Protein AF-0000000068156019 (afdb_homodimer)

pLDDT: mean 92.64, std 11.91, range [29.27, 98.94]

Radius of gyration: 32.72 Å; Cα contacts (8 Å, |Δi|>4): 2098; chains: 2; bounding box: 55×104×74 Å

Sequence (936 aa):
MWGAGYLEGRVTAAMVWENWYNLLQSSFGGSVPAALQGWFKANLAWMDDQVRRYAATQPYWRHVELLLLQLRGIHQGYQESAFVANSTARALPFDAFILLNSDGDMEELCVVANCPSIPGLAQRIKKPPIQNTHCSAYVRVTPDLQELYAGHTTWADYYNMVRVFKHYDFPLRAAQTTARTTLFSSYPAFVSSVDDFYQLSSGLVVIETTNGITNEALFKYIKPQSVMSWIRVSVANRMAGSGEEWIDIFKQYNSGTYNNQWIIVNYARFTPGEPLPDGVLHVVEQIPTRVEFEDVTHYLRLGYWPSYNIPYFESIFNESGFIELERTYGDWFNYQMHPRAYIFRRDAVKVNDLAAARNLLRYNDWQNDPAAYGNPGNQISSRFDLVPKGDNPPNPNLVRAAFGGIDSKITSKALVRLGRCQAQSGPSHDQQPPFEWNDADWPHIAHIGQPKLWNFGWFEMPSGRPVNMWGAGYLEGRVTAAMVWENWYNLLQSSFGGSVPAALQGWFKANLAWMDDQVRRYAATQPYWRHVELLLLQLRGIHQGYQESAFVANSTARALPFDAFILLNSDGDMEELCVVANCPSIPGLAQRIKKPPIQNTHCSAYVRVTPDLQELYAGHTTWADYYNMVRVFKHYDFPLRAAQTTARTTLFSSYPAFVSSVDDFYQLSSGLVVIETTNGITNEALFKYIKPQSVMSWIRVSVANRMAGSGEEWIDIFKQYNSGTYNNQWIIVNYARFTPGEPLPDGVLHVVEQIPTRVEFEDVTHYLRLGYWPSYNIPYFESIFNESGFIELERTYGDWFNYQMHPRAYIFRRDAVKVNDLAAARNLLRYNDWQNDPAAYGNPGNQISSRFDLVPKGDNPPNPNLVRAAFGGIDSKITSKALVRLGRCQAQSGPSHDQQPPFEWNDADWPHIAHIGQPKLWNFGWFEMPSGRPVN

Organism: Acanthamoeba castellanii (strain ATCC 30010 / Neff) (NCBI:txid1257118)

Foldseek 3Di:
DLQLLLVLLQVCLVQLLLLLVLCCQQVQVNDDDPLLLVLQVLLVVLLVVCLVVPLVPDLLSVLLVVLVSSLVSSLNNSCPYPVCVVPVVSRDDSSSLVCQQQVQQCLLSCVLSVRPCPVNNVCCVVPPVLFQQWKKWKWWAAPLLQKIKTKMFTKDFQLNQSWDWDWAAAPDPGPQFQFRIKTEIPGRSHPAHSSFWIFTLLQKTKHKTFAAFDQPVQSVLQHSNFDRQRSLQSSLRGRDNFPVSSLVSSVPRDNQTRWIKMKIARLVQRDGSDQRDFRRIKIWTDGSVDIDMDRPVVVNSVTMDIDGRADPDPVCCVNRCLVVVCVVQNQCSPPCSQLAVVVCVVQRNVDNDPVSVVCQQQDFPLVPDVSNVNAQCRGNFRDLCPPDPPDDDPRNSRHRHSMTGFKMKMDMSVQSVQVKIKMAGGHRPPNHAWDFDDCVSPVSRRNPPDDRTRDTDMDMDHDPDPPD/DLQLLLVLLQVCLVQLLLLLVLCCQQPQVNDDDPLLLVLQVLLVVLLVVCLVVPLVPDLLSVLLVVLVSSLVSSLNNSCPYPVCVVPVVSRDDSSSLVCQQQVQQCLLSCVLSVRPCPVVNVCCVVPPVLAQQWKKWKWWAAPLLQKIKTKMFTKDFQLNQSWDWDWAAAPDPGPQFQFRIKTEIPGRSHPAHVSFWIFTLLQKTKHKTFAAFDQVVQSVLQHSNFDRQRSLQSSLRGRDNFPVSSLVSSVPRDNQTRWIKMKIARLVQRDGSDQRDFRRIKIWTDGSVDIDMDRPVVVNSVTMDIDGRADPDPVCCVNRCLVVVCVVQNQCSPPCRQLAVVVCVVQVNVDNDPVSVVCQQQDFPLVPDVSNVNAQCSGNFRDLCPGDPPDDDPRNSRHRHSMTGFKMKMDMSVQSVQVKIKMAGGHRPPNHAWAFDDCVSPVSRRRPPDDRTRDTDMDMDHDPDPPD

Structure (mmCIF, N/CA/C/O backbone):
data_AF-0000000068156019-model_v1
#
loop_
_entity.id
_entity.type
_entity.pdbx_description
1 polymer 'Phospholipase B-like'
#
loop_
_atom_site.group_PDB
_atom_site.id
_atom_site.type_symbol
_atom_site.label_atom_id
_atom_site.label_alt_id
_atom_site.label_comp_id
_atom_site.label_asym_id
_atom_site.label_entity_id
_atom_site.label_seq_id
_atom_site.pdbx_PDB_ins_code
_atom_site.Cartn_x
_atom_site.Cartn_y
_atom_site.Cartn_z
_atom_site.occupancy
_atom_site.B_iso_or_equiv
_atom_site.auth_seq_id
_atom_site.auth_comp_id
_atom_site.auth_asym_id
_atom_site.auth_atom_id
_atom_site.pdbx_PDB_model_num
ATOM 1 N N . MET A 1 1 ? -23.375 35.562 8.781 1 93.94 1 MET A N 1
ATOM 2 C CA . MET A 1 1 ? -21.969 35.25 9.062 1 93.94 1 MET A CA 1
ATOM 3 C C . MET A 1 1 ? -21.359 36.25 10.016 1 93.94 1 MET A C 1
ATOM 5 O O . MET A 1 1 ? -20.688 35.875 10.977 1 93.94 1 MET A O 1
ATOM 9 N N . TRP A 1 2 ? -21.703 37.531 9.75 1 95.44 2 TRP A N 1
ATOM 10 C CA . TRP A 1 2 ? -21.219 38.562 10.664 1 95.44 2 TRP A CA 1
ATOM 11 C C . TRP A 1 2 ? -21.734 38.312 12.078 1 95.44 2 TRP A C 1
ATOM 13 O O . TRP A 1 2 ? -20.984 38.406 13.047 1 95.44 2 TRP A O 1
ATOM 23 N N . GLY A 1 3 ? -23.047 38.031 12.211 1 96.5 3 GLY A N 1
ATOM 24 C CA . GLY A 1 3 ? -23.641 37.781 13.508 1 96.5 3 GLY A CA 1
ATOM 25 C C . GLY A 1 3 ? -23 36.625 14.25 1 96.5 3 GLY A C 1
ATOM 26 O O . GLY A 1 3 ? -22.781 36.719 15.461 1 96.5 3 GLY A O 1
ATOM 27 N N . ALA A 1 4 ? -22.75 35.562 13.555 1 95.25 4 ALA A N 1
ATOM 28 C CA . ALA A 1 4 ? -22.094 34.438 14.156 1 95.25 4 ALA A CA 1
ATOM 29 C C . ALA A 1 4 ? -20.703 34.812 14.68 1 95.25 4 ALA A C 1
ATOM 31 O O . ALA A 1 4 ? -20.328 34.406 15.781 1 95.25 4 ALA A O 1
ATOM 32 N N . GLY A 1 5 ? -19.969 35.594 13.867 1 97.5 5 GLY A N 1
ATOM 33 C CA . GLY A 1 5 ? -18.672 36.062 14.312 1 97.5 5 GLY A CA 1
ATOM 34 C C . GLY A 1 5 ? -18.75 36.969 15.523 1 97.5 5 GLY A C 1
ATOM 35 O O . GLY A 1 5 ? -17.969 36.844 16.469 1 97.5 5 GLY A O 1
ATOM 36 N N . TYR A 1 6 ? -19.75 37.844 15.438 1 98.12 6 TYR A N 1
ATOM 37 C CA . TYR A 1 6 ? -19.938 38.812 16.516 1 98.12 6 TYR A CA 1
ATOM 38 C C . TYR A 1 6 ? -20.141 38.094 17.844 1 98.12 6 TYR A C 1
ATOM 40 O O . TYR A 1 6 ? -19.516 38.438 18.859 1 98.12 6 TYR A O 1
ATOM 48 N N . LEU A 1 7 ? -20.984 37.125 17.875 1 97.12 7 LEU A N 1
ATOM 49 C CA . LEU A 1 7 ? -21.281 36.375 19.094 1 97.12 7 LEU A CA 1
ATOM 50 C C . LEU A 1 7 ? -20.047 35.625 19.578 1 97.12 7 LEU A C 1
ATOM 52 O O . LEU A 1 7 ? -19.766 35.625 20.781 1 97.12 7 LEU A O 1
ATOM 56 N N . GLU A 1 8 ? -19.281 35.031 18.703 1 96.69 8 GLU A N 1
ATOM 57 C CA . GLU A 1 8 ? -18.078 34.312 19.078 1 96.69 8 GLU A CA 1
ATOM 58 C C . GLU A 1 8 ? -17.047 35.25 19.703 1 96.69 8 GLU A C 1
ATOM 60 O O . GLU A 1 8 ? -16.453 34.906 20.734 1 96.69 8 GLU A O 1
ATOM 65 N N . GLY A 1 9 ? -16.812 36.375 19.016 1 97.56 9 GLY A N 1
ATOM 66 C CA . GLY A 1 9 ? -15.867 37.344 19.547 1 97.56 9 GLY A CA 1
ATOM 67 C C . GLY A 1 9 ? -16.219 37.844 20.938 1 97.56 9 GLY A C 1
ATOM 68 O O . GLY A 1 9 ? -15.336 38.031 21.781 1 97.56 9 GLY A O 1
ATOM 69 N N . ARG A 1 10 ? -17.5 38 21.125 1 96.94 10 ARG A N 1
ATOM 70 C CA . ARG A 1 10 ? -17.969 38.531 22.406 1 96.94 10 ARG A CA 1
ATOM 71 C C . ARG A 1 10 ? -17.797 37.5 23.516 1 96.94 10 ARG A C 1
ATOM 73 O O . ARG A 1 10 ? -17.344 37.844 24.609 1 96.94 10 ARG A O 1
ATOM 80 N N . VAL A 1 11 ? -18.125 36.25 23.281 1 96.12 11 VAL A N 1
ATOM 81 C CA . VAL A 1 11 ? -18.188 35.25 24.328 1 96.12 11 VAL A CA 1
ATOM 82 C C . VAL A 1 11 ? -16.797 34.688 24.594 1 96.12 11 VAL A C 1
ATOM 84 O O . VAL A 1 11 ? -16.531 34.125 25.672 1 96.12 11 VAL A O 1
ATOM 87 N N . THR A 1 12 ? -15.852 34.875 23.688 1 97.38 12 THR A N 1
ATOM 88 C CA . THR A 1 12 ? -14.523 34.312 23.859 1 97.38 12 THR A CA 1
ATOM 89 C C . THR A 1 12 ? -13.469 35.406 24.016 1 97.38 12 THR A C 1
ATOM 91 O O . THR A 1 12 ? -12.281 35.156 23.797 1 97.38 12 THR A O 1
ATOM 94 N N . ALA A 1 13 ? -13.852 36.562 24.375 1 97.88 13 ALA A N 1
ATOM 95 C CA . ALA A 1 13 ? -12.977 37.719 24.344 1 97.88 13 ALA A CA 1
ATOM 96 C C . ALA A 1 13 ? -11.719 37.5 25.172 1 97.88 13 ALA A C 1
ATOM 98 O O . ALA A 1 13 ? -10.609 37.812 24.734 1 97.88 13 ALA A O 1
ATOM 99 N N . ALA A 1 14 ? -11.844 36.969 26.375 1 97.5 14 ALA A N 1
ATOM 100 C CA . ALA A 1 14 ? -10.688 36.719 27.219 1 97.5 14 ALA A CA 1
ATOM 101 C C . ALA A 1 14 ? -9.719 35.719 26.562 1 97.5 14 ALA A C 1
ATOM 103 O O . ALA A 1 14 ? -8.5 35.906 26.625 1 97.5 14 ALA A O 1
ATOM 104 N N . MET A 1 15 ? -10.258 34.688 26.016 1 98.06 15 MET A N 1
ATOM 105 C CA . MET A 1 15 ? -9.438 33.688 25.359 1 98.06 15 MET A CA 1
ATOM 106 C C . MET A 1 15 ? -8.758 34.25 24.125 1 98.06 15 MET A C 1
ATOM 108 O O . MET A 1 15 ? -7.633 33.844 23.797 1 98.06 15 MET A O 1
ATOM 112 N N . VAL A 1 16 ? -9.5 35.094 23.391 1 98.12 16 VAL A N 1
ATOM 113 C CA . VAL A 1 16 ? -8.906 35.75 22.234 1 98.12 16 VAL A CA 1
ATOM 114 C C . VAL A 1 16 ? -7.668 36.531 22.656 1 98.12 16 VAL A C 1
ATOM 116 O O . VAL A 1 16 ? -6.621 36.438 22 1 98.12 16 VAL A O 1
ATOM 119 N N . TRP A 1 17 ? -7.777 37.25 23.734 1 97.56 17 TRP A N 1
ATOM 120 C CA . TRP A 1 17 ? -6.656 38.031 24.25 1 97.56 17 TRP A CA 1
ATOM 121 C C . TRP A 1 17 ? -5.5 37.094 24.656 1 97.56 17 TRP A C 1
ATOM 123 O O . TRP A 1 17 ? -4.344 37.375 24.328 1 97.56 17 TRP A O 1
ATOM 133 N N . GLU A 1 18 ? -5.789 36.062 25.375 1 97.81 18 GLU A N 1
ATOM 134 C CA . GLU A 1 18 ? -4.773 35.125 25.828 1 97.81 18 GLU A CA 1
ATOM 135 C C . GLU A 1 18 ? -4.023 34.531 24.641 1 97.81 18 GLU A C 1
ATOM 137 O O . GLU A 1 18 ? -2.793 34.438 24.656 1 97.81 18 GLU A O 1
ATOM 142 N N . ASN A 1 19 ? -4.805 34.094 23.672 1 97 19 ASN A N 1
ATOM 143 C CA . ASN A 1 19 ? -4.207 33.531 22.453 1 97 19 ASN A CA 1
ATOM 144 C C . ASN A 1 19 ? -3.307 34.562 21.75 1 97 19 ASN A C 1
ATOM 146 O O . ASN A 1 19 ? -2.178 34.219 21.375 1 97 19 ASN A O 1
ATOM 150 N N . TRP A 1 20 ? -3.771 35.781 21.562 1 96.5 20 TRP A N 1
ATOM 151 C CA . TRP A 1 20 ? -3.023 36.844 20.906 1 96.5 20 TRP A CA 1
ATOM 152 C C . TRP A 1 20 ? -1.752 37.188 21.688 1 96.5 20 TRP A C 1
ATOM 154 O O . TRP A 1 20 ? -0.669 37.281 21.094 1 96.5 20 TRP A O 1
ATOM 164 N N . TYR A 1 21 ? -1.908 37.312 22.969 1 95.62 21 TYR A N 1
ATOM 165 C CA . TYR A 1 21 ? -0.786 37.719 23.812 1 95.62 21 TYR A CA 1
ATOM 166 C C . TYR A 1 21 ? 0.326 36.656 23.766 1 95.62 21 TYR A C 1
ATOM 168 O O . TYR A 1 21 ? 1.504 37 23.656 1 95.62 21 TYR A O 1
ATOM 176 N N . ASN A 1 22 ? -0.036 35.438 23.891 1 95.5 22 ASN A N 1
ATOM 177 C CA . ASN A 1 22 ? 0.947 34.375 23.828 1 95.5 22 ASN A CA 1
ATOM 178 C C . ASN A 1 22 ? 1.698 34.375 22.5 1 95.5 22 ASN A C 1
ATOM 180 O O . ASN A 1 22 ? 2.92 34.219 22.484 1 95.5 22 ASN A O 1
ATOM 184 N N . LEU A 1 23 ? 0.953 34.5 21.391 1 92.06 23 LEU A N 1
ATOM 185 C CA . LEU A 1 23 ? 1.572 34.531 20.078 1 92.06 23 LEU A CA 1
ATOM 186 C C . LEU A 1 23 ? 2.512 35.75 19.953 1 92.06 23 LEU A C 1
ATOM 188 O O . LEU A 1 23 ? 3.666 35.594 19.547 1 92.06 23 LEU A O 1
ATOM 192 N N . LEU A 1 24 ? 2.027 36.938 20.312 1 91.31 24 LEU A N 1
ATOM 193 C CA . LEU A 1 24 ? 2.77 38.188 20.141 1 91.31 24 LEU A CA 1
ATOM 194 C C . LEU A 1 24 ? 4.078 38.156 20.922 1 91.31 24 LEU A C 1
ATOM 196 O O . LEU A 1 24 ? 5.133 38.5 20.391 1 91.31 24 LEU A O 1
ATOM 200 N N . GLN A 1 25 ? 3.984 37.688 22.109 1 91.56 25 GLN A N 1
ATOM 201 C CA . GLN A 1 25 ? 5.156 37.688 22.969 1 91.56 25 GLN A CA 1
ATOM 202 C C . GLN A 1 25 ? 6.141 36.594 22.562 1 91.56 25 GLN A C 1
ATOM 204 O O . GLN A 1 25 ? 7.348 36.812 22.484 1 91.56 25 GLN A O 1
ATOM 209 N N . SER A 1 26 ? 5.605 35.469 22.312 1 88.25 26 SER A N 1
ATOM 210 C CA . SER A 1 26 ? 6.469 34.312 22.141 1 88.25 26 SER A CA 1
ATOM 211 C C . SER A 1 26 ? 7.012 34.219 20.719 1 88.25 26 SER A C 1
ATOM 213 O O . SER A 1 26 ? 8.117 33.719 20.5 1 88.25 26 SER A O 1
ATOM 215 N N . SER A 1 27 ? 6.242 34.688 19.719 1 83.69 27 SER A N 1
ATOM 216 C CA . SER A 1 27 ? 6.668 34.562 18.328 1 83.69 27 SER A CA 1
ATOM 217 C C . SER A 1 27 ? 7.297 35.844 17.797 1 83.69 27 SER A C 1
ATOM 219 O O . SER A 1 27 ? 8.18 35.812 16.938 1 83.69 27 SER A O 1
ATOM 221 N N . PHE A 1 28 ? 6.848 37.062 18.359 1 83.25 28 PHE A N 1
ATOM 222 C CA . PHE A 1 28 ? 7.273 38.312 17.75 1 83.25 28 PHE A CA 1
ATOM 223 C C . PHE A 1 28 ? 8.031 39.156 18.75 1 83.25 28 PHE A C 1
ATOM 225 O O . PHE A 1 28 ? 8.594 40.219 18.391 1 83.25 28 PHE A O 1
ATOM 232 N N . GLY A 1 29 ? 8.094 38.719 19.891 1 82.62 29 GLY A N 1
ATOM 233 C CA . GLY A 1 29 ? 8.789 39.531 20.891 1 82.62 29 GLY A CA 1
ATOM 234 C C . GLY A 1 29 ? 8.055 40.781 21.281 1 82.62 29 GLY A C 1
ATOM 235 O O . GLY A 1 29 ? 8.672 41.781 21.688 1 82.62 29 GLY A O 1
ATOM 236 N N . GLY A 1 30 ? 6.797 40.812 20.938 1 85.5 30 GLY A N 1
ATOM 237 C CA . GLY A 1 30 ? 6.012 41.938 21.453 1 85.5 30 GLY A CA 1
ATOM 238 C C . GLY A 1 30 ? 5.5 42.844 20.359 1 85.5 30 GLY A C 1
ATOM 239 O O . GLY A 1 30 ? 4.59 43.656 20.594 1 85.5 30 GLY A O 1
ATOM 240 N N . SER A 1 31 ? 6.102 42.719 19.156 1 88.06 31 SER A N 1
ATOM 241 C CA . SER A 1 31 ? 5.617 43.562 18.094 1 88.06 31 SER A CA 1
ATOM 242 C C . SER A 1 31 ? 5.684 42.875 16.734 1 88.06 31 SER A C 1
ATOM 244 O O . SER A 1 31 ? 6.633 42.156 16.453 1 88.06 31 SER A O 1
ATOM 246 N N . VAL A 1 32 ? 4.695 43.156 15.898 1 89.06 32 VAL A N 1
ATOM 247 C CA . VAL A 1 32 ? 4.641 42.594 14.562 1 89.06 32 VAL A CA 1
ATOM 248 C C . VAL A 1 32 ? 5.461 43.438 13.602 1 89.06 32 VAL A C 1
ATOM 250 O O . VAL A 1 32 ? 5.312 44.688 13.57 1 89.06 32 VAL A O 1
ATOM 253 N N . PRO A 1 33 ? 6.262 42.844 12.781 1 88.5 33 PRO A N 1
ATOM 254 C CA . PRO A 1 33 ? 7.059 43.594 11.82 1 88.5 33 PRO A CA 1
ATOM 255 C C . PRO A 1 33 ? 6.195 44.406 10.836 1 88.5 33 PRO A C 1
ATOM 257 O O . PRO A 1 33 ? 5.18 43.875 10.352 1 88.5 33 PRO A O 1
ATOM 260 N N . ALA A 1 34 ? 6.695 45.594 10.484 1 90.56 34 ALA A N 1
ATOM 261 C CA . ALA A 1 34 ? 5.941 46.5 9.633 1 90.56 34 ALA A CA 1
ATOM 262 C C . ALA A 1 34 ? 5.746 45.906 8.234 1 90.56 34 ALA A C 1
ATOM 264 O O . ALA A 1 34 ? 4.691 46.094 7.621 1 90.56 34 ALA A O 1
ATOM 265 N N . ALA A 1 35 ? 6.77 45.281 7.777 1 90.69 35 ALA A N 1
ATOM 266 C CA . ALA A 1 35 ? 6.699 44.719 6.438 1 90.69 35 ALA A CA 1
ATOM 267 C C . ALA A 1 35 ? 5.605 43.656 6.359 1 90.69 35 ALA A C 1
ATOM 269 O O . ALA A 1 35 ? 4.922 43.531 5.34 1 90.69 35 ALA A O 1
ATOM 270 N N . LEU A 1 36 ? 5.488 42.875 7.398 1 92.38 36 LEU A N 1
ATOM 271 C CA . LEU A 1 36 ? 4.453 41.844 7.465 1 92.38 36 LEU A CA 1
ATOM 272 C C . LEU A 1 36 ? 3.066 42.5 7.516 1 92.38 36 LEU A C 1
ATOM 274 O O . LEU A 1 36 ? 2.15 42.031 6.82 1 92.38 36 LEU A O 1
ATOM 278 N N . GLN A 1 37 ? 2.936 43.469 8.258 1 92.5 37 GLN A N 1
ATOM 279 C CA . GLN A 1 37 ? 1.677 44.219 8.336 1 92.5 37 GLN A CA 1
ATOM 280 C C . GLN A 1 37 ? 1.295 44.781 6.98 1 92.5 37 GLN A C 1
ATOM 282 O O . GLN A 1 37 ? 0.126 44.75 6.59 1 92.5 37 GLN A O 1
ATOM 287 N N . GLY A 1 38 ? 2.35 45.344 6.332 1 93.88 38 GLY A N 1
ATOM 288 C CA . GLY A 1 38 ? 2.107 45.875 5.004 1 93.88 38 GLY A CA 1
ATOM 289 C C . GLY A 1 38 ? 1.625 44.844 4.012 1 93.88 38 GLY A C 1
ATOM 290 O O . GLY A 1 38 ? 0.741 45.125 3.197 1 93.88 38 GLY A O 1
ATOM 291 N N . TRP A 1 39 ? 2.18 43.688 4.086 1 94.44 39 TRP A N 1
ATOM 292 C CA . TRP A 1 39 ? 1.779 42.594 3.197 1 94.44 39 TRP A CA 1
ATOM 293 C C . TRP A 1 39 ? 0.318 42.219 3.422 1 94.44 39 TRP A C 1
ATOM 295 O O . TRP A 1 39 ? -0.448 42.094 2.465 1 94.44 39 TRP A O 1
ATOM 305 N N . PHE A 1 40 ? -0.09 42.094 4.676 1 95.5 40 PHE A N 1
ATOM 306 C CA . PHE A 1 40 ? -1.46 41.719 5.008 1 95.5 40 PHE A CA 1
ATOM 307 C C . PHE A 1 40 ? -2.438 42.812 4.566 1 95.5 40 PHE A C 1
ATOM 309 O O . PHE A 1 40 ? -3.533 42.5 4.09 1 95.5 40 PHE A O 1
ATOM 316 N N . LYS A 1 41 ? -2.045 44 4.75 1 96.31 41 LYS A N 1
ATOM 317 C CA . LYS A 1 41 ? -2.9 45.125 4.336 1 96.31 41 LYS A CA 1
ATOM 318 C C . LYS A 1 41 ? -3.127 45.094 2.826 1 96.31 41 LYS A C 1
ATOM 320 O O . LYS A 1 41 ? -4.254 45.312 2.361 1 96.31 41 LYS A O 1
ATOM 325 N N . ALA A 1 42 ? -2.035 44.906 2.121 1 97.38 42 ALA A N 1
ATOM 326 C CA . ALA A 1 42 ? -2.133 44.812 0.666 1 97.38 42 ALA A CA 1
ATOM 327 C C . ALA A 1 42 ? -2.988 43.656 0.226 1 97.38 42 ALA A C 1
ATOM 329 O O . ALA A 1 42 ? -3.791 43.75 -0.703 1 97.38 42 ALA A O 1
ATOM 330 N N . ASN A 1 43 ? -2.816 42.562 0.849 1 97.81 43 ASN A N 1
ATOM 331 C CA . ASN A 1 43 ? -3.576 41.375 0.515 1 97.81 43 ASN A CA 1
ATOM 332 C C . ASN A 1 43 ? -5.062 41.562 0.798 1 97.81 43 ASN A C 1
ATOM 334 O O . ASN A 1 43 ? -5.906 41.188 -0.03 1 97.81 43 ASN A O 1
ATOM 338 N N . LEU A 1 44 ? -5.375 42.062 1.969 1 97.81 44 LEU A N 1
ATOM 339 C CA . LEU A 1 44 ? -6.77 42.312 2.338 1 97.81 44 LEU A CA 1
ATOM 340 C C . LEU A 1 44 ? -7.43 43.281 1.371 1 97.81 44 LEU A C 1
ATOM 342 O O . LEU A 1 44 ? -8.586 43.094 0.978 1 97.81 44 LEU A O 1
ATOM 346 N N . ALA A 1 45 ? -6.688 44.281 1.049 1 98.12 45 ALA A N 1
ATOM 347 C CA . ALA A 1 45 ? -7.227 45.25 0.103 1 98.12 45 ALA A CA 1
ATOM 348 C C . ALA A 1 45 ? -7.555 44.594 -1.234 1 98.12 45 ALA A C 1
ATOM 350 O O . ALA A 1 45 ? -8.594 44.875 -1.835 1 98.12 45 ALA A O 1
ATOM 351 N N . TRP A 1 46 ? -6.637 43.781 -1.695 1 98.62 46 TRP A N 1
ATOM 352 C CA . TRP A 1 46 ? -6.859 43.094 -2.955 1 98.62 46 TRP A CA 1
ATOM 353 C C . TRP A 1 46 ? -8.062 42.156 -2.855 1 98.62 46 TRP A C 1
ATOM 355 O O . TRP A 1 46 ? -8.906 42.125 -3.758 1 98.62 46 TRP A O 1
ATOM 365 N N . MET A 1 47 ? -8.242 41.375 -1.778 1 98.38 47 MET A N 1
ATOM 366 C CA . MET A 1 47 ? -9.359 40.469 -1.593 1 98.38 47 MET A CA 1
ATOM 367 C C . MET A 1 47 ? -10.68 41.219 -1.522 1 98.38 47 MET A C 1
ATOM 369 O O . MET A 1 47 ? -11.68 40.812 -2.096 1 98.38 47 MET A O 1
ATOM 373 N N . ASP A 1 48 ? -10.633 42.344 -0.823 1 98.12 48 ASP A N 1
ATOM 374 C CA . ASP A 1 48 ? -11.828 43.188 -0.739 1 98.12 48 ASP A CA 1
ATOM 375 C C . ASP A 1 48 ? -12.25 43.688 -2.119 1 98.12 48 ASP A C 1
ATOM 377 O O . ASP A 1 48 ? -13.445 43.75 -2.42 1 98.12 48 ASP A O 1
ATOM 381 N N . ASP A 1 49 ? -11.281 44.031 -2.869 1 98.56 49 ASP A N 1
ATOM 382 C CA . ASP A 1 49 ? -11.57 44.469 -4.227 1 98.56 49 ASP A CA 1
ATOM 383 C C . ASP A 1 49 ? -12.172 43.344 -5.059 1 98.56 49 ASP A C 1
ATOM 385 O O . ASP A 1 49 ? -13.133 43.562 -5.797 1 98.56 49 ASP A O 1
ATOM 389 N N . GLN A 1 50 ? -11.586 42.156 -5.004 1 98.69 50 GLN A N 1
ATOM 390 C CA . GLN A 1 50 ? -12.117 41 -5.719 1 98.69 50 GLN A CA 1
ATOM 391 C C . GLN A 1 50 ? -13.539 40.688 -5.27 1 98.69 50 GLN A C 1
ATOM 393 O O . GLN A 1 50 ? -14.398 40.375 -6.09 1 98.69 50 GLN A O 1
ATOM 398 N N . VAL A 1 51 ? -13.797 40.781 -3.977 1 98.44 51 VAL A N 1
ATOM 399 C CA . VAL A 1 51 ? -15.117 40.531 -3.42 1 98.44 51 VAL A CA 1
ATOM 400 C C . VAL A 1 51 ? -16.125 41.531 -3.984 1 98.44 51 VAL A C 1
ATOM 402 O O . VAL A 1 51 ? -17.203 41.156 -4.43 1 98.44 51 VAL A O 1
ATOM 405 N N . ARG A 1 52 ? -15.797 42.75 -3.957 1 98.44 52 ARG A N 1
ATOM 406 C CA . ARG A 1 52 ? -16.672 43.812 -4.477 1 98.44 52 ARG A CA 1
ATOM 407 C C . ARG A 1 52 ? -17.031 43.531 -5.938 1 98.44 52 ARG A C 1
ATOM 409 O O . ARG A 1 52 ? -18.172 43.75 -6.352 1 98.44 52 ARG A O 1
ATOM 416 N N . ARG A 1 53 ? -16.141 43.031 -6.625 1 98.31 53 ARG A N 1
ATOM 417 C CA . ARG A 1 53 ? -16.297 42.875 -8.07 1 98.31 53 ARG A CA 1
ATOM 418 C C . ARG A 1 53 ? -17.031 41.562 -8.398 1 98.31 53 ARG A C 1
ATOM 420 O O . ARG A 1 53 ? -17.797 41.5 -9.359 1 98.31 53 ARG A O 1
ATOM 427 N N . TYR A 1 54 ? -16.781 40.5 -7.617 1 98.06 54 TYR A N 1
ATOM 428 C CA . TYR A 1 54 ? -17.109 39.188 -8.156 1 98.06 54 TYR A CA 1
ATOM 429 C C . TYR A 1 54 ? -18.031 38.406 -7.215 1 98.06 54 TYR A C 1
ATOM 431 O O . TYR A 1 54 ? -18.609 37.406 -7.59 1 98.06 54 TYR A O 1
ATOM 439 N N . ALA A 1 55 ? -18.297 38.844 -5.984 1 97.31 55 ALA A N 1
ATOM 440 C CA . ALA A 1 55 ? -19.047 38.062 -5.004 1 97.31 55 ALA A CA 1
ATOM 441 C C . ALA A 1 55 ? -20.5 37.875 -5.457 1 97.31 55 ALA A C 1
ATOM 443 O O . ALA A 1 55 ? -21.109 36.844 -5.141 1 97.31 55 ALA A O 1
ATOM 444 N N . ALA A 1 56 ? -21.047 38.812 -6.211 1 95.88 56 ALA A N 1
ATOM 445 C CA . ALA A 1 56 ? -22.438 38.719 -6.645 1 95.88 56 ALA A CA 1
ATOM 446 C C . ALA A 1 56 ? -22.609 37.688 -7.738 1 95.88 56 ALA A C 1
ATOM 448 O O . ALA A 1 56 ? -23.703 37.125 -7.898 1 95.88 56 ALA A O 1
ATOM 449 N N . THR A 1 57 ? -21.547 37.344 -8.453 1 96.62 57 THR A N 1
ATOM 450 C CA . THR A 1 57 ? -21.719 36.5 -9.633 1 96.62 57 THR A CA 1
ATOM 451 C C . THR A 1 57 ? -20.922 35.219 -9.516 1 96.62 57 THR A C 1
ATOM 453 O O . THR A 1 57 ? -21.188 34.25 -10.219 1 96.62 57 THR A O 1
ATOM 456 N N . GLN A 1 58 ? -19.922 35.188 -8.719 1 97.25 58 GLN A N 1
ATOM 457 C CA . GLN A 1 58 ? -19.062 34.031 -8.602 1 97.25 58 GLN A CA 1
ATOM 458 C C . GLN A 1 58 ? -19.141 33.438 -7.199 1 97.25 58 GLN A C 1
ATOM 460 O O . GLN A 1 58 ? -18.719 34.062 -6.227 1 97.25 58 GLN A O 1
ATOM 465 N N . PRO A 1 59 ? -19.516 32.188 -7.109 1 97.56 59 PRO A N 1
ATOM 466 C CA . PRO A 1 59 ? -19.688 31.547 -5.801 1 97.56 59 PRO A CA 1
ATOM 467 C C . PRO A 1 59 ? -18.406 31.547 -4.969 1 97.56 59 PRO A C 1
ATOM 469 O O . PRO A 1 59 ? -18.469 31.719 -3.748 1 97.56 59 PRO A O 1
ATOM 472 N N . TYR A 1 60 ? -17.297 31.359 -5.562 1 98.38 60 TYR A N 1
ATOM 473 C CA . TYR A 1 60 ? -16.031 31.359 -4.844 1 98.38 60 TYR A CA 1
ATOM 474 C C . TYR A 1 60 ? -15.852 32.625 -4.035 1 98.38 60 TYR A C 1
ATOM 476 O O . TYR A 1 60 ? -15.586 32.594 -2.834 1 98.38 60 TYR A O 1
ATOM 484 N N . TRP A 1 61 ? -16.062 33.75 -4.664 1 98.56 61 TRP A N 1
ATOM 485 C CA . TRP A 1 61 ? -15.828 35.031 -4.027 1 98.56 61 TRP A CA 1
ATOM 486 C C . TRP A 1 61 ? -16.953 35.375 -3.045 1 98.56 61 TRP A C 1
ATOM 488 O O . TRP A 1 61 ? -16.719 36.062 -2.059 1 98.56 61 TRP A O 1
ATOM 498 N N . ARG A 1 62 ? -18.156 34.812 -3.293 1 98.19 62 ARG A N 1
ATOM 499 C CA . ARG A 1 62 ? -19.203 34.938 -2.281 1 98.19 62 ARG A CA 1
ATOM 500 C C . ARG A 1 62 ? -18.797 34.25 -0.979 1 98.19 62 ARG A C 1
ATOM 502 O O . ARG A 1 62 ? -19 34.812 0.105 1 98.19 62 ARG A O 1
ATOM 509 N N . HIS A 1 63 ? -18.219 33.094 -1.069 1 98.12 63 HIS A N 1
ATOM 510 C CA . HIS A 1 63 ? -17.781 32.375 0.124 1 98.12 63 HIS A CA 1
ATOM 511 C C . HIS A 1 63 ? -16.594 33.094 0.779 1 98.12 63 HIS A C 1
ATOM 513 O O . HIS A 1 63 ? -16.453 33.062 2.004 1 98.12 63 HIS A O 1
ATOM 519 N N . VAL A 1 64 ? -15.695 33.688 0.002 1 98.5 64 VAL A N 1
ATOM 520 C CA . VAL A 1 64 ? -14.617 34.469 0.568 1 98.5 64 VAL A CA 1
ATOM 521 C C . VAL A 1 64 ? -15.211 35.656 1.354 1 98.5 64 VAL A C 1
ATOM 523 O O . VAL A 1 64 ? -14.781 35.938 2.477 1 98.5 64 VAL A O 1
ATOM 526 N N . GLU A 1 65 ? -16.203 36.281 0.778 1 98.25 65 GLU A N 1
ATOM 527 C CA . GLU A 1 65 ? -16.875 37.406 1.433 1 98.25 65 GLU A CA 1
ATOM 528 C C . GLU A 1 65 ? -17.469 37 2.775 1 98.25 65 GLU A C 1
ATOM 530 O O . GLU A 1 65 ? -17.312 37.688 3.775 1 98.25 65 GLU A O 1
ATOM 535 N N . LEU A 1 66 ? -18.141 35.906 2.736 1 97.56 66 LEU A N 1
ATOM 536 C CA . LEU A 1 66 ? -18.812 35.438 3.938 1 97.56 66 LEU A CA 1
ATOM 537 C C . LEU A 1 66 ? -17.797 35.156 5.043 1 97.56 66 LEU A C 1
ATOM 539 O O . LEU A 1 66 ? -18.078 35.406 6.219 1 97.56 66 LEU A O 1
ATOM 543 N N . LEU A 1 67 ? -16.688 34.625 4.695 1 97.38 67 LEU A N 1
ATOM 544 C CA . LEU A 1 67 ? -15.648 34.344 5.684 1 97.38 67 LEU A CA 1
ATOM 545 C C . LEU A 1 67 ? -15.078 35.625 6.266 1 97.38 67 LEU A C 1
ATOM 547 O O . LEU A 1 67 ? -14.852 35.719 7.473 1 97.38 67 LEU A O 1
ATOM 551 N N . LEU A 1 68 ? -14.828 36.562 5.395 1 98.12 68 LEU A N 1
ATOM 552 C CA . LEU A 1 68 ? -14.305 37.844 5.852 1 98.12 68 LEU A CA 1
ATOM 553 C C . LEU A 1 68 ? -15.328 38.562 6.73 1 98.12 68 LEU A C 1
ATOM 555 O O . LEU A 1 68 ? -14.953 39.219 7.699 1 98.12 68 LEU A O 1
ATOM 559 N N . LEU A 1 69 ? -16.594 38.406 6.379 1 97.75 69 LEU A N 1
ATOM 560 C CA . LEU A 1 69 ? -17.641 39 7.195 1 97.75 69 LEU A CA 1
ATOM 561 C C . LEU A 1 69 ? -17.672 38.375 8.586 1 97.75 69 LEU A C 1
ATOM 563 O O . LEU A 1 69 ? -17.859 39.062 9.586 1 97.75 69 LEU A O 1
ATOM 567 N N . GLN A 1 70 ? -17.531 37.125 8.609 1 98.06 70 GLN A N 1
ATOM 568 C CA . GLN A 1 70 ? -17.469 36.406 9.891 1 98.06 70 GLN A CA 1
ATOM 569 C C . GLN A 1 70 ? -16.312 36.938 10.742 1 98.06 70 GLN A C 1
ATOM 571 O O . GLN A 1 70 ? -16.484 37.188 11.938 1 98.06 70 GLN A O 1
ATOM 576 N N . LEU A 1 71 ? -15.156 37.062 10.141 1 98.44 71 LEU A N 1
ATOM 577 C CA . LEU A 1 71 ? -13.977 37.531 10.867 1 98.44 71 LEU A CA 1
ATOM 578 C C . LEU A 1 71 ? -14.18 38.969 11.367 1 98.44 71 LEU A C 1
ATOM 580 O O . LEU A 1 71 ? -13.781 39.312 12.484 1 98.44 71 LEU A O 1
ATOM 584 N N . ARG A 1 72 ? -14.781 39.812 10.555 1 98.38 72 ARG A N 1
ATOM 585 C CA . ARG A 1 72 ? -15.086 41.156 10.977 1 98.38 72 ARG A CA 1
ATOM 586 C C . ARG A 1 72 ? -16.078 41.156 12.133 1 98.38 72 ARG A C 1
ATOM 588 O O . ARG A 1 72 ? -16 42.031 13.016 1 98.38 72 ARG A O 1
ATOM 595 N N . GLY A 1 73 ? -16.953 40.219 12.055 1 98.62 73 GLY A N 1
ATOM 596 C CA . GLY A 1 73 ? -17.859 40.031 13.18 1 98.62 73 GLY A CA 1
ATOM 597 C C . GLY A 1 73 ? -17.141 39.688 14.469 1 98.62 73 GLY A C 1
ATOM 598 O O . GLY A 1 73 ? -17.438 40.219 15.531 1 98.62 73 GLY A O 1
ATOM 599 N N . ILE A 1 74 ? -16.25 38.75 14.414 1 98.62 74 ILE A N 1
ATOM 600 C CA . ILE A 1 74 ? -15.477 38.375 15.586 1 98.62 74 ILE A CA 1
ATOM 601 C C . ILE A 1 74 ? -14.734 39.562 16.141 1 98.62 74 ILE A C 1
ATOM 603 O O . ILE A 1 74 ? -14.719 39.781 17.359 1 98.62 74 ILE A O 1
ATOM 607 N N . HIS A 1 75 ? -14.102 40.344 15.273 1 98.56 75 HIS A N 1
ATOM 608 C CA . HIS A 1 75 ? -13.359 41.531 15.695 1 98.56 75 HIS A CA 1
ATOM 609 C C . HIS A 1 75 ? -14.266 42.5 16.422 1 98.56 75 HIS A C 1
ATOM 611 O O . HIS A 1 75 ? -13.914 43 17.484 1 98.56 75 HIS A O 1
ATOM 617 N N . GLN A 1 76 ? -15.391 42.812 15.805 1 98.44 76 GLN A N 1
ATOM 618 C CA . GLN A 1 76 ? -16.312 43.781 16.406 1 98.44 76 GLN A CA 1
ATOM 619 C C . GLN A 1 76 ? -16.844 43.25 17.75 1 98.44 76 GLN A C 1
ATOM 621 O O . GLN A 1 76 ? -16.953 44 18.719 1 98.44 76 GLN A O 1
ATOM 626 N N . GLY A 1 77 ? -17.219 42 17.75 1 98.31 77 GLY A N 1
ATOM 627 C CA . GLY A 1 77 ? -17.672 41.406 19 1 98.31 77 GLY A CA 1
ATOM 628 C C . GLY A 1 77 ? -16.625 41.469 20.109 1 98.31 77 GLY A C 1
ATOM 629 O O . GLY A 1 77 ? -16.953 41.75 21.266 1 98.31 77 GLY A O 1
ATOM 630 N N . TYR A 1 78 ? -15.438 41.188 19.781 1 98.31 78 TYR A N 1
ATOM 631 C CA . TYR A 1 78 ? -14.328 41.281 20.719 1 98.31 78 TYR A CA 1
ATOM 632 C C . TYR A 1 78 ? -14.188 42.719 21.234 1 98.31 78 TYR A C 1
ATOM 634 O O . TYR A 1 78 ? -14.125 42.938 22.453 1 98.31 78 TYR A O 1
ATOM 642 N N . GLN A 1 79 ? -14.203 43.688 20.297 1 97.38 79 GLN A N 1
ATOM 643 C CA . GLN A 1 79 ? -13.977 45.094 20.641 1 97.38 79 GLN A CA 1
ATOM 644 C C . GLN A 1 79 ? -15.078 45.625 21.547 1 97.38 79 GLN A C 1
ATOM 646 O O . GLN A 1 79 ? -14.82 46.469 22.422 1 97.38 79 GLN A O 1
ATOM 651 N N . GLU A 1 80 ? -16.219 45.094 21.453 1 96.94 80 GLU A N 1
ATOM 652 C CA . GLU A 1 80 ? -17.359 45.625 22.188 1 96.94 80 GLU A CA 1
ATOM 653 C C . GLU A 1 80 ? -17.641 44.781 23.438 1 96.94 80 GLU A C 1
ATOM 655 O O . GLU A 1 80 ? -18.641 45.031 24.125 1 96.94 80 GLU A O 1
ATOM 660 N N . SER A 1 81 ? -16.812 43.875 23.719 1 96.5 81 SER A N 1
ATOM 661 C CA . SER A 1 81 ? -16.984 43.031 24.891 1 96.5 81 SER A CA 1
ATOM 662 C C . SER A 1 81 ? -16.703 43.812 26.172 1 96.5 81 SER A C 1
ATOM 664 O O . SER A 1 81 ? -15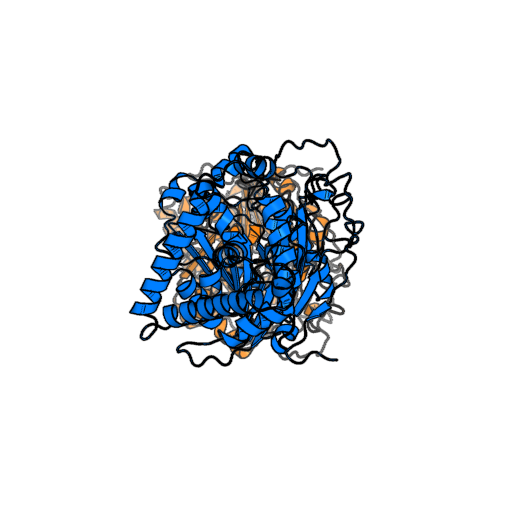.969 44.812 26.156 1 96.5 81 SER A O 1
ATOM 666 N N . ALA A 1 82 ? -17.203 43.344 27.297 1 93.88 82 ALA A N 1
ATOM 667 C CA . ALA A 1 82 ? -16.906 43.906 28.609 1 93.88 82 ALA A CA 1
ATOM 668 C C . ALA A 1 82 ? -15.422 43.75 28.953 1 93.88 82 ALA A C 1
ATOM 670 O O . ALA A 1 82 ? -14.844 44.594 29.625 1 93.88 82 ALA A O 1
ATOM 671 N N . PHE A 1 83 ? -14.914 42.75 28.406 1 93.69 83 PHE A N 1
ATOM 672 C CA . PHE A 1 83 ? -13.5 42.469 28.625 1 93.69 83 PHE A CA 1
ATOM 673 C C . PHE A 1 83 ? -12.633 43.625 28.125 1 93.69 83 PHE A C 1
ATOM 675 O O . PHE A 1 83 ? -11.711 44.062 28.828 1 93.69 83 PHE A O 1
ATOM 682 N N . VAL A 1 84 ? -12.898 44.125 27 1 93.81 84 VAL A N 1
ATOM 683 C CA . VAL A 1 84 ? -12.133 45.219 26.406 1 93.81 84 VAL A CA 1
ATOM 684 C C . VAL A 1 84 ? -12.555 46.531 27.031 1 93.81 84 VAL A C 1
ATOM 686 O O . VAL A 1 84 ? -11.727 47.438 27.234 1 93.81 84 VAL A O 1
ATOM 689 N N . ALA A 1 85 ? -13.867 46.656 27.312 1 91.69 85 ALA A N 1
ATOM 690 C CA . ALA A 1 85 ? -14.391 47.906 27.891 1 91.69 85 ALA A CA 1
ATOM 691 C C . ALA A 1 85 ? -13.711 48.188 29.234 1 91.69 85 ALA A C 1
ATOM 693 O O . ALA A 1 85 ? -13.508 49.375 29.578 1 91.69 85 ALA A O 1
ATOM 694 N N . ASN A 1 86 ? -13.305 47.25 29.812 1 93.75 86 ASN A N 1
ATOM 695 C CA . ASN A 1 86 ? -12.727 47.406 31.156 1 93.75 86 ASN A CA 1
ATOM 696 C C . ASN A 1 86 ? -11.266 47.844 31.078 1 93.75 86 ASN A C 1
ATOM 698 O O . ASN A 1 86 ? -10.711 48.312 32.062 1 93.75 86 ASN A O 1
ATOM 702 N N . SER A 1 87 ? -10.648 47.656 29.953 1 91.56 87 SER A N 1
ATOM 703 C CA . SER A 1 87 ? -9.273 48.094 29.734 1 91.56 87 SER A CA 1
ATOM 704 C C . SER A 1 87 ? -8.992 48.344 28.25 1 91.56 87 SER A C 1
ATOM 706 O O . SER A 1 87 ? -8.883 47.375 27.469 1 91.56 87 SER A O 1
ATOM 708 N N . THR A 1 88 ? -8.664 49.5 28 1 86.5 88 THR A N 1
ATOM 709 C CA . THR A 1 88 ? -8.445 49.844 26.609 1 86.5 88 THR A CA 1
ATOM 710 C C . THR A 1 88 ? -7.137 49.25 26.094 1 86.5 88 THR A C 1
ATOM 712 O O . THR A 1 88 ? -6.934 49.156 24.875 1 86.5 88 THR A O 1
ATOM 715 N N . ALA A 1 89 ? -6.332 48.844 26.969 1 89.75 89 ALA A N 1
ATOM 716 C CA . ALA A 1 89 ? -5.07 48.219 26.594 1 89.75 89 ALA A CA 1
ATOM 717 C C . ALA A 1 89 ? -5.309 46.875 25.922 1 89.75 89 ALA A C 1
ATOM 719 O O . ALA A 1 89 ? -4.418 46.344 25.25 1 89.75 89 ALA A O 1
ATOM 720 N N . ARG A 1 90 ? -6.492 46.438 25.984 1 95.06 90 ARG A N 1
ATOM 721 C CA . ARG A 1 90 ? -6.824 45.125 25.422 1 95.06 90 ARG A CA 1
ATOM 722 C C . ARG A 1 90 ? -7.418 45.25 24.031 1 95.06 90 ARG A C 1
ATOM 724 O O . ARG A 1 90 ? -7.73 44.25 23.375 1 95.06 90 ARG A O 1
ATOM 731 N N . ALA A 1 91 ? -7.574 46.469 23.578 1 96.19 91 ALA A N 1
ATOM 732 C CA . ALA A 1 91 ? -8.094 46.656 22.234 1 96.19 91 ALA A CA 1
ATOM 733 C C . ALA A 1 91 ? -7.121 46.125 21.188 1 96.19 91 ALA A C 1
ATOM 735 O O . ALA A 1 91 ? -5.906 46.312 21.312 1 96.19 91 ALA A O 1
ATOM 736 N N . LEU A 1 92 ? -7.676 45.438 20.219 1 96.12 92 LEU A N 1
ATOM 737 C CA . LEU A 1 92 ? -6.867 44.875 19.141 1 96.12 92 LEU A CA 1
ATOM 738 C C . LEU A 1 92 ? -7.363 45.375 17.781 1 96.12 92 LEU A C 1
ATOM 740 O O . LEU A 1 92 ? -8.57 45.375 17.531 1 96.12 92 LEU A O 1
ATOM 744 N N . PRO A 1 93 ? -6.402 45.781 16.891 1 94.81 93 PRO A N 1
ATOM 745 C CA . PRO A 1 93 ? -6.824 46.094 15.523 1 94.81 93 PRO A CA 1
ATOM 746 C C . PRO A 1 93 ? -7.23 44.875 14.719 1 94.81 93 PRO A C 1
ATOM 748 O O . PRO A 1 93 ? -6.863 43.75 15.078 1 94.81 93 PRO A O 1
ATOM 751 N N . PHE A 1 94 ? -7.973 45.062 13.672 1 96.31 94 PHE A N 1
ATOM 752 C CA . PHE A 1 94 ? -8.43 43.969 12.828 1 96.31 94 PHE A CA 1
ATOM 753 C C . PHE A 1 94 ? -7.25 43.156 12.281 1 96.31 94 PHE A C 1
ATOM 755 O O . PHE A 1 94 ? -7.348 41.969 12.094 1 96.31 94 PHE A O 1
ATOM 762 N N . ASP A 1 95 ? -6.105 43.781 12.102 1 94.12 95 ASP A N 1
ATOM 763 C CA . ASP A 1 95 ? -4.902 43.156 11.586 1 94.12 95 ASP A CA 1
ATOM 764 C C . ASP A 1 95 ? -4.465 42 12.492 1 94.12 95 ASP A C 1
ATOM 766 O O . ASP A 1 95 ? -3.916 41 12.016 1 94.12 95 ASP A O 1
ATOM 770 N N . ALA A 1 96 ? -4.672 42.125 13.75 1 95.12 96 ALA A N 1
ATOM 771 C CA . ALA A 1 96 ? -4.34 41.062 14.688 1 95.12 96 ALA A CA 1
ATOM 772 C C . ALA A 1 96 ? -5.137 39.812 14.391 1 95.12 96 ALA A C 1
ATOM 774 O O . ALA A 1 96 ? -4.621 38.688 14.523 1 95.12 96 ALA A O 1
ATOM 775 N N . PHE A 1 97 ? -6.359 39.969 14.031 1 97.31 97 PHE A N 1
ATOM 776 C CA . PHE A 1 97 ? -7.227 38.844 13.727 1 97.31 97 PHE A CA 1
ATOM 777 C C . PHE A 1 97 ? -6.824 38.188 12.414 1 97.31 97 PHE A C 1
ATOM 779 O O . PHE A 1 97 ? -6.898 36.969 12.281 1 97.31 97 PHE A O 1
ATOM 786 N N . ILE A 1 98 ? -6.398 39 11.453 1 96.12 98 ILE A N 1
ATOM 787 C CA . ILE A 1 98 ? -5.859 38.438 10.211 1 96.12 98 ILE A CA 1
ATOM 788 C C . ILE A 1 98 ? -4.594 37.656 10.508 1 96.12 98 ILE A C 1
ATOM 790 O O . ILE A 1 98 ? -4.414 36.562 9.984 1 96.12 98 ILE A O 1
ATOM 794 N N . LEU A 1 99 ? -3.791 38.219 11.312 1 93.38 99 LEU A N 1
ATOM 795 C CA . LEU A 1 99 ? -2.529 37.562 11.664 1 93.38 99 LEU A CA 1
ATOM 796 C C . LEU A 1 99 ? -2.777 36.25 12.391 1 93.38 99 LEU A C 1
ATOM 798 O O . LEU A 1 99 ? -2.127 35.25 12.102 1 93.38 99 LEU A O 1
ATOM 802 N N . LEU A 1 100 ? -3.682 36.219 13.328 1 94.88 100 LEU A N 1
ATOM 803 C CA . LEU A 1 100 ? -4.012 35 14.062 1 94.88 100 LEU A CA 1
ATOM 804 C C . LEU A 1 100 ? -4.48 33.906 13.117 1 94.88 100 LEU A C 1
ATOM 806 O O . LEU A 1 100 ? -4.051 32.75 13.242 1 94.88 100 LEU A O 1
ATOM 810 N N . ASN A 1 101 ? -5.289 34.25 12.203 1 96.19 101 ASN A N 1
ATOM 811 C CA . ASN A 1 101 ? -5.832 33.25 11.273 1 96.19 101 ASN A CA 1
ATOM 812 C C . ASN A 1 101 ? -4.781 32.812 10.266 1 96.19 101 ASN A C 1
ATOM 814 O O . ASN A 1 101 ? -4.941 31.766 9.609 1 96.19 101 ASN A O 1
ATOM 818 N N . SER A 1 102 ? -3.686 33.594 10.102 1 94.06 102 SER A N 1
ATOM 819 C CA . SER A 1 102 ? -2.674 33.312 9.086 1 94.06 102 SER A CA 1
ATOM 820 C C . SER A 1 102 ? -1.473 32.594 9.68 1 94.06 102 SER A C 1
ATOM 822 O O . SER A 1 102 ? -0.362 32.688 9.148 1 94.06 102 SER A O 1
ATOM 824 N N . ASP A 1 103 ? -1.713 31.906 10.773 1 88.94 103 ASP A N 1
ATOM 825 C CA . ASP A 1 103 ? -0.637 31.219 11.484 1 88.94 103 ASP A CA 1
ATOM 826 C C . ASP A 1 103 ? 0.169 30.344 10.539 1 88.94 103 ASP A C 1
ATOM 828 O O . ASP A 1 103 ? 1.398 30.422 10.5 1 88.94 103 ASP A O 1
ATOM 832 N N . GLY A 1 104 ? -0.509 29.516 9.734 1 87.94 104 GLY A N 1
ATOM 833 C CA . GLY A 1 104 ? 0.174 28.672 8.773 1 87.94 104 GLY A CA 1
ATOM 834 C C . GLY A 1 104 ? 0.879 29.453 7.68 1 87.94 104 GLY A C 1
ATOM 835 O O . GLY A 1 104 ? 2.014 29.125 7.316 1 87.94 104 GLY A O 1
ATOM 836 N N . ASP A 1 105 ? 0.311 30.547 7.219 1 92 105 ASP A N 1
ATOM 837 C CA . ASP A 1 105 ? 0.843 31.359 6.133 1 92 105 ASP A CA 1
ATOM 838 C C . ASP A 1 105 ? 2.109 32.094 6.562 1 92 105 ASP A C 1
ATOM 840 O O . ASP A 1 105 ? 2.961 32.406 5.734 1 92 105 ASP A O 1
ATOM 844 N N . MET A 1 106 ? 2.215 32.281 7.82 1 88.62 106 MET A N 1
ATOM 845 C CA . MET A 1 106 ? 3.311 33.094 8.352 1 88.62 106 MET A CA 1
ATOM 846 C C . MET A 1 106 ? 4.648 32.375 8.133 1 88.62 106 MET A C 1
ATOM 848 O O . MET A 1 106 ? 5.691 33.031 8.07 1 88.62 106 MET A O 1
ATOM 852 N N . GLU A 1 107 ? 4.594 31.125 7.953 1 84.44 107 GLU A N 1
ATOM 853 C CA . GLU A 1 107 ? 5.836 30.391 7.77 1 84.44 107 GLU A CA 1
ATOM 854 C C . GLU A 1 107 ? 6.633 30.938 6.586 1 84.44 107 GLU A C 1
ATOM 856 O O . GLU A 1 107 ? 7.832 31.188 6.699 1 84.44 107 GLU A O 1
ATOM 861 N N . GLU A 1 108 ? 5.977 31.188 5.496 1 89.56 108 GLU A N 1
ATOM 862 C CA . GLU A 1 108 ? 6.637 31.734 4.312 1 89.56 108 GLU A CA 1
ATOM 863 C C . GLU A 1 108 ? 6.641 33.25 4.328 1 89.56 108 GLU A C 1
ATOM 865 O O . GLU A 1 108 ? 7.609 33.875 3.898 1 89.56 108 GLU A O 1
ATOM 870 N N . LEU A 1 109 ? 5.641 33.844 4.898 1 91.75 109 LEU A N 1
ATOM 871 C CA . LEU A 1 109 ? 5.5 35.281 4.84 1 91.75 109 LEU A CA 1
ATOM 872 C C . LEU A 1 109 ? 6.57 35.969 5.684 1 91.75 109 LEU A C 1
ATOM 874 O O . LEU A 1 109 ? 7.035 37.062 5.34 1 91.75 109 LEU A O 1
ATOM 878 N N . CYS A 1 110 ? 6.902 35.281 6.73 1 87.19 110 CYS A N 1
ATOM 879 C CA . CYS A 1 110 ? 7.945 35.875 7.566 1 87.19 110 CYS A CA 1
ATOM 880 C C . CYS A 1 110 ? 9.273 35.938 6.824 1 87.19 110 CYS A C 1
ATOM 882 O O . CYS A 1 110 ? 10.078 36.844 7.043 1 87.19 110 CYS A O 1
ATOM 884 N N . VAL A 1 111 ? 9.461 35 5.945 1 84.31 111 VAL A N 1
ATOM 885 C CA . VAL A 1 111 ? 10.664 35.031 5.129 1 84.31 111 VAL A CA 1
ATOM 886 C C . VAL A 1 111 ? 10.57 36.125 4.082 1 84.31 111 VAL A C 1
ATOM 888 O O . VAL A 1 111 ? 11.516 36.906 3.91 1 84.31 111 VAL A O 1
ATOM 891 N N . VAL A 1 112 ? 9.531 36.188 3.469 1 87.19 112 VAL A N 1
ATOM 892 C CA . VAL A 1 112 ? 9.312 37.188 2.412 1 87.19 112 VAL A CA 1
ATOM 893 C C . VAL A 1 112 ? 9.398 38.594 2.99 1 87.19 112 VAL A C 1
ATOM 895 O O . VAL A 1 112 ? 9.922 39.5 2.346 1 87.19 112 VAL A O 1
ATOM 898 N N . ALA A 1 113 ? 8.914 38.75 4.199 1 85.75 113 ALA A N 1
ATOM 899 C CA . ALA A 1 113 ? 8.867 40.031 4.844 1 85.75 113 ALA A CA 1
ATOM 900 C C . ALA A 1 113 ? 10.148 40.312 5.637 1 85.75 113 ALA A C 1
ATOM 902 O O . ALA A 1 113 ? 10.273 41.344 6.305 1 85.75 113 ALA A O 1
ATOM 903 N N . ASN A 1 114 ? 11.062 39.406 5.535 1 77.56 114 ASN A N 1
ATOM 904 C CA . ASN A 1 114 ? 12.32 39.531 6.266 1 77.56 114 ASN A CA 1
ATOM 905 C C . ASN A 1 114 ? 12.086 39.844 7.742 1 77.56 114 ASN A C 1
ATOM 907 O O . ASN A 1 114 ? 12.625 40.812 8.281 1 77.56 114 ASN A O 1
ATOM 911 N N . CYS A 1 115 ? 11.195 39.125 8.297 1 72.31 115 CYS A N 1
ATOM 912 C CA . CYS A 1 115 ? 10.914 39.312 9.719 1 72.31 115 CYS A CA 1
ATOM 913 C C . CYS A 1 115 ? 12.172 39.094 10.555 1 72.31 115 CYS A C 1
ATOM 915 O O . CYS A 1 115 ? 12.969 38.219 10.258 1 72.31 115 CYS A O 1
ATOM 917 N N . PRO A 1 116 ? 12.578 40.25 11.297 1 59.78 116 PRO A N 1
ATOM 918 C CA . PRO A 1 116 ? 13.773 40.094 12.125 1 59.78 116 PRO A CA 1
ATOM 919 C C . PRO A 1 116 ? 13.766 38.75 12.898 1 59.78 116 PRO A C 1
ATOM 921 O O . PRO A 1 116 ? 12.703 38.219 13.203 1 59.78 116 PRO A O 1
ATOM 924 N N . SER A 1 117 ? 14.867 38.094 12.734 1 52.16 117 SER A N 1
ATOM 925 C CA . SER A 1 117 ? 15.023 36.844 13.469 1 52.16 117 SER A CA 1
ATOM 926 C C . SER A 1 117 ? 14.57 37 14.922 1 52.16 117 SER A C 1
ATOM 928 O O . SER A 1 117 ? 15.023 37.906 15.625 1 52.16 117 SER A O 1
ATOM 930 N N . ILE A 1 118 ? 13.492 37.062 15.102 1 44.69 118 ILE A N 1
ATOM 931 C CA . ILE A 1 118 ? 13.141 37.031 16.516 1 44.69 118 ILE A CA 1
ATOM 932 C C . ILE A 1 118 ? 14.141 36.156 17.281 1 44.69 118 ILE A C 1
ATOM 934 O O . ILE A 1 118 ? 14.469 35.062 16.844 1 44.69 118 ILE A O 1
ATOM 938 N N . PRO A 1 119 ? 14.977 36.719 18.156 1 42.41 119 PRO A N 1
ATOM 939 C CA . PRO A 1 119 ? 15.93 35.844 18.844 1 42.41 119 PRO A CA 1
ATOM 940 C C . PRO A 1 119 ? 15.492 34.375 18.844 1 42.41 119 PRO A C 1
ATOM 942 O O . PRO A 1 119 ? 16.328 33.5 18.672 1 42.41 119 PRO A O 1
ATOM 945 N N . GLY A 1 120 ? 14.336 34.062 19.109 1 37.84 120 GLY A N 1
ATOM 946 C CA . GLY A 1 120 ? 13.789 32.719 19.219 1 37.84 120 GLY A CA 1
ATOM 947 C C . GLY A 1 120 ? 13.281 32.188 17.891 1 37.84 120 GLY A C 1
ATOM 948 O O . GLY A 1 120 ? 13.156 30.953 17.703 1 37.84 120 GLY A O 1
ATOM 949 N N . LEU A 1 121 ? 12.734 33 17.109 1 39.25 121 LEU A N 1
ATOM 950 C CA . LEU A 1 121 ? 12.258 32.656 15.781 1 39.25 121 LEU A CA 1
ATOM 951 C C . LEU A 1 121 ? 13.414 32.594 14.789 1 39.25 121 LEU A C 1
ATOM 953 O O . LEU A 1 121 ? 13.391 31.766 13.859 1 39.25 121 LEU A O 1
ATOM 957 N N . ALA A 1 122 ? 14.242 33.594 14.758 1 36.44 122 ALA A N 1
ATOM 958 C CA . ALA A 1 122 ? 15.445 33.656 13.93 1 36.44 122 ALA A CA 1
ATOM 959 C C . ALA A 1 122 ? 16.203 32.312 13.984 1 36.44 122 ALA A C 1
ATOM 961 O O . ALA A 1 122 ? 16.766 31.875 12.977 1 36.44 122 ALA A O 1
ATOM 962 N N . GLN A 1 123 ? 16.375 31.875 15.133 1 39.12 123 GLN A N 1
ATOM 963 C CA . GLN A 1 123 ? 16.984 30.562 15.258 1 39.12 123 GLN A CA 1
ATOM 964 C C . GLN A 1 123 ? 16.125 29.5 14.578 1 39.12 123 GLN A C 1
ATOM 966 O O . GLN A 1 123 ? 16.594 28.375 14.328 1 39.12 123 GLN A O 1
ATOM 971 N N . ARG A 1 124 ? 14.828 29.844 14.562 1 39.88 124 ARG A N 1
ATOM 972 C CA . ARG A 1 124 ? 13.969 28.922 13.82 1 39.88 124 ARG A CA 1
ATOM 973 C C . ARG A 1 124 ? 14.141 29.109 12.32 1 39.88 124 ARG A C 1
ATOM 975 O O . ARG A 1 124 ? 14 28.156 11.547 1 39.88 124 ARG A O 1
ATOM 982 N N . ILE A 1 125 ? 14.5 30.469 11.852 1 38.16 125 ILE A N 1
ATOM 983 C CA . ILE A 1 125 ? 14.594 30.703 10.414 1 38.16 125 ILE A CA 1
ATOM 984 C C . ILE A 1 125 ? 16.016 30.438 9.938 1 38.16 125 ILE A C 1
ATOM 986 O O . ILE A 1 125 ? 16.234 30.078 8.773 1 38.16 125 ILE A O 1
ATOM 990 N N . LYS A 1 126 ? 16.984 31.156 10.672 1 41.88 126 LYS A N 1
ATOM 991 C CA . LYS A 1 126 ? 18.344 30.844 10.234 1 41.88 126 LYS A CA 1
ATOM 992 C C . LYS A 1 126 ? 18.672 29.375 10.469 1 41.88 126 LYS A C 1
ATOM 994 O O . LYS A 1 126 ? 19.766 28.922 10.133 1 41.88 126 LYS A O 1
ATOM 999 N N . LYS A 1 127 ? 18.047 28.922 11.414 1 41.34 127 LYS A N 1
ATOM 1000 C CA . LYS A 1 127 ? 18.078 27.469 11.617 1 41.34 127 LYS A CA 1
ATOM 1001 C C . LYS A 1 127 ? 17.281 26.734 10.547 1 41.34 127 LYS A C 1
ATOM 1003 O O . LYS A 1 127 ? 16.266 27.25 10.062 1 41.34 127 LYS A O 1
ATOM 1008 N N . PRO A 1 128 ? 17.781 25.859 10.039 1 41.59 128 PRO A N 1
ATOM 1009 C CA . PRO A 1 128 ? 17.125 25.016 9.055 1 41.59 128 PRO A CA 1
ATOM 1010 C C . PRO A 1 128 ? 15.617 24.891 9.305 1 41.59 128 PRO A C 1
ATOM 1012 O O . PRO A 1 128 ? 15.172 24.984 10.453 1 41.59 128 PRO A O 1
ATOM 1015 N N . PRO A 1 129 ? 14.852 25.25 8.203 1 43.72 129 PRO A N 1
ATOM 1016 C CA . PRO A 1 129 ? 13.398 25.047 8.227 1 43.72 129 PRO A CA 1
ATOM 1017 C C . PRO A 1 129 ? 12.969 23.969 9.219 1 43.72 129 PRO A C 1
ATOM 1019 O O . PRO A 1 129 ? 12.898 22.781 8.867 1 43.72 129 PRO A O 1
ATOM 1022 N N . ILE A 1 130 ? 13.664 23.859 10.273 1 44.72 130 ILE A N 1
ATOM 1023 C CA . ILE A 1 130 ? 13.469 22.828 11.297 1 44.72 130 ILE A CA 1
ATOM 1024 C C . ILE A 1 130 ? 11.977 22.641 11.555 1 44.72 130 ILE A C 1
ATOM 1026 O O . ILE A 1 130 ? 11.5 21.5 11.633 1 44.72 130 ILE A O 1
ATOM 1030 N N . GLN A 1 131 ? 11.273 23.844 12.062 1 47.09 131 GLN A N 1
ATOM 1031 C CA . GLN A 1 131 ? 10.094 23.641 12.898 1 47.09 131 GLN A CA 1
ATOM 1032 C C . GLN A 1 131 ? 8.836 23.516 12.047 1 47.09 131 GLN A C 1
ATOM 1034 O O . GLN A 1 131 ? 7.73 23.391 12.578 1 47.09 131 GLN A O 1
ATOM 1039 N N . ASN A 1 132 ? 9.102 23.594 10.75 1 49.16 132 ASN A N 1
ATOM 1040 C CA . ASN A 1 132 ? 7.844 23.688 10.008 1 49.16 132 ASN A CA 1
ATOM 1041 C C . ASN A 1 132 ? 7.316 22.297 9.633 1 49.16 132 ASN A C 1
ATOM 1043 O O . ASN A 1 132 ? 6.324 22.188 8.914 1 49.16 132 ASN A O 1
ATOM 1047 N N . THR A 1 133 ? 8.016 21.281 10.078 1 54.38 133 THR A N 1
ATOM 1048 C CA . THR A 1 133 ? 7.539 19.953 9.703 1 54.38 133 THR A CA 1
ATOM 1049 C C . THR A 1 133 ? 6.711 19.344 10.828 1 54.38 133 THR A C 1
ATOM 1051 O O . THR A 1 133 ? 7.262 18.734 11.758 1 54.38 133 THR A O 1
ATOM 1054 N N . HIS A 1 134 ? 5.359 19.812 10.758 1 69.5 134 HIS A N 1
ATOM 1055 C CA . HIS A 1 134 ? 4.641 19.406 11.953 1 69.5 134 HIS A CA 1
ATOM 1056 C C . HIS A 1 134 ? 3.352 18.672 11.609 1 69.5 134 HIS A C 1
ATOM 1058 O O . HIS A 1 134 ? 2.787 18.891 10.531 1 69.5 134 HIS A O 1
ATOM 1064 N N . CYS A 1 135 ? 3.102 17.703 12.289 1 85.12 135 CYS A N 1
ATOM 1065 C CA . CYS A 1 135 ? 1.865 16.938 12.344 1 85.12 135 CYS A CA 1
ATOM 1066 C C . CYS A 1 135 ? 2.082 15.523 11.82 1 85.12 135 CYS A C 1
ATOM 1068 O O . CYS A 1 135 ? 3.088 15.242 11.164 1 85.12 135 CYS A O 1
ATOM 1070 N N . SER A 1 136 ? 1.334 14.664 12.289 1 93 136 SER A N 1
ATOM 1071 C CA . SER A 1 136 ? 1.209 13.297 11.805 1 93 136 SER A CA 1
ATOM 1072 C C . SER A 1 136 ? -0.239 12.961 11.461 1 93 136 SER A C 1
ATOM 1074 O O . SER A 1 136 ? -1.161 13.375 12.164 1 93 136 SER A O 1
ATOM 1076 N N . ALA A 1 137 ? -0.384 12.344 10.352 1 96.56 137 ALA A N 1
ATOM 1077 C CA . ALA A 1 137 ? -1.729 11.93 9.969 1 96.56 137 ALA A CA 1
ATOM 1078 C C . ALA A 1 137 ? -1.711 10.547 9.32 1 96.56 137 ALA A C 1
ATOM 1080 O O . ALA A 1 137 ? -0.686 10.117 8.789 1 96.56 137 ALA A O 1
ATOM 1081 N N . TYR A 1 138 ? -2.805 9.836 9.492 1 95.69 138 TYR A N 1
ATOM 1082 C CA . TYR A 1 138 ? -2.959 8.586 8.758 1 95.69 138 TYR A CA 1
ATOM 1083 C C . TYR A 1 138 ? -4.43 8.289 8.484 1 95.69 138 TYR A C 1
ATOM 1085 O O . TYR A 1 138 ? -5.309 8.797 9.188 1 95.69 138 TYR A O 1
ATOM 1093 N N . VAL A 1 139 ? -4.684 7.656 7.445 1 98.56 139 VAL A N 1
ATOM 1094 C CA . VAL A 1 139 ? -5.969 7.062 7.094 1 98.56 139 VAL A CA 1
ATOM 1095 C C . VAL A 1 139 ? -5.84 5.543 7.039 1 98.56 139 VAL A C 1
ATOM 1097 O O . VAL A 1 139 ? -4.875 5.012 6.477 1 98.56 139 VAL A O 1
ATOM 1100 N N . ARG A 1 140 ? -6.758 4.836 7.664 1 97.75 140 ARG A N 1
ATOM 1101 C CA . ARG A 1 140 ? -6.648 3.387 7.812 1 97.75 140 ARG A CA 1
ATOM 1102 C C . ARG A 1 140 ? -7.996 2.711 7.57 1 97.75 140 ARG A C 1
ATOM 1104 O O . ARG A 1 140 ? -9 3.096 8.164 1 97.75 140 ARG A O 1
ATOM 1111 N N . VAL A 1 141 ? -7.98 1.751 6.676 1 97.62 141 VAL A N 1
ATOM 1112 C CA . VAL A 1 141 ? -9.133 0.867 6.562 1 97.62 141 VAL A CA 1
ATOM 1113 C C . VAL A 1 141 ? -8.836 -0.463 7.25 1 97.62 141 VAL A C 1
ATOM 1115 O O . VAL A 1 141 ? -7.719 -0.98 7.16 1 97.62 141 VAL A O 1
ATOM 1118 N N . THR A 1 142 ? -9.805 -0.985 7.977 1 96.38 142 THR A N 1
ATOM 1119 C CA . THR A 1 142 ? -9.594 -2.26 8.648 1 96.38 142 THR A CA 1
ATOM 1120 C C . THR A 1 142 ? -9.484 -3.396 7.637 1 96.38 142 THR A C 1
ATOM 1122 O O . THR A 1 142 ? -9.961 -3.279 6.508 1 96.38 142 THR A O 1
ATOM 1125 N N . PRO A 1 143 ? -8.859 -4.492 7.992 1 94.69 143 PRO A N 1
ATOM 1126 C CA . PRO A 1 143 ? -8.594 -5.566 7.027 1 94.69 143 PRO A CA 1
ATOM 1127 C C . PRO A 1 143 ? -9.875 -6.117 6.398 1 94.69 143 PRO A C 1
ATOM 1129 O O . PRO A 1 143 ? -9.859 -6.555 5.246 1 94.69 143 PRO A O 1
ATOM 1132 N N . ASP A 1 144 ? -10.977 -6.125 7.125 1 94.5 144 ASP A N 1
ATOM 1133 C CA . ASP A 1 144 ? -12.242 -6.645 6.629 1 94.5 144 ASP A CA 1
ATOM 1134 C C . ASP A 1 144 ? -13.031 -5.562 5.898 1 94.5 144 ASP A C 1
ATOM 1136 O O . ASP A 1 144 ? -14.18 -5.789 5.492 1 94.5 144 ASP A O 1
ATOM 1140 N N . LEU A 1 145 ? -12.539 -4.316 5.805 1 96.06 145 LEU A N 1
ATOM 1141 C CA . LEU A 1 145 ? -13.094 -3.168 5.105 1 96.06 145 LEU A CA 1
ATOM 1142 C C . LEU A 1 145 ? -14.375 -2.689 5.781 1 96.06 145 LEU A C 1
ATOM 1144 O O . LEU A 1 145 ? -15.227 -2.062 5.141 1 96.06 145 LEU A O 1
ATOM 1148 N N . GLN A 1 146 ? -14.5 -2.98 7.117 1 96.56 146 GLN A N 1
ATOM 1149 C CA . GLN A 1 146 ? -15.727 -2.633 7.832 1 96.56 146 GLN A CA 1
ATOM 1150 C C . GLN A 1 146 ? -15.648 -1.22 8.406 1 96.56 146 GLN A C 1
ATOM 1152 O O . GLN A 1 146 ? -16.672 -0.617 8.727 1 96.56 146 GLN A O 1
ATOM 1157 N N . GLU A 1 147 ? -14.422 -0.771 8.555 1 97.31 147 GLU A N 1
ATOM 1158 C CA . GLU A 1 147 ? -14.266 0.542 9.172 1 97.31 147 GLU A CA 1
ATOM 1159 C C . GLU A 1 147 ? -13.172 1.351 8.477 1 97.31 147 GLU A C 1
ATOM 1161 O O . GLU A 1 147 ? -12.266 0.782 7.867 1 97.31 147 GLU A O 1
ATOM 1166 N N . LEU A 1 148 ? -13.32 2.654 8.531 1 98.44 148 LEU A N 1
ATOM 1167 C CA . LEU A 1 148 ? -12.391 3.637 7.988 1 98.44 148 LEU A CA 1
ATOM 1168 C C . LEU A 1 148 ? -12.062 4.703 9.031 1 98.44 148 LEU A C 1
ATOM 1170 O O . LEU A 1 148 ? -12.953 5.391 9.523 1 98.44 148 LEU A O 1
ATOM 1174 N N . TYR A 1 149 ? -10.797 4.785 9.398 1 98.56 149 TYR A N 1
ATOM 1175 C CA . TYR A 1 149 ? -10.336 5.762 10.375 1 98.56 149 TYR A CA 1
ATOM 1176 C C . TYR A 1 149 ? -9.539 6.875 9.703 1 98.56 149 TYR A C 1
ATOM 1178 O O . TYR A 1 149 ? -8.789 6.621 8.758 1 98.56 149 TYR A O 1
ATOM 1186 N N . ALA A 1 150 ? -9.727 8.047 10.125 1 98.56 150 ALA A N 1
ATOM 1187 C CA . ALA A 1 150 ? -8.906 9.203 9.766 1 98.56 150 ALA A CA 1
ATOM 1188 C C . ALA A 1 150 ? -8.469 9.969 11.016 1 98.56 150 ALA A C 1
ATOM 1190 O O . ALA A 1 150 ? -9.297 10.398 11.812 1 98.56 150 ALA A O 1
ATOM 1191 N N . GLY A 1 151 ? -7.168 10.07 11.203 1 97.5 151 GLY A N 1
ATOM 1192 C CA . GLY A 1 151 ? -6.629 10.672 12.406 1 97.5 151 GLY A CA 1
ATOM 1193 C C . GLY A 1 151 ? -5.547 11.703 12.125 1 97.5 151 GLY A C 1
ATOM 1194 O O . GLY A 1 151 ? -4.891 11.648 11.086 1 97.5 151 GLY A O 1
ATOM 1195 N N . HIS A 1 152 ? -5.383 12.578 13.047 1 98.12 152 HIS A N 1
ATOM 1196 C CA . HIS A 1 152 ? -4.438 13.68 12.914 1 98.12 152 HIS A CA 1
ATOM 1197 C C . HIS A 1 152 ? -3.898 14.117 14.273 1 98.12 152 HIS A C 1
ATOM 1199 O O . HIS A 1 152 ? -4.656 14.211 15.242 1 98.12 152 HIS A O 1
ATOM 1205 N N . THR A 1 153 ? -2.639 14.273 14.328 1 97.88 153 THR A N 1
ATOM 1206 C CA . THR A 1 153 ? -1.977 14.891 15.477 1 97.88 153 THR A CA 1
ATOM 1207 C C . THR A 1 153 ? -1.288 16.188 15.07 1 97.88 153 THR A C 1
ATOM 1209 O O . THR A 1 153 ? -0.4 16.188 14.219 1 97.88 153 THR A O 1
ATOM 1212 N N . THR A 1 154 ? -1.68 17.25 15.695 1 96.69 154 THR A N 1
ATOM 1213 C CA . THR A 1 154 ? -1.113 18.562 15.414 1 96.69 154 THR A CA 1
ATOM 1214 C C . THR A 1 154 ? 0.138 18.812 16.25 1 96.69 154 THR A C 1
ATOM 1216 O O . THR A 1 154 ? 0.133 18.578 17.469 1 96.69 154 THR A O 1
ATOM 1219 N N . TRP A 1 155 ? 1.153 19.188 15.609 1 95.06 155 TRP A N 1
ATOM 1220 C CA . TRP A 1 155 ? 2.336 19.672 16.312 1 95.06 155 TRP A CA 1
ATOM 1221 C C . TRP A 1 155 ? 2.379 21.203 16.297 1 95.06 155 TRP A C 1
ATOM 1223 O O . TRP A 1 155 ? 2.121 21.828 15.258 1 95.06 155 TRP A O 1
ATOM 1233 N N . ALA A 1 156 ? 2.699 21.844 17.375 1 93.5 156 ALA A N 1
ATOM 1234 C CA . ALA A 1 156 ? 2.869 23.281 17.484 1 93.5 156 ALA A CA 1
ATOM 1235 C C . ALA A 1 156 ? 3.633 23.656 18.75 1 93.5 156 ALA A C 1
ATOM 1237 O O . ALA A 1 156 ? 3.887 22.797 19.609 1 93.5 156 ALA A O 1
ATOM 1238 N N . ASP A 1 157 ? 4.031 24.906 18.766 1 93.12 157 ASP A N 1
ATOM 1239 C CA . ASP A 1 157 ? 4.539 25.422 20.031 1 93.12 157 ASP A CA 1
ATOM 1240 C C . ASP A 1 157 ? 3.484 25.312 21.141 1 93.12 157 ASP A C 1
ATOM 1242 O O . ASP A 1 157 ? 2.303 25.562 20.891 1 93.12 157 ASP A O 1
ATOM 1246 N N . TYR A 1 158 ? 3.965 25.016 22.328 1 95.75 158 TYR A N 1
ATOM 1247 C CA . TYR A 1 158 ? 3.023 24.734 23.406 1 95.75 158 TYR A CA 1
ATOM 1248 C C . TYR A 1 158 ? 2.283 26 23.812 1 95.75 158 TYR A C 1
ATOM 1250 O O . TYR A 1 158 ? 1.238 25.938 24.469 1 95.75 158 TYR A O 1
ATOM 1258 N N . TYR A 1 159 ? 2.787 27.188 23.469 1 94.31 159 TYR A N 1
ATOM 1259 C CA . TYR A 1 159 ? 2.047 28.391 23.812 1 94.31 159 TYR A CA 1
ATOM 1260 C C . TYR A 1 159 ? 0.754 28.484 23.016 1 94.31 159 TYR A C 1
ATOM 1262 O O . TYR A 1 159 ? -0.138 29.266 23.344 1 94.31 159 TYR A O 1
ATOM 1270 N N . ASN A 1 160 ? 0.606 27.625 21.969 1 94.31 160 ASN A N 1
ATOM 1271 C CA . ASN A 1 160 ? -0.589 27.609 21.125 1 94.31 160 ASN A CA 1
ATOM 1272 C C . ASN A 1 160 ? -1.686 26.734 21.734 1 94.31 160 ASN A C 1
ATOM 1274 O O . ASN A 1 160 ? -2.705 26.469 21.094 1 94.31 160 ASN A O 1
ATOM 1278 N N . MET A 1 161 ? -1.653 26.391 22.953 1 97.06 161 MET A N 1
ATOM 1279 C CA . MET A 1 161 ? -2.562 25.391 23.5 1 97.06 161 MET A CA 1
ATOM 1280 C C . MET A 1 161 ? -3.766 26.047 24.172 1 97.06 161 MET A C 1
ATOM 1282 O O . MET A 1 161 ? -4.457 25.406 24.969 1 97.06 161 MET A O 1
ATOM 1286 N N . VAL A 1 162 ? -3.998 27.406 23.922 1 96.94 162 VAL A N 1
ATOM 1287 C CA . VAL A 1 162 ? -5.328 27.938 24.172 1 96.94 162 VAL A CA 1
ATOM 1288 C C . VAL A 1 162 ? -6.289 27.484 23.078 1 96.94 162 VAL A C 1
ATOM 1290 O O . VAL A 1 162 ? -6.352 28.094 22 1 96.94 162 VAL A O 1
ATOM 1293 N N . ARG A 1 163 ? -7.121 26.484 23.469 1 93.81 163 ARG A N 1
ATOM 1294 C CA . ARG A 1 163 ? -7.773 25.719 22.406 1 93.81 163 ARG A CA 1
ATOM 1295 C C . ARG A 1 163 ? -9.289 25.875 22.469 1 93.81 163 ARG A C 1
ATOM 1297 O O . ARG A 1 163 ? -9.852 26.062 23.547 1 93.81 163 ARG A O 1
ATOM 1304 N N . VAL A 1 164 ? -9.875 25.828 21.344 1 94.75 164 VAL A N 1
ATOM 1305 C CA . VAL A 1 164 ? -11.32 25.703 21.219 1 94.75 164 VAL A CA 1
ATOM 1306 C C . VAL A 1 164 ? -11.648 24.672 20.125 1 94.75 164 VAL A C 1
ATOM 1308 O O . VAL A 1 164 ? -10.93 24.562 19.141 1 94.75 164 VAL A O 1
ATOM 1311 N N . PHE A 1 165 ? -12.586 23.812 20.344 1 95.44 165 PHE A N 1
ATOM 1312 C CA . PHE A 1 165 ? -13.164 22.984 19.281 1 95.44 165 PHE A CA 1
ATOM 1313 C C . PHE A 1 165 ? -14.461 23.594 18.766 1 95.44 165 PHE A C 1
ATOM 1315 O O . PHE A 1 165 ? -15.336 23.953 19.547 1 95.44 165 PHE A O 1
ATOM 1322 N N . LYS A 1 166 ? -14.586 23.719 17.484 1 95 166 LYS A N 1
ATOM 1323 C CA . LYS A 1 166 ? -15.703 24.469 16.922 1 95 166 LYS A CA 1
ATOM 1324 C C . LYS A 1 166 ? -16.609 23.562 16.109 1 95 166 LYS A C 1
ATOM 1326 O O . LYS A 1 166 ? -16.141 22.641 15.422 1 95 166 LYS A O 1
ATOM 1331 N N . HIS A 1 167 ? -17.891 23.812 16.266 1 94.5 167 HIS A N 1
ATOM 1332 C CA . HIS A 1 167 ? -18.938 23.266 15.43 1 94.5 167 HIS A CA 1
ATOM 1333 C C . HIS A 1 167 ? -19.75 24.375 14.766 1 94.5 167 HIS A C 1
ATOM 1335 O O . HIS A 1 167 ? -20.625 24.984 15.406 1 94.5 167 HIS A O 1
ATOM 1341 N N . TYR A 1 168 ? -19.469 24.562 13.484 1 94.31 168 TYR A N 1
ATOM 1342 C CA . TYR A 1 168 ? -20.219 25.547 12.727 1 94.31 168 TYR A CA 1
ATOM 1343 C C . TYR A 1 168 ? -21.406 24.906 12.023 1 94.31 168 TYR A C 1
ATOM 1345 O O . TYR A 1 168 ? -21.281 23.844 11.414 1 94.31 168 TYR A O 1
ATOM 1353 N N . ASP A 1 169 ? -22.531 25.438 12.188 1 93.56 169 ASP A N 1
ATOM 1354 C CA . ASP A 1 169 ? -23.75 25.109 11.469 1 93.56 169 ASP A CA 1
ATOM 1355 C C . ASP A 1 169 ? -24.359 26.344 10.836 1 93.56 169 ASP A C 1
ATOM 1357 O O . ASP A 1 169 ? -25.094 27.094 11.492 1 93.56 169 ASP A O 1
ATOM 1361 N N . PHE A 1 170 ? -24.062 26.5 9.586 1 91.75 170 PHE A N 1
ATOM 1362 C CA . PHE A 1 170 ? -24.484 27.719 8.898 1 91.75 170 PHE A CA 1
ATOM 1363 C C . PHE A 1 170 ? -25.453 27.391 7.766 1 91.75 170 PHE A C 1
ATOM 1365 O O . PHE A 1 170 ? -25.062 26.734 6.789 1 91.75 170 PHE A O 1
ATOM 1372 N N . PRO A 1 171 ? -26.641 27.812 7.875 1 89.81 171 PRO A N 1
ATOM 1373 C CA . PRO A 1 171 ? -27.578 27.641 6.758 1 89.81 171 PRO A CA 1
ATOM 1374 C C . PRO A 1 171 ? -27.359 28.641 5.633 1 89.81 171 PRO A C 1
ATOM 1376 O O . PRO A 1 171 ? -28.234 29.469 5.34 1 89.81 171 PRO A O 1
ATOM 1379 N N . LEU A 1 172 ? -26.281 28.469 4.992 1 89.81 172 LEU A N 1
ATOM 1380 C CA . LEU A 1 172 ? -25.891 29.422 3.963 1 89.81 172 LEU A CA 1
ATOM 1381 C C . LEU A 1 172 ? -26.734 29.234 2.705 1 89.81 172 LEU A C 1
ATOM 1383 O O . LEU A 1 172 ? -27 28.109 2.295 1 89.81 172 LEU A O 1
ATOM 1387 N N . ARG A 1 173 ? -27.156 30.266 2.084 1 85.12 173 ARG A N 1
ATOM 1388 C CA . ARG A 1 173 ? -27.922 30.234 0.841 1 85.12 173 ARG A CA 1
ATOM 1389 C C . ARG A 1 173 ? -27.031 30.516 -0.36 1 85.12 173 ARG A C 1
ATOM 1391 O O . ARG A 1 173 ? -27.469 30.453 -1.505 1 85.12 173 ARG A O 1
ATOM 1398 N N . ALA A 1 174 ? -25.891 30.656 -0.071 1 85 174 ALA A N 1
ATOM 1399 C CA . ALA A 1 174 ? -24.953 30.938 -1.156 1 85 174 ALA A CA 1
ATOM 1400 C C . ALA A 1 174 ? -24.922 29.781 -2.16 1 85 174 ALA A C 1
ATOM 1402 O O . ALA A 1 174 ? -25 28.609 -1.777 1 85 174 ALA A O 1
ATOM 1403 N N . ALA A 1 175 ? -24.75 30.188 -3.383 1 83.69 175 ALA A N 1
ATOM 1404 C CA . ALA A 1 175 ? -24.719 29.188 -4.453 1 83.69 175 ALA A CA 1
ATOM 1405 C C . ALA A 1 175 ? -23.562 28.219 -4.27 1 83.69 175 ALA A C 1
ATOM 1407 O O . ALA A 1 175 ? -22.469 28.609 -3.848 1 83.69 175 ALA A O 1
ATOM 1408 N N . GLN A 1 176 ? -23.75 26.953 -4.598 1 91 176 GLN A N 1
ATOM 1409 C CA . GLN A 1 176 ? -22.75 25.891 -4.598 1 91 176 GLN A CA 1
ATOM 1410 C C . GLN A 1 176 ? -22.25 25.609 -3.186 1 91 176 GLN A C 1
ATOM 1412 O O . GLN A 1 176 ? -21.047 25.453 -2.969 1 91 176 GLN A O 1
ATOM 1417 N N . THR A 1 177 ? -23.094 25.859 -2.211 1 94.81 177 THR A N 1
ATOM 1418 C CA . THR A 1 177 ? -22.797 25.391 -0.861 1 94.81 177 THR A CA 1
ATOM 1419 C C . THR A 1 177 ? -23.141 23.906 -0.705 1 94.81 177 THR A C 1
ATOM 1421 O O . THR A 1 177 ? -24.297 23.516 -0.882 1 94.81 177 THR A O 1
ATOM 1424 N N . THR A 1 178 ? -22.156 23.141 -0.356 1 95.75 178 THR A N 1
ATOM 1425 C CA . THR A 1 178 ? -22.344 21.703 -0.237 1 95.75 178 THR A CA 1
ATOM 1426 C C . THR A 1 178 ? -22.359 21.281 1.229 1 95.75 178 THR A C 1
ATOM 1428 O O . THR A 1 178 ? -23.203 20.484 1.648 1 95.75 178 THR A O 1
ATOM 1431 N N . ALA A 1 179 ? -21.484 21.812 2.004 1 95.38 179 ALA A N 1
ATOM 1432 C CA . ALA A 1 179 ? -21.422 21.453 3.422 1 95.38 179 ALA A CA 1
ATOM 1433 C C . ALA A 1 179 ? -22 22.578 4.289 1 95.38 179 ALA A C 1
ATOM 1435 O O . ALA A 1 179 ? -21.5 23.703 4.273 1 95.38 179 ALA A O 1
ATOM 1436 N N . ARG A 1 180 ? -22.906 22.234 5.062 1 91.88 180 ARG A N 1
ATOM 1437 C CA . ARG A 1 180 ? -23.547 23.172 5.98 1 91.88 180 ARG A CA 1
ATOM 1438 C C . ARG A 1 180 ? -22.812 23.219 7.32 1 91.88 180 ARG A C 1
ATOM 1440 O O . ARG A 1 180 ? -22.703 24.281 7.941 1 91.88 180 ARG A O 1
ATOM 1447 N N . THR A 1 181 ? -22.438 22.062 7.703 1 93.88 181 THR A N 1
ATOM 1448 C CA . THR A 1 181 ? -21.812 21.938 9.016 1 93.88 181 THR A CA 1
ATOM 1449 C C . THR A 1 181 ? -20.344 21.562 8.875 1 93.88 181 THR A C 1
ATOM 1451 O O . THR A 1 181 ? -19.953 20.797 7.988 1 93.88 181 THR A O 1
ATOM 1454 N N . THR A 1 182 ? -19.547 22.125 9.75 1 94.88 182 THR A N 1
ATOM 1455 C CA . THR A 1 182 ? -18.125 21.828 9.828 1 94.88 182 THR A CA 1
ATOM 1456 C C . THR A 1 182 ? -17.688 21.688 11.281 1 94.88 182 THR A C 1
ATOM 1458 O O . THR A 1 182 ? -17.938 22.578 12.102 1 94.88 182 THR A O 1
ATOM 1461 N N . LEU A 1 183 ? -17.047 20.562 11.625 1 95.44 183 LEU A N 1
ATOM 1462 C CA . LEU A 1 183 ? -16.359 20.328 12.898 1 95.44 183 LEU A CA 1
ATOM 1463 C C . LEU A 1 183 ? -14.852 20.422 12.734 1 95.44 183 LEU A C 1
ATOM 1465 O O . LEU A 1 183 ? -14.297 19.844 11.789 1 95.44 183 LEU A O 1
ATOM 1469 N N . PHE A 1 184 ? -14.258 21.156 13.625 1 96.62 184 PHE A N 1
ATOM 1470 C CA . PHE A 1 184 ? -12.805 21.219 13.477 1 96.62 184 PHE A CA 1
ATOM 1471 C C . PHE A 1 184 ? -12.164 21.734 14.758 1 96.62 184 PHE A C 1
ATOM 1473 O O . PHE A 1 184 ? -12.789 22.469 15.531 1 96.62 184 PHE A O 1
ATOM 1480 N N . SER A 1 185 ? -10.961 21.219 15.039 1 95.81 185 SER A N 1
ATOM 1481 C CA . SER A 1 185 ? -10.133 21.797 16.094 1 95.81 185 SER A CA 1
ATOM 1482 C C . SER A 1 185 ? -9.625 23.188 15.703 1 95.81 185 SER A C 1
ATOM 1484 O O . SER A 1 185 ? -9.297 23.422 14.539 1 95.81 185 SER A O 1
ATOM 1486 N N . SER A 1 186 ? -9.562 24.078 16.734 1 96.62 186 SER A N 1
ATOM 1487 C CA . SER A 1 186 ? -9.25 25.469 16.391 1 96.62 186 SER A CA 1
ATOM 1488 C C . SER A 1 186 ? -8.75 26.234 17.594 1 96.62 186 SER A C 1
ATOM 1490 O O . SER A 1 186 ? -8.227 25.641 18.547 1 96.62 186 SER A O 1
ATOM 1492 N N . TYR A 1 187 ? -8.812 27.578 17.422 1 96.81 187 TYR A N 1
ATOM 1493 C CA . TYR A 1 187 ? -8.328 28.547 18.406 1 96.81 187 TYR A CA 1
ATOM 1494 C C . TYR A 1 187 ? -9.297 29.719 18.531 1 96.81 187 TYR A C 1
ATOM 1496 O O . TYR A 1 187 ? -10.109 29.969 17.641 1 96.81 187 TYR A O 1
ATOM 1504 N N . PRO A 1 188 ? -9.164 30.422 19.688 1 96.5 188 PRO A N 1
ATOM 1505 C CA . PRO A 1 188 ? -9.977 31.641 19.781 1 96.5 188 PRO A CA 1
ATOM 1506 C C . PRO A 1 188 ? -9.641 32.656 18.688 1 96.5 188 PRO A C 1
ATOM 1508 O O . PRO A 1 188 ? -8.469 32.938 18.438 1 96.5 188 PRO A O 1
ATOM 1511 N N . ALA A 1 189 ? -10.625 33.094 18.047 1 96.19 189 ALA A N 1
ATOM 1512 C CA . ALA A 1 189 ? -10.547 34.156 17.031 1 96.19 189 ALA A CA 1
ATOM 1513 C C . ALA A 1 189 ? -10.258 33.562 15.656 1 96.19 189 ALA A C 1
ATOM 1515 O O . ALA A 1 189 ? -10.273 34.281 14.656 1 96.19 189 ALA A O 1
ATOM 1516 N N . PHE A 1 190 ? -9.977 32.219 15.562 1 96.62 190 PHE A N 1
ATOM 1517 C CA . PHE A 1 190 ? -9.766 31.594 14.266 1 96.62 190 PHE A CA 1
ATOM 1518 C C . PHE A 1 190 ? -11.094 31.203 13.625 1 96.62 190 PHE A C 1
ATOM 1520 O O . PHE A 1 190 ? -12.039 30.828 14.32 1 96.62 190 PHE A O 1
ATOM 1527 N N . VAL A 1 191 ? -11.188 31.344 12.352 1 96.88 191 VAL A N 1
ATOM 1528 C CA . VAL A 1 191 ? -12.391 30.891 11.664 1 96.88 191 VAL A CA 1
ATOM 1529 C C . VAL A 1 191 ? -12.078 29.641 10.844 1 96.88 191 VAL A C 1
ATOM 1531 O O . VAL A 1 191 ? -12.922 29.156 10.086 1 96.88 191 VAL A O 1
ATOM 1534 N N . SER A 1 192 ? -10.922 29.141 10.938 1 96.19 192 SER A N 1
ATOM 1535 C CA . SER A 1 192 ? -10.477 27.875 10.375 1 96.19 192 SER A CA 1
ATOM 1536 C C . SER A 1 192 ? -9.727 27.047 11.422 1 96.19 192 SER A C 1
ATOM 1538 O O . SER A 1 192 ? -9.516 27.5 12.547 1 96.19 192 SER A O 1
ATOM 1540 N N . SER A 1 193 ? -9.422 25.859 11.117 1 94.81 193 SER A N 1
ATOM 1541 C CA . SER A 1 193 ? -8.789 24.953 12.07 1 94.81 193 SER A CA 1
ATOM 1542 C C . SER A 1 193 ? -7.336 25.328 12.32 1 94.81 193 SER A C 1
ATOM 1544 O O . SER A 1 193 ? -6.945 25.609 13.453 1 94.81 193 SER A O 1
ATOM 1546 N N . VAL A 1 194 ? -6.594 25.359 11.266 1 88.62 194 VAL A N 1
ATOM 1547 C CA . VAL A 1 194 ? -5.148 25.578 11.258 1 88.62 194 VAL A CA 1
ATOM 1548 C C . VAL A 1 194 ? -4.445 24.344 11.82 1 88.62 194 VAL A C 1
ATOM 1550 O O . VAL A 1 194 ? -3.258 24.125 11.562 1 88.62 194 VAL A O 1
ATOM 1553 N N . ASP A 1 195 ? -5.105 23.578 12.789 1 88.94 195 ASP A N 1
ATOM 1554 C CA . ASP A 1 195 ? -4.676 22.219 13.117 1 88.94 195 ASP A CA 1
ATOM 1555 C C . ASP A 1 195 ? -4.859 21.281 11.922 1 88.94 195 ASP A C 1
ATOM 1557 O O . ASP A 1 195 ? -4.188 20.266 11.82 1 88.94 195 ASP A O 1
ATOM 1561 N N . ASP A 1 196 ? -5.785 21.703 11.172 1 87.12 196 ASP A N 1
ATOM 1562 C CA . ASP A 1 196 ? -6.188 21.172 9.867 1 87.12 196 ASP A CA 1
ATOM 1563 C C . ASP A 1 196 ? -6.758 19.766 9.992 1 87.12 196 ASP A C 1
ATOM 1565 O O . ASP A 1 196 ? -6.305 18.844 9.312 1 87.12 196 ASP A O 1
ATOM 1569 N N . PHE A 1 197 ? -7.742 19.672 10.805 1 96.94 197 PHE A N 1
ATOM 1570 C CA . PHE A 1 197 ? -8.703 18.578 10.875 1 96.94 197 PHE A CA 1
ATOM 1571 C C . PHE A 1 197 ? -10.125 19.109 10.719 1 96.94 197 PHE A C 1
ATOM 1573 O O . PHE A 1 197 ? -10.625 19.828 11.586 1 96.94 197 PHE A O 1
ATOM 1580 N N . TYR A 1 198 ? -10.82 18.781 9.641 1 98.06 198 TYR A N 1
ATOM 1581 C CA . TYR A 1 198 ? -12.188 19.203 9.359 1 98.06 198 TYR A CA 1
ATOM 1582 C C . TYR A 1 198 ? -13.078 18 9.07 1 98.06 198 TYR A C 1
ATOM 1584 O O . TYR A 1 198 ? -12.719 17.125 8.281 1 98.06 198 TYR A O 1
ATOM 1592 N N . GLN A 1 199 ? -14.133 17.984 9.688 1 97.94 199 GLN A N 1
ATOM 1593 C CA . GLN A 1 199 ? -15.203 17.047 9.352 1 97.94 199 GLN A CA 1
ATOM 1594 C C . GLN A 1 199 ? -16.438 17.781 8.836 1 97.94 199 GLN A C 1
ATOM 1596 O O . GLN A 1 199 ? -16.984 18.625 9.531 1 97.94 199 GLN A O 1
ATOM 1601 N N . LEU A 1 200 ? -16.891 17.438 7.668 1 97.56 200 LEU A N 1
ATOM 1602 C CA . LEU A 1 200 ? -17.891 18.219 6.961 1 97.56 200 LEU A CA 1
ATOM 1603 C C . LEU A 1 200 ? -19.172 17.422 6.777 1 97.56 200 LEU A C 1
ATOM 1605 O O . LEU A 1 200 ? -19.125 16.188 6.633 1 97.56 200 LEU A O 1
ATOM 1609 N N . SER A 1 201 ? -20.297 18.094 6.707 1 96 201 SER A N 1
ATOM 1610 C CA . SER A 1 201 ? -21.578 17.438 6.508 1 96 201 SER A CA 1
ATOM 1611 C C . SER A 1 201 ? -21.703 16.859 5.102 1 96 201 SER A C 1
ATOM 1613 O O . SER A 1 201 ? -22.594 16.062 4.82 1 96 201 SER A O 1
ATOM 1615 N N . SER A 1 202 ? -20.828 17.234 4.199 1 97.06 202 SER A N 1
ATOM 1616 C CA . SER A 1 202 ? -20.781 16.641 2.867 1 97.06 202 SER A CA 1
ATOM 1617 C C . SER A 1 202 ? -20.312 15.188 2.924 1 97.06 202 SER A C 1
ATOM 1619 O O . SER A 1 202 ? -20.438 14.445 1.948 1 97.06 202 SER A O 1
ATOM 1621 N N . GLY A 1 203 ? -19.703 14.867 4.062 1 97.81 203 GLY A N 1
ATOM 1622 C CA . GLY A 1 203 ? -19.094 13.547 4.188 1 97.81 203 GLY A CA 1
ATOM 1623 C C . GLY A 1 203 ? -17.594 13.562 4.016 1 97.81 203 GLY A C 1
ATOM 1624 O O . GLY A 1 203 ? -16.938 12.531 4.172 1 97.81 203 GLY A O 1
ATOM 1625 N N . LEU A 1 204 ? -17.031 14.695 3.73 1 98.69 204 LEU A N 1
ATOM 1626 C CA . LEU A 1 204 ? -15.594 14.805 3.59 1 98.69 204 LEU A CA 1
ATOM 1627 C C . LEU A 1 204 ? -14.93 15.055 4.941 1 98.69 204 LEU A C 1
ATOM 1629 O O . LEU A 1 204 ? -15.477 15.773 5.781 1 98.69 204 LEU A O 1
ATOM 1633 N N . VAL A 1 205 ? -13.891 14.398 5.156 1 98.81 205 VAL A N 1
ATOM 1634 C CA . VAL A 1 205 ? -12.945 14.734 6.219 1 98.81 205 VAL A CA 1
ATOM 1635 C C . VAL A 1 205 ? -11.641 15.227 5.609 1 98.81 205 VAL A C 1
ATOM 1637 O O . VAL A 1 205 ? -11.039 14.555 4.77 1 98.81 205 VAL A O 1
ATOM 1640 N N . VAL A 1 206 ? -11.203 16.406 6.008 1 98.69 206 VAL A N 1
ATOM 1641 C CA . VAL A 1 206 ? -10.031 17.047 5.426 1 98.69 206 VAL A CA 1
ATOM 1642 C C . VAL A 1 206 ? -8.953 17.219 6.488 1 98.69 206 VAL A C 1
ATOM 1644 O O . VAL A 1 206 ? -9.195 17.812 7.539 1 98.69 206 VAL A O 1
ATOM 1647 N N . ILE A 1 207 ? -7.773 16.656 6.199 1 98 207 ILE A N 1
ATOM 1648 C CA . ILE A 1 207 ? -6.625 16.656 7.098 1 98 207 ILE A CA 1
ATOM 1649 C C . ILE A 1 207 ? -5.402 17.234 6.379 1 98 207 ILE A C 1
ATOM 1651 O O . ILE A 1 207 ? -5.371 17.281 5.148 1 98 207 ILE A O 1
ATOM 1655 N N . GLU A 1 208 ? -4.512 17.719 7.156 1 95.31 208 GLU A N 1
ATOM 1656 C CA . GLU A 1 208 ? -3.342 18.312 6.523 1 95.31 208 GLU A CA 1
ATOM 1657 C C . GLU A 1 208 ? -2.076 18.047 7.332 1 95.31 208 GLU A C 1
ATOM 1659 O O . GLU A 1 208 ? -2.117 18.016 8.562 1 95.31 208 GLU A O 1
ATOM 1664 N N . THR A 1 209 ? -0.972 17.766 6.668 1 93.88 209 THR A N 1
ATOM 1665 C CA . THR A 1 209 ? 0.364 17.844 7.246 1 93.88 209 THR A CA 1
ATOM 1666 C C . THR A 1 209 ? 1.221 18.859 6.492 1 93.88 209 THR A C 1
ATOM 1668 O O . THR A 1 209 ? 1.169 18.922 5.262 1 93.88 209 THR A O 1
ATOM 1671 N N . THR A 1 210 ? 1.966 19.594 7.207 1 90.31 210 THR A N 1
ATOM 1672 C CA . THR A 1 210 ? 2.691 20.719 6.625 1 90.31 210 THR A CA 1
ATOM 1673 C C . THR A 1 210 ? 4.012 20.25 6.02 1 90.31 210 THR A C 1
ATOM 1675 O O . THR A 1 210 ? 4.77 19.516 6.656 1 90.31 210 THR A O 1
ATOM 1678 N N . ASN A 1 211 ? 4.312 20.688 4.844 1 90.88 211 ASN A N 1
ATOM 1679 C CA . ASN A 1 211 ? 5.605 20.453 4.207 1 90.88 211 ASN A CA 1
ATOM 1680 C C . ASN A 1 211 ? 6.5 21.688 4.285 1 90.88 211 ASN A C 1
ATOM 1682 O O . ASN A 1 211 ? 7.57 21.641 4.895 1 90.88 211 ASN A O 1
ATOM 1686 N N . GLY A 1 212 ? 6.012 22.75 3.824 1 89.31 212 GLY A N 1
ATOM 1687 C CA . GLY A 1 212 ? 6.816 23.953 3.729 1 89.31 212 GLY A CA 1
ATOM 1688 C C . GLY A 1 212 ? 7.691 23.984 2.488 1 89.31 212 GLY A C 1
ATOM 1689 O O . GLY A 1 212 ? 7.629 23.078 1.65 1 89.31 212 GLY A O 1
ATOM 1690 N N . ILE A 1 213 ? 8.453 25.109 2.271 1 92 213 ILE A N 1
ATOM 1691 C CA . ILE A 1 213 ? 9.391 25.234 1.162 1 92 213 ILE A CA 1
ATOM 1692 C C . ILE A 1 213 ? 10.688 25.891 1.655 1 92 213 ILE A C 1
ATOM 1694 O O . ILE A 1 213 ? 10.656 26.781 2.506 1 92 213 ILE A O 1
ATOM 1698 N N . THR A 1 214 ? 11.789 25.406 1.164 1 89.69 214 THR A N 1
ATOM 1699 C CA . THR A 1 214 ? 13.086 26 1.491 1 89.69 214 THR A CA 1
ATOM 1700 C C . THR A 1 214 ? 13.773 26.516 0.234 1 89.69 214 THR A C 1
ATOM 1702 O O . THR A 1 214 ? 14.773 27.234 0.319 1 89.69 214 THR A O 1
ATOM 1705 N N . ASN A 1 215 ? 13.234 26.188 -0.864 1 93.06 215 ASN A N 1
ATOM 1706 C CA . ASN A 1 215 ? 13.742 26.734 -2.119 1 93.06 215 ASN A CA 1
ATOM 1707 C C . ASN A 1 215 ? 13.406 28.219 -2.258 1 93.06 215 ASN A C 1
ATOM 1709 O O . ASN A 1 215 ? 12.305 28.578 -2.676 1 93.06 215 ASN A O 1
ATOM 1713 N N . GLU A 1 216 ? 14.297 29.078 -2.125 1 90.5 216 GLU A N 1
ATOM 1714 C CA . GLU A 1 216 ? 14.109 30.516 -2.062 1 90.5 216 GLU A CA 1
ATOM 1715 C C . GLU A 1 216 ? 13.633 31.078 -3.402 1 90.5 216 GLU A C 1
ATOM 1717 O O . GLU A 1 216 ? 13.008 32.125 -3.453 1 90.5 216 GLU A O 1
ATOM 1722 N N . ALA A 1 217 ? 13.961 30.359 -4.418 1 94.38 217 ALA A N 1
ATOM 1723 C CA . ALA A 1 217 ? 13.57 30.812 -5.75 1 94.38 217 ALA A CA 1
ATOM 1724 C C . ALA A 1 217 ? 12.055 30.891 -5.879 1 94.38 217 ALA A C 1
ATOM 1726 O O . ALA A 1 217 ? 11.539 31.562 -6.777 1 94.38 217 ALA A O 1
ATOM 1727 N N . LEU A 1 218 ? 11.367 30.266 -4.973 1 95.62 218 LEU A N 1
ATOM 1728 C CA . LEU A 1 218 ? 9.914 30.203 -5.062 1 95.62 218 LEU A CA 1
ATOM 1729 C C . LEU A 1 218 ? 9.273 31.406 -4.363 1 95.62 218 LEU A C 1
ATOM 1731 O O . LEU A 1 218 ? 8.094 31.688 -4.57 1 95.62 218 LEU A O 1
ATOM 1735 N N . PHE A 1 219 ? 9.961 32.188 -3.541 1 94.19 219 PHE A N 1
ATOM 1736 C CA . PHE A 1 219 ? 9.391 33.188 -2.676 1 94.19 219 PHE A CA 1
ATOM 1737 C C . PHE A 1 219 ? 8.906 34.406 -3.496 1 94.19 219 PHE A C 1
ATOM 1739 O O . PHE A 1 219 ? 8 35.125 -3.078 1 94.19 219 PHE A O 1
ATOM 1746 N N . LYS A 1 220 ? 9.531 34.562 -4.633 1 94.94 220 LYS A N 1
ATOM 1747 C CA . LYS A 1 220 ? 9.148 35.688 -5.48 1 94.94 220 LYS A CA 1
ATOM 1748 C C . LYS A 1 220 ? 7.711 35.562 -5.965 1 94.94 220 LYS A C 1
ATOM 1750 O O . LYS A 1 220 ? 7.09 36.531 -6.387 1 94.94 220 LYS A O 1
ATOM 1755 N N . TYR A 1 221 ? 7.188 34.344 -5.934 1 96.56 221 TYR A N 1
ATOM 1756 C CA . TYR A 1 221 ? 5.84 34.094 -6.434 1 96.56 221 TYR A CA 1
ATOM 1757 C C . TYR A 1 221 ? 4.801 34.312 -5.34 1 96.56 221 TYR A C 1
ATOM 1759 O O . TYR A 1 221 ? 3.596 34.281 -5.602 1 96.56 221 TYR A O 1
ATOM 1767 N N . ILE A 1 222 ? 5.219 34.594 -4.129 1 96.56 222 ILE A N 1
ATOM 1768 C CA . ILE A 1 222 ? 4.324 34.906 -3.02 1 96.56 222 ILE A CA 1
ATOM 1769 C C . ILE A 1 222 ? 3.977 36.406 -3.041 1 96.56 222 ILE A C 1
ATOM 1771 O O . ILE A 1 222 ? 4.773 37.219 -2.604 1 96.56 222 ILE A O 1
ATOM 1775 N N . LYS A 1 223 ? 2.699 36.625 -3.473 1 96.38 223 LYS A N 1
ATOM 1776 C CA . LYS A 1 223 ? 2.271 38 -3.686 1 96.38 223 LYS A CA 1
ATOM 1777 C C . LYS A 1 223 ? 0.93 38.281 -3.01 1 96.38 223 LYS A C 1
ATOM 1779 O O . LYS A 1 223 ? 0.126 37.344 -2.828 1 96.38 223 LYS A O 1
ATOM 1784 N N . PRO A 1 224 ? 0.651 39.531 -2.666 1 96.75 224 PRO A N 1
ATOM 1785 C CA . PRO A 1 224 ? -0.601 39.875 -1.99 1 96.75 224 PRO A CA 1
ATOM 1786 C C . PRO A 1 224 ? -1.832 39.594 -2.852 1 96.75 224 PRO A C 1
ATOM 1788 O O . PRO A 1 224 ? -2.934 39.406 -2.322 1 96.75 224 PRO A O 1
ATOM 1791 N N . GLN A 1 225 ? -1.642 39.562 -4.207 1 97.81 225 GLN A N 1
ATOM 1792 C CA . GLN A 1 225 ? -2.766 39.281 -5.094 1 97.81 225 GLN A CA 1
ATOM 1793 C C . GLN A 1 225 ? -3.088 37.781 -5.109 1 97.81 225 GLN A C 1
ATOM 1795 O O . GLN A 1 225 ? -3.002 37.125 -6.152 1 97.81 225 GLN A O 1
ATOM 1800 N N . SER A 1 226 ? -3.518 37.281 -4.027 1 97.94 226 SER A N 1
ATOM 1801 C CA . SER A 1 226 ? -3.82 35.875 -3.785 1 97.94 226 SER A CA 1
ATOM 1802 C C . SER A 1 226 ? -4.82 35.719 -2.645 1 97.94 226 SER A C 1
ATOM 1804 O O . SER A 1 226 ? -5.234 36.719 -2.031 1 97.94 226 SER A O 1
ATOM 1806 N N . VAL A 1 227 ? -5.297 34.531 -2.445 1 98.25 227 VAL A N 1
ATOM 1807 C CA . VAL A 1 227 ? -6.152 34.188 -1.309 1 98.25 227 VAL A CA 1
ATOM 1808 C C . VAL A 1 227 ? -5.383 33.312 -0.313 1 98.25 227 VAL A C 1
ATOM 1810 O O . VAL A 1 227 ? -4.805 32.312 -0.687 1 98.25 227 VAL A O 1
ATOM 1813 N N . MET A 1 228 ? -5.406 33.688 0.947 1 96.56 228 MET A N 1
ATOM 1814 C CA . MET A 1 228 ? -4.66 33 1.99 1 96.56 228 MET A CA 1
ATOM 1815 C C . MET A 1 228 ? -5.16 31.562 2.145 1 96.56 228 MET A C 1
ATOM 1817 O O . MET A 1 228 ? -6.316 31.266 1.841 1 96.56 228 MET A O 1
ATOM 1821 N N . SER A 1 229 ? -4.285 30.734 2.645 1 95.94 229 SER A N 1
ATOM 1822 C CA . SER A 1 229 ? -4.57 29.297 2.715 1 95.94 229 SER A CA 1
ATOM 1823 C C . SER A 1 229 ? -5.77 29.016 3.617 1 95.94 229 SER A C 1
ATOM 1825 O O . SER A 1 229 ? -6.582 28.141 3.324 1 95.94 229 SER A O 1
ATOM 1827 N N . TRP A 1 230 ? -5.902 29.781 4.746 1 96.56 230 TRP A N 1
ATOM 1828 C CA . TRP A 1 230 ? -6.988 29.531 5.684 1 96.56 230 TRP A CA 1
ATOM 1829 C C . TRP A 1 230 ? -8.336 29.875 5.066 1 96.56 230 TRP A C 1
ATOM 1831 O O . TRP A 1 230 ? -9.367 29.297 5.438 1 96.56 230 TRP A O 1
ATOM 1841 N N . ILE A 1 231 ? -8.352 30.75 4.152 1 98.19 231 ILE A N 1
ATOM 1842 C CA . ILE A 1 231 ? -9.578 31.094 3.438 1 98.19 231 ILE A CA 1
ATOM 1843 C C . ILE A 1 231 ? -9.844 30.031 2.359 1 98.19 231 ILE A C 1
ATOM 1845 O O . ILE A 1 231 ? -10.977 29.562 2.215 1 98.19 231 ILE A O 1
ATOM 1849 N N . ARG A 1 232 ? -8.82 29.641 1.604 1 98.06 232 ARG A N 1
ATOM 1850 C CA . ARG A 1 232 ? -8.992 28.672 0.518 1 98.06 232 ARG A CA 1
ATOM 1851 C C . ARG A 1 232 ? -9.516 27.344 1.04 1 98.06 232 ARG A C 1
ATOM 1853 O O . ARG A 1 232 ? -10.383 26.734 0.424 1 98.06 232 ARG A O 1
ATOM 1860 N N . VAL A 1 233 ? -8.992 26.875 2.166 1 98 233 VAL A N 1
ATOM 1861 C CA . VAL A 1 233 ? -9.445 25.594 2.717 1 98 233 VAL A CA 1
ATOM 1862 C C . VAL A 1 233 ? -10.898 25.719 3.16 1 98 233 VAL A C 1
ATOM 1864 O O . VAL A 1 233 ? -11.695 24.797 2.941 1 98 233 VAL A O 1
ATOM 1867 N N . SER A 1 234 ? -11.234 26.844 3.768 1 97.69 234 SER A N 1
ATOM 1868 C CA . SER A 1 234 ? -12.602 27.047 4.238 1 97.69 234 SER A CA 1
ATOM 1869 C C . SER A 1 234 ? -13.586 27.078 3.072 1 97.69 234 SER A C 1
ATOM 1871 O O . SER A 1 234 ? -14.672 26.5 3.158 1 97.69 234 SER A O 1
ATOM 1873 N N . VAL A 1 235 ? -13.18 27.734 2.02 1 98.38 235 VAL A N 1
ATOM 1874 C CA . VAL A 1 235 ? -14.023 27.828 0.836 1 98.38 235 VAL A CA 1
ATOM 1875 C C . VAL A 1 235 ? -14.18 26.438 0.2 1 98.38 235 VAL A C 1
ATOM 1877 O O . VAL A 1 235 ? -15.289 26.031 -0.147 1 98.38 235 VAL A O 1
ATOM 1880 N N . ALA A 1 236 ? -13.086 25.734 0.046 1 98.62 236 ALA A N 1
ATOM 1881 C CA . ALA A 1 236 ? -13.141 24.375 -0.504 1 98.62 236 ALA A CA 1
ATOM 1882 C C . ALA A 1 236 ? -14.016 23.469 0.358 1 98.62 236 ALA A C 1
ATOM 1884 O O . ALA A 1 236 ? -14.805 22.688 -0.163 1 98.62 236 ALA A O 1
ATOM 1885 N N . ASN A 1 237 ? -13.891 23.609 1.688 1 98.31 237 ASN A N 1
ATOM 1886 C CA . ASN A 1 237 ? -14.688 22.812 2.619 1 98.31 237 ASN A CA 1
ATOM 1887 C C . ASN A 1 237 ? -16.188 23.047 2.428 1 98.31 237 ASN A C 1
ATOM 1889 O O . ASN A 1 237 ? -16.984 22.109 2.504 1 98.31 237 ASN A O 1
ATOM 1893 N N . ARG A 1 238 ? -16.531 24.266 2.189 1 97.88 238 ARG A N 1
ATOM 1894 C CA . ARG A 1 238 ? -17.938 24.625 2.094 1 97.88 238 ARG A CA 1
ATOM 1895 C C . ARG A 1 238 ? -18.531 24.203 0.753 1 97.88 238 ARG A C 1
ATOM 1897 O O . ARG A 1 238 ? -19.688 23.797 0.678 1 97.88 238 ARG A O 1
ATOM 1904 N N . MET A 1 239 ? -17.703 24.203 -0.243 1 98.44 239 MET A N 1
ATOM 1905 C CA . MET A 1 239 ? -18.266 24.125 -1.589 1 98.44 239 MET A CA 1
ATOM 1906 C C . MET A 1 239 ? -18.125 22.719 -2.162 1 98.44 239 MET A C 1
ATOM 1908 O O . MET A 1 239 ? -18.859 22.344 -3.078 1 98.44 239 MET A O 1
ATOM 1912 N N . ALA A 1 240 ? -17.234 21.938 -1.702 1 98.5 240 ALA A N 1
ATOM 1913 C CA . ALA A 1 240 ? -16.891 20.688 -2.385 1 98.5 240 ALA A CA 1
ATOM 1914 C C . ALA A 1 240 ? -17.703 19.516 -1.833 1 98.5 240 ALA A C 1
ATOM 1916 O O . ALA A 1 240 ? -17.984 19.453 -0.632 1 98.5 240 ALA A O 1
ATOM 1917 N N . GLY A 1 241 ? -17.984 18.609 -2.715 1 98.19 241 GLY A N 1
ATOM 1918 C CA . GLY A 1 241 ? -18.656 17.375 -2.332 1 98.19 241 GLY A CA 1
ATOM 1919 C C . GLY A 1 241 ? -17.828 16.141 -2.611 1 98.19 241 GLY A C 1
ATO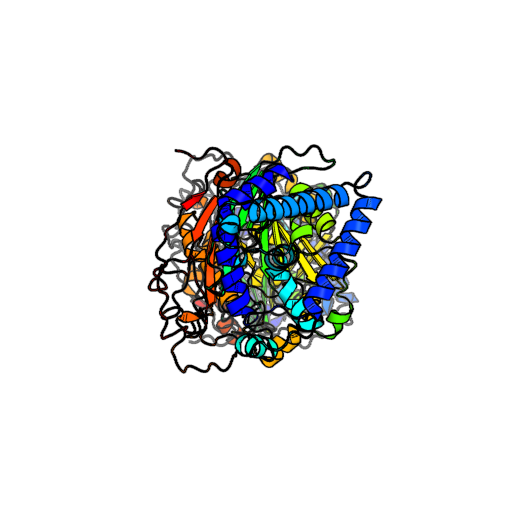M 1920 O O . GLY A 1 241 ? -18.25 15.016 -2.314 1 98.19 241 GLY A O 1
ATOM 1921 N N . SER A 1 242 ? -16.719 16.328 -3.199 1 98.56 242 SER A N 1
ATOM 1922 C CA . SER A 1 242 ? -15.766 15.258 -3.492 1 98.56 242 SER A CA 1
ATOM 1923 C C . SER A 1 242 ? -14.328 15.742 -3.369 1 98.56 242 SER A C 1
ATOM 1925 O O . SER A 1 242 ? -14.078 16.953 -3.287 1 98.56 242 SER A O 1
ATOM 1927 N N . GLY A 1 243 ? -13.461 14.758 -3.312 1 98.62 243 GLY A N 1
ATOM 1928 C CA . GLY A 1 243 ? -12.055 15.109 -3.262 1 98.62 243 GLY A CA 1
ATOM 1929 C C . GLY A 1 243 ? -11.594 15.906 -4.473 1 98.62 243 GLY A C 1
ATOM 1930 O O . GLY A 1 243 ? -10.828 16.859 -4.344 1 98.62 243 GLY A O 1
ATOM 1931 N N . GLU A 1 244 ? -12.039 15.516 -5.648 1 98.44 244 GLU A N 1
ATOM 1932 C CA . GLU A 1 244 ? -11.664 16.203 -6.883 1 98.44 244 GLU A CA 1
ATOM 1933 C C . GLU A 1 244 ? -12.18 17.641 -6.887 1 98.44 244 GLU A C 1
ATOM 1935 O O . GLU A 1 244 ? -11.445 18.562 -7.254 1 98.44 244 GLU A O 1
ATOM 1940 N N . GLU A 1 245 ? -13.391 17.781 -6.484 1 98.56 245 GLU A N 1
ATOM 1941 C CA . GLU A 1 245 ? -13.969 19.125 -6.41 1 98.56 245 GLU A CA 1
ATOM 1942 C C . GLU A 1 245 ? -13.227 19.984 -5.391 1 98.56 245 GLU A C 1
ATOM 1944 O O . GLU A 1 245 ? -12.977 21.172 -5.629 1 98.56 245 GLU A O 1
ATOM 1949 N N . TRP A 1 246 ? -12.938 19.375 -4.281 1 98.81 246 TRP A N 1
ATOM 1950 C CA . TRP A 1 246 ? -12.219 20.094 -3.229 1 98.81 246 TRP A CA 1
ATOM 1951 C C . TRP A 1 246 ? -10.898 20.641 -3.748 1 98.81 246 TRP A C 1
ATOM 1953 O O . TRP A 1 246 ? -10.578 21.812 -3.533 1 98.81 246 TRP A O 1
ATOM 1963 N N . ILE A 1 247 ? -10.195 19.859 -4.461 1 98.75 247 ILE A N 1
ATOM 1964 C CA . ILE A 1 247 ? -8.883 20.234 -4.98 1 98.75 247 ILE A CA 1
ATOM 1965 C C . ILE A 1 247 ? -9.031 21.312 -6.035 1 98.75 247 ILE A C 1
ATOM 1967 O O . ILE A 1 247 ? -8.258 22.281 -6.062 1 98.75 247 ILE A O 1
ATOM 1971 N N . ASP A 1 248 ? -10.023 21.203 -6.875 1 98.5 248 ASP A N 1
ATOM 1972 C CA . ASP A 1 248 ? -10.266 22.172 -7.934 1 98.5 248 ASP A CA 1
ATOM 1973 C C . ASP A 1 248 ? -10.555 23.547 -7.355 1 98.5 248 ASP A C 1
ATOM 1975 O O . ASP A 1 248 ? -10.164 24.562 -7.93 1 98.5 248 ASP A O 1
ATOM 1979 N N . ILE A 1 249 ? -11.25 23.547 -6.305 1 98.69 249 ILE A N 1
ATOM 1980 C CA . ILE A 1 249 ? -11.578 24.812 -5.656 1 98.69 249 ILE A CA 1
ATOM 1981 C C . ILE A 1 249 ? -10.359 25.344 -4.906 1 98.69 249 ILE A C 1
ATOM 1983 O O . ILE A 1 249 ? -10.016 26.531 -5.031 1 98.69 249 ILE A O 1
ATOM 1987 N N . PHE A 1 250 ? -9.703 24.531 -4.191 1 98.44 250 PHE A N 1
ATOM 1988 C CA . PHE A 1 250 ? -8.602 24.906 -3.311 1 98.44 250 PHE A CA 1
ATOM 1989 C C . PHE A 1 250 ? -7.441 25.484 -4.109 1 98.44 250 PHE A C 1
ATOM 1991 O O . PHE A 1 250 ? -6.75 26.391 -3.645 1 98.44 250 PHE A O 1
ATOM 1998 N N . LYS A 1 251 ? -7.219 24.922 -5.273 1 97.94 251 LYS A N 1
ATOM 1999 C CA . LYS A 1 251 ? -6.02 25.312 -6.016 1 97.94 251 LYS A CA 1
ATOM 2000 C C . LYS A 1 251 ? -6.156 26.719 -6.586 1 97.94 251 LYS A C 1
ATOM 2002 O O . LYS A 1 251 ? -5.168 27.312 -7.016 1 97.94 251 LYS A O 1
ATOM 2007 N N . GLN A 1 252 ? -7.355 27.266 -6.512 1 97.88 252 GLN A N 1
ATOM 2008 C CA . GLN A 1 252 ? -7.57 28.625 -7.031 1 97.88 252 GLN A CA 1
ATOM 2009 C C . GLN A 1 252 ? -6.902 29.656 -6.141 1 97.88 252 GLN A C 1
ATOM 2011 O O . GLN A 1 252 ? -6.922 29.547 -4.914 1 97.88 252 GLN A O 1
ATOM 2016 N N . TYR A 1 253 ? -6.305 30.672 -6.777 1 98 253 TYR A N 1
ATOM 2017 C CA . TYR A 1 253 ? -5.719 31.844 -6.125 1 98 253 TYR A CA 1
ATOM 2018 C C . TYR A 1 253 ? -4.691 31.422 -5.078 1 98 253 TYR A C 1
ATOM 2020 O O . TYR A 1 253 ? -4.691 31.938 -3.961 1 98 253 TYR A O 1
ATOM 2028 N N . ASN A 1 254 ? -3.918 30.438 -5.461 1 97.12 254 ASN A N 1
ATOM 2029 C CA . ASN A 1 254 ? -2.855 29.891 -4.621 1 97.12 254 ASN A CA 1
ATOM 2030 C C . ASN A 1 254 ? -1.898 30.984 -4.152 1 97.12 254 ASN A C 1
ATOM 2032 O O . ASN A 1 254 ? -1.198 31.594 -4.965 1 97.12 254 ASN A O 1
ATOM 2036 N N . SER A 1 255 ? -1.829 31.188 -2.803 1 96.31 255 SER A N 1
ATOM 2037 C CA . SER A 1 255 ? -0.981 32.219 -2.209 1 96.31 255 SER A CA 1
ATOM 2038 C C . SER A 1 255 ? 0.48 31.781 -2.189 1 96.31 255 SER A C 1
ATOM 2040 O O . SER A 1 255 ? 1.375 32.594 -1.999 1 96.31 255 SER A O 1
ATOM 2042 N N . GLY A 1 256 ? 0.663 30.469 -2.348 1 96 256 GLY A N 1
ATOM 2043 C CA . GLY A 1 256 ? 2.016 29.938 -2.234 1 96 256 GLY A CA 1
ATOM 2044 C C . GLY A 1 256 ? 2.514 29.875 -0.803 1 96 256 GLY A C 1
ATOM 2045 O O . GLY A 1 256 ? 3.715 29.734 -0.564 1 96 256 GLY A O 1
ATOM 2046 N N . THR A 1 257 ? 1.644 30.125 0.167 1 94 257 THR A N 1
ATOM 2047 C CA . THR A 1 257 ? 1.964 30.047 1.588 1 94 257 THR A CA 1
ATOM 2048 C C . THR A 1 257 ? 1.28 28.844 2.229 1 94 257 THR A C 1
ATOM 2050 O O . THR A 1 257 ? 0.351 28.266 1.653 1 94 257 THR A O 1
ATOM 2053 N N . TYR A 1 258 ? 1.823 28.406 3.408 1 93.5 258 TYR A N 1
ATOM 2054 C CA . TYR A 1 258 ? 1.296 27.234 4.102 1 93.5 258 TYR A CA 1
ATOM 2055 C C . TYR A 1 258 ? 1.22 26.031 3.164 1 93.5 258 TYR A C 1
ATOM 2057 O O . TYR A 1 258 ? 0.142 25.484 2.947 1 93.5 258 TYR A O 1
ATOM 2065 N N . ASN A 1 259 ? 2.35 25.703 2.617 1 93.31 259 ASN A N 1
ATOM 2066 C CA . ASN A 1 259 ? 2.484 24.609 1.672 1 93.31 259 ASN A CA 1
ATOM 2067 C C . ASN A 1 259 ? 2.439 23.25 2.379 1 93.31 259 ASN A C 1
ATOM 2069 O O . ASN A 1 259 ? 3.328 22.938 3.17 1 93.31 259 ASN A O 1
ATOM 2073 N N . ASN A 1 260 ? 1.388 22.469 2.061 1 93.56 260 ASN A N 1
ATOM 2074 C CA . ASN A 1 260 ? 1.003 21.281 2.814 1 93.56 260 ASN A CA 1
ATOM 2075 C C . ASN A 1 260 ? 0.707 20.094 1.89 1 93.56 260 ASN A C 1
ATOM 2077 O O . ASN A 1 260 ? 0.693 20.25 0.667 1 93.56 260 ASN A O 1
ATOM 2081 N N . GLN A 1 261 ? 0.643 18.984 2.443 1 96.75 261 GLN A N 1
ATOM 2082 C CA . GLN A 1 261 ? -0.17 17.922 1.885 1 96.75 261 GLN A CA 1
ATOM 2083 C C . GLN A 1 261 ? -1.556 17.891 2.521 1 96.75 261 GLN A C 1
ATOM 2085 O O . GLN A 1 261 ? -1.682 17.766 3.742 1 96.75 261 GLN A O 1
ATOM 2090 N N . TRP A 1 262 ? -2.545 18.109 1.706 1 98.25 262 TRP A N 1
ATOM 2091 C CA . TRP A 1 262 ? -3.924 17.938 2.148 1 98.25 262 TRP A CA 1
ATOM 2092 C C . TRP A 1 262 ? -4.426 16.531 1.804 1 98.25 262 TRP A C 1
ATOM 2094 O O . TRP A 1 262 ? -4.137 16.016 0.723 1 98.25 262 TRP A O 1
ATOM 2104 N N . ILE A 1 263 ? -5.086 15.93 2.744 1 98.75 263 ILE A N 1
ATOM 2105 C CA . ILE A 1 263 ? -5.676 14.594 2.629 1 98.75 263 ILE A CA 1
ATOM 2106 C C . ILE A 1 263 ? -7.195 14.695 2.742 1 98.75 263 ILE A C 1
ATOM 2108 O O . ILE A 1 263 ? -7.723 15.109 3.779 1 98.75 263 ILE A O 1
ATOM 2112 N N . ILE A 1 264 ? -7.891 14.383 1.664 1 98.88 264 ILE A N 1
ATOM 2113 C CA . ILE A 1 264 ? -9.344 14.484 1.628 1 98.88 264 ILE A CA 1
ATOM 2114 C C . ILE A 1 264 ? -9.961 13.086 1.621 1 98.88 264 ILE A C 1
ATOM 2116 O O . ILE A 1 264 ? -9.836 12.352 0.637 1 98.88 264 ILE A O 1
ATOM 2120 N N . VAL A 1 265 ? -10.57 12.727 2.678 1 98.94 265 VAL A N 1
ATOM 2121 C CA . VAL A 1 265 ? -11.219 11.422 2.818 1 98.94 265 VAL A CA 1
ATOM 2122 C C . VAL A 1 265 ? -12.711 11.562 2.555 1 98.94 265 VAL A C 1
ATOM 2124 O O . VAL A 1 265 ? -13.398 12.359 3.209 1 98.94 265 VAL A O 1
ATOM 2127 N N . ASN A 1 266 ? -13.273 10.844 1.652 1 98.88 266 ASN A N 1
ATOM 2128 C CA . ASN A 1 266 ? -14.68 10.914 1.282 1 98.88 266 ASN A CA 1
ATOM 2129 C C . ASN A 1 266 ? -15.484 9.773 1.903 1 98.88 266 ASN A C 1
ATOM 2131 O O . ASN A 1 266 ? -15.68 8.734 1.272 1 98.88 266 ASN A O 1
ATOM 2135 N N . TYR A 1 267 ? -16.047 9.977 3.033 1 98.75 267 TYR A N 1
ATOM 2136 C CA . TYR A 1 267 ? -16.812 8.961 3.752 1 98.75 267 TYR A CA 1
ATOM 2137 C C . TYR A 1 267 ? -18.125 8.672 3.059 1 98.75 267 TYR A C 1
ATOM 2139 O O . TYR A 1 267 ? -18.766 7.656 3.324 1 98.75 267 TYR A O 1
ATOM 2147 N N . ALA A 1 268 ? -18.562 9.57 2.211 1 97.94 268 ALA A N 1
ATOM 2148 C CA . ALA A 1 268 ? -19.781 9.328 1.447 1 97.94 268 ALA A CA 1
ATOM 2149 C C . ALA A 1 268 ? -19.594 8.195 0.444 1 97.94 268 ALA A C 1
ATOM 2151 O O . ALA A 1 268 ? -20.562 7.566 0.016 1 97.94 268 ALA A O 1
ATOM 2152 N N . ARG A 1 269 ? -18.359 7.902 0.136 1 98.06 269 ARG A N 1
ATOM 2153 C CA . ARG A 1 269 ? -18.047 6.863 -0.846 1 98.06 269 ARG A CA 1
ATOM 2154 C C . ARG A 1 269 ? -17.641 5.57 -0.162 1 98.06 269 ARG A C 1
ATOM 2156 O O . ARG A 1 269 ? -17.391 4.562 -0.828 1 98.06 269 ARG A O 1
ATOM 2163 N N . PHE A 1 270 ? -17.578 5.582 1.11 1 98.56 270 PHE A N 1
ATOM 2164 C CA . PHE A 1 270 ? -17.203 4.395 1.871 1 98.56 270 PHE A CA 1
ATOM 2165 C C . PHE A 1 270 ? -18.453 3.684 2.406 1 98.56 270 PHE A C 1
ATOM 2167 O O . PHE A 1 270 ? -19.234 4.277 3.139 1 98.56 270 PHE A O 1
ATOM 2174 N N . THR A 1 271 ? -18.562 2.508 2.055 1 98.19 271 THR A N 1
ATOM 2175 C CA . THR A 1 271 ? -19.594 1.625 2.576 1 98.19 271 THR A CA 1
ATOM 2176 C C . THR A 1 271 ? -18.984 0.436 3.307 1 98.19 271 THR A C 1
ATOM 2178 O O . THR A 1 271 ? -18.25 -0.354 2.709 1 98.19 271 THR A O 1
ATOM 2181 N N . PRO A 1 272 ? -19.281 0.29 4.613 1 97.38 272 PRO A N 1
ATOM 2182 C CA . PRO A 1 272 ? -18.688 -0.806 5.387 1 97.38 272 PRO A CA 1
ATOM 2183 C C . PRO A 1 272 ? -18.922 -2.172 4.738 1 97.38 272 PRO A C 1
ATOM 2185 O O . PRO A 1 272 ? -20.047 -2.504 4.359 1 97.38 272 PRO A O 1
ATOM 2188 N N . GLY A 1 273 ? -17.812 -2.91 4.625 1 96 273 GLY A N 1
ATOM 2189 C CA . GLY A 1 273 ? -17.891 -4.281 4.145 1 96 273 GLY A CA 1
ATOM 2190 C C . GLY A 1 273 ? -17.922 -4.379 2.631 1 96 273 GLY A C 1
ATOM 2191 O O . GLY A 1 273 ? -18.141 -5.465 2.08 1 96 273 GLY A O 1
ATOM 2192 N N . GLU A 1 274 ? -17.781 -3.295 1.934 1 97.06 274 GLU A N 1
ATOM 2193 C CA . GLU A 1 274 ? -17.75 -3.26 0.474 1 97.06 274 GLU A CA 1
ATOM 2194 C C . GLU A 1 274 ? -16.391 -2.805 -0.041 1 97.06 274 GLU A C 1
ATOM 2196 O O . GLU A 1 274 ? -15.625 -2.164 0.686 1 97.06 274 GLU A O 1
ATOM 2201 N N . PRO A 1 275 ? -16.094 -3.197 -1.303 1 96.38 275 PRO A N 1
ATOM 2202 C CA . PRO A 1 275 ? -14.852 -2.695 -1.874 1 96.38 275 PRO A CA 1
ATOM 2203 C C . PRO A 1 275 ? -14.789 -1.169 -1.909 1 96.38 275 PRO A C 1
ATOM 2205 O O . PRO A 1 275 ? -15.812 -0.51 -2.109 1 96.38 275 PRO A O 1
ATOM 2208 N N . LEU A 1 276 ? -13.594 -0.619 -1.728 1 98.38 276 LEU A N 1
ATOM 2209 C CA . LEU A 1 276 ? -13.391 0.821 -1.853 1 98.38 276 LEU A CA 1
ATOM 2210 C C . LEU A 1 276 ? -13.43 1.249 -3.316 1 98.38 276 LEU A C 1
ATOM 2212 O O . LEU A 1 276 ? -12.562 0.856 -4.102 1 98.38 276 LEU A O 1
ATOM 2216 N N . PRO A 1 277 ? -14.43 2.01 -3.703 1 98.12 277 PRO A N 1
ATOM 2217 C CA . PRO A 1 277 ? -14.359 2.58 -5.051 1 98.12 277 PRO A CA 1
ATOM 2218 C C . PRO A 1 277 ? -13.312 3.682 -5.176 1 98.12 277 PRO A C 1
ATOM 2220 O O . PRO A 1 277 ? -12.812 4.18 -4.164 1 98.12 277 PRO A O 1
ATOM 2223 N N . ASP A 1 278 ? -12.992 4.031 -6.387 1 97.94 278 ASP A N 1
ATOM 2224 C CA . ASP A 1 278 ? -12.133 5.195 -6.586 1 97.94 278 ASP A CA 1
ATOM 2225 C C . ASP A 1 278 ? -12.742 6.441 -5.949 1 97.94 278 ASP A C 1
ATOM 2227 O O . ASP A 1 278 ? -13.961 6.551 -5.828 1 97.94 278 ASP A O 1
ATOM 2231 N N . GLY A 1 279 ? -11.883 7.336 -5.465 1 98.69 279 GLY A N 1
ATOM 2232 C CA . GLY A 1 279 ? -12.336 8.641 -4.996 1 98.69 279 GLY A CA 1
ATOM 2233 C C . GLY A 1 279 ? -12.57 8.688 -3.5 1 98.69 279 GLY A C 1
ATOM 2234 O O . GLY A 1 279 ? -13.055 9.695 -2.973 1 98.69 279 GLY A O 1
ATOM 2235 N N . VAL A 1 280 ? -12.195 7.594 -2.779 1 98.88 280 VAL A N 1
ATOM 2236 C CA . VAL A 1 280 ? -12.359 7.582 -1.33 1 98.88 280 VAL A CA 1
ATOM 2237 C C . VAL A 1 280 ? -11.297 8.461 -0.677 1 98.88 280 VAL A C 1
ATOM 2239 O O . VAL A 1 280 ? -11.547 9.086 0.357 1 98.88 280 VAL A O 1
ATOM 2242 N N . LEU A 1 281 ? -10.148 8.508 -1.259 1 98.88 281 LEU A N 1
ATOM 2243 C CA . LEU A 1 281 ? -9.031 9.234 -0.675 1 98.88 281 LEU A CA 1
ATOM 2244 C C . LEU A 1 281 ? -8.258 9.992 -1.747 1 98.88 281 LEU A C 1
ATOM 2246 O O . LEU A 1 281 ? -7.773 9.398 -2.711 1 98.88 281 LEU A O 1
ATOM 2250 N N . HIS A 1 282 ? -8.156 11.297 -1.611 1 98.88 282 HIS A N 1
ATOM 2251 C CA . HIS A 1 282 ? -7.344 12.148 -2.477 1 98.88 282 HIS A CA 1
ATOM 2252 C C . HIS A 1 282 ? -6.258 12.867 -1.683 1 98.88 282 HIS A C 1
ATOM 2254 O O . HIS A 1 282 ? -6.449 13.18 -0.504 1 98.88 282 HIS A O 1
ATOM 2260 N N . VAL A 1 283 ? -5.133 13.109 -2.309 1 98.62 283 VAL A N 1
ATOM 2261 C CA . VAL A 1 283 ? -4.082 13.938 -1.718 1 98.62 283 VAL A CA 1
ATOM 2262 C C . VAL A 1 283 ? -3.695 15.047 -2.686 1 98.62 283 VAL A C 1
ATOM 2264 O O . VAL A 1 283 ? -3.738 14.867 -3.904 1 98.62 283 VAL A O 1
ATOM 2267 N N . VAL A 1 284 ? -3.402 16.172 -2.164 1 98.69 284 VAL A N 1
ATOM 2268 C CA . VAL A 1 284 ? -2.922 17.297 -2.957 1 98.69 284 VAL A CA 1
ATOM 2269 C C . VAL A 1 284 ? -1.782 18 -2.225 1 98.69 284 VAL A C 1
ATOM 2271 O O . VAL A 1 284 ? -1.826 18.156 -1.002 1 98.69 284 VAL A O 1
ATOM 2274 N N . GLU A 1 285 ? -0.767 18.281 -2.936 1 98.19 285 GLU A N 1
ATOM 2275 C CA . GLU A 1 285 ? 0.368 19.078 -2.469 1 98.19 285 GLU A CA 1
ATOM 2276 C C . GLU A 1 285 ? 0.563 20.312 -3.33 1 98.19 285 GLU A C 1
ATOM 2278 O O . GLU A 1 285 ? 0.39 20.266 -4.551 1 98.19 285 GLU A O 1
ATOM 2283 N N . GLN A 1 286 ? 0.836 21.406 -2.631 1 96.62 286 GLN A N 1
ATOM 2284 C CA . GLN A 1 286 ? 0.967 22.656 -3.354 1 96.62 286 GLN A CA 1
ATOM 2285 C C . GLN A 1 286 ? 2.238 23.406 -2.947 1 96.62 286 GLN A C 1
ATOM 2287 O O . GLN A 1 286 ? 2.646 23.344 -1.784 1 96.62 286 GLN A O 1
ATOM 2292 N N . ILE A 1 287 ? 2.801 24.062 -3.928 1 96.5 287 ILE A N 1
ATOM 2293 C CA . ILE A 1 287 ? 3.828 25.078 -3.781 1 96.5 287 ILE A CA 1
ATOM 2294 C C . ILE A 1 287 ? 3.48 26.281 -4.652 1 96.5 287 ILE A C 1
ATOM 2296 O O . ILE A 1 287 ? 2.498 26.266 -5.395 1 96.5 287 ILE A O 1
ATOM 2300 N N . PRO A 1 288 ? 4.086 27.453 -4.52 1 94.69 288 PRO A N 1
ATOM 2301 C CA . PRO A 1 288 ? 3.676 28.656 -5.242 1 94.69 288 PRO A CA 1
ATOM 2302 C C . PRO A 1 288 ? 3.465 28.406 -6.734 1 94.69 288 PRO A C 1
ATOM 2304 O O . PRO A 1 288 ? 2.562 28.984 -7.34 1 94.69 288 PRO A O 1
ATOM 2307 N N . THR A 1 289 ? 4.102 27.5 -7.406 1 89.62 289 THR A N 1
ATOM 2308 C CA . THR A 1 289 ? 4.062 27.406 -8.859 1 89.62 289 THR A CA 1
ATOM 2309 C C . THR A 1 289 ? 3.451 26.078 -9.289 1 89.62 289 THR A C 1
ATOM 2311 O O . THR A 1 289 ? 3.27 25.828 -10.484 1 89.62 289 THR A O 1
ATOM 2314 N N . ARG A 1 290 ? 3.025 25.375 -8.328 1 95.19 290 ARG A N 1
ATOM 2315 C CA . ARG A 1 290 ? 2.648 24.016 -8.75 1 95.19 290 ARG A CA 1
ATOM 2316 C C . ARG A 1 290 ? 1.704 23.375 -7.738 1 95.19 290 ARG A C 1
ATOM 2318 O O . ARG A 1 290 ? 1.868 23.562 -6.527 1 95.19 290 ARG A O 1
ATOM 2325 N N . VAL A 1 291 ? 0.712 22.703 -8.266 1 97.44 291 VAL A N 1
ATOM 2326 C CA . VAL A 1 291 ? -0.184 21.859 -7.48 1 97.44 291 VAL A CA 1
ATOM 2327 C C . VAL A 1 291 ? -0.209 20.453 -8.07 1 97.44 291 VAL A C 1
ATOM 2329 O O . VAL A 1 291 ? -0.436 20.281 -9.266 1 97.44 291 VAL A O 1
ATOM 2332 N N . GLU A 1 292 ? 0.132 19.469 -7.266 1 98.06 292 GLU A N 1
ATOM 2333 C CA . GLU A 1 292 ? 0.052 18.062 -7.656 1 98.06 292 GLU A CA 1
ATOM 2334 C C . GLU A 1 292 ? -0.951 17.312 -6.789 1 98.06 292 GLU A C 1
ATOM 2336 O O . GLU A 1 292 ? -1.03 17.531 -5.582 1 98.06 292 GLU A O 1
ATOM 2341 N N . PHE A 1 293 ? -1.785 16.484 -7.469 1 98.62 293 PHE A N 1
ATOM 2342 C CA . PHE A 1 293 ? -2.793 15.75 -6.707 1 98.62 293 PHE A CA 1
ATOM 2343 C C . PHE A 1 293 ? -3.051 14.383 -7.328 1 98.62 293 PHE A C 1
ATOM 2345 O O . PHE A 1 293 ? -2.701 14.141 -8.484 1 98.62 293 PHE A O 1
ATOM 2352 N N . GLU A 1 294 ? -3.561 13.445 -6.543 1 98.44 294 GLU A N 1
ATOM 2353 C CA . GLU A 1 294 ? -3.846 12.078 -6.984 1 98.44 294 GLU A CA 1
ATOM 2354 C C . GLU A 1 294 ? -4.93 11.438 -6.129 1 98.44 294 GLU A C 1
ATOM 2356 O O . GLU A 1 294 ? -5.035 11.719 -4.934 1 98.44 294 GLU A O 1
ATOM 2361 N N . ASP A 1 295 ? -5.859 10.688 -6.785 1 98.69 295 ASP A N 1
ATOM 2362 C CA . ASP A 1 295 ? -6.66 9.719 -6.055 1 98.69 295 ASP A CA 1
ATOM 2363 C C . ASP A 1 295 ? -5.797 8.555 -5.57 1 98.69 295 ASP A C 1
ATOM 2365 O O . ASP A 1 295 ? -5.359 7.723 -6.371 1 98.69 295 ASP A O 1
ATOM 2369 N N . VAL A 1 296 ? -5.574 8.461 -4.258 1 98.5 296 VAL A N 1
ATOM 2370 C CA . VAL A 1 296 ? -4.652 7.457 -3.736 1 98.5 296 VAL A CA 1
ATOM 2371 C C . VAL A 1 296 ? -5.434 6.324 -3.078 1 98.5 296 VAL A C 1
ATOM 2373 O O . VAL A 1 296 ? -4.918 5.629 -2.199 1 98.5 296 VAL A O 1
ATOM 2376 N N . THR A 1 297 ? -6.656 6.094 -3.473 1 98.62 297 THR A N 1
ATOM 2377 C CA . THR A 1 297 ? -7.5 5.043 -2.912 1 98.62 297 THR A CA 1
ATOM 2378 C C . THR A 1 297 ? -6.844 3.678 -3.084 1 98.62 297 THR A C 1
ATOM 2380 O O . THR A 1 297 ? -7.004 2.795 -2.238 1 98.62 297 THR A O 1
ATOM 2383 N N . HIS A 1 298 ? -6.082 3.504 -4.141 1 96.44 298 HIS A N 1
ATOM 2384 C CA . HIS A 1 298 ? -5.445 2.217 -4.406 1 96.44 298 HIS A CA 1
ATOM 2385 C C . HIS A 1 298 ? -4.484 1.84 -3.285 1 96.44 298 HIS A C 1
ATOM 2387 O O . HIS A 1 298 ? -4.336 0.66 -2.957 1 96.44 298 HIS A O 1
ATOM 2393 N N . TYR A 1 299 ? -3.832 2.805 -2.621 1 96.75 299 TYR A N 1
ATOM 2394 C CA . TYR A 1 299 ? -2.992 2.514 -1.464 1 96.75 299 TYR A CA 1
ATOM 2395 C C . TYR A 1 299 ? -3.84 2.088 -0.27 1 96.75 299 TYR A C 1
ATOM 2397 O O . TYR A 1 299 ? -3.475 1.164 0.46 1 96.75 299 TYR A O 1
ATOM 2405 N N . LEU A 1 300 ? -4.902 2.83 -0.146 1 97.69 300 LEU A N 1
ATOM 2406 C CA . LEU A 1 300 ? -5.777 2.561 0.992 1 97.69 300 LEU A CA 1
ATOM 2407 C C . LEU A 1 300 ? -6.332 1.142 0.928 1 97.69 300 LEU A C 1
ATOM 2409 O O . LEU A 1 300 ? -6.535 0.503 1.963 1 97.69 300 LEU A O 1
ATOM 2413 N N . ARG A 1 301 ? -6.551 0.623 -0.28 1 96.69 301 ARG A N 1
ATOM 2414 C CA . ARG A 1 301 ? -7.066 -0.727 -0.48 1 96.69 301 ARG A CA 1
ATOM 2415 C C . ARG A 1 301 ? -6.125 -1.769 0.115 1 96.69 301 ARG A C 1
ATOM 2417 O O . ARG A 1 301 ? -6.543 -2.889 0.418 1 96.69 301 ARG A O 1
ATOM 2424 N N . LEU A 1 302 ? -4.875 -1.392 0.299 1 93.62 302 LEU A N 1
ATOM 2425 C CA . LEU A 1 302 ? -3.912 -2.305 0.906 1 93.62 302 LEU A CA 1
ATOM 2426 C C . LEU A 1 302 ? -3.855 -2.109 2.418 1 93.62 302 LEU A C 1
ATOM 2428 O O . LEU A 1 302 ? -3.303 -2.945 3.135 1 93.62 302 LEU A O 1
ATOM 2432 N N . GLY A 1 303 ? -4.438 -0.902 2.826 1 94.38 303 GLY A N 1
ATOM 2433 C CA . GLY A 1 303 ? -4.547 -0.871 4.273 1 94.38 303 GLY A CA 1
ATOM 2434 C C . GLY A 1 303 ? -4.5 0.533 4.848 1 94.38 303 GLY A C 1
ATOM 2435 O O . GLY A 1 303 ? -5.191 0.833 5.824 1 94.38 303 GLY A O 1
ATOM 2436 N N . TYR A 1 304 ? -3.602 1.417 4.324 1 97 304 TYR A N 1
ATOM 2437 C CA . TYR A 1 304 ? -3.506 2.707 4.996 1 97 304 TYR A CA 1
ATOM 2438 C C . TYR A 1 304 ? -2.773 3.723 4.129 1 97 304 TYR A C 1
ATOM 2440 O O . TYR A 1 304 ? -2.201 3.367 3.096 1 97 304 TYR A O 1
ATOM 2448 N N . TRP A 1 305 ? -2.855 4.973 4.492 1 98 305 TRP A N 1
ATOM 2449 C CA . TRP A 1 305 ? -2.105 6.105 3.963 1 98 305 TRP A CA 1
ATOM 2450 C C . TRP A 1 305 ? -1.492 6.93 5.09 1 98 305 TRP A C 1
ATOM 2452 O O . TRP A 1 305 ? -2.193 7.348 6.016 1 98 305 TRP A O 1
ATOM 2462 N N . PRO A 1 306 ? -0.211 7.141 5.055 1 97.31 306 PRO A N 1
ATOM 2463 C CA . PRO A 1 306 ? 0.46 7.961 6.066 1 97.31 306 PRO A CA 1
ATOM 2464 C C . PRO A 1 306 ? 0.785 9.367 5.566 1 97.31 306 PRO A C 1
ATOM 2466 O O . PRO A 1 306 ? 0.898 9.586 4.359 1 97.31 306 PRO A O 1
ATOM 2469 N N . SER A 1 307 ? 0.904 10.297 6.414 1 97.38 307 SER A N 1
ATOM 2470 C CA . SER A 1 307 ? 1.386 11.641 6.133 1 97.38 307 SER A CA 1
ATOM 2471 C C . SER A 1 307 ? 2.211 12.188 7.293 1 97.38 307 SER A C 1
ATOM 2473 O O . SER A 1 307 ? 1.781 12.133 8.445 1 97.38 307 SER A O 1
ATOM 2475 N N . TYR A 1 308 ? 3.451 12.641 7.027 1 95.5 308 TYR A N 1
ATOM 2476 C CA . TYR A 1 308 ? 4.375 13.055 8.078 1 95.5 308 TYR A CA 1
ATOM 2477 C C . TYR A 1 308 ? 5.336 14.125 7.559 1 95.5 308 TYR A C 1
ATOM 2479 O O . TYR A 1 308 ? 6.555 14 7.715 1 95.5 308 TYR A O 1
ATOM 2487 N N . ASN A 1 309 ? 4.824 15.07 6.84 1 94 309 ASN A N 1
ATOM 2488 C CA . ASN A 1 309 ? 5.43 16.375 6.543 1 94 309 ASN A CA 1
ATOM 2489 C C . ASN A 1 309 ? 6.539 16.25 5.504 1 94 309 ASN A C 1
ATOM 2491 O O . ASN A 1 309 ? 7.473 17.047 5.484 1 94 309 ASN A O 1
ATOM 2495 N N . ILE A 1 310 ? 6.605 15.273 4.77 1 95.62 310 ILE A N 1
ATOM 2496 C CA . ILE A 1 310 ? 7.473 15.117 3.605 1 95.62 310 ILE A CA 1
ATOM 2497 C C . ILE A 1 310 ? 6.625 14.938 2.348 1 95.62 310 ILE A C 1
ATOM 2499 O O . ILE A 1 310 ? 5.75 14.07 2.301 1 95.62 310 ILE A O 1
ATOM 2503 N N . PRO A 1 311 ? 6.949 15.781 1.366 1 96.5 311 PRO A N 1
ATOM 2504 C CA . PRO A 1 311 ? 6.133 15.656 0.158 1 96.5 311 PRO A CA 1
ATOM 2505 C C . PRO A 1 311 ? 6.168 14.25 -0.437 1 96.5 311 PRO A C 1
ATOM 2507 O O . PRO A 1 311 ? 7.242 13.648 -0.552 1 96.5 311 PRO A O 1
ATOM 2510 N N . TYR A 1 312 ? 5.078 13.797 -0.801 1 97.12 312 TYR A N 1
ATOM 2511 C CA . TYR A 1 312 ? 4.918 12.508 -1.452 1 97.12 312 TYR A CA 1
ATOM 2512 C C . TYR A 1 312 ? 5.297 12.586 -2.928 1 97.12 312 TYR A C 1
ATOM 2514 O O . TYR A 1 312 ? 5.938 11.68 -3.461 1 97.12 312 TYR A O 1
ATOM 2522 N N . PHE A 1 313 ? 4.82 13.625 -3.604 1 97.69 313 PHE A N 1
ATOM 2523 C CA . PHE A 1 313 ? 5.098 13.789 -5.027 1 97.69 313 PHE A CA 1
ATOM 2524 C C . PHE A 1 313 ? 6.547 14.195 -5.254 1 97.69 313 PHE A C 1
ATOM 2526 O O . PHE A 1 313 ? 6.996 15.227 -4.742 1 97.69 313 PHE A O 1
ATOM 2533 N N . GLU A 1 314 ? 7.199 13.484 -6.07 1 95.75 314 GLU A N 1
ATOM 2534 C CA . GLU A 1 314 ? 8.617 13.703 -6.316 1 95.75 314 GLU A CA 1
ATOM 2535 C C . GLU A 1 314 ? 8.883 15.109 -6.844 1 95.75 314 GLU A C 1
ATOM 2537 O O . GLU A 1 314 ? 9.883 15.734 -6.484 1 95.75 314 GLU A O 1
ATOM 2542 N N . SER A 1 315 ? 8.062 15.547 -7.734 1 96.5 315 SER A N 1
ATOM 2543 C CA . SER A 1 315 ? 8.242 16.875 -8.297 1 96.5 315 SER A CA 1
ATOM 2544 C C . SER A 1 315 ? 8.164 17.953 -7.211 1 96.5 315 SER A C 1
ATOM 2546 O O . SER A 1 315 ? 8.992 18.859 -7.172 1 96.5 315 SER A O 1
ATOM 2548 N N . ILE A 1 316 ? 7.172 17.859 -6.316 1 97.62 316 ILE A N 1
ATOM 2549 C CA . ILE A 1 316 ? 7.031 18.812 -5.215 1 97.62 316 ILE A CA 1
ATOM 2550 C C . ILE A 1 316 ? 8.219 18.688 -4.266 1 97.62 316 ILE A C 1
ATOM 2552 O O . ILE A 1 316 ? 8.773 19.688 -3.814 1 97.62 316 ILE A O 1
ATOM 2556 N N . PHE A 1 317 ? 8.617 17.422 -3.984 1 96.94 317 PHE A N 1
ATOM 2557 C CA . PHE A 1 317 ? 9.773 17.141 -3.137 1 96.94 317 PHE A CA 1
ATOM 2558 C C . PHE A 1 317 ? 11.008 17.859 -3.658 1 96.94 317 PHE A C 1
ATOM 2560 O O . PHE A 1 317 ? 11.703 18.547 -2.902 1 96.94 317 PHE A O 1
ATOM 2567 N N . ASN A 1 318 ? 11.25 17.766 -4.895 1 96.62 318 ASN A N 1
ATOM 2568 C CA . ASN A 1 318 ? 12.438 18.344 -5.512 1 96.62 318 ASN A CA 1
ATOM 2569 C C . ASN A 1 318 ? 12.344 19.859 -5.594 1 96.62 318 ASN A C 1
ATOM 2571 O O . ASN A 1 318 ? 13.273 20.562 -5.203 1 96.62 318 ASN A O 1
ATOM 2575 N N . GLU A 1 319 ? 11.234 20.344 -6.027 1 96.88 319 GLU A N 1
ATOM 2576 C CA . GLU A 1 319 ? 11.102 21.766 -6.328 1 96.88 319 GLU A CA 1
ATOM 2577 C C . GLU A 1 319 ? 10.961 22.594 -5.055 1 96.88 319 GLU A C 1
ATOM 2579 O O . GLU A 1 319 ? 11.305 23.781 -5.035 1 96.88 319 GLU A O 1
ATOM 2584 N N . SER A 1 320 ? 10.453 22 -3.973 1 95.31 320 SER A N 1
ATOM 2585 C CA . SER A 1 320 ? 10.242 22.734 -2.73 1 95.31 320 SER A CA 1
ATOM 2586 C C . SER A 1 320 ? 11.531 22.859 -1.935 1 95.31 320 SER A C 1
ATOM 2588 O O . SER A 1 320 ? 11.617 23.656 -1.001 1 95.31 320 SER A O 1
ATOM 2590 N N . GLY A 1 321 ? 12.578 22.062 -2.293 1 94.38 321 GLY A N 1
ATOM 2591 C CA . GLY A 1 321 ? 13.875 22.172 -1.634 1 94.38 321 GLY A CA 1
ATOM 2592 C C . GLY A 1 321 ? 14.18 20.984 -0.73 1 94.38 321 GLY A C 1
ATOM 2593 O O . GLY A 1 321 ? 15.258 20.922 -0.133 1 94.38 321 GLY A O 1
ATOM 2594 N N . PHE A 1 322 ? 13.32 20 -0.657 1 94.25 322 PHE A N 1
ATOM 2595 C CA . PHE A 1 322 ? 13.5 18.875 0.246 1 94.25 322 PHE A CA 1
ATOM 2596 C C . PHE A 1 322 ? 14.695 18.016 -0.18 1 94.25 322 PHE A C 1
ATOM 2598 O O . PHE A 1 322 ? 15.336 17.391 0.655 1 94.25 322 PHE A O 1
ATOM 2605 N N . ILE A 1 323 ? 14.992 18.031 -1.465 1 94.81 323 ILE A N 1
ATOM 2606 C CA . ILE A 1 323 ? 16.141 17.266 -1.948 1 94.81 323 ILE A CA 1
ATOM 2607 C C . ILE A 1 323 ? 17.422 17.797 -1.302 1 94.81 323 ILE A C 1
ATOM 2609 O O . ILE A 1 323 ? 18.312 17.016 -0.954 1 94.81 323 ILE A O 1
ATOM 2613 N N . GLU A 1 324 ? 17.547 19.094 -1.156 1 93.5 324 GLU A N 1
ATOM 2614 C CA . GLU A 1 324 ? 18.703 19.688 -0.504 1 93.5 324 GLU A CA 1
ATOM 2615 C C . GLU A 1 324 ? 18.703 19.406 0.996 1 93.5 324 GLU A C 1
ATOM 2617 O O . GLU A 1 324 ? 19.75 19.203 1.597 1 93.5 324 GLU A O 1
ATOM 2622 N N . LEU A 1 325 ? 17.516 19.453 1.601 1 92.06 325 LEU A N 1
ATOM 2623 C CA . LEU A 1 325 ? 17.391 19.141 3.021 1 92.06 325 LEU A CA 1
ATOM 2624 C C . LEU A 1 325 ? 17.828 17.703 3.297 1 92.06 325 LEU A C 1
ATOM 2626 O O . LEU A 1 325 ? 18.531 17.453 4.281 1 92.06 325 LEU A O 1
ATOM 2630 N N . GLU A 1 326 ? 17.375 16.797 2.482 1 93.56 326 GLU A N 1
ATOM 2631 C CA . GLU A 1 326 ? 17.766 15.398 2.637 1 93.56 326 GLU A CA 1
ATOM 2632 C C . GLU A 1 326 ? 19.266 15.227 2.51 1 93.56 326 GLU A C 1
ATOM 2634 O O . GLU A 1 326 ? 19.875 14.461 3.264 1 93.56 326 GLU A O 1
ATOM 2639 N N . ARG A 1 327 ? 19.844 15.906 1.529 1 93.38 327 ARG A N 1
ATOM 2640 C CA . ARG A 1 327 ? 21.297 15.844 1.346 1 93.38 327 ARG A CA 1
ATOM 2641 C C . ARG A 1 327 ? 22.031 16.344 2.586 1 93.38 327 ARG A C 1
ATOM 2643 O O . ARG A 1 327 ? 23.062 15.789 2.975 1 93.38 327 ARG A O 1
ATOM 2650 N N . THR A 1 328 ? 21.469 17.328 3.213 1 89.94 328 THR A N 1
ATOM 2651 C CA . THR A 1 328 ? 22.141 18.016 4.316 1 89.94 328 THR A CA 1
ATOM 2652 C C . THR A 1 328 ? 21.875 17.297 5.637 1 89.94 328 THR A C 1
ATOM 2654 O O . THR A 1 328 ? 22.781 17.156 6.457 1 89.94 328 THR A O 1
ATOM 2657 N N . TYR A 1 329 ? 20.594 16.844 5.812 1 89.25 329 TYR A N 1
ATOM 2658 C CA . TYR A 1 329 ? 20.219 16.375 7.141 1 89.25 329 TYR A CA 1
ATOM 2659 C C . TYR A 1 329 ? 19.844 14.898 7.117 1 89.25 329 TYR A C 1
ATOM 2661 O O . TYR A 1 329 ? 19.516 14.32 8.156 1 89.25 329 TYR A O 1
ATOM 2669 N N . GLY A 1 330 ? 19.844 14.32 5.984 1 91.69 330 GLY A N 1
ATOM 2670 C CA . GLY A 1 330 ? 19.75 12.875 5.863 1 91.69 330 GLY A CA 1
ATOM 2671 C C . GLY A 1 330 ? 18.328 12.359 5.973 1 91.69 330 GLY A C 1
ATOM 2672 O O . GLY A 1 330 ? 17.391 12.984 5.461 1 91.69 330 GLY A O 1
ATOM 2673 N N . ASP A 1 331 ? 18.078 11.258 6.664 1 91.56 331 ASP A N 1
ATOM 2674 C CA . ASP A 1 331 ? 16.891 10.406 6.641 1 91.56 331 ASP A CA 1
ATOM 2675 C C . ASP A 1 331 ? 15.672 11.141 7.199 1 91.56 331 ASP A C 1
ATOM 2677 O O . ASP A 1 331 ? 14.539 10.844 6.82 1 91.56 331 ASP A O 1
ATOM 2681 N N . TRP A 1 332 ? 15.938 12.055 8.008 1 92.75 332 TRP A N 1
ATOM 2682 C CA . TRP A 1 332 ? 14.828 12.789 8.617 1 92.75 332 TRP A CA 1
ATOM 2683 C C . TRP A 1 332 ? 14 13.5 7.551 1 92.75 332 TRP A C 1
ATOM 2685 O O . TRP A 1 332 ? 12.828 13.797 7.77 1 92.75 332 TRP A O 1
ATOM 2695 N N . PHE A 1 333 ? 14.609 13.719 6.363 1 93.19 333 PHE A N 1
ATOM 2696 C CA . PHE A 1 333 ? 13.906 14.406 5.285 1 93.19 333 PHE A CA 1
ATOM 2697 C C . PHE A 1 333 ? 13.664 13.469 4.109 1 93.19 333 PHE A C 1
ATOM 2699 O O . PHE A 1 333 ? 13.344 13.922 3.008 1 93.19 333 PHE A O 1
ATOM 2706 N N . ASN A 1 334 ? 13.859 12.203 4.316 1 94.88 334 ASN A N 1
ATOM 2707 C CA . ASN A 1 334 ? 13.547 11.195 3.309 1 94.88 334 ASN A CA 1
ATOM 2708 C C . ASN A 1 334 ? 12.164 10.586 3.541 1 94.88 334 ASN A C 1
ATOM 2710 O O . ASN A 1 334 ? 11.867 10.109 4.637 1 94.88 334 ASN A O 1
ATOM 2714 N N . TYR A 1 335 ? 11.375 10.539 2.492 1 95.56 335 TYR A N 1
ATOM 2715 C CA . TYR A 1 335 ? 9.984 10.117 2.621 1 95.56 335 TYR A CA 1
ATOM 2716 C C . TYR A 1 335 ? 9.891 8.695 3.164 1 95.56 335 TYR A C 1
ATOM 2718 O O . TYR A 1 335 ? 9.023 8.391 3.98 1 95.56 335 TYR A O 1
ATOM 2726 N N . GLN A 1 336 ? 10.727 7.793 2.732 1 96.38 336 GLN A N 1
ATOM 2727 C CA . GLN A 1 336 ? 10.641 6.387 3.115 1 96.38 336 GLN A CA 1
ATOM 2728 C C . GLN A 1 336 ? 11.367 6.129 4.43 1 96.38 336 GLN A C 1
ATOM 2730 O O . GLN A 1 336 ? 11 5.23 5.188 1 96.38 336 GLN A O 1
ATOM 2735 N N . MET A 1 337 ? 12.383 6.949 4.723 1 96.12 337 MET A N 1
ATOM 2736 C CA . MET A 1 337 ? 13.281 6.621 5.824 1 96.12 337 MET A CA 1
ATOM 2737 C C . MET A 1 337 ? 12.938 7.434 7.066 1 96.12 337 MET A C 1
ATOM 2739 O O . MET A 1 337 ? 13.477 7.184 8.148 1 96.12 337 MET A O 1
ATOM 2743 N N . HIS A 1 338 ? 12.031 8.367 6.895 1 95.81 338 HIS A N 1
ATOM 2744 C CA . HIS A 1 338 ? 11.633 9.164 8.047 1 95.81 338 HIS A CA 1
ATOM 2745 C C . HIS A 1 338 ? 11.219 8.281 9.219 1 95.81 338 HIS A C 1
ATOM 2747 O O . HIS A 1 338 ? 10.562 7.254 9.023 1 95.81 338 HIS A O 1
ATOM 2753 N N . PRO A 1 339 ? 11.617 8.664 10.484 1 96.12 339 PRO A N 1
ATOM 2754 C CA . PRO A 1 339 ? 11.258 7.855 11.648 1 96.12 339 PRO A CA 1
ATOM 2755 C C . PRO A 1 339 ? 9.758 7.555 11.719 1 96.12 339 PRO A C 1
ATOM 2757 O O . PRO A 1 339 ? 9.367 6.438 12.07 1 96.12 339 PRO A O 1
ATOM 2760 N N . ARG A 1 340 ? 8.961 8.445 11.398 1 96.88 340 ARG A N 1
ATOM 2761 C CA . ARG A 1 340 ? 7.516 8.234 11.484 1 96.88 340 ARG A CA 1
ATOM 2762 C C . ARG A 1 340 ? 7.023 7.359 10.344 1 96.88 340 ARG A C 1
ATOM 2764 O O . ARG A 1 340 ? 6.023 6.648 10.484 1 96.88 340 ARG A O 1
ATOM 2771 N N . ALA A 1 341 ? 7.711 7.453 9.148 1 96.5 341 ALA A N 1
ATOM 2772 C CA . ALA A 1 341 ? 7.395 6.48 8.109 1 96.5 341 ALA A CA 1
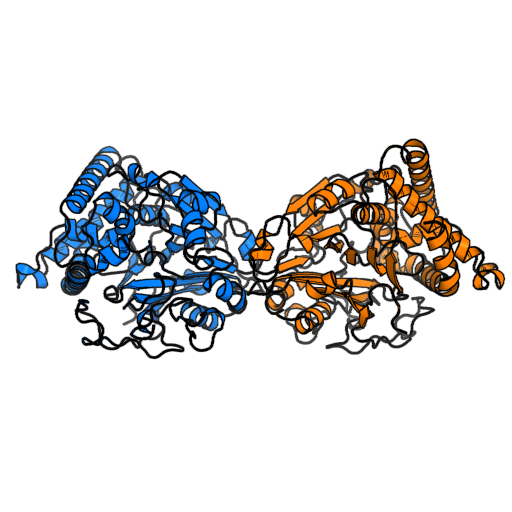ATOM 2773 C C . ALA A 1 341 ? 7.59 5.055 8.617 1 96.5 341 ALA A C 1
ATOM 2775 O O . ALA A 1 341 ? 6.777 4.168 8.328 1 96.5 341 ALA A O 1
ATOM 2776 N N . TYR A 1 342 ? 8.703 4.879 9.336 1 96.25 342 TYR A N 1
ATOM 2777 C CA . TYR A 1 342 ? 9 3.596 9.961 1 96.25 342 TYR A CA 1
ATOM 2778 C C . TYR A 1 342 ? 7.879 3.182 10.906 1 96.25 342 TYR A C 1
ATOM 2780 O O . TYR A 1 342 ? 7.395 2.049 10.852 1 96.25 342 TYR A O 1
ATOM 2788 N N . ILE A 1 343 ? 7.422 4.055 11.766 1 97.38 343 ILE A N 1
ATOM 2789 C CA . ILE A 1 343 ? 6.383 3.758 12.742 1 97.38 343 ILE A CA 1
ATOM 2790 C C . ILE A 1 343 ? 5.078 3.42 12.031 1 97.38 343 ILE A C 1
ATOM 2792 O O . ILE A 1 343 ? 4.395 2.463 12.391 1 97.38 343 ILE A O 1
ATOM 2796 N N . PHE A 1 344 ? 4.707 4.191 11.039 1 97.12 344 PHE A N 1
ATOM 2797 C CA . PHE A 1 344 ? 3.457 3.945 10.328 1 97.12 344 PHE A CA 1
ATOM 2798 C C . PHE A 1 344 ? 3.498 2.6 9.617 1 97.12 344 PHE A C 1
ATOM 2800 O O . PHE A 1 344 ? 2.52 1.851 9.633 1 97.12 344 PHE A O 1
ATOM 2807 N N . ARG A 1 345 ? 4.602 2.277 8.922 1 95.19 345 ARG A N 1
ATOM 2808 C CA . ARG A 1 345 ? 4.73 0.978 8.266 1 95.19 345 ARG A CA 1
ATOM 2809 C C . ARG A 1 345 ? 4.562 -0.158 9.273 1 95.19 345 ARG A C 1
ATOM 2811 O O . ARG A 1 345 ? 4.035 -1.221 8.93 1 95.19 345 ARG A O 1
ATOM 2818 N N . ARG A 1 346 ? 4.988 0.07 10.438 1 95.06 346 ARG A N 1
ATOM 2819 C CA . ARG A 1 346 ? 4.992 -0.947 11.484 1 95.06 346 ARG A CA 1
ATOM 2820 C C . ARG A 1 346 ? 3.635 -1.027 12.172 1 95.06 346 ARG A C 1
ATOM 2822 O O . ARG A 1 346 ? 3.152 -2.119 12.477 1 95.06 346 ARG A O 1
ATOM 2829 N N . ASP A 1 347 ? 3.02 0.137 12.445 1 95.81 347 ASP A N 1
ATOM 2830 C CA . ASP A 1 347 ? 1.969 0.146 13.461 1 95.81 347 ASP A CA 1
ATOM 2831 C C . ASP A 1 347 ? 0.619 0.511 12.844 1 95.81 347 ASP A C 1
ATOM 2833 O O . ASP A 1 347 ? -0.431 0.19 13.406 1 95.81 347 ASP A O 1
ATOM 2837 N N . ALA A 1 348 ? 0.544 1.26 11.734 1 93.69 348 ALA A N 1
ATOM 2838 C CA . ALA A 1 348 ? -0.734 1.685 11.172 1 93.69 348 ALA A CA 1
ATOM 2839 C C . ALA A 1 348 ? -1.618 0.484 10.852 1 93.69 348 ALA A C 1
ATOM 2841 O O . ALA A 1 348 ? -2.838 0.536 11.031 1 93.69 348 ALA A O 1
ATOM 2842 N N . VAL A 1 349 ? -1.008 -0.556 10.461 1 88.62 349 VAL A N 1
ATOM 2843 C CA . VAL A 1 349 ? -1.724 -1.745 10.016 1 88.62 349 VAL A CA 1
ATOM 2844 C C . VAL A 1 349 ? -2.232 -2.531 11.219 1 88.62 349 VAL A C 1
ATOM 2846 O O . VAL A 1 349 ? -3.041 -3.449 11.07 1 88.62 349 VAL A O 1
ATOM 2849 N N . LYS A 1 350 ? -1.786 -2.174 12.359 1 90.38 350 LYS A N 1
ATOM 2850 C CA . LYS A 1 350 ? -2.225 -2.842 13.586 1 90.38 350 LYS A CA 1
ATOM 2851 C C . LYS A 1 350 ? -3.49 -2.193 14.141 1 90.38 350 LYS A C 1
ATOM 2853 O O . LYS A 1 350 ? -4.094 -2.711 15.086 1 90.38 350 LYS A O 1
ATOM 2858 N N . VAL A 1 351 ? -3.891 -1.118 13.586 1 94.38 351 VAL A N 1
ATOM 2859 C CA . VAL A 1 351 ? -5.082 -0.404 14.031 1 94.38 351 VAL A CA 1
ATOM 2860 C C . VAL A 1 351 ? -6.332 -1.131 13.547 1 94.38 351 VAL A C 1
ATOM 2862 O O . VAL A 1 351 ? -6.656 -1.095 12.352 1 94.38 351 VAL A O 1
ATOM 2865 N N . ASN A 1 352 ? -7.086 -1.742 14.477 1 93.44 352 ASN A N 1
ATOM 2866 C CA . ASN A 1 352 ? -8.281 -2.482 14.086 1 93.44 352 ASN A CA 1
ATOM 2867 C C . ASN A 1 352 ? -9.516 -1.98 14.82 1 93.44 352 ASN A C 1
ATOM 2869 O O . ASN A 1 352 ? -10.617 -2.488 14.609 1 93.44 352 ASN A O 1
ATOM 2873 N N . ASP A 1 353 ? -9.336 -1.07 15.703 1 96.12 353 ASP A N 1
ATOM 2874 C CA . ASP A 1 353 ? -10.445 -0.427 16.391 1 96.12 353 ASP A CA 1
ATOM 2875 C C . ASP A 1 353 ? -10.094 1.008 16.781 1 96.12 353 ASP A C 1
ATOM 2877 O O . ASP A 1 353 ? -8.961 1.451 16.578 1 96.12 353 ASP A O 1
ATOM 2881 N N . LEU A 1 354 ? -11.055 1.678 17.297 1 96.56 354 LEU A N 1
ATOM 2882 C CA . LEU A 1 354 ? -10.906 3.102 17.578 1 96.56 354 LEU A CA 1
ATOM 2883 C C . LEU A 1 354 ? -9.867 3.328 18.672 1 96.56 354 LEU A C 1
ATOM 2885 O O . LEU A 1 354 ? -9.133 4.312 18.641 1 96.56 354 LEU A O 1
ATOM 2889 N N . ALA A 1 355 ? -9.828 2.467 19.672 1 97 355 ALA A N 1
ATOM 2890 C CA . ALA A 1 355 ? -8.852 2.59 20.75 1 97 355 ALA A CA 1
ATOM 2891 C C . ALA A 1 355 ? -7.426 2.5 20.219 1 97 355 ALA A C 1
ATOM 2893 O O . ALA A 1 355 ? -6.566 3.297 20.594 1 97 355 ALA A O 1
ATOM 2894 N N . ALA A 1 356 ? -7.18 1.507 19.375 1 96.88 356 ALA A N 1
ATOM 2895 C CA . ALA A 1 356 ? -5.859 1.36 18.766 1 96.88 356 ALA A CA 1
ATOM 2896 C C . ALA A 1 356 ? -5.516 2.574 17.906 1 96.88 356 ALA A C 1
ATOM 2898 O O . ALA A 1 356 ? -4.359 2.996 17.844 1 96.88 356 ALA A O 1
ATOM 2899 N N . ALA A 1 357 ? -6.523 3.068 17.219 1 96.94 357 ALA A N 1
ATOM 2900 C CA . ALA A 1 357 ? -6.312 4.25 16.375 1 96.94 357 ALA A CA 1
ATOM 2901 C C . ALA A 1 357 ? -5.895 5.449 17.234 1 96.94 357 ALA A C 1
ATOM 2903 O O . ALA A 1 357 ? -4.969 6.18 16.875 1 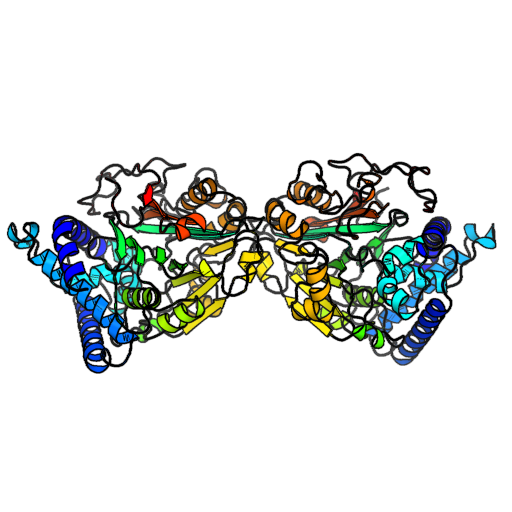96.94 357 ALA A O 1
ATOM 2904 N N . ARG A 1 358 ? -6.543 5.641 18.312 1 97.69 358 ARG A N 1
ATOM 2905 C CA . ARG A 1 358 ? -6.215 6.715 19.25 1 97.69 358 ARG A CA 1
ATOM 2906 C C . ARG A 1 358 ? -4.797 6.551 19.797 1 97.69 358 ARG A C 1
ATOM 2908 O O . ARG A 1 358 ? -4.039 7.52 19.859 1 97.69 358 ARG A O 1
ATOM 2915 N N . ASN A 1 359 ? -4.516 5.352 20.141 1 97.69 359 ASN A N 1
ATOM 2916 C CA . ASN A 1 359 ? -3.205 5.07 20.703 1 97.69 359 ASN A CA 1
ATOM 2917 C C . ASN A 1 359 ? -2.082 5.41 19.734 1 97.69 359 ASN A C 1
ATOM 2919 O O . ASN A 1 359 ? -1.046 5.941 20.141 1 97.69 359 ASN A O 1
ATOM 2923 N N . LEU A 1 360 ? -2.273 5.082 18.516 1 98 360 LEU A N 1
ATOM 2924 C CA . LEU A 1 360 ? -1.251 5.375 17.516 1 98 360 LEU A CA 1
ATOM 2925 C C . LEU A 1 360 ? -1.058 6.879 17.359 1 98 360 LEU A C 1
ATOM 2927 O O . LEU A 1 360 ? 0.074 7.355 17.234 1 98 360 LEU A O 1
ATOM 2931 N N . LEU A 1 361 ? -2.098 7.66 17.391 1 97.62 361 LEU A N 1
ATOM 2932 C CA . LEU A 1 361 ? -2.037 9.102 17.203 1 97.62 361 LEU A CA 1
ATOM 2933 C C . LEU A 1 361 ? -1.283 9.773 18.344 1 97.62 361 LEU A C 1
ATOM 2935 O O . LEU A 1 361 ? -0.673 10.828 18.172 1 97.62 361 LEU A O 1
ATOM 2939 N N . ARG A 1 362 ? -1.326 9.141 19.469 1 98.12 362 ARG A N 1
ATOM 2940 C CA . ARG A 1 362 ? -0.716 9.727 20.656 1 98.12 362 ARG A CA 1
ATOM 2941 C C . ARG A 1 362 ? 0.635 9.078 20.953 1 98.12 362 ARG A C 1
ATOM 2943 O O . ARG A 1 362 ? 1.278 9.406 21.953 1 98.12 362 ARG A O 1
ATOM 2950 N N . TYR A 1 363 ? 1.109 8.234 20.156 1 98.56 363 TYR A N 1
ATOM 2951 C CA . TYR A 1 363 ? 2.232 7.352 20.438 1 98.56 363 TYR A CA 1
ATOM 2952 C C . TYR A 1 363 ? 3.527 8.141 20.578 1 98.56 363 TYR A C 1
ATOM 2954 O O . TYR A 1 363 ? 3.893 8.914 19.688 1 98.56 363 TYR A O 1
ATOM 2962 N N . ASN A 1 364 ? 4.207 7.988 21.656 1 98.69 364 ASN A N 1
ATOM 2963 C CA . ASN A 1 364 ? 5.562 8.445 21.938 1 98.69 364 ASN A CA 1
ATOM 2964 C C . ASN A 1 364 ? 6.234 7.59 23 1 98.69 364 ASN A C 1
ATOM 2966 O O . ASN A 1 364 ? 6.16 7.91 24.188 1 98.69 364 ASN A O 1
ATOM 2970 N N . ASP A 1 365 ? 6.844 6.578 22.656 1 98.5 365 ASP A N 1
ATOM 2971 C CA . ASP A 1 365 ? 7.613 5.699 23.531 1 98.5 365 ASP A CA 1
ATOM 2972 C C . ASP A 1 365 ? 9.102 5.773 23.219 1 98.5 365 ASP A C 1
ATOM 2974 O O . ASP A 1 365 ? 9.773 4.746 23.109 1 98.5 365 ASP A O 1
ATOM 2978 N N . TRP A 1 366 ? 9.617 6.973 23.156 1 97.94 366 TRP A N 1
ATOM 2979 C CA . TRP A 1 366 ? 10.922 7.25 22.562 1 97.94 366 TRP A CA 1
ATOM 2980 C C . TRP A 1 366 ? 12.031 6.547 23.344 1 97.94 366 TRP A C 1
ATOM 2982 O O . TRP A 1 366 ? 13.07 6.211 22.781 1 97.94 366 TRP A O 1
ATOM 2992 N N . GLN A 1 367 ? 11.852 6.266 24.609 1 97.75 367 GLN A N 1
ATOM 2993 C CA . GLN A 1 367 ? 12.898 5.645 25.406 1 97.75 367 GLN A CA 1
ATOM 2994 C C . GLN A 1 367 ? 13.07 4.172 25.047 1 97.75 367 GLN A C 1
ATOM 2996 O O . GLN A 1 367 ? 14.141 3.598 25.25 1 97.75 367 GLN A O 1
ATOM 3001 N N . ASN A 1 368 ? 12.023 3.559 24.453 1 97.88 368 ASN A N 1
ATOM 3002 C CA . ASN A 1 368 ? 12.07 2.121 24.219 1 97.88 368 ASN A CA 1
ATOM 3003 C C . ASN A 1 368 ? 11.945 1.796 22.734 1 97.88 368 ASN A C 1
ATOM 3005 O O . ASN A 1 368 ? 12.273 0.688 22.297 1 97.88 368 ASN A O 1
ATOM 3009 N N . ASP A 1 369 ? 11.461 2.645 21.969 1 97.5 369 ASP A N 1
ATOM 3010 C CA . ASP A 1 369 ? 11.211 2.387 20.562 1 97.5 369 ASP A CA 1
ATOM 3011 C C . ASP A 1 369 ? 12.453 2.68 19.719 1 97.5 369 ASP A C 1
ATOM 3013 O O . ASP A 1 369 ? 12.906 3.822 19.656 1 97.5 369 ASP A O 1
ATOM 3017 N N . PRO A 1 370 ? 12.914 1.701 18.969 1 96.25 370 PRO A N 1
ATOM 3018 C CA . PRO A 1 370 ? 14.078 1.961 18.125 1 96.25 370 PRO A CA 1
ATOM 3019 C C . PRO A 1 370 ? 13.797 3.002 17.031 1 96.25 370 PRO A C 1
ATOM 3021 O O . PRO A 1 370 ? 14.719 3.686 16.578 1 96.25 370 PRO A O 1
ATOM 3024 N N . ALA A 1 371 ? 12.562 3.227 16.719 1 95.56 371 ALA A N 1
ATOM 3025 C CA . ALA A 1 371 ? 12.203 4.188 15.68 1 95.56 371 ALA A CA 1
ATOM 3026 C C . ALA A 1 371 ? 12.414 5.621 16.156 1 95.56 371 ALA A C 1
ATOM 3028 O O . ALA A 1 371 ? 12.43 6.555 15.359 1 95.56 371 ALA A O 1
ATOM 3029 N N . ALA A 1 372 ? 12.633 5.809 17.453 1 96.38 372 ALA A N 1
ATOM 3030 C CA . ALA A 1 372 ? 12.852 7.141 18 1 96.38 372 ALA A CA 1
ATOM 3031 C C . ALA A 1 372 ? 14.289 7.602 17.781 1 96.38 372 ALA A C 1
ATOM 3033 O O . ALA A 1 372 ? 14.594 8.789 17.906 1 96.38 372 ALA A O 1
ATOM 3034 N N . TYR A 1 373 ? 15.164 6.613 17.516 1 94.62 373 TYR A N 1
ATOM 3035 C CA . TYR A 1 373 ? 16.594 6.91 17.391 1 94.62 373 TYR A CA 1
ATOM 3036 C C . TYR A 1 373 ? 17.078 7.754 18.562 1 94.62 373 TYR A C 1
ATOM 3038 O O . TYR A 1 373 ? 17.828 8.711 18.391 1 94.62 373 TYR A O 1
ATOM 3046 N N . GLY A 1 374 ? 16.484 7.512 19.688 1 95.19 374 GLY A N 1
ATOM 3047 C CA . GLY A 1 374 ? 16.906 8.117 20.938 1 95.19 374 GLY A CA 1
ATOM 3048 C C . GLY A 1 374 ? 16.344 9.516 21.141 1 95.19 374 GLY A C 1
ATOM 3049 O O . GLY A 1 374 ? 16.75 10.219 22.062 1 95.19 374 GLY A O 1
ATOM 3050 N N . ASN A 1 375 ? 15.461 10.031 20.328 1 96.75 375 ASN A N 1
ATOM 3051 C CA . ASN A 1 375 ? 14.93 11.391 20.422 1 96.75 375 ASN A CA 1
ATOM 3052 C C . ASN A 1 375 ? 13.406 11.398 20.453 1 96.75 375 ASN A C 1
ATOM 3054 O O . ASN A 1 375 ? 12.758 10.883 19.547 1 96.75 375 ASN A O 1
ATOM 3058 N N . PRO A 1 376 ? 12.781 12.039 21.438 1 97.19 376 PRO A N 1
ATOM 3059 C CA . PRO A 1 376 ? 11.32 12.07 21.562 1 97.19 376 PRO A CA 1
ATOM 3060 C C . PRO A 1 376 ? 10.656 12.859 20.438 1 97.19 376 PRO A C 1
ATOM 3062 O O . PRO A 1 376 ? 9.445 12.75 20.234 1 97.19 376 PRO A O 1
ATOM 3065 N N . GLY A 1 377 ? 11.391 13.641 19.688 1 95.38 377 GLY A N 1
ATOM 3066 C CA . GLY A 1 377 ? 10.867 14.398 18.562 1 95.38 377 GLY A CA 1
ATOM 3067 C C . GLY A 1 377 ? 10.594 13.539 17.344 1 95.38 377 GLY A C 1
ATOM 3068 O O . GLY A 1 377 ? 9.898 13.969 16.422 1 95.38 377 GLY A O 1
ATOM 3069 N N . ASN A 1 378 ? 11.023 12.289 17.312 1 96.12 378 ASN A N 1
ATOM 3070 C CA . ASN A 1 378 ? 10.938 11.414 16.156 1 96.12 378 ASN A CA 1
ATOM 3071 C C . ASN A 1 378 ? 9.703 10.523 16.203 1 96.12 378 ASN A C 1
ATOM 3073 O O . ASN A 1 378 ? 9.578 9.57 15.43 1 96.12 378 ASN A O 1
ATOM 3077 N N . GLN A 1 379 ? 8.773 10.789 17.094 1 97.69 379 GLN A N 1
ATOM 3078 C CA . GLN A 1 379 ? 7.617 9.922 17.312 1 97.69 379 GLN A CA 1
ATOM 3079 C C . GLN A 1 379 ? 6.355 10.539 16.703 1 97.69 379 GLN A C 1
ATOM 3081 O O . GLN A 1 379 ? 6.398 11.641 16.156 1 97.69 379 GLN A O 1
ATOM 3086 N N . ILE A 1 380 ? 5.195 9.789 16.719 1 97.94 380 ILE A N 1
ATOM 3087 C CA . ILE A 1 380 ? 3.953 10.234 16.078 1 97.94 380 ILE A CA 1
ATOM 3088 C C . ILE A 1 380 ? 3.469 11.523 16.734 1 97.94 380 ILE A C 1
ATOM 3090 O O . ILE A 1 380 ? 3.186 12.508 16.047 1 97.94 380 ILE A O 1
ATOM 3094 N N . SER A 1 381 ? 3.291 11.5 18 1 98.12 381 SER A N 1
ATOM 3095 C CA . SER A 1 381 ? 3.037 12.703 18.781 1 98.12 381 SER A CA 1
ATOM 3096 C C . SER A 1 381 ? 4.301 13.18 19.5 1 98.12 381 SER A C 1
ATOM 3098 O O . SER A 1 381 ? 4.523 12.852 20.672 1 98.12 381 SER A O 1
ATOM 3100 N N . SER A 1 382 ? 5.066 13.984 18.906 1 96.5 382 SER A N 1
ATOM 3101 C CA . SER A 1 382 ? 6.402 14.367 19.344 1 96.5 382 SER A CA 1
ATOM 3102 C C . SER A 1 382 ? 6.355 15.094 20.688 1 96.5 382 SER A C 1
ATOM 3104 O O . SER A 1 382 ? 5.34 15.711 21.031 1 96.5 382 SER A O 1
ATOM 3106 N N . ARG A 1 383 ? 7.477 14.992 21.453 1 97.44 383 ARG A N 1
ATOM 3107 C CA . ARG A 1 383 ? 7.684 15.641 22.75 1 97.44 383 ARG A CA 1
ATOM 3108 C C . ARG A 1 383 ? 9.07 16.266 22.828 1 97.44 383 ARG A C 1
ATOM 3110 O O . ARG A 1 383 ? 9.922 15.805 23.594 1 97.44 383 ARG A O 1
ATOM 3117 N N . PHE A 1 384 ? 9.227 17.328 22.109 1 95.81 384 PHE A N 1
ATOM 3118 C CA . PHE A 1 384 ? 10.523 18 22.094 1 95.81 384 PHE A CA 1
ATOM 3119 C C . PHE A 1 384 ? 10.898 18.516 23.484 1 95.81 384 PHE A C 1
ATOM 3121 O O . PHE A 1 384 ? 12.078 18.688 23.781 1 95.81 384 PHE A O 1
ATOM 3128 N N . ASP A 1 385 ? 9.922 18.734 24.328 1 96.31 385 ASP A N 1
ATOM 3129 C CA . ASP A 1 385 ? 10.148 19.219 25.688 1 96.31 385 ASP A CA 1
ATOM 3130 C C . ASP A 1 385 ? 10.898 18.188 26.516 1 96.31 385 ASP A C 1
ATOM 3132 O O . ASP A 1 385 ? 11.484 18.516 27.547 1 96.31 385 ASP A O 1
ATOM 3136 N N . LEU A 1 386 ? 10.875 16.984 26.062 1 97.12 386 LEU A N 1
ATOM 3137 C CA . LEU A 1 386 ? 11.5 15.906 26.828 1 97.12 386 LEU A CA 1
ATOM 3138 C C . LEU A 1 386 ? 12.93 15.656 26.344 1 97.12 386 LEU A C 1
ATOM 3140 O O . LEU A 1 386 ? 13.641 14.82 26.906 1 97.12 386 LEU A O 1
ATOM 3144 N N . VAL A 1 387 ? 13.344 16.297 25.234 1 96.25 387 VAL A N 1
ATOM 3145 C CA . VAL A 1 387 ? 14.75 16.219 24.859 1 96.25 387 VAL A CA 1
ATOM 3146 C C . VAL A 1 387 ? 15.617 16.672 26.031 1 96.25 387 VAL A C 1
ATOM 3148 O O . VAL A 1 387 ? 15.391 17.734 26.609 1 96.25 387 VAL A O 1
ATOM 3151 N N . PRO A 1 388 ? 16.625 15.867 26.375 1 94.38 388 PRO A N 1
ATOM 3152 C CA . PRO A 1 388 ? 17.422 16.188 27.562 1 94.38 388 PRO A CA 1
ATOM 3153 C C . PRO A 1 388 ? 18.109 17.562 27.469 1 94.38 388 PRO A C 1
ATOM 3155 O O . PRO A 1 388 ? 18.578 17.938 26.391 1 94.38 388 PRO A O 1
ATOM 3158 N N . LYS A 1 389 ? 18.188 18.172 28.656 1 92.12 389 LYS A N 1
ATOM 3159 C CA . LYS A 1 389 ? 18.875 19.469 28.719 1 92.12 389 LYS A CA 1
ATOM 3160 C C . LYS A 1 389 ? 20.328 19.344 28.297 1 92.12 389 LYS A C 1
ATOM 3162 O O . LYS A 1 389 ? 21.031 18.422 28.734 1 92.12 389 LYS A O 1
ATOM 3167 N N . GLY A 1 390 ? 20.766 20.172 27.469 1 89.31 390 GLY A N 1
ATOM 3168 C CA . GLY A 1 390 ? 22.156 20.203 27.047 1 89.31 390 GLY A CA 1
ATOM 3169 C C . GLY A 1 390 ? 22.438 19.297 25.859 1 89.31 390 GLY A C 1
ATOM 3170 O O . GLY A 1 390 ? 23.516 19.344 25.281 1 89.31 390 GLY A O 1
ATOM 3171 N N . ASP A 1 391 ? 21.422 18.5 25.516 1 89.75 391 ASP A N 1
ATOM 3172 C CA . ASP A 1 391 ? 21.594 17.672 24.328 1 89.75 391 ASP A CA 1
ATOM 3173 C C . ASP A 1 391 ? 21.641 18.516 23.062 1 89.75 391 ASP A C 1
ATOM 3175 O O . ASP A 1 391 ? 20.875 19.469 22.922 1 89.75 391 ASP A O 1
ATOM 3179 N N . ASN A 1 392 ? 22.672 18.25 22.25 1 87.19 392 ASN A N 1
ATOM 3180 C CA . ASN A 1 392 ? 22.844 18.922 20.969 1 87.19 392 ASN A CA 1
ATOM 3181 C C . ASN A 1 392 ? 22.891 17.922 19.812 1 87.19 392 ASN A C 1
ATOM 3183 O O . ASN A 1 392 ? 23.953 17.672 19.25 1 87.19 392 ASN A O 1
ATOM 3187 N N . PRO A 1 393 ? 21.688 17.531 19.438 1 86.75 393 PRO A N 1
ATOM 3188 C CA . PRO A 1 393 ? 21.672 16.562 18.359 1 86.75 393 PRO A CA 1
ATOM 3189 C C . PRO A 1 393 ? 22.25 17.109 17.047 1 86.75 393 PRO A C 1
ATOM 3191 O O . PRO A 1 393 ? 22.141 18.297 16.781 1 86.75 393 PRO A O 1
ATOM 3194 N N . PRO A 1 394 ? 22.891 16.203 16.297 1 82.75 394 PRO A N 1
ATOM 3195 C CA . PRO A 1 394 ? 23.422 16.656 15 1 82.75 394 PRO A CA 1
ATOM 3196 C C . PRO A 1 394 ? 22.359 17.25 14.086 1 82.75 394 PRO A C 1
ATOM 3198 O O . PRO A 1 394 ? 22.656 18.156 13.297 1 82.75 394 PRO A O 1
ATOM 3201 N N . ASN A 1 395 ? 21.203 16.75 14.203 1 85.88 395 ASN A N 1
ATOM 3202 C CA . ASN A 1 395 ? 20.094 17.344 13.477 1 85.88 395 ASN A CA 1
ATOM 3203 C C . ASN A 1 395 ? 19.453 18.484 14.25 1 85.88 395 ASN A C 1
ATOM 3205 O O . ASN A 1 395 ? 18.797 18.266 15.273 1 85.88 395 ASN A O 1
ATOM 3209 N N . PRO A 1 396 ? 19.578 19.641 13.719 1 85.75 396 PRO A N 1
ATOM 3210 C CA . PRO A 1 396 ? 19.094 20.812 14.461 1 85.75 396 PRO A CA 1
ATOM 3211 C C . PRO A 1 396 ? 17.578 20.828 14.594 1 85.75 396 PRO A C 1
ATOM 3213 O O . PRO A 1 396 ? 17.031 21.594 15.391 1 85.75 396 PRO A O 1
ATOM 3216 N N . ASN A 1 397 ? 16.891 19.984 13.898 1 84.81 397 ASN A N 1
ATOM 3217 C CA . ASN A 1 397 ? 15.445 19.906 13.984 1 84.81 397 ASN A CA 1
ATOM 3218 C C . ASN A 1 397 ? 14.984 19.109 15.195 1 84.81 397 ASN A C 1
ATOM 3220 O O . ASN A 1 397 ? 13.789 19.016 15.469 1 84.81 397 ASN A O 1
ATOM 3224 N N . LEU A 1 398 ? 15.906 18.625 16 1 91.31 398 LEU A N 1
ATOM 3225 C CA . LEU A 1 398 ? 15.555 17.703 17.078 1 91.31 398 LEU A CA 1
ATOM 3226 C C . LEU A 1 398 ? 15.977 18.266 18.422 1 91.31 398 LEU A C 1
ATOM 3228 O O . LEU A 1 398 ? 16.109 17.531 19.406 1 91.31 398 LEU A O 1
ATOM 3232 N N . VAL A 1 399 ? 16.156 19.547 18.484 1 92.25 399 VAL A N 1
ATOM 3233 C CA . VAL A 1 399 ? 16.625 20.188 19.703 1 92.25 399 VAL A CA 1
ATOM 3234 C C . VAL A 1 399 ? 15.461 20.359 20.688 1 92.25 399 VAL A C 1
ATOM 3236 O O . VAL A 1 399 ? 14.297 20.359 20.266 1 92.25 399 VAL A O 1
ATOM 3239 N N . ARG A 1 400 ? 15.828 20.547 21.938 1 94.06 400 ARG A N 1
ATOM 3240 C CA . ARG A 1 400 ? 14.867 20.734 23.016 1 94.06 400 ARG A CA 1
ATOM 3241 C C . ARG A 1 400 ? 14.039 22 22.781 1 94.06 400 ARG A C 1
ATOM 3243 O O . ARG A 1 400 ? 14.586 23.062 22.453 1 94.06 400 ARG A O 1
ATOM 3250 N N . ALA A 1 401 ? 12.719 21.875 22.969 1 92.88 401 ALA A N 1
ATOM 3251 C CA . ALA A 1 401 ? 11.805 23 22.812 1 92.88 401 ALA A CA 1
ATOM 3252 C C . ALA A 1 401 ? 10.445 22.703 23.438 1 92.88 401 ALA A C 1
ATOM 3254 O O . ALA A 1 401 ? 10.07 21.531 23.578 1 92.88 401 ALA A O 1
ATOM 3255 N N . ALA A 1 402 ? 9.766 23.766 23.859 1 94.44 402 ALA A N 1
ATOM 3256 C CA . ALA A 1 402 ? 8.359 23.594 24.234 1 94.44 402 ALA A CA 1
ATOM 3257 C C . ALA A 1 402 ? 7.48 23.469 22.984 1 94.44 402 ALA A C 1
ATOM 3259 O O . ALA A 1 402 ? 6.723 24.391 22.656 1 94.44 402 ALA A O 1
ATOM 3260 N N . PHE A 1 403 ? 7.656 22.375 22.375 1 94.19 403 PHE A N 1
ATOM 3261 C CA . PHE A 1 403 ? 7.086 22.109 21.062 1 94.19 403 PHE A CA 1
ATOM 3262 C C . PHE A 1 403 ? 6.754 20.625 20.906 1 94.19 403 PHE A C 1
ATOM 3264 O O . PHE A 1 403 ? 7.414 19.781 21.5 1 94.19 403 PHE A O 1
ATOM 3271 N N . GLY A 1 404 ? 5.746 20.312 20.188 1 95.62 404 GLY A N 1
ATOM 3272 C CA . GLY A 1 404 ? 5.371 18.938 19.906 1 95.62 404 GLY A CA 1
ATOM 3273 C C . GLY A 1 404 ? 3.891 18.781 19.609 1 95.62 404 GLY A C 1
ATOM 3274 O O . GLY A 1 404 ? 3.246 19.703 19.109 1 95.62 404 GLY A O 1
ATOM 3275 N N . GLY A 1 405 ? 3.42 17.547 19.859 1 96.75 405 GLY A N 1
ATOM 3276 C CA . GLY A 1 405 ? 1.996 17.297 19.688 1 96.75 405 GLY A CA 1
ATOM 3277 C C . GLY A 1 405 ? 1.138 18.016 20.703 1 96.75 405 GLY A C 1
ATOM 3278 O O . GLY A 1 405 ? 1.333 17.859 21.906 1 96.75 405 GLY A O 1
ATOM 3279 N N . ILE A 1 406 ? 0.151 18.781 20.188 1 97.12 406 ILE A N 1
ATOM 3280 C CA . ILE A 1 406 ? -0.637 19.562 21.141 1 97.12 406 ILE A CA 1
ATOM 3281 C C . ILE A 1 406 ? -2.072 19.047 21.172 1 97.12 406 ILE A C 1
ATOM 3283 O O . ILE A 1 406 ? -2.877 19.469 22 1 97.12 406 ILE A O 1
ATOM 3287 N N . ASP A 1 407 ? -2.4 18.172 20.219 1 97.25 407 ASP A N 1
ATOM 3288 C CA . ASP A 1 407 ? -3.691 17.484 20.266 1 97.25 407 ASP A CA 1
ATOM 3289 C C . ASP A 1 407 ? -3.725 16.312 19.281 1 97.25 407 ASP A C 1
ATOM 3291 O O . ASP A 1 407 ? -2.779 16.109 18.516 1 97.25 407 ASP A O 1
ATOM 3295 N N . SER A 1 408 ? -4.691 15.5 19.422 1 97.94 408 SER A N 1
ATOM 3296 C CA . SER A 1 408 ? -5.02 14.445 18.453 1 97.94 408 SER A CA 1
ATOM 3297 C C . SER A 1 408 ? -6.52 14.391 18.203 1 97.94 408 SER A C 1
ATOM 3299 O O . SER A 1 408 ? -7.324 14.555 19.125 1 97.94 408 SER A O 1
ATOM 3301 N N . LYS A 1 409 ? -6.879 14.242 16.984 1 97.94 409 LYS A N 1
ATOM 3302 C CA . LYS A 1 409 ? -8.266 14.062 16.562 1 97.94 409 LYS A CA 1
ATOM 3303 C C . LYS A 1 409 ? -8.43 12.789 15.75 1 97.94 409 LYS A C 1
ATOM 3305 O O . LYS A 1 409 ? -7.523 12.398 15.008 1 97.94 409 LYS A O 1
ATOM 3310 N N . ILE A 1 410 ? -9.578 12.203 15.906 1 98.31 410 ILE A N 1
ATOM 3311 C CA . ILE A 1 410 ? -9.836 10.977 15.156 1 98.31 410 ILE A CA 1
ATOM 3312 C C . ILE A 1 410 ? -11.328 10.867 14.859 1 98.31 410 ILE A C 1
ATOM 3314 O O . ILE A 1 410 ? -12.164 11.398 15.594 1 98.31 410 ILE A O 1
ATOM 3318 N N . THR A 1 411 ? -11.602 10.305 13.711 1 98.19 411 THR A N 1
ATOM 3319 C CA . THR A 1 411 ? -12.977 9.977 13.367 1 98.19 411 THR A CA 1
ATOM 3320 C C . THR A 1 411 ? -13.055 8.602 12.703 1 98.19 411 THR A C 1
ATOM 3322 O O . THR A 1 411 ? -12.031 7.934 12.523 1 98.19 411 THR A O 1
ATOM 3325 N N . SER A 1 412 ? -14.211 8.125 12.539 1 97.69 412 SER A N 1
ATOM 3326 C CA . SER A 1 412 ? -14.586 6.859 11.914 1 97.69 412 SER A CA 1
ATOM 3327 C C . SER A 1 412 ? -15.891 6.996 11.133 1 97.69 412 SER A C 1
ATOM 3329 O O . SER A 1 412 ? -16.531 8.039 11.172 1 97.69 412 SER A O 1
ATOM 3331 N N . LYS A 1 413 ? -16.234 5.945 10.391 1 97.44 413 LYS A N 1
ATOM 3332 C CA . LYS A 1 413 ? -17.484 5.984 9.648 1 97.44 413 LYS A CA 1
ATOM 3333 C C . LYS A 1 413 ? -18.672 6.234 10.578 1 97.44 413 LYS A C 1
ATOM 3335 O O . LYS A 1 413 ? -19.547 7.039 10.273 1 97.44 413 LYS A O 1
ATOM 3340 N N . ALA A 1 414 ? -18.672 5.566 11.68 1 94.62 414 ALA A N 1
ATOM 3341 C CA . ALA A 1 414 ? -19.75 5.727 12.648 1 94.62 414 ALA A CA 1
ATOM 3342 C C . ALA A 1 414 ? -19.797 7.148 13.195 1 94.62 414 ALA A C 1
ATOM 3344 O O . ALA A 1 414 ? -20.875 7.734 13.336 1 94.62 414 ALA A O 1
ATOM 3345 N N . LEU A 1 415 ? -18.703 7.695 13.5 1 96.5 415 LEU A N 1
ATOM 3346 C CA . LEU A 1 415 ? -18.625 9.039 14.062 1 96.5 415 LEU A CA 1
ATOM 3347 C C . LEU A 1 415 ? -19.031 10.086 13.031 1 96.5 415 LEU A C 1
ATOM 3349 O O . LEU A 1 415 ? -19.734 11.039 13.352 1 96.5 415 LEU A O 1
ATOM 3353 N N . VAL A 1 416 ? -18.609 9.922 11.805 1 96.88 416 VAL A N 1
ATOM 3354 C CA . VAL A 1 416 ? -18.984 10.844 10.742 1 96.88 416 VAL A CA 1
ATOM 3355 C C . VAL A 1 416 ? -20.5 10.844 10.555 1 96.88 416 VAL A C 1
ATOM 3357 O O . VAL A 1 416 ? -21.109 11.898 10.391 1 96.88 416 VAL A O 1
ATOM 3360 N N . ARG A 1 417 ? -21.047 9.703 10.578 1 94.25 417 ARG A N 1
ATOM 3361 C CA . ARG A 1 417 ? -22.5 9.57 10.438 1 94.25 417 ARG A CA 1
ATOM 3362 C C . ARG A 1 417 ? -23.219 10.344 11.539 1 94.25 417 ARG A C 1
ATOM 3364 O O . ARG A 1 417 ? -24.281 10.93 11.297 1 94.25 417 ARG A O 1
ATOM 3371 N N . LEU A 1 418 ? -22.641 10.352 12.695 1 93.25 418 LEU A N 1
ATOM 3372 C CA . LEU A 1 418 ? -23.266 10.992 13.844 1 93.25 418 LEU A CA 1
ATOM 3373 C C . LEU A 1 418 ? -22.891 12.469 13.922 1 93.25 418 LEU A C 1
ATOM 3375 O O . LEU A 1 418 ? -23.406 13.203 14.766 1 93.25 418 LEU A O 1
ATOM 3379 N N . GLY A 1 419 ? -22.047 12.898 13.062 1 93.5 419 GLY A N 1
ATOM 3380 C CA . GLY A 1 419 ? -21.547 14.266 13.133 1 93.5 419 GLY A CA 1
ATOM 3381 C C . GLY A 1 419 ? -20.688 14.531 14.352 1 93.5 419 GLY A C 1
ATOM 3382 O O . GLY A 1 419 ? -20.766 15.594 14.961 1 93.5 419 GLY A O 1
ATOM 3383 N N . ARG A 1 420 ? -19.922 13.484 14.719 1 95.56 420 ARG A N 1
ATOM 3384 C CA . ARG A 1 420 ? -19.062 13.57 15.891 1 95.56 420 ARG A CA 1
ATOM 3385 C C . ARG A 1 420 ? -17.625 13.164 15.539 1 95.56 420 ARG A C 1
ATOM 3387 O O . ARG A 1 420 ? -17.375 12.594 14.477 1 95.56 420 ARG A O 1
ATOM 3394 N N . CYS A 1 421 ? -16.719 13.539 16.359 1 97.06 421 CYS A N 1
ATOM 3395 C CA . CYS A 1 421 ? -15.336 13.07 16.359 1 97.06 421 CYS A CA 1
ATOM 3396 C C . CYS A 1 421 ? -14.758 13.07 17.766 1 97.06 421 CYS A C 1
ATOM 3398 O O . CYS A 1 421 ? -15.422 13.492 18.719 1 97.06 421 CYS A O 1
ATOM 3400 N N . GLN A 1 422 ? -13.617 12.477 17.891 1 98 422 GLN A N 1
ATOM 3401 C CA . GLN A 1 422 ? -12.953 12.469 19.188 1 98 422 GLN A CA 1
ATOM 3402 C C . GLN A 1 422 ? -11.648 13.258 19.156 1 98 422 GLN A C 1
ATOM 3404 O O . GLN A 1 422 ? -10.977 13.305 18.125 1 98 422 GLN A O 1
ATOM 3409 N N . ALA A 1 423 ? -11.375 13.891 20.281 1 97.88 423 ALA A N 1
ATOM 3410 C CA . ALA A 1 423 ? -10.141 14.68 20.359 1 97.88 423 ALA A CA 1
ATOM 3411 C C . ALA A 1 423 ? -9.562 14.648 21.766 1 97.88 423 ALA A C 1
ATOM 3413 O O . ALA A 1 423 ? -10.289 14.422 22.75 1 97.88 423 ALA A O 1
ATOM 3414 N N . GLN A 1 424 ? -8.312 14.734 21.812 1 97.75 424 GLN A N 1
ATOM 3415 C CA . GLN A 1 424 ? -7.586 14.898 23.062 1 97.75 424 GLN A CA 1
ATOM 3416 C C . GLN A 1 424 ? -6.594 16.062 22.969 1 97.75 424 GLN A C 1
ATOM 3418 O O . GLN A 1 424 ? -5.789 16.125 22.031 1 97.75 424 GLN A O 1
ATOM 3423 N N . SER A 1 425 ? -6.727 16.969 23.938 1 97.44 425 SER A N 1
ATOM 3424 C CA . SER A 1 425 ? -5.859 18.141 23.969 1 97.44 425 SER A CA 1
ATOM 3425 C C . SER A 1 425 ? -4.578 17.875 24.75 1 97.44 425 SER A C 1
ATOM 3427 O O . SER A 1 425 ? -4.59 17.125 25.719 1 97.44 425 SER A O 1
ATOM 3429 N N . GLY A 1 426 ? -3.459 18.438 24.234 1 97.69 426 GLY A N 1
ATOM 3430 C CA . GLY A 1 426 ? -2.221 18.438 25 1 97.69 426 GLY A CA 1
ATOM 3431 C C . GLY A 1 426 ? -1.206 17.422 24.5 1 97.69 426 GLY A C 1
ATOM 3432 O O . GLY A 1 426 ? -1.545 16.531 23.719 1 97.69 426 GLY A O 1
ATOM 3433 N N . PRO A 1 427 ? 0.065 17.594 24.938 1 98.06 427 PRO A N 1
ATOM 3434 C CA . PRO A 1 427 ? 1.126 16.641 24.578 1 98.06 427 PRO A CA 1
ATOM 3435 C C . PRO A 1 427 ? 0.835 15.227 25.062 1 98.06 427 PRO A C 1
ATOM 3437 O O . PRO A 1 427 ? 0.241 15.031 26.125 1 98.06 427 PRO A O 1
ATOM 3440 N N . SER A 1 428 ? 1.252 14.273 24.281 1 98.19 428 SER A N 1
ATOM 3441 C CA . SER A 1 428 ? 0.982 12.883 24.594 1 98.19 428 SER A CA 1
ATOM 3442 C C . SER A 1 428 ? 1.57 12.5 25.953 1 98.19 428 SER A C 1
ATOM 3444 O O . SER A 1 428 ? 2.67 12.938 26.297 1 98.19 428 SER A O 1
ATOM 3446 N N . HIS A 1 429 ? 0.849 11.781 26.719 1 98.31 429 HIS A N 1
ATOM 3447 C CA . HIS A 1 429 ? 1.309 11.281 28.016 1 98.31 429 HIS A CA 1
ATOM 3448 C C . HIS A 1 429 ? 0.845 9.852 28.25 1 98.31 429 HIS A C 1
ATOM 3450 O O . HIS A 1 429 ? 0.564 9.469 29.391 1 98.31 429 HIS A O 1
ATOM 3456 N N . ASP A 1 430 ? 0.614 9.188 27.188 1 96.88 430 ASP A N 1
ATOM 3457 C CA . ASP A 1 430 ? 0.268 7.77 27.297 1 96.88 430 ASP A CA 1
ATOM 3458 C C . ASP A 1 430 ? 1.465 6.945 27.766 1 96.88 430 ASP A C 1
ATOM 3460 O O . ASP A 1 430 ? 1.313 6.027 28.578 1 96.88 430 ASP A O 1
ATOM 3464 N N . GLN A 1 431 ? 2.656 7.203 27.188 1 97.69 431 GLN A N 1
ATOM 3465 C CA . GLN A 1 431 ? 3.881 6.523 27.594 1 97.69 431 GLN A CA 1
ATOM 3466 C C . GLN A 1 431 ? 4.84 7.484 28.297 1 97.69 431 GLN A C 1
ATOM 3468 O O . GLN A 1 431 ? 5.938 7.094 28.703 1 97.69 431 GLN A O 1
ATOM 3473 N N . GLN A 1 432 ? 4.441 8.75 28.375 1 98.19 432 GLN A N 1
ATOM 3474 C CA . GLN A 1 432 ? 5.258 9.805 28.969 1 98.19 432 GLN A CA 1
ATOM 3475 C C . GLN A 1 432 ? 4.488 10.547 30.062 1 98.19 432 GLN A C 1
ATOM 3477 O O . GLN A 1 432 ? 3.258 10.484 30.109 1 98.19 432 GLN A O 1
ATOM 3482 N N . PRO A 1 433 ? 5.227 11.258 30.953 1 97.44 433 PRO A N 1
ATOM 3483 C CA . PRO A 1 433 ? 4.5 12.094 31.922 1 97.44 433 PRO A CA 1
ATOM 3484 C C . PRO A 1 433 ? 3.777 13.266 31.25 1 97.44 433 PRO A C 1
ATOM 3486 O O . PRO A 1 433 ? 4.234 13.773 30.219 1 97.44 433 PRO A O 1
ATOM 3489 N N . PRO A 1 434 ? 2.645 13.656 31.859 1 98.19 434 PRO A N 1
ATOM 3490 C CA . PRO A 1 434 ? 1.996 14.852 31.312 1 98.19 434 PRO A CA 1
ATOM 3491 C C . PRO A 1 434 ? 2.902 16.078 31.328 1 98.19 434 PRO A C 1
ATOM 3493 O O . PRO A 1 434 ? 3.75 16.219 32.219 1 98.19 434 PRO A O 1
ATOM 3496 N N . PHE A 1 435 ? 2.742 16.938 30.375 1 98.31 435 PHE A N 1
ATOM 3497 C CA . PHE A 1 435 ? 3.512 18.172 30.312 1 98.31 435 PHE A CA 1
ATOM 3498 C C . PHE A 1 435 ? 3.068 19.141 31.422 1 98.31 435 PHE A C 1
ATOM 3500 O O . PHE A 1 435 ? 1.873 19.281 31.672 1 98.31 435 PHE A O 1
ATOM 3507 N N . GLU A 1 436 ? 3.994 19.719 32.031 1 97.75 436 GLU A N 1
ATOM 3508 C CA . GLU A 1 436 ? 3.756 20.734 33.031 1 97.75 436 GLU A CA 1
ATOM 3509 C C . GLU A 1 436 ? 4.594 21.984 32.781 1 97.75 436 GLU A C 1
ATOM 3511 O O . GLU A 1 436 ? 5.816 21.906 32.656 1 97.75 436 GLU A O 1
ATOM 3516 N N . TRP A 1 437 ? 3.842 23.156 32.688 1 97.31 437 TRP A N 1
ATOM 3517 C CA . TRP A 1 437 ? 4.578 24.406 32.531 1 97.31 437 TRP A CA 1
ATOM 3518 C C . TRP A 1 437 ? 5.465 24.672 33.75 1 97.31 437 TRP A C 1
ATOM 3520 O O . TRP A 1 437 ? 5.031 24.5 34.906 1 97.31 437 TRP A O 1
ATOM 3530 N N . ASN A 1 438 ? 6.695 24.891 33.469 1 92.38 438 ASN A N 1
ATOM 3531 C CA . ASN A 1 438 ? 7.66 25.312 34.469 1 92.38 438 ASN A CA 1
ATOM 3532 C C . ASN A 1 438 ? 8.477 26.516 34 1 92.38 438 ASN A C 1
ATOM 3534 O O . ASN A 1 438 ? 9.242 26.422 33.062 1 92.38 438 ASN A O 1
ATOM 3538 N N . ASP A 1 439 ? 8.492 27.531 34.812 1 87.19 439 ASP A N 1
ATOM 3539 C CA . ASP A 1 439 ? 9.117 28.797 34.406 1 87.19 439 ASP A CA 1
ATOM 3540 C C . ASP A 1 439 ? 10.633 28.641 34.344 1 87.19 439 ASP A C 1
ATOM 3542 O O . ASP A 1 439 ? 11.297 29.359 33.562 1 87.19 439 ASP A O 1
ATOM 3546 N N . ALA A 1 440 ? 11.195 27.828 35.062 1 90.06 440 ALA A N 1
ATOM 3547 C CA . ALA A 1 440 ? 12.641 27.625 35.031 1 90.06 440 ALA A CA 1
ATOM 3548 C C . ALA A 1 440 ? 13.086 27.062 33.656 1 90.06 440 ALA A C 1
ATOM 3550 O O . ALA A 1 440 ? 14.148 27.422 33.156 1 90.06 440 ALA A O 1
ATOM 3551 N N . ASP A 1 441 ? 12.273 26.312 33.094 1 91.75 441 ASP A N 1
ATOM 3552 C CA . ASP A 1 441 ? 12.633 25.672 31.828 1 91.75 441 ASP A CA 1
ATOM 3553 C C . ASP A 1 441 ? 12.242 26.547 30.641 1 91.75 441 ASP A C 1
ATOM 3555 O O . ASP A 1 441 ? 12.875 26.484 29.578 1 91.75 441 ASP A O 1
ATOM 3559 N N . TRP A 1 442 ? 11.18 27.359 30.844 1 93.75 442 TRP A N 1
ATOM 3560 C CA . TRP A 1 442 ? 10.641 28.094 29.703 1 93.75 442 TRP A CA 1
ATOM 3561 C C . TRP A 1 442 ? 10.359 29.547 30.062 1 93.75 442 TRP A C 1
ATOM 3563 O O . TRP A 1 442 ? 9.25 30.047 29.859 1 93.75 442 TRP A O 1
ATOM 3573 N N . PRO A 1 443 ? 11.312 30.219 30.531 1 89.38 443 PRO A N 1
ATOM 3574 C CA . PRO A 1 443 ? 11.094 31.562 31.047 1 89.38 443 PRO A CA 1
ATOM 3575 C C . PRO A 1 443 ? 10.617 32.531 29.984 1 89.38 443 PRO A C 1
ATOM 3577 O O . PRO A 1 443 ? 9.953 33.531 30.297 1 89.38 443 PRO A O 1
ATOM 3580 N N . HIS A 1 444 ? 10.789 32.344 28.781 1 86.5 444 HIS A N 1
ATOM 3581 C CA . HIS A 1 444 ? 10.477 33.344 27.75 1 86.5 444 HIS A CA 1
ATOM 3582 C C . HIS A 1 444 ? 9.258 32.938 26.938 1 86.5 444 HIS A C 1
ATOM 3584 O O . HIS A 1 444 ? 8.961 33.531 25.906 1 86.5 444 HIS A O 1
ATOM 3590 N N . ILE A 1 445 ? 8.508 32 27.422 1 93.62 445 ILE A N 1
ATOM 3591 C CA . ILE A 1 445 ? 7.332 31.562 26.672 1 93.62 445 ILE A CA 1
ATOM 3592 C C . ILE A 1 445 ? 6.066 31.953 27.422 1 93.62 445 ILE A C 1
ATOM 3594 O O . ILE A 1 445 ? 5.773 31.422 28.5 1 93.62 445 ILE A O 1
ATOM 3598 N N . ALA A 1 446 ? 5.379 32.938 26.812 1 94.81 446 ALA A N 1
ATOM 3599 C CA . ALA A 1 446 ? 4.102 33.344 27.391 1 94.81 446 ALA A CA 1
ATOM 3600 C C . ALA A 1 446 ? 3.061 32.219 27.234 1 94.81 446 ALA A C 1
ATOM 3602 O O . ALA A 1 446 ? 2.988 31.578 26.203 1 94.81 446 ALA A O 1
ATOM 3603 N N . HIS A 1 447 ? 2.299 31.969 28.328 1 96.5 447 HIS A N 1
ATOM 3604 C CA . HIS A 1 447 ? 1.303 30.891 28.281 1 96.5 447 HIS A CA 1
ATOM 3605 C C . HIS A 1 447 ? 0.104 31.234 29.172 1 96.5 447 HIS A C 1
ATOM 3607 O O . HIS A 1 447 ? -0.429 30.359 29.859 1 96.5 447 HIS A O 1
ATOM 3613 N N . ILE A 1 448 ? -0.262 32.469 29.109 1 96.19 448 ILE A N 1
ATOM 3614 C CA . ILE A 1 448 ? -1.426 32.844 29.906 1 96.19 448 ILE A CA 1
ATOM 3615 C C . ILE A 1 448 ? -2.668 32.125 29.391 1 96.19 448 ILE A C 1
ATOM 3617 O O . ILE A 1 448 ? -2.771 31.844 28.188 1 96.19 448 ILE A O 1
ATOM 3621 N N . GLY A 1 449 ? -3.643 31.891 30.297 1 96.75 449 GLY A N 1
ATOM 3622 C CA . GLY A 1 449 ? -4.891 31.234 29.938 1 96.75 449 GLY A CA 1
ATOM 3623 C C . GLY A 1 449 ? -4.77 29.719 29.859 1 96.75 449 GLY A C 1
ATOM 3624 O O . GLY A 1 449 ? -5.766 29.016 29.672 1 96.75 449 GLY A O 1
ATOM 3625 N N . GLN A 1 450 ? -3.578 29.172 30.109 1 97.44 450 GLN A N 1
ATOM 3626 C CA . GLN A 1 450 ? -3.361 27.734 30.047 1 97.44 450 GLN A CA 1
ATOM 3627 C C . GLN A 1 450 ? -3.227 27.141 31.453 1 97.44 450 GLN A C 1
ATOM 3629 O O . GLN A 1 450 ? -2.758 27.812 32.375 1 97.44 450 GLN A O 1
ATOM 3634 N N . PRO A 1 451 ? -3.674 25.906 31.578 1 96.94 451 PRO A N 1
ATOM 3635 C CA . PRO A 1 451 ? -3.383 25.25 32.844 1 96.94 451 PRO A CA 1
ATOM 3636 C C . PRO A 1 451 ? -1.903 24.906 33 1 96.94 451 PRO A C 1
ATOM 3638 O O . PRO A 1 451 ? -1.181 24.781 32.031 1 96.94 451 PRO A O 1
ATOM 3641 N N . LYS A 1 452 ? -1.546 24.719 34.219 1 96.69 452 LYS A N 1
ATOM 3642 C CA . LYS A 1 452 ? -0.16 24.359 34.5 1 96.69 452 LYS A CA 1
ATOM 3643 C C . LYS A 1 452 ? 0.139 22.938 34.062 1 96.69 452 LYS A C 1
ATOM 3645 O O . LYS A 1 452 ? 1.184 22.672 33.438 1 96.69 452 LYS A O 1
ATOM 3650 N N . LEU A 1 453 ? -0.789 22.016 34.344 1 98 453 LEU A N 1
ATOM 3651 C CA . LEU A 1 453 ? -0.622 20.609 34.031 1 98 453 LEU A CA 1
ATOM 3652 C C . LEU A 1 453 ? -1.572 20.188 32.906 1 98 453 LEU A C 1
ATOM 3654 O O . LEU A 1 453 ? -2.775 20.438 32.969 1 98 453 LEU A O 1
ATOM 3658 N N . TRP A 1 454 ? -1.023 19.578 31.906 1 98 454 TRP A N 1
ATOM 3659 C CA . TRP A 1 454 ? -1.813 19.141 30.766 1 98 454 TRP A CA 1
ATOM 3660 C C . TRP A 1 454 ? -2.074 17.641 30.812 1 98 454 TRP A C 1
ATOM 3662 O O . TRP A 1 454 ? -1.433 16.859 30.109 1 98 454 TRP A O 1
ATOM 3672 N N . ASN A 1 455 ? -3.002 17.234 31.625 1 97.81 455 ASN A N 1
ATOM 3673 C CA . ASN A 1 455 ? -3.424 15.844 31.828 1 97.81 455 ASN A CA 1
ATOM 3674 C C . ASN A 1 455 ? -4.883 15.641 31.438 1 97.81 455 ASN A C 1
ATOM 3676 O O . ASN A 1 455 ? -5.75 15.516 32.312 1 97.81 455 ASN A O 1
ATOM 3680 N N . PHE A 1 456 ? -5.113 15.609 30.156 1 97.31 456 PHE A N 1
ATOM 3681 C CA . PHE A 1 456 ? -6.473 15.477 29.656 1 97.31 456 PHE A CA 1
ATOM 3682 C C . PHE A 1 456 ? -6.652 14.148 28.938 1 97.31 456 PHE A C 1
ATOM 3684 O O . PHE A 1 456 ? -5.676 13.539 28.484 1 97.31 456 PHE A O 1
ATOM 3691 N N . GLY A 1 457 ? -7.852 13.625 28.859 1 96.81 457 GLY A N 1
ATOM 3692 C CA . GLY A 1 457 ? -8.18 12.406 28.141 1 96.81 457 GLY A CA 1
ATOM 3693 C C . GLY A 1 457 ? -8.961 12.664 26.859 1 96.81 457 GLY A C 1
ATOM 3694 O O . GLY A 1 457 ? -9.18 13.812 26.484 1 96.81 457 GLY A O 1
ATOM 3695 N N . TRP A 1 458 ? -9.352 11.602 26.219 1 97.5 458 TRP A N 1
ATOM 3696 C CA . TRP A 1 458 ? -10.133 11.688 25 1 97.5 458 TRP A CA 1
ATOM 3697 C C . TRP A 1 458 ? -11.555 12.164 25.281 1 97.5 458 TRP A C 1
ATOM 3699 O O . TRP A 1 458 ? -12.141 11.797 26.312 1 97.5 458 TRP A O 1
ATOM 3709 N N . PHE A 1 459 ? -12.07 12.977 24.484 1 96.31 459 PHE A N 1
ATOM 3710 C CA . PHE A 1 459 ? -13.438 13.469 24.547 1 96.31 459 PHE A CA 1
ATOM 3711 C C . PHE A 1 459 ? -14.117 13.352 23.188 1 96.31 459 PHE A C 1
ATOM 3713 O O . PHE A 1 459 ? -13.5 13.617 22.141 1 96.31 459 PHE A O 1
ATOM 3720 N N . GLU A 1 460 ? -15.336 12.914 23.188 1 95.06 460 GLU A N 1
ATOM 3721 C CA . GLU A 1 460 ? -16.125 12.883 21.953 1 95.06 460 GLU A CA 1
ATOM 3722 C C . GLU A 1 460 ? -16.875 14.195 21.766 1 95.06 460 GLU A C 1
ATOM 3724 O O . GLU A 1 460 ? -17.688 14.594 22.609 1 95.06 460 GLU A O 1
ATOM 3729 N N . MET A 1 461 ? -16.594 14.844 20.719 1 93 461 MET A N 1
ATOM 3730 C CA . MET A 1 461 ? -17.172 16.156 20.453 1 93 461 MET A CA 1
ATOM 3731 C C . MET A 1 461 ? -18.609 16.031 19.953 1 93 461 MET A C 1
ATOM 3733 O O . MET A 1 461 ? -18.875 15.297 19 1 93 461 MET A O 1
ATOM 3737 N N . PRO A 1 462 ? -19.547 16.578 20.672 1 80.12 462 PRO A N 1
ATOM 3738 C CA . PRO A 1 462 ? -20.969 16.422 20.344 1 80.12 462 PRO A CA 1
ATOM 3739 C C . PRO A 1 462 ? -21.375 17.141 19.062 1 80.12 462 PRO A C 1
ATOM 3741 O O . PRO A 1 462 ? -20.703 18.078 18.641 1 80.12 462 PRO A O 1
ATOM 3744 N N . SER A 1 463 ? -22.328 16.359 18.531 1 70.38 463 SER A N 1
ATOM 3745 C CA . SER A 1 463 ? -23.016 17.016 17.422 1 70.38 463 SER A CA 1
ATOM 3746 C C . SER A 1 463 ? -24.047 18.031 17.922 1 70.38 463 SER A C 1
ATOM 3748 O O . SER A 1 463 ? -24.766 17.75 18.875 1 70.38 463 SER A O 1
ATOM 3750 N N . GLY A 1 464 ? -23.953 19.375 17.547 1 58.44 464 GLY A N 1
ATOM 3751 C CA . GLY A 1 464 ? -24.906 20.422 17.844 1 58.44 464 GLY A CA 1
ATOM 3752 C C . GLY A 1 464 ? -25.047 20.703 19.328 1 58.44 464 GLY A C 1
ATOM 3753 O O . GLY A 1 464 ? -24.109 21.203 19.969 1 58.44 464 GLY A O 1
ATOM 3754 N N . ARG A 1 465 ? -26.312 20.141 19.984 1 50.16 465 ARG A N 1
ATOM 3755 C CA . ARG A 1 465 ? -26.812 20.688 21.25 1 50.16 465 ARG A CA 1
ATOM 3756 C C . ARG A 1 465 ? -26 20.188 22.422 1 50.16 465 ARG A C 1
ATOM 3758 O O . ARG A 1 465 ? -25.781 18.984 22.562 1 50.16 465 ARG A O 1
ATOM 3765 N N . PRO A 1 466 ? -25.156 21.188 22.938 1 43.84 466 PRO A N 1
ATOM 3766 C CA . PRO A 1 466 ? -24.469 20.766 24.172 1 43.84 466 PRO A CA 1
ATOM 3767 C C . PRO A 1 466 ? -25.328 19.859 25.047 1 43.84 466 PRO A C 1
ATOM 3769 O O . PRO A 1 466 ? -26.547 20.062 25.141 1 43.84 466 PRO A O 1
ATOM 3772 N N . VAL A 1 467 ? -24.984 18.594 25.141 1 33.84 467 VAL A N 1
ATOM 3773 C CA . VAL A 1 467 ? -25.672 17.828 26.172 1 33.84 467 VAL A CA 1
ATOM 3774 C C . VAL A 1 467 ? -25.422 18.469 27.5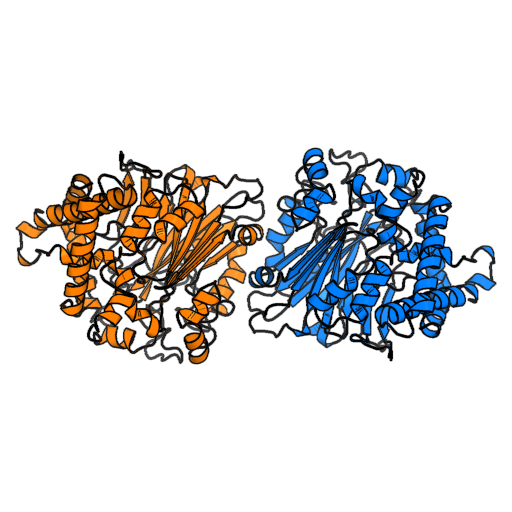31 1 33.84 467 VAL A C 1
ATOM 3776 O O . VAL A 1 467 ? -24.281 18.578 27.969 1 33.84 467 VAL A O 1
ATOM 3779 N N . ASN A 1 468 ? -26.141 19.406 27.938 1 29.55 468 ASN A N 1
ATOM 3780 C CA . ASN A 1 468 ? -26.125 19.719 29.359 1 29.55 468 ASN A CA 1
ATOM 3781 C C . ASN A 1 468 ? -26.188 18.453 30.219 1 29.55 468 ASN A C 1
ATOM 3783 O O . ASN A 1 468 ? -26.953 17.547 29.922 1 29.55 468 ASN A O 1
ATOM 3787 N N . MET B 1 1 ? 23.141 -28.641 -23.031 1 94 1 MET B N 1
ATOM 3788 C CA . MET B 1 1 ? 21.75 -28.688 -22.562 1 94 1 MET B CA 1
ATOM 3789 C C . MET B 1 1 ? 21.172 -30.094 -22.734 1 94 1 MET B C 1
ATOM 3791 O O . MET B 1 1 ? 20.547 -30.625 -21.812 1 94 1 MET B O 1
ATOM 3795 N N . TRP B 1 2 ? 21.484 -30.656 -23.906 1 95.44 2 TRP B N 1
ATOM 3796 C CA . TRP B 1 2 ? 21.031 -32.031 -24.109 1 95.44 2 TRP B CA 1
ATOM 3797 C C . TRP B 1 2 ? 21.609 -32.969 -23.078 1 95.44 2 TRP B C 1
ATOM 3799 O O . TRP B 1 2 ? 20.906 -33.781 -22.516 1 95.44 2 TRP B O 1
ATOM 3809 N N . GLY B 1 3 ? 22.922 -32.875 -22.828 1 96.5 3 GLY B N 1
ATOM 3810 C CA . GLY B 1 3 ? 23.594 -33.719 -21.844 1 96.5 3 GLY B CA 1
ATOM 3811 C C . GLY B 1 3 ? 23 -33.562 -20.453 1 96.5 3 GLY B C 1
ATOM 3812 O O . GLY B 1 3 ? 22.828 -34.562 -19.75 1 96.5 3 GLY B O 1
ATOM 3813 N N . ALA B 1 4 ? 22.75 -32.375 -20.062 1 95.25 4 ALA B N 1
ATOM 3814 C CA . ALA B 1 4 ? 22.125 -32.125 -18.75 1 95.25 4 ALA B CA 1
ATOM 3815 C C . ALA B 1 4 ? 20.766 -32.812 -18.672 1 95.25 4 ALA B C 1
ATOM 3817 O O . ALA B 1 4 ? 20.422 -33.406 -17.656 1 95.25 4 ALA B O 1
ATOM 3818 N N . GLY B 1 5 ? 19.953 -32.688 -19.75 1 97.5 5 GLY B N 1
ATOM 3819 C CA . GLY B 1 5 ? 18.672 -33.344 -19.797 1 97.5 5 GLY B CA 1
ATOM 3820 C C . GLY B 1 5 ? 18.781 -34.875 -19.75 1 97.5 5 GLY B C 1
ATOM 3821 O O . GLY B 1 5 ? 18.047 -35.531 -19.016 1 97.5 5 GLY B O 1
ATOM 3822 N N . TYR B 1 6 ? 19.766 -35.312 -20.531 1 98.12 6 TYR B N 1
ATOM 3823 C CA . TYR B 1 6 ? 19.969 -36.781 -20.609 1 98.12 6 TYR B CA 1
ATOM 3824 C C . TYR B 1 6 ? 20.25 -37.344 -19.234 1 98.12 6 TYR B C 1
ATOM 3826 O O . TYR B 1 6 ? 19.656 -38.375 -18.844 1 98.12 6 TYR B O 1
ATOM 3834 N N . LEU B 1 7 ? 21.125 -36.75 -18.469 1 97.19 7 LEU B N 1
ATOM 3835 C CA . LEU B 1 7 ? 21.469 -37.219 -17.141 1 97.19 7 LEU B CA 1
ATOM 3836 C C . LEU B 1 7 ? 20.266 -37.156 -16.203 1 97.19 7 LEU B C 1
ATOM 3838 O O . LEU B 1 7 ? 20.031 -38.062 -15.422 1 97.19 7 LEU B O 1
ATOM 3842 N N . GLU B 1 8 ? 19.484 -36.094 -16.25 1 96.81 8 GLU B N 1
ATOM 3843 C CA . GLU B 1 8 ? 18.312 -35.938 -15.414 1 96.81 8 GLU B CA 1
ATOM 3844 C C . GLU B 1 8 ? 17.281 -37.031 -15.703 1 96.81 8 GLU B C 1
ATOM 3846 O O . GLU B 1 8 ? 16.75 -37.656 -14.789 1 96.81 8 GLU B O 1
ATOM 3851 N N . GLY B 1 9 ? 17.016 -37.25 -17.016 1 97.62 9 GLY B N 1
ATOM 3852 C CA . GLY B 1 9 ? 16.062 -38.281 -17.406 1 97.62 9 GLY B CA 1
ATOM 3853 C C . GLY B 1 9 ? 16.453 -39.656 -16.922 1 97.62 9 GLY B C 1
ATOM 3854 O O . GLY B 1 9 ? 15.609 -40.438 -16.5 1 97.62 9 GLY B O 1
ATOM 3855 N N . ARG B 1 10 ? 17.75 -39.906 -16.984 1 97 10 ARG B N 1
ATOM 3856 C CA . ARG B 1 10 ? 18.25 -41.219 -16.625 1 97 10 ARG B CA 1
ATOM 3857 C C . ARG B 1 10 ? 18.156 -41.438 -15.117 1 97 10 ARG B C 1
ATOM 3859 O O . ARG B 1 10 ? 17.734 -42.5 -14.672 1 97 10 ARG B O 1
ATOM 3866 N N . VAL B 1 11 ? 18.5 -40.438 -14.297 1 96.19 11 VAL B N 1
ATOM 3867 C CA . VAL B 1 11 ? 18.625 -40.625 -12.859 1 96.19 11 VAL B CA 1
ATOM 3868 C C . VAL B 1 11 ? 17.25 -40.5 -12.195 1 96.19 11 VAL B C 1
ATOM 3870 O O . VAL B 1 11 ? 17.047 -41.031 -11.094 1 96.19 11 VAL B O 1
ATOM 3873 N N . THR B 1 12 ? 16.266 -39.938 -12.883 1 97.44 12 THR B N 1
ATOM 3874 C CA . THR B 1 12 ? 14.961 -39.75 -12.273 1 97.44 12 THR B CA 1
ATOM 3875 C C . THR B 1 12 ? 13.898 -40.562 -12.984 1 97.44 12 THR B C 1
ATOM 3877 O O . THR B 1 12 ? 12.703 -40.281 -12.891 1 97.44 12 THR B O 1
ATOM 3880 N N . ALA B 1 13 ? 14.266 -41.562 -13.68 1 97.94 13 ALA B N 1
ATOM 3881 C CA . ALA B 1 13 ? 13.375 -42.281 -14.578 1 97.94 13 ALA B CA 1
ATOM 3882 C C . ALA B 1 13 ? 12.148 -42.812 -13.82 1 97.94 13 ALA B C 1
ATOM 3884 O O . ALA B 1 13 ? 11.023 -42.688 -14.297 1 97.94 13 ALA B O 1
ATOM 3885 N N . ALA B 1 14 ? 12.336 -43.406 -12.664 1 97.56 14 ALA B N 1
ATOM 3886 C CA . ALA B 1 14 ? 11.211 -43.938 -11.891 1 97.56 14 ALA B CA 1
ATOM 3887 C C . ALA B 1 14 ? 10.242 -42.844 -11.492 1 97.56 14 ALA B C 1
ATOM 3889 O O . ALA B 1 14 ? 9.023 -43 -11.547 1 97.56 14 ALA B O 1
ATOM 3890 N N . MET B 1 15 ? 10.781 -41.75 -11.055 1 98.06 15 MET B N 1
ATOM 3891 C CA . MET B 1 15 ? 9.961 -40.625 -10.641 1 98.06 15 MET B CA 1
ATOM 3892 C C . MET B 1 15 ? 9.219 -40.031 -11.828 1 98.06 15 MET B C 1
ATOM 3894 O O . MET B 1 15 ? 8.086 -39.562 -11.688 1 98.06 15 MET B O 1
ATOM 3898 N N . VAL B 1 16 ? 9.906 -39.969 -12.969 1 98.19 16 VAL B N 1
ATOM 3899 C CA . VAL B 1 16 ? 9.258 -39.469 -14.188 1 98.19 16 VAL B CA 1
ATOM 3900 C C . VAL B 1 16 ? 8.023 -40.344 -14.484 1 98.19 16 VAL B C 1
ATOM 3902 O O . VAL B 1 16 ? 6.953 -39.781 -14.781 1 98.19 16 VAL B O 1
ATOM 3905 N N . TRP B 1 17 ? 8.172 -41.625 -14.383 1 97.62 17 TRP B N 1
ATOM 3906 C CA . TRP B 1 17 ? 7.055 -42.531 -14.609 1 97.62 17 TRP B CA 1
ATOM 3907 C C . TRP B 1 17 ? 5.934 -42.281 -13.602 1 97.62 17 TRP B C 1
ATOM 3909 O O . TRP B 1 17 ? 4.758 -42.25 -13.977 1 97.62 17 TRP B O 1
ATOM 3919 N N . GLU B 1 18 ? 6.27 -42.219 -12.352 1 97.81 18 GLU B N 1
ATOM 3920 C CA . GLU B 1 18 ? 5.289 -41.969 -11.289 1 97.81 18 GLU B CA 1
ATOM 3921 C C . GLU B 1 18 ? 4.5 -40.688 -11.539 1 97.81 18 GLU B C 1
ATOM 3923 O O . GLU B 1 18 ? 3.275 -40.688 -11.406 1 97.81 18 GLU B O 1
ATOM 3928 N N . ASN B 1 19 ? 5.25 -39.656 -11.859 1 97 19 ASN B N 1
ATOM 3929 C CA . ASN B 1 19 ? 4.617 -38.375 -12.148 1 97 19 ASN B CA 1
ATOM 3930 C C . ASN B 1 19 ? 3.67 -38.469 -13.344 1 97 19 ASN B C 1
ATOM 3932 O O . ASN B 1 19 ? 2.533 -38 -13.281 1 97 19 ASN B O 1
ATOM 3936 N N . TRP B 1 20 ? 4.102 -39.094 -14.438 1 96.44 20 TRP B N 1
ATOM 3937 C CA . TRP B 1 20 ? 3.305 -39.281 -15.641 1 96.44 20 TRP B CA 1
ATOM 3938 C C . TRP B 1 20 ? 2.061 -40.094 -15.367 1 96.44 20 TRP B C 1
ATOM 3940 O O . TRP B 1 20 ? 0.952 -39.75 -15.758 1 96.44 20 TRP B O 1
ATOM 3950 N N . TYR B 1 21 ? 2.268 -41.188 -14.672 1 95.62 21 TYR B N 1
ATOM 3951 C CA . TYR B 1 21 ? 1.174 -42.125 -14.398 1 95.62 21 TYR B CA 1
ATOM 3952 C C . TYR B 1 21 ? 0.081 -41.438 -13.578 1 95.62 21 TYR B C 1
ATOM 3954 O O . TYR B 1 21 ? -1.107 -41.594 -13.867 1 95.62 21 TYR B O 1
ATOM 3962 N N . ASN B 1 22 ? 0.47 -40.781 -12.555 1 95.5 22 ASN B N 1
ATOM 3963 C CA . ASN B 1 22 ? -0.494 -40.062 -11.711 1 95.5 22 ASN B CA 1
ATOM 3964 C C . ASN B 1 22 ? -1.298 -39.062 -12.516 1 95.5 22 ASN B C 1
ATOM 3966 O O . ASN B 1 22 ? -2.518 -38.969 -12.367 1 95.5 22 ASN B O 1
ATOM 3970 N N . LEU B 1 23 ? -0.601 -38.25 -13.352 1 91.94 23 LEU B N 1
ATOM 3971 C CA . LEU B 1 23 ? -1.273 -37.281 -14.18 1 91.94 23 LEU B CA 1
ATOM 3972 C C . LEU B 1 23 ? -2.242 -37.938 -15.148 1 91.94 23 LEU B C 1
ATOM 3974 O O . LEU B 1 23 ? -3.408 -37.562 -15.242 1 91.94 23 LEU B O 1
ATOM 3978 N N . LEU B 1 24 ? -1.772 -38.969 -15.883 1 91.19 24 LEU B N 1
ATOM 3979 C CA . LEU B 1 24 ? -2.547 -39.625 -16.922 1 91.19 24 LEU B CA 1
ATOM 3980 C C . LEU B 1 24 ? -3.818 -40.25 -16.344 1 91.19 24 LEU B C 1
ATOM 3982 O O . LEU B 1 24 ? -4.906 -40.062 -16.906 1 91.19 24 LEU B O 1
ATOM 3986 N N . GLN B 1 25 ? -3.668 -40.875 -15.25 1 91.38 25 GLN B N 1
ATOM 3987 C CA . GLN B 1 25 ? -4.801 -41.562 -14.656 1 91.38 25 GLN B CA 1
ATOM 3988 C C . GLN B 1 25 ? -5.781 -40.594 -14.016 1 91.38 25 GLN B C 1
ATOM 3990 O O . GLN B 1 25 ? -6.992 -40.719 -14.195 1 91.38 25 GLN B O 1
ATOM 3995 N N . SER B 1 26 ? -5.234 -39.688 -13.344 1 88.12 26 SER B N 1
ATOM 3996 C CA . SER B 1 26 ? -6.078 -38.812 -12.508 1 88.12 26 SER B CA 1
ATOM 3997 C C . SER B 1 26 ? -6.68 -37.688 -13.312 1 88.12 26 SER B C 1
ATOM 3999 O O . SER B 1 26 ? -7.789 -37.219 -13.023 1 88.12 26 SER B O 1
ATOM 4001 N N . SER B 1 27 ? -5.961 -37.188 -14.352 1 83.5 27 SER B N 1
ATOM 4002 C CA . SER B 1 27 ? -6.441 -36.031 -15.094 1 83.5 27 SER B CA 1
ATOM 4003 C C . SER B 1 27 ? -7.117 -36.438 -16.391 1 83.5 27 SER B C 1
ATOM 4005 O O . SER B 1 27 ? -8.039 -35.781 -16.859 1 83.5 27 SER B O 1
ATOM 4007 N N . PHE B 1 28 ? -6.668 -37.625 -17.016 1 82.88 28 PHE B N 1
ATOM 4008 C CA . PHE B 1 28 ? -7.148 -37.938 -18.359 1 82.88 28 PHE B CA 1
ATOM 4009 C C . PHE B 1 28 ? -7.883 -39.281 -18.359 1 82.88 28 PHE B C 1
ATOM 4011 O O . PHE B 1 28 ? -8.477 -39.656 -19.375 1 82.88 28 PHE B O 1
ATOM 4018 N N . GLY B 1 29 ? -7.875 -39.906 -17.297 1 82.44 29 GLY B N 1
ATOM 4019 C CA . GLY B 1 29 ? -8.547 -41.188 -17.234 1 82.44 29 GLY B CA 1
ATOM 4020 C C . GLY B 1 29 ? -7.82 -42.281 -18.016 1 82.44 29 GLY B C 1
ATOM 4021 O O . GLY B 1 29 ? -8.438 -43.219 -18.5 1 82.44 29 GLY B O 1
ATOM 4022 N N . GLY B 1 30 ? -6.574 -42 -18.312 1 85.44 30 GLY B N 1
ATOM 4023 C CA . GLY B 1 30 ? -5.793 -43.094 -18.891 1 85.44 30 GLY B CA 1
ATOM 4024 C C . GLY B 1 30 ? -5.344 -42.812 -20.312 1 85.44 30 GLY B C 1
ATOM 4025 O O . GLY B 1 30 ? -4.449 -43.469 -20.828 1 85.44 30 GLY B O 1
ATOM 4026 N N . SER B 1 31 ? -5.988 -41.781 -20.922 1 88.06 31 SER B N 1
ATOM 4027 C CA . SER B 1 31 ? -5.57 -41.5 -22.281 1 88.06 31 SER B CA 1
ATOM 4028 C C . SER B 1 31 ? -5.676 -40 -22.594 1 88.06 31 SER B C 1
ATOM 4030 O O . SER B 1 31 ? -6.621 -39.344 -22.156 1 88.06 31 SER B O 1
ATOM 4032 N N . VAL B 1 32 ? -4.727 -39.5 -23.375 1 89 32 VAL B N 1
ATOM 4033 C CA . VAL B 1 32 ? -4.719 -38.125 -23.781 1 89 32 VAL B CA 1
ATOM 4034 C C . VAL B 1 32 ? -5.598 -37.906 -25.016 1 89 32 VAL B C 1
ATOM 4036 O O . VAL B 1 32 ? -5.477 -38.656 -25.984 1 89 32 VAL B O 1
ATOM 4039 N N . PRO B 1 33 ? -6.434 -36.906 -25.016 1 88.56 33 PRO B N 1
ATOM 4040 C CA . PRO B 1 33 ? -7.281 -36.688 -26.188 1 88.56 33 PRO B CA 1
ATOM 4041 C C . PRO B 1 33 ? -6.48 -36.375 -27.453 1 88.56 33 PRO B C 1
ATOM 4043 O O . PRO B 1 33 ? -5.473 -35.656 -27.406 1 88.56 33 PRO B O 1
ATOM 4046 N N . ALA B 1 34 ? -7.012 -36.875 -28.578 1 90.62 34 ALA B N 1
ATOM 4047 C CA . ALA B 1 34 ? -6.312 -36.75 -29.859 1 90.62 34 ALA B CA 1
ATOM 4048 C C . ALA B 1 34 ? -6.164 -35.312 -30.281 1 90.62 34 ALA B C 1
ATOM 4050 O O . ALA B 1 34 ? -5.141 -34.906 -30.844 1 90.62 34 ALA B O 1
ATOM 4051 N N . ALA B 1 35 ? -7.191 -34.562 -30.031 1 90.81 35 ALA B N 1
ATOM 4052 C CA . ALA B 1 35 ? -7.164 -33.156 -30.422 1 90.81 35 ALA B CA 1
ATOM 4053 C C . ALA B 1 35 ? -6.055 -32.406 -29.688 1 90.81 35 ALA B C 1
ATOM 4055 O O . ALA B 1 35 ? -5.41 -31.531 -30.266 1 90.81 35 ALA B O 1
ATOM 4056 N N . LEU B 1 36 ? -5.887 -32.75 -28.453 1 92.31 36 LEU B N 1
ATOM 4057 C CA . LEU B 1 36 ? -4.828 -32.125 -27.656 1 92.31 36 LEU B CA 1
ATOM 4058 C C . LEU B 1 36 ? -3.451 -32.531 -28.172 1 92.31 36 LEU B C 1
ATOM 4060 O O . LEU B 1 36 ? -2.557 -31.703 -28.297 1 92.31 36 LEU B O 1
ATOM 4064 N N . GLN B 1 37 ? -3.307 -33.719 -28.484 1 92.5 37 GLN B N 1
ATOM 4065 C CA . GLN B 1 37 ? -2.059 -34.219 -29.047 1 92.5 37 GLN B CA 1
ATOM 4066 C C . GLN B 1 37 ? -1.744 -33.531 -30.375 1 92.5 37 GLN B C 1
ATOM 4068 O O . GLN B 1 37 ? -0.592 -33.188 -30.641 1 92.5 37 GLN B O 1
ATOM 4073 N N . GLY B 1 38 ? -2.836 -33.406 -31.172 1 93.94 38 GLY B N 1
ATOM 4074 C CA . GLY B 1 38 ? -2.656 -32.688 -32.438 1 93.94 38 GLY B CA 1
ATOM 4075 C C . GLY B 1 38 ? -2.195 -31.266 -32.25 1 93.94 38 GLY B C 1
ATOM 4076 O O . GLY B 1 38 ? -1.354 -30.781 -33.031 1 93.94 38 GLY B O 1
ATOM 4077 N N . TRP B 1 39 ? -2.727 -30.609 -31.297 1 94.44 39 TRP B N 1
ATOM 4078 C CA . TRP B 1 39 ? -2.342 -29.219 -31.016 1 94.44 39 TRP B CA 1
ATOM 4079 C C . TRP B 1 39 ? -0.865 -29.141 -30.656 1 94.44 39 TRP B C 1
ATOM 4081 O O . TRP B 1 39 ? -0.137 -28.297 -31.172 1 94.44 39 TRP B O 1
ATOM 4091 N N . PHE B 1 40 ? -0.404 -30.031 -29.781 1 95.56 40 PHE B N 1
ATOM 4092 C CA . PHE B 1 40 ? 0.986 -30.016 -29.344 1 95.56 40 PHE B CA 1
ATOM 4093 C C . PHE B 1 40 ? 1.923 -30.344 -30.5 1 95.56 40 PHE B C 1
ATOM 4095 O O . PHE B 1 40 ? 3.008 -29.766 -30.609 1 95.56 40 PHE B O 1
ATOM 4102 N N . LYS B 1 41 ? 1.517 -31.25 -31.312 1 96.38 41 LYS B N 1
ATOM 4103 C CA . LYS B 1 41 ? 2.332 -31.594 -32.469 1 96.38 41 LYS B CA 1
ATOM 4104 C C . LYS B 1 41 ? 2.498 -30.406 -33.406 1 96.38 41 LYS B C 1
ATOM 4106 O O . LYS B 1 41 ? 3.6 -30.156 -33.906 1 96.38 41 LYS B O 1
ATOM 4111 N N . ALA B 1 42 ? 1.38 -29.75 -33.625 1 97.38 42 ALA B N 1
ATOM 4112 C CA . ALA B 1 42 ? 1.421 -28.578 -34.5 1 97.38 42 ALA B CA 1
ATOM 4113 C C . ALA B 1 42 ? 2.281 -27.484 -33.906 1 97.38 42 ALA B C 1
ATOM 4115 O O . ALA B 1 42 ? 3.043 -26.812 -34.594 1 97.38 42 ALA B O 1
ATOM 4116 N N . ASN B 1 43 ? 2.158 -27.297 -32.656 1 97.88 43 ASN B N 1
ATOM 4117 C CA . ASN B 1 43 ? 2.928 -26.266 -31.969 1 97.88 43 ASN B CA 1
ATOM 4118 C C . ASN B 1 43 ? 4.422 -26.578 -32 1 97.88 43 ASN B C 1
ATOM 4120 O O . ASN B 1 43 ? 5.234 -25.688 -32.281 1 97.88 43 ASN B O 1
ATOM 4124 N N . LEU B 1 44 ? 4.781 -27.797 -31.672 1 97.88 44 LEU B N 1
ATOM 4125 C CA . LEU B 1 44 ? 6.18 -28.203 -31.672 1 97.88 44 LEU B CA 1
ATOM 4126 C C . LEU B 1 44 ? 6.781 -28.047 -33.062 1 97.88 44 LEU B C 1
ATOM 4128 O O . LEU B 1 44 ? 7.922 -27.594 -33.219 1 97.88 44 LEU B O 1
ATOM 4132 N N . ALA B 1 45 ? 5.996 -28.453 -34.031 1 98.19 45 ALA B N 1
ATOM 4133 C CA . ALA B 1 45 ? 6.477 -28.312 -35.375 1 98.19 45 ALA B CA 1
ATOM 4134 C C . ALA B 1 45 ? 6.766 -26.859 -35.719 1 98.19 45 ALA B C 1
ATOM 4136 O O . ALA B 1 45 ? 7.773 -26.547 -36.375 1 98.19 45 ALA B O 1
ATOM 4137 N N . TRP B 1 46 ? 5.848 -26 -35.344 1 98.62 46 TRP B N 1
ATOM 4138 C CA . TRP B 1 46 ? 6.031 -24.578 -35.594 1 98.62 46 TRP B CA 1
ATOM 4139 C C . TRP B 1 46 ? 7.258 -24.047 -34.875 1 98.62 46 TRP B C 1
ATOM 4141 O O . TRP B 1 46 ? 8.062 -23.312 -35.438 1 98.62 46 TRP B O 1
ATOM 4151 N N . MET B 1 47 ? 7.492 -24.406 -33.594 1 9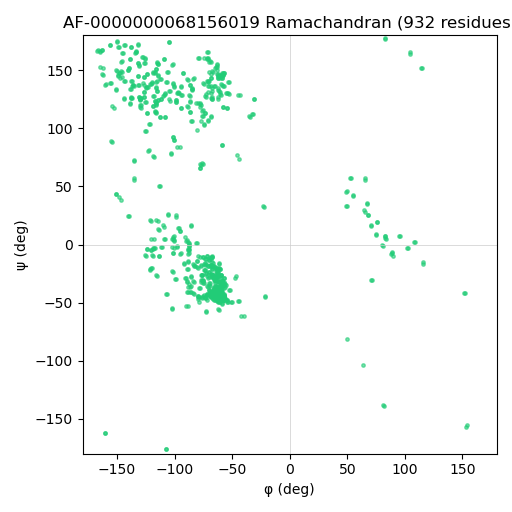8.44 47 MET B N 1
ATOM 4152 C CA . MET B 1 47 ? 8.641 -23.953 -32.812 1 98.44 47 MET B CA 1
ATOM 4153 C C . MET B 1 47 ? 9.945 -24.453 -33.406 1 98.44 47 MET B C 1
ATOM 4155 O O . MET B 1 47 ? 10.93 -23.719 -33.469 1 98.44 47 MET B O 1
ATOM 4159 N N . ASP B 1 48 ? 9.891 -25.703 -33.844 1 98.19 48 ASP B N 1
ATOM 4160 C CA . ASP B 1 48 ? 11.078 -26.266 -34.5 1 98.19 48 ASP B CA 1
ATOM 4161 C C . ASP B 1 48 ? 11.438 -25.5 -35.781 1 98.19 48 ASP B C 1
ATOM 4163 O O . ASP B 1 48 ? 12.609 -25.281 -36.062 1 98.19 48 ASP B O 1
ATOM 4167 N N . ASP B 1 49 ? 10.422 -25.156 -36.469 1 98.56 49 ASP B N 1
ATOM 4168 C CA . ASP B 1 49 ? 10.648 -24.375 -37.688 1 98.56 49 ASP B CA 1
ATOM 4169 C C . ASP B 1 49 ? 11.234 -23 -37.344 1 98.56 49 ASP B C 1
ATOM 4171 O O . ASP B 1 49 ? 12.164 -22.547 -38 1 98.56 49 ASP B O 1
ATOM 4175 N N . GLN B 1 50 ? 10.688 -22.312 -36.344 1 98.69 50 GLN B N 1
ATOM 4176 C CA . GLN B 1 50 ? 11.211 -21.016 -35.938 1 98.69 50 GLN B CA 1
ATOM 4177 C C . GLN B 1 50 ? 12.656 -21.141 -35.469 1 98.69 50 GLN B C 1
ATOM 4179 O O . GLN B 1 50 ? 13.484 -20.281 -35.75 1 98.69 50 GLN B O 1
ATOM 4184 N N . VAL B 1 51 ? 12.961 -22.203 -34.719 1 98.44 51 VAL B N 1
ATOM 4185 C CA . VAL B 1 51 ? 14.312 -22.438 -34.25 1 98.44 51 VAL B CA 1
ATOM 4186 C C . VAL B 1 51 ? 15.266 -22.609 -35.406 1 98.44 51 VAL B C 1
ATOM 4188 O O . VAL B 1 51 ? 16.344 -22 -35.438 1 98.44 51 VAL B O 1
ATOM 4191 N N . ARG B 1 52 ? 14.922 -23.422 -36.344 1 98.44 52 ARG B N 1
ATOM 4192 C CA . ARG B 1 52 ? 15.758 -23.656 -37.531 1 98.44 52 ARG B CA 1
ATOM 4193 C C . ARG B 1 52 ? 16.062 -22.344 -38.25 1 98.44 52 ARG B C 1
ATOM 4195 O O . ARG B 1 52 ? 17.172 -22.141 -38.719 1 98.44 52 ARG B O 1
ATOM 4202 N N . ARG B 1 53 ? 15.148 -21.5 -38.219 1 98.31 53 ARG B N 1
ATOM 4203 C CA . ARG B 1 53 ? 15.25 -20.266 -39 1 98.31 53 ARG B CA 1
ATOM 4204 C C . ARG B 1 53 ? 15.992 -19.188 -38.25 1 98.31 53 ARG B C 1
ATOM 4206 O O . ARG B 1 53 ? 16.719 -18.375 -38.812 1 98.31 53 ARG B O 1
ATOM 4213 N N . TYR B 1 54 ? 15.781 -19.125 -36.906 1 98.06 54 TYR B N 1
ATOM 4214 C CA . TYR B 1 54 ? 16.109 -17.875 -36.25 1 98.06 54 TYR B CA 1
ATOM 4215 C C . TYR B 1 54 ? 17.094 -18.109 -35.094 1 98.06 54 TYR B C 1
ATOM 4217 O O . TYR B 1 54 ? 17.672 -17.156 -34.562 1 98.06 54 TYR B O 1
ATOM 4225 N N . ALA B 1 55 ? 17.406 -19.328 -34.656 1 97.38 55 ALA B N 1
ATOM 4226 C CA . ALA B 1 55 ? 18.219 -19.594 -33.469 1 97.38 55 ALA B CA 1
ATOM 4227 C C . ALA B 1 55 ? 19.641 -19.078 -33.656 1 97.38 55 ALA B C 1
ATOM 4229 O O . ALA B 1 55 ? 20.297 -18.672 -32.688 1 97.38 55 ALA B O 1
ATOM 4230 N N . ALA B 1 56 ? 20.141 -19.078 -34.875 1 95.88 56 ALA B N 1
ATOM 4231 C CA . ALA B 1 56 ? 21.516 -18.656 -35.156 1 95.88 56 ALA B CA 1
ATOM 4232 C C . ALA B 1 56 ? 21.672 -17.156 -35.031 1 95.88 56 ALA B C 1
ATOM 4234 O O . ALA B 1 56 ? 22.766 -16.656 -34.75 1 95.88 56 ALA B O 1
ATOM 4235 N N . THR B 1 57 ? 20.594 -16.391 -35.188 1 96.62 57 THR B N 1
ATOM 4236 C CA . THR B 1 57 ? 20.734 -14.945 -35.281 1 96.62 57 THR B CA 1
ATOM 4237 C C . THR B 1 57 ? 19.953 -14.242 -34.188 1 96.62 57 THR B C 1
ATOM 4239 O O . THR B 1 57 ? 20.219 -13.07 -33.875 1 96.62 57 THR B O 1
ATOM 4242 N N . GLN B 1 58 ? 19 -14.875 -33.625 1 97.25 58 GLN B N 1
ATOM 4243 C CA . GLN B 1 58 ? 18.172 -14.25 -32.594 1 97.25 58 GLN B CA 1
ATOM 4244 C C . GLN B 1 58 ? 18.328 -14.961 -31.266 1 97.25 58 GLN B C 1
ATOM 4246 O O . GLN B 1 58 ? 17.922 -16.125 -31.125 1 97.25 58 GLN B O 1
ATOM 4251 N N . PRO B 1 59 ? 18.719 -14.234 -30.25 1 97.56 59 PRO B N 1
ATOM 4252 C CA . PRO B 1 59 ? 18.969 -14.852 -28.953 1 97.56 59 PRO B CA 1
ATOM 4253 C C . PRO B 1 59 ? 17.719 -15.523 -28.375 1 97.56 59 PRO B C 1
ATOM 4255 O O . PRO B 1 59 ? 17.828 -16.578 -27.75 1 97.56 59 PRO B O 1
ATOM 4258 N N . TYR B 1 60 ? 16.578 -14.969 -28.547 1 98.38 60 TYR B N 1
ATOM 4259 C CA . TYR B 1 60 ? 15.344 -15.547 -28.047 1 98.38 60 TYR B CA 1
ATOM 4260 C C . TYR B 1 60 ? 15.172 -16.984 -28.531 1 98.38 60 TYR B C 1
ATOM 4262 O O . TYR B 1 60 ? 14.953 -17.891 -27.719 1 98.38 60 TYR B O 1
ATOM 4270 N N . TRP B 1 61 ? 15.336 -17.188 -29.797 1 98.56 61 TRP B N 1
ATOM 4271 C CA . TRP B 1 61 ? 15.102 -18.5 -30.391 1 98.56 61 TRP B CA 1
ATOM 4272 C C . TRP B 1 61 ? 16.25 -19.453 -30.078 1 98.56 61 TRP B C 1
ATOM 4274 O O . TRP B 1 61 ? 16.062 -20.656 -30 1 98.56 61 TRP B O 1
ATOM 4284 N N . ARG B 1 62 ? 17.469 -18.875 -29.844 1 98.19 62 ARG B N 1
ATOM 4285 C CA . ARG B 1 62 ? 18.547 -19.719 -29.344 1 98.19 62 ARG B CA 1
ATOM 4286 C C . ARG B 1 62 ? 18.203 -20.312 -27.984 1 98.19 62 ARG B C 1
ATOM 4288 O O . ARG B 1 62 ? 18.453 -21.5 -27.734 1 98.19 62 ARG B O 1
ATOM 4295 N N . HIS B 1 63 ? 17.641 -19.547 -27.125 1 98.12 63 HIS B N 1
ATOM 4296 C CA . HIS B 1 63 ? 17.266 -20.031 -25.797 1 98.12 63 HIS B CA 1
ATOM 4297 C C . HIS B 1 63 ? 16.094 -21 -25.875 1 98.12 63 HIS B C 1
ATOM 4299 O O . HIS B 1 63 ? 16 -21.938 -25.094 1 98.12 63 HIS B O 1
ATOM 4305 N N . VAL B 1 64 ? 15.156 -20.781 -26.797 1 98.5 64 VAL B N 1
ATOM 4306 C CA . VAL B 1 64 ? 14.086 -21.75 -27.031 1 98.5 64 VAL B CA 1
ATOM 4307 C C . VAL B 1 64 ? 14.688 -23.078 -27.469 1 98.5 64 VAL B C 1
ATOM 4309 O O . VAL B 1 64 ? 14.305 -24.141 -26.953 1 98.5 64 VAL B O 1
ATOM 4312 N N . GLU B 1 65 ? 15.648 -23.016 -28.359 1 98.25 65 GLU B N 1
ATOM 4313 C CA . GLU B 1 65 ? 16.328 -24.219 -28.859 1 98.25 65 GLU B CA 1
ATOM 4314 C C . GLU B 1 65 ? 16.984 -24.984 -27.703 1 98.25 65 GLU B C 1
ATOM 4316 O O . GLU B 1 65 ? 16.859 -26.203 -27.625 1 98.25 65 GLU B O 1
ATOM 4321 N N . LEU B 1 66 ? 17.672 -24.25 -26.922 1 97.56 66 LEU B N 1
ATOM 4322 C CA . LEU B 1 66 ? 18.406 -24.875 -25.812 1 97.56 66 LEU B CA 1
ATOM 4323 C C . LEU B 1 66 ? 17.438 -25.562 -24.844 1 97.56 66 LEU B C 1
ATOM 4325 O O . LEU B 1 66 ? 17.75 -26.641 -24.312 1 97.56 66 LEU B O 1
ATOM 4329 N N . LEU B 1 67 ? 16.312 -25 -24.625 1 97.38 67 LEU B N 1
ATOM 4330 C CA . LEU B 1 67 ? 15.328 -25.609 -23.75 1 97.38 67 LEU B CA 1
ATOM 4331 C C . LEU B 1 67 ? 14.758 -26.891 -24.359 1 97.38 67 LEU B C 1
ATOM 4333 O O . LEU B 1 67 ? 14.578 -27.891 -23.672 1 97.38 67 LEU B O 1
ATOM 4337 N N . LEU B 1 68 ? 14.461 -26.797 -25.625 1 98.12 68 LEU B N 1
ATOM 4338 C CA . LEU B 1 68 ? 13.938 -27.969 -26.312 1 98.12 68 LEU B CA 1
ATOM 4339 C C . LEU B 1 68 ? 14.977 -29.094 -26.359 1 98.12 68 LEU B C 1
ATOM 4341 O O . LEU B 1 68 ? 14.633 -30.266 -26.25 1 98.12 68 LEU B O 1
ATOM 4345 N N . LEU B 1 69 ? 16.219 -28.703 -26.516 1 97.81 69 LEU B N 1
ATOM 4346 C CA . LEU B 1 69 ? 17.297 -29.672 -26.5 1 97.81 69 LEU B CA 1
ATOM 4347 C C . LEU B 1 69 ? 17.391 -30.359 -25.141 1 97.81 69 LEU B C 1
ATOM 4349 O O . LEU B 1 69 ? 17.609 -31.578 -25.062 1 97.81 69 LEU B O 1
ATOM 4353 N N . GLN B 1 70 ? 17.281 -29.594 -24.141 1 98.06 70 GLN B N 1
ATOM 4354 C CA . GLN B 1 70 ? 17.281 -30.156 -22.797 1 98.06 70 GLN B CA 1
ATOM 4355 C C . GLN B 1 70 ? 16.156 -31.172 -22.609 1 98.06 70 GLN B C 1
ATOM 4357 O O . GLN B 1 70 ? 16.359 -32.25 -22.062 1 98.06 70 GLN B O 1
ATOM 4362 N N . LEU B 1 71 ? 14.977 -30.812 -23.062 1 98.44 71 LEU B N 1
ATOM 4363 C CA . LEU B 1 71 ? 13.82 -31.703 -22.922 1 98.44 71 LEU B CA 1
ATOM 4364 C C . LEU B 1 71 ? 14.016 -32.969 -23.719 1 98.44 71 LEU B C 1
ATOM 4366 O O . LEU B 1 71 ? 13.656 -34.062 -23.266 1 98.44 71 LEU B O 1
ATOM 4370 N N . ARG B 1 72 ? 14.57 -32.844 -24.906 1 98.38 72 ARG B N 1
ATOM 4371 C CA . ARG B 1 72 ? 14.867 -34.031 -25.719 1 98.38 72 ARG B CA 1
ATOM 4372 C C . ARG B 1 72 ? 15.898 -34.906 -25.031 1 98.38 72 ARG B C 1
ATOM 4374 O O . ARG B 1 72 ? 15.844 -36.156 -25.141 1 98.38 72 ARG B O 1
ATOM 4381 N N . GLY B 1 73 ? 16.797 -34.219 -24.375 1 98.62 73 GLY B N 1
ATOM 4382 C CA . GLY B 1 73 ? 17.75 -34.969 -23.562 1 98.62 73 GLY B CA 1
ATOM 4383 C C . GLY B 1 73 ? 17.078 -35.75 -22.438 1 98.62 73 GLY B C 1
ATOM 4384 O O . GLY B 1 73 ? 17.406 -36.938 -22.234 1 98.62 73 GLY B O 1
ATOM 4385 N N . ILE B 1 74 ? 16.219 -35.156 -21.734 1 98.62 74 ILE B N 1
ATOM 4386 C CA . ILE B 1 74 ? 15.492 -35.844 -20.656 1 98.62 74 ILE B CA 1
ATOM 4387 C C . ILE B 1 74 ? 14.75 -37.062 -21.219 1 98.62 74 ILE B C 1
ATOM 4389 O O . ILE B 1 74 ? 14.789 -38.125 -20.641 1 98.62 74 ILE B O 1
ATOM 4393 N N . HIS B 1 75 ? 14.078 -36.875 -22.328 1 98.56 75 HIS B N 1
ATOM 4394 C CA . HIS B 1 75 ? 13.328 -37.969 -22.969 1 98.56 75 HIS B CA 1
ATOM 4395 C C . HIS B 1 75 ? 14.242 -39.125 -23.312 1 98.56 75 HIS B C 1
ATOM 4397 O O . HIS B 1 75 ? 13.922 -40.281 -23.016 1 98.56 75 HIS B O 1
ATOM 4403 N N . GLN B 1 76 ? 15.344 -38.812 -23.969 1 98.44 76 GLN B N 1
ATOM 4404 C CA . GLN B 1 76 ? 16.266 -39.875 -24.391 1 98.44 76 GLN B CA 1
ATOM 4405 C C . GLN B 1 76 ? 16.859 -40.562 -23.172 1 98.44 76 GLN B C 1
ATOM 4407 O O . GLN B 1 76 ? 16.984 -41.781 -23.156 1 98.44 76 GLN B O 1
ATOM 4412 N N . GLY B 1 77 ? 17.266 -39.812 -22.203 1 98.31 77 GLY B N 1
ATOM 4413 C CA . GLY B 1 77 ? 17.781 -40.375 -20.969 1 98.31 77 GLY B CA 1
ATOM 4414 C C . GLY B 1 77 ? 16.781 -41.312 -20.281 1 98.31 77 GLY B C 1
ATOM 4415 O O . GLY B 1 77 ? 17.156 -42.375 -19.797 1 98.31 77 GLY B O 1
ATOM 4416 N N . TYR B 1 78 ? 15.578 -40.875 -20.219 1 98.38 78 TYR B N 1
ATOM 4417 C CA . TYR B 1 78 ? 14.5 -41.688 -19.672 1 98.38 78 TYR B CA 1
ATOM 4418 C C . TYR B 1 78 ? 14.352 -43 -20.438 1 98.38 78 TYR B C 1
ATOM 4420 O O . TYR B 1 78 ? 14.336 -44.094 -19.859 1 98.38 78 TYR B O 1
ATOM 4428 N N . GLN B 1 79 ? 14.328 -42.906 -21.797 1 97.44 79 GLN B N 1
ATOM 4429 C CA . GLN B 1 79 ? 14.086 -44.031 -22.672 1 97.44 79 GLN B CA 1
ATOM 4430 C C . GLN B 1 79 ? 15.211 -45.062 -22.547 1 97.44 79 GLN B C 1
ATOM 4432 O O . GLN B 1 79 ? 14.977 -46.281 -22.641 1 97.44 79 GLN B O 1
ATOM 4437 N N . GLU B 1 80 ? 16.359 -44.625 -22.25 1 96.94 80 GLU B N 1
ATOM 4438 C CA . GLU B 1 80 ? 17.531 -45.5 -22.25 1 96.94 80 GLU B CA 1
ATOM 4439 C C . GLU B 1 80 ? 17.875 -45.938 -20.828 1 96.94 80 GLU B C 1
ATOM 4441 O O . GLU B 1 80 ? 18.891 -46.594 -20.609 1 96.94 80 GLU B O 1
ATOM 4446 N N . SER B 1 81 ? 17.062 -45.625 -19.906 1 96.62 81 SER B N 1
ATOM 4447 C CA . SER B 1 81 ? 17.312 -46 -18.516 1 96.62 81 SER B CA 1
ATOM 4448 C C . SER B 1 81 ? 17.062 -47.5 -18.297 1 96.62 81 SER B C 1
ATOM 4450 O O . SER B 1 81 ? 16.312 -48.125 -19.047 1 96.62 81 SER B O 1
ATOM 4452 N N . ALA B 1 82 ? 17.625 -48.031 -17.234 1 94.06 82 ALA B N 1
ATOM 4453 C CA . ALA B 1 82 ? 17.375 -49.438 -16.828 1 94.06 82 ALA B CA 1
ATOM 4454 C C . ALA B 1 82 ? 15.906 -49.625 -16.453 1 94.06 82 ALA B C 1
ATOM 4456 O O . ALA B 1 82 ? 15.344 -50.688 -16.672 1 94.06 82 ALA B O 1
ATOM 4457 N N . PHE B 1 83 ? 15.383 -48.562 -16 1 94 83 PHE B N 1
ATOM 4458 C CA . PHE B 1 83 ? 13.984 -48.594 -15.594 1 94 83 PHE B CA 1
ATOM 4459 C C . PHE B 1 83 ? 13.086 -48.969 -16.766 1 94 83 PHE B C 1
ATOM 4461 O O . PHE B 1 83 ? 12.18 -49.781 -16.641 1 94 83 PHE B O 1
ATOM 4468 N N . VAL B 1 84 ? 13.289 -48.375 -17.875 1 94.06 84 VAL B N 1
ATOM 4469 C CA . VAL B 1 84 ? 12.484 -48.625 -19.062 1 94.06 84 VAL B CA 1
ATOM 4470 C C . VAL B 1 84 ? 12.914 -49.938 -19.719 1 94.06 84 VAL B C 1
ATOM 4472 O O . VAL B 1 84 ? 12.078 -50.656 -20.25 1 94.06 84 VAL B O 1
ATOM 4475 N N . ALA B 1 85 ? 14.234 -50.188 -19.688 1 92 85 ALA B N 1
ATOM 4476 C CA . ALA B 1 85 ? 14.758 -51.406 -20.312 1 92 85 ALA B CA 1
ATOM 4477 C C . ALA B 1 85 ? 14.141 -52.656 -19.672 1 92 85 ALA B C 1
ATOM 4479 O O . ALA B 1 85 ? 13.938 -53.656 -20.359 1 92 85 ALA B O 1
ATOM 4480 N N . ASN B 1 86 ? 13.773 -52.531 -18.547 1 93.88 86 ASN B N 1
ATOM 4481 C CA . ASN B 1 86 ? 13.25 -53.688 -17.812 1 93.88 86 ASN B CA 1
ATOM 4482 C C . ASN B 1 86 ? 11.781 -53.906 -18.141 1 93.88 86 ASN B C 1
ATOM 4484 O O . ASN B 1 86 ? 11.258 -55 -17.875 1 93.88 86 ASN B O 1
ATOM 4488 N N . SER B 1 87 ? 11.109 -52.938 -18.656 1 91.88 87 SER B N 1
ATOM 4489 C CA . SER B 1 87 ? 9.719 -53.062 -19.078 1 91.88 87 SER B CA 1
ATOM 4490 C C . SER B 1 87 ? 9.367 -52.094 -20.188 1 91.88 87 SER B C 1
ATOM 4492 O O . SER B 1 87 ? 9.227 -50.875 -19.922 1 91.88 87 SER B O 1
ATOM 4494 N N . THR B 1 88 ? 9.031 -52.594 -21.234 1 86.94 88 THR B N 1
ATOM 4495 C CA . THR B 1 88 ? 8.75 -51.75 -22.391 1 86.94 88 THR B CA 1
ATOM 4496 C C . THR B 1 88 ? 7.426 -51 -22.203 1 86.94 88 THR B C 1
ATOM 4498 O O . THR B 1 88 ? 7.172 -50 -22.859 1 86.94 88 THR B O 1
ATOM 4501 N N . ALA B 1 89 ? 6.668 -51.469 -21.297 1 90.25 89 ALA B N 1
ATOM 4502 C CA . ALA B 1 89 ? 5.395 -50.812 -21 1 90.25 89 ALA B CA 1
ATOM 4503 C C . ALA B 1 89 ? 5.621 -49.438 -20.375 1 90.25 89 ALA B C 1
ATOM 4505 O O . ALA B 1 89 ? 4.707 -48.625 -20.344 1 90.25 89 ALA B O 1
ATOM 4506 N N . ARG B 1 90 ? 6.809 -49.188 -20.047 1 95.12 90 ARG B N 1
ATOM 4507 C CA . ARG B 1 90 ? 7.133 -47.906 -19.391 1 95.12 90 ARG B CA 1
ATOM 4508 C C . ARG B 1 90 ? 7.668 -46.906 -20.391 1 95.12 90 ARG B C 1
ATOM 4510 O O . ARG B 1 90 ? 7.973 -45.75 -20.031 1 95.12 90 ARG B O 1
ATOM 4517 N N . ALA B 1 91 ? 7.789 -47.312 -21.609 1 96.25 91 ALA B N 1
ATOM 4518 C CA . ALA B 1 91 ? 8.25 -46.375 -22.641 1 96.25 91 ALA B CA 1
ATOM 4519 C C . ALA B 1 91 ? 7.246 -45.25 -22.844 1 96.25 91 ALA B C 1
ATOM 4521 O O . ALA B 1 91 ? 6.035 -45.469 -22.844 1 96.25 91 ALA B O 1
ATOM 4522 N N . LEU B 1 92 ? 7.77 -44.062 -22.953 1 96.19 92 LEU B N 1
ATOM 4523 C CA . LEU B 1 92 ? 6.926 -42.875 -23.156 1 96.19 92 LEU B CA 1
ATOM 4524 C C . LEU B 1 92 ? 7.355 -42.125 -24.406 1 96.19 92 LEU B C 1
ATOM 4526 O O . LEU B 1 92 ? 8.547 -41.906 -24.641 1 96.19 92 LEU B O 1
ATOM 4530 N N . PRO B 1 93 ? 6.344 -41.688 -25.25 1 94.88 93 PRO B N 1
ATOM 4531 C CA . PRO B 1 93 ? 6.699 -40.844 -26.375 1 94.88 93 PRO B CA 1
ATOM 4532 C C . PRO B 1 93 ? 7.094 -39.438 -25.953 1 94.88 93 PRO B C 1
ATOM 4534 O O . PRO B 1 93 ? 6.77 -39 -24.828 1 94.88 93 PRO B O 1
ATOM 4537 N N . PHE B 1 94 ? 7.793 -38.719 -26.781 1 96.38 94 PHE B N 1
ATOM 4538 C CA . PHE B 1 94 ? 8.242 -37.375 -26.484 1 96.38 94 PHE B CA 1
ATOM 4539 C C . PHE B 1 94 ? 7.055 -36.469 -26.156 1 96.38 94 PHE B C 1
ATOM 4541 O O . PHE B 1 94 ? 7.168 -35.562 -25.328 1 96.38 94 PHE B O 1
ATOM 4548 N N . ASP B 1 95 ? 5.891 -36.75 -26.703 1 94.12 95 ASP B N 1
ATOM 4549 C CA . ASP B 1 95 ? 4.684 -35.969 -26.469 1 94.12 95 ASP B CA 1
ATOM 4550 C C . ASP B 1 95 ? 4.305 -35.938 -24.984 1 94.12 95 ASP B C 1
ATOM 4552 O O . ASP B 1 95 ? 3.758 -34.969 -24.484 1 94.12 95 ASP B O 1
ATOM 4556 N N . ALA B 1 96 ? 4.562 -37.031 -24.312 1 95.12 96 ALA B N 1
ATOM 4557 C CA . ALA B 1 96 ? 4.289 -37.094 -22.875 1 95.12 96 ALA B CA 1
ATOM 4558 C C . ALA B 1 96 ? 5.094 -36.031 -22.109 1 95.12 96 ALA B C 1
ATOM 4560 O O . ALA B 1 96 ? 4.605 -35.469 -21.141 1 95.12 96 ALA B O 1
ATOM 4561 N N . PHE B 1 97 ? 6.305 -35.844 -22.531 1 97.38 97 PHE B N 1
ATOM 4562 C CA . PHE B 1 97 ? 7.18 -34.875 -21.859 1 97.38 97 PHE B CA 1
ATOM 4563 C C . PHE B 1 97 ? 6.738 -33.438 -22.156 1 97.38 97 PHE B C 1
ATOM 4565 O O . PHE B 1 97 ? 6.828 -32.562 -21.297 1 97.38 97 PHE B O 1
ATOM 4572 N N . ILE B 1 98 ? 6.25 -33.219 -23.391 1 96.19 98 ILE B N 1
ATOM 4573 C CA . ILE B 1 98 ? 5.672 -31.922 -23.719 1 96.19 98 ILE B CA 1
ATOM 4574 C C . ILE B 1 98 ? 4.434 -31.672 -22.859 1 96.19 98 ILE B C 1
ATOM 4576 O O . ILE B 1 98 ? 4.258 -30.578 -22.328 1 96.19 98 ILE B O 1
ATOM 4580 N N . LEU B 1 99 ? 3.654 -32.656 -22.75 1 93.31 99 LEU B N 1
ATOM 4581 C CA . LEU B 1 99 ? 2.422 -32.562 -21.984 1 93.31 99 LEU B CA 1
ATOM 4582 C C . LEU B 1 99 ? 2.723 -32.281 -20.5 1 93.31 99 LEU B C 1
ATOM 4584 O O . LEU B 1 99 ? 2.078 -31.453 -19.875 1 93.31 99 LEU B O 1
ATOM 4588 N N . LEU B 1 100 ? 3.666 -32.969 -19.922 1 94.81 100 LEU B N 1
ATOM 4589 C CA . LEU B 1 100 ? 4.051 -32.781 -18.531 1 94.81 100 LEU B CA 1
ATOM 4590 C C . LEU B 1 100 ? 4.5 -31.344 -18.281 1 94.81 100 LEU B C 1
ATOM 4592 O O . LEU B 1 100 ? 4.09 -30.734 -17.312 1 94.81 100 LEU B O 1
ATOM 4596 N N . ASN B 1 101 ? 5.27 -30.828 -19.172 1 96.19 101 ASN B N 1
ATOM 4597 C CA . ASN B 1 101 ? 5.789 -29.484 -19 1 96.19 101 ASN B CA 1
ATOM 4598 C C . ASN B 1 101 ? 4.707 -28.438 -19.25 1 96.19 101 ASN B C 1
ATOM 4600 O O . ASN B 1 101 ? 4.863 -27.281 -18.859 1 96.19 101 ASN B O 1
ATOM 4604 N N . SER B 1 102 ? 3.594 -28.828 -19.906 1 94.06 102 SER B N 1
ATOM 4605 C CA . SER B 1 102 ? 2.545 -27.891 -20.297 1 94.06 102 SER B CA 1
ATOM 4606 C C . SER B 1 102 ? 1.381 -27.906 -19.312 1 94.06 102 SER B C 1
ATOM 4608 O O . SER B 1 102 ? 0.248 -27.594 -19.688 1 94.06 102 SER B O 1
ATOM 4610 N N . ASP B 1 103 ? 1.677 -28.328 -18.109 1 88.94 103 ASP B N 1
ATOM 4611 C CA . ASP B 1 103 ? 0.643 -28.469 -17.078 1 88.94 103 ASP B CA 1
ATOM 4612 C C . ASP B 1 103 ? -0.185 -27.188 -16.969 1 88.94 103 ASP B C 1
ATOM 4614 O O . ASP B 1 103 ? -1.416 -27.234 -17 1 88.94 103 ASP B O 1
ATOM 4618 N N . GLY B 1 104 ? 0.477 -26.047 -16.859 1 88.06 104 GLY B N 1
ATOM 4619 C CA . GLY B 1 104 ? -0.228 -24.781 -16.781 1 88.06 104 GLY B CA 1
ATOM 4620 C C . GLY B 1 104 ? -0.993 -24.438 -18.047 1 88.06 104 GLY B C 1
ATOM 4621 O O . GLY B 1 104 ? -2.139 -23.984 -17.969 1 88.06 104 GLY B O 1
ATOM 4622 N N . ASP B 1 105 ? -0.466 -24.75 -19.203 1 91.94 105 ASP B N 1
ATOM 4623 C CA . ASP B 1 105 ? -1.06 -24.422 -20.5 1 91.94 105 ASP B CA 1
ATOM 4624 C C . ASP B 1 105 ? -2.322 -25.25 -20.75 1 91.94 105 ASP B C 1
ATOM 4626 O O . ASP B 1 105 ? -3.217 -24.812 -21.484 1 91.94 105 ASP B O 1
ATOM 4630 N N . MET B 1 106 ? -2.373 -26.344 -20.094 1 88.62 106 MET B N 1
ATOM 4631 C CA . MET B 1 106 ? -3.465 -27.281 -20.344 1 88.62 106 MET B CA 1
ATOM 4632 C C . MET B 1 106 ? -4.797 -26.703 -19.875 1 88.62 106 MET B C 1
ATOM 4634 O O . MET B 1 106 ? -5.855 -27.094 -20.375 1 88.62 106 MET B O 1
ATOM 4638 N N . GLU B 1 107 ? -4.719 -25.781 -19.016 1 84.56 107 GLU B N 1
ATOM 4639 C CA . GLU B 1 107 ? -5.953 -25.188 -18.5 1 84.56 107 GLU B CA 1
ATOM 4640 C C . GLU B 1 107 ? -6.812 -24.641 -19.625 1 84.56 107 GLU B C 1
ATOM 4642 O O . GLU B 1 107 ? -8.016 -24.906 -19.688 1 84.56 107 GLU B O 1
ATOM 4647 N N . GLU B 1 108 ? -6.215 -23.922 -20.547 1 89.44 108 GLU B N 1
ATOM 4648 C CA . GLU B 1 108 ? -6.941 -23.359 -21.672 1 89.44 108 GLU B CA 1
ATOM 4649 C C . GLU B 1 108 ? -6.977 -24.344 -22.844 1 89.44 108 GLU B C 1
ATOM 4651 O O . GLU B 1 108 ? -7.977 -24.422 -23.562 1 89.44 108 GLU B O 1
ATOM 4656 N N . LEU B 1 109 ? -5.961 -25.125 -22.984 1 91.69 109 LEU B N 1
ATOM 4657 C CA . LEU B 1 109 ? -5.852 -25.984 -24.156 1 91.69 109 LEU B CA 1
ATOM 4658 C C . LEU B 1 109 ? -6.898 -27.094 -24.109 1 91.69 109 LEU B C 1
ATOM 4660 O O . LEU B 1 109 ? -7.398 -27.531 -25.156 1 91.69 109 LEU B O 1
ATOM 4664 N N . CYS B 1 110 ? -7.164 -27.5 -22.906 1 87.12 110 CYS B N 1
ATOM 4665 C CA . CYS B 1 110 ? -8.18 -28.531 -22.797 1 87.12 110 CYS B CA 1
ATOM 4666 C C . CYS B 1 110 ? -9.539 -28.016 -23.25 1 87.12 110 CYS B C 1
ATOM 4668 O O . CYS B 1 110 ? -10.352 -28.766 -23.781 1 87.12 110 CYS B O 1
ATOM 4670 N N . VAL B 1 111 ? -9.758 -26.766 -23.062 1 84.38 111 VAL B N 1
ATOM 4671 C CA . VAL B 1 111 ? -11 -26.156 -23.531 1 84.38 111 VAL B CA 1
ATOM 4672 C C . VAL B 1 111 ? -10.977 -26.047 -25.062 1 84.38 111 VAL B C 1
ATOM 4674 O O . VAL B 1 111 ? -11.938 -26.422 -25.734 1 84.38 111 VAL B O 1
ATOM 4677 N N . VAL B 1 112 ? -9.953 -25.578 -25.547 1 87.25 112 VAL B N 1
ATOM 4678 C CA . VAL B 1 112 ? -9.797 -25.375 -26.984 1 87.25 112 VAL B CA 1
ATOM 4679 C C . VAL B 1 112 ? -9.891 -26.703 -27.719 1 87.25 112 VAL B C 1
ATOM 4681 O O . VAL B 1 112 ? -10.453 -26.797 -28.812 1 87.25 112 VAL B O 1
ATOM 4684 N N . ALA B 1 113 ? -9.352 -27.734 -27.078 1 85.81 113 ALA B N 1
ATOM 4685 C CA . ALA B 1 113 ? -9.312 -29.062 -27.703 1 85.81 113 ALA B CA 1
ATOM 4686 C C . ALA B 1 113 ? -10.562 -29.875 -27.344 1 85.81 113 ALA B C 1
ATOM 4688 O O . ALA B 1 113 ? -10.68 -31.047 -27.719 1 85.81 113 ALA B O 1
ATOM 4689 N N . ASN B 1 114 ? -11.469 -29.25 -26.688 1 77.81 114 ASN B N 1
ATOM 4690 C CA . ASN B 1 114 ? -12.695 -29.922 -26.266 1 77.81 114 ASN B CA 1
ATOM 4691 C C . ASN B 1 114 ? -12.406 -31.25 -25.578 1 77.81 114 ASN B C 1
ATOM 4693 O O . ASN B 1 114 ? -12.945 -32.281 -25.969 1 77.81 114 ASN B O 1
ATOM 4697 N N . CYS B 1 115 ? -11.477 -31.234 -24.719 1 72.44 115 CYS B N 1
ATOM 4698 C CA . CYS B 1 115 ? -11.141 -32.438 -23.969 1 72.44 115 CYS B CA 1
ATOM 4699 C C . CYS B 1 115 ? -12.352 -32.969 -23.203 1 72.44 115 CYS B C 1
ATOM 4701 O O . CYS B 1 115 ? -13.141 -32.188 -22.672 1 72.44 115 CYS B O 1
ATOM 4703 N N . PRO B 1 116 ? -12.742 -34.281 -23.609 1 60 116 PRO B N 1
ATOM 4704 C CA . PRO B 1 116 ? -13.898 -34.844 -22.891 1 60 116 PRO B CA 1
ATOM 4705 C C . PRO B 1 116 ? -13.812 -34.625 -21.375 1 60 116 PRO B C 1
ATOM 4707 O O . PRO B 1 116 ? -12.719 -34.5 -20.828 1 60 116 PRO B O 1
ATOM 4710 N N . SER B 1 117 ? -14.883 -34.094 -20.906 1 52.12 117 SER B N 1
ATOM 4711 C CA . SER B 1 117 ? -14.953 -33.875 -19.469 1 52.12 117 SER B CA 1
ATOM 4712 C C . SER B 1 117 ? -14.492 -35.094 -18.703 1 52.12 117 SER B C 1
ATOM 4714 O O . SER B 1 117 ? -14.961 -36.219 -18.969 1 52.12 117 SER B O 1
ATOM 4716 N N . ILE B 1 118 ? -13.406 -35.312 -18.625 1 44.84 118 ILE B N 1
ATOM 4717 C CA . ILE B 1 118 ? -13.062 -36.406 -17.75 1 44.84 118 ILE B CA 1
ATOM 4718 C C . ILE B 1 118 ? -14.055 -36.5 -16.594 1 44.84 118 ILE B C 1
ATOM 4720 O O . ILE B 1 118 ? -14.391 -35.469 -15.984 1 44.84 118 ILE B O 1
ATOM 4724 N N . PRO B 1 119 ? -14.906 -37.531 -16.484 1 42.38 119 PRO B N 1
ATOM 4725 C CA . PRO B 1 119 ? -15.883 -37.562 -15.391 1 42.38 119 PRO B CA 1
ATOM 4726 C C . PRO B 1 119 ? -15.492 -36.688 -14.219 1 42.38 119 PRO B C 1
ATOM 4728 O O . PRO B 1 119 ? -16.344 -36 -13.641 1 42.38 119 PRO B O 1
ATOM 4731 N N . GLY B 1 120 ? -14.336 -36.656 -13.742 1 37.88 120 GLY B N 1
ATOM 4732 C CA . GLY B 1 120 ? -13.828 -35.875 -12.625 1 37.88 120 GLY B CA 1
ATOM 4733 C C . GLY B 1 120 ? -13.352 -34.5 -13.031 1 37.88 120 GLY B C 1
ATOM 4734 O O . GLY B 1 120 ? -13.289 -33.594 -12.195 1 37.88 120 GLY B O 1
ATOM 4735 N N . LEU B 1 121 ? -12.812 -34.375 -14.172 1 38.88 121 LEU B N 1
ATOM 4736 C CA . LEU B 1 121 ? -12.375 -33.094 -14.727 1 38.88 121 LEU B CA 1
ATOM 4737 C C . LEU B 1 121 ? -13.555 -32.344 -15.297 1 38.88 121 LEU B C 1
ATOM 4739 O O . LEU B 1 121 ? -13.586 -31.094 -15.234 1 38.88 121 LEU B O 1
ATOM 4743 N N . ALA B 1 122 ? -14.375 -32.969 -16.047 1 36.22 122 ALA B N 1
ATOM 4744 C CA . ALA B 1 122 ? -15.594 -32.375 -16.609 1 36.22 122 ALA B CA 1
ATOM 4745 C C . ALA B 1 122 ? -16.344 -31.578 -15.555 1 36.22 122 ALA B C 1
ATOM 4747 O O . ALA B 1 122 ? -16.922 -30.531 -15.859 1 36.22 122 ALA B O 1
ATOM 4748 N N . GLN B 1 123 ? -16.5 -32.188 -14.492 1 38.69 123 GLN B N 1
ATOM 4749 C CA . GLN B 1 123 ? -17.094 -31.406 -13.398 1 38.69 123 GLN B CA 1
ATOM 4750 C C . GLN B 1 123 ? -16.234 -30.188 -13.055 1 38.69 123 GLN B C 1
ATOM 4752 O O . GLN B 1 123 ? -16.688 -29.281 -12.359 1 38.69 123 GLN B O 1
ATOM 4757 N N . ARG B 1 124 ? -14.945 -30.391 -13.375 1 39.41 124 ARG B N 1
ATOM 4758 C CA . ARG B 1 124 ? -14.078 -29.234 -13.164 1 39.41 124 ARG B CA 1
ATOM 4759 C C . ARG B 1 124 ? -14.273 -28.203 -14.273 1 39.41 124 ARG B C 1
ATOM 4761 O O . ARG B 1 124 ? -14.141 -27 -14.031 1 39.41 124 ARG B O 1
ATOM 4768 N N . ILE B 1 125 ? -14.648 -28.719 -15.586 1 37.81 125 ILE B N 1
ATOM 4769 C CA . ILE B 1 125 ? -14.773 -27.781 -16.688 1 37.81 125 ILE B CA 1
ATOM 4770 C C . ILE B 1 125 ? -16.188 -27.219 -16.75 1 37.81 125 ILE B C 1
ATOM 4772 O O . ILE B 1 125 ? -16.422 -26.109 -17.25 1 37.81 125 ILE B O 1
ATOM 4776 N N . LYS B 1 126 ? -17.172 -28.234 -16.781 1 41.66 126 LYS B N 1
ATOM 4777 C CA . LYS B 1 126 ? -18.5 -27.656 -16.766 1 41.66 126 LYS B CA 1
ATOM 4778 C C . LYS B 1 126 ? -18.766 -26.891 -15.477 1 41.66 126 LYS B C 1
ATOM 4780 O O . LYS B 1 126 ? -19.844 -26.312 -15.289 1 41.66 126 LYS B O 1
ATOM 4785 N N . LYS B 1 127 ? -18.062 -27.297 -14.547 1 41.25 127 LYS B N 1
ATOM 4786 C CA . LYS B 1 127 ? -18.031 -26.516 -13.305 1 41.25 127 LYS B CA 1
ATOM 4787 C C . LYS B 1 127 ? -17.234 -25.219 -13.492 1 41.25 127 LYS B C 1
ATOM 4789 O O . LYS B 1 127 ? -16.25 -25.203 -14.227 1 41.25 127 LYS B O 1
ATOM 4794 N N . PRO B 1 128 ? -17.719 -24.266 -13.164 1 41.47 128 PRO B N 1
ATOM 4795 C CA . PRO B 1 128 ? -17.047 -22.953 -13.188 1 41.47 128 PRO B CA 1
ATOM 4796 C C . PRO B 1 128 ? -15.539 -23.062 -12.969 1 41.47 128 PRO B C 1
ATOM 4798 O O . PRO B 1 128 ? -15.07 -24 -12.312 1 41.47 128 PRO B O 1
ATOM 4801 N N . PRO B 1 129 ? -14.789 -22.453 -13.977 1 43.62 129 PRO B N 1
ATOM 4802 C CA . PRO B 1 129 ? -13.336 -22.328 -13.844 1 43.62 129 PRO B CA 1
ATOM 4803 C C . PRO B 1 129 ? -12.867 -22.406 -12.391 1 43.62 129 PRO B C 1
ATOM 4805 O O . PRO B 1 129 ? -12.773 -21.375 -11.711 1 43.62 129 PRO B O 1
ATOM 4808 N N . ILE B 1 130 ? -13.531 -23.141 -11.609 1 44.84 130 ILE B N 1
ATOM 4809 C CA . ILE B 1 130 ? -13.281 -23.297 -10.18 1 44.84 130 ILE B CA 1
ATOM 4810 C C . ILE B 1 130 ? -11.781 -23.344 -9.914 1 44.84 130 ILE B C 1
ATOM 4812 O O . ILE B 1 130 ? -11.281 -22.688 -9 1 44.84 130 ILE B O 1
ATOM 4816 N N . GLN B 1 131 ? -11.102 -24.484 -10.57 1 46.94 131 GLN B N 1
ATOM 4817 C CA . GLN B 1 131 ? -9.891 -25 -9.93 1 46.94 131 GLN B CA 1
ATOM 4818 C C . GLN B 1 131 ? -8.656 -24.234 -10.406 1 46.94 131 GLN B C 1
ATOM 4820 O O . GLN B 1 131 ? -7.531 -24.547 -10.008 1 46.94 131 GLN B O 1
ATOM 4825 N N . ASN B 1 132 ? -8.961 -23.281 -11.266 1 49 132 ASN B N 1
ATOM 4826 C CA . ASN B 1 132 ? -7.727 -22.734 -11.82 1 49 132 ASN B CA 1
ATOM 4827 C C . ASN B 1 132 ? -7.191 -21.594 -10.977 1 49 132 ASN B C 1
ATOM 4829 O O . ASN B 1 132 ? -6.211 -20.938 -11.344 1 49 132 ASN B O 1
ATOM 4833 N N . THR B 1 133 ? -7.879 -21.312 -9.867 1 54.09 133 THR B N 1
ATOM 4834 C CA . THR B 1 133 ? -7.395 -20.188 -9.062 1 54.09 133 THR B CA 1
ATOM 4835 C C . THR B 1 133 ? -6.496 -20.688 -7.938 1 54.09 133 THR B C 1
ATOM 4837 O O . THR B 1 133 ? -6.984 -21.109 -6.891 1 54.09 133 THR B O 1
ATOM 4840 N N . HIS B 1 134 ? -5.145 -20.875 -8.43 1 68.69 134 HIS B N 1
ATOM 4841 C CA . HIS B 1 134 ? -4.355 -21.547 -7.402 1 68.69 134 HIS B CA 1
ATOM 4842 C C . HIS B 1 134 ? -3.078 -20.781 -7.094 1 68.69 134 HIS B C 1
ATOM 4844 O O . HIS B 1 134 ? -2.572 -20.047 -7.949 1 68.69 134 HIS B O 1
ATOM 4850 N N . CYS B 1 135 ? -2.795 -20.688 -5.918 1 84.5 135 CYS B N 1
ATOM 4851 C CA . CYS B 1 135 ? -1.547 -20.219 -5.332 1 84.5 135 CYS B CA 1
ATOM 4852 C C . CYS B 1 135 ? -1.765 -18.922 -4.551 1 84.5 135 CYS B C 1
ATOM 4854 O O . CYS B 1 135 ? -2.797 -18.266 -4.703 1 84.5 135 CYS B O 1
ATOM 4856 N N . SER B 1 136 ? -0.991 -18.734 -3.625 1 92.38 136 SER B N 1
ATOM 4857 C CA . SER B 1 136 ? -0.86 -17.5 -2.869 1 92.38 136 SER B CA 1
ATOM 4858 C C . SER B 1 136 ? 0.578 -16.984 -2.881 1 92.38 136 SER B C 1
ATOM 4860 O O . SER B 1 136 ? 1.521 -17.781 -2.797 1 92.38 136 SER B O 1
ATOM 4862 N N . ALA B 1 137 ? 0.692 -15.734 -3.107 1 96.44 137 ALA B N 1
ATOM 4863 C CA . ALA B 1 137 ? 2.029 -15.148 -3.078 1 96.44 137 ALA B CA 1
ATOM 4864 C C . ALA B 1 137 ? 2.012 -13.781 -2.408 1 96.44 137 ALA B C 1
ATOM 4866 O O . ALA B 1 137 ? 0.973 -13.117 -2.365 1 96.44 137 ALA B O 1
ATOM 4867 N N . TYR B 1 138 ? 3.123 -13.438 -1.791 1 95.69 138 TYR B N 1
ATOM 4868 C CA . TYR B 1 138 ? 3.271 -12.07 -1.29 1 95.69 138 TYR B CA 1
ATOM 4869 C C . TYR B 1 138 ? 4.734 -11.648 -1.286 1 95.69 138 TYR B C 1
ATOM 4871 O O . TYR B 1 138 ? 5.633 -12.5 -1.276 1 95.69 138 TYR B O 1
ATOM 4879 N N . VAL B 1 139 ? 4.961 -10.438 -1.451 1 98.56 139 VAL B N 1
ATOM 4880 C CA . VAL B 1 139 ? 6.242 -9.766 -1.264 1 98.56 139 VAL B CA 1
ATOM 4881 C C . VAL B 1 139 ? 6.141 -8.773 -0.107 1 98.56 139 VAL B C 1
ATOM 4883 O O . VAL B 1 139 ? 5.164 -8.023 -0.007 1 98.56 139 VAL B O 1
ATOM 4886 N N . ARG B 1 140 ? 7.09 -8.797 0.793 1 97.75 140 ARG B N 1
ATOM 4887 C CA . ARG B 1 140 ? 7.02 -8.008 2.018 1 97.75 140 ARG B CA 1
ATOM 4888 C C . ARG B 1 140 ? 8.367 -7.367 2.336 1 97.75 140 ARG B C 1
ATOM 4890 O O . ARG B 1 140 ? 9.391 -8.055 2.375 1 97.75 140 ARG B O 1
ATOM 4897 N N . VAL B 1 141 ? 8.328 -6.062 2.521 1 97.69 141 VAL B N 1
ATOM 4898 C CA . VAL B 1 141 ? 9.492 -5.398 3.092 1 97.69 141 VAL B CA 1
ATOM 4899 C C . VAL B 1 141 ? 9.25 -5.102 4.57 1 97.69 141 VAL B C 1
ATOM 4901 O O . VAL B 1 141 ? 8.141 -4.727 4.961 1 97.69 141 VAL B O 1
ATOM 4904 N N . THR B 1 142 ? 10.266 -5.312 5.391 1 96.44 142 THR B N 1
ATOM 4905 C CA . THR B 1 142 ? 10.102 -5.043 6.816 1 96.44 142 THR B CA 1
ATOM 4906 C C . THR B 1 142 ? 9.969 -3.543 7.066 1 96.44 142 THR B C 1
ATOM 4908 O O . THR B 1 142 ? 10.398 -2.729 6.246 1 96.44 142 THR B O 1
ATOM 4911 N N . PRO B 1 143 ? 9.383 -3.145 8.172 1 94.81 143 PRO B N 1
ATOM 4912 C CA . PRO B 1 143 ? 9.109 -1.727 8.414 1 94.81 143 PRO B CA 1
ATOM 4913 C C . PRO B 1 143 ? 10.367 -0.866 8.391 1 94.81 143 PRO B C 1
ATOM 4915 O O . PRO B 1 143 ? 10.312 0.307 8.008 1 94.81 143 PRO B O 1
ATOM 4918 N N . ASP B 1 144 ? 11.5 -1.396 8.812 1 94.5 144 ASP B N 1
ATOM 4919 C CA . ASP B 1 144 ? 12.758 -0.659 8.852 1 94.5 144 ASP B CA 1
ATOM 4920 C C . ASP B 1 144 ? 13.492 -0.756 7.52 1 94.5 144 ASP B C 1
ATOM 4922 O O . ASP B 1 144 ? 14.625 -0.278 7.391 1 94.5 144 ASP B O 1
ATOM 4926 N N . LEU B 1 145 ? 12.961 -1.478 6.512 1 96.12 145 LEU B N 1
ATOM 4927 C CA . LEU B 1 145 ? 13.469 -1.648 5.156 1 96.12 145 LEU B CA 1
ATOM 4928 C C . LEU B 1 145 ? 14.773 -2.447 5.16 1 96.12 145 LEU B C 1
ATOM 4930 O O . LEU B 1 145 ? 15.578 -2.328 4.238 1 96.12 145 LEU B O 1
ATOM 4934 N N . GLN B 1 146 ? 14.953 -3.299 6.227 1 96.62 146 GLN B N 1
ATOM 4935 C CA . GLN B 1 146 ? 16.203 -4.051 6.359 1 96.62 146 GLN B CA 1
ATOM 4936 C C . GLN B 1 146 ? 16.125 -5.383 5.625 1 96.62 146 GLN B C 1
ATOM 4938 O O . GLN B 1 146 ? 17.141 -6 5.324 1 96.62 146 GLN B O 1
ATOM 4943 N N . GLU B 1 147 ? 14.891 -5.812 5.41 1 97.38 147 GLU B N 1
ATOM 4944 C CA . GLU B 1 147 ? 14.734 -7.121 4.785 1 97.38 147 GLU B CA 1
ATOM 4945 C C . GLU B 1 147 ? 13.594 -7.109 3.766 1 97.38 147 GLU B C 1
ATOM 4947 O O . GLU B 1 147 ? 12.68 -6.289 3.857 1 97.38 147 GLU B O 1
ATOM 4952 N N . LEU B 1 148 ? 13.727 -7.965 2.777 1 98.5 148 LEU B N 1
ATOM 4953 C CA . LEU B 1 148 ? 12.758 -8.188 1.712 1 98.5 148 LEU B CA 1
ATOM 4954 C C . LEU B 1 148 ? 12.445 -9.672 1.55 1 98.5 148 LEU B C 1
ATOM 4956 O O . LEU B 1 148 ? 13.352 -10.469 1.286 1 98.5 148 LEU B O 1
ATOM 4960 N N . TYR B 1 149 ? 11.195 -10.031 1.771 1 98.56 149 TYR B N 1
ATOM 4961 C CA . TYR B 1 149 ? 10.758 -11.414 1.642 1 98.56 149 TYR B CA 1
ATOM 4962 C C . TYR B 1 149 ? 9.914 -11.609 0.389 1 98.56 149 TYR B C 1
ATOM 4964 O O . TYR B 1 149 ? 9.133 -10.727 0.02 1 98.56 149 TYR B O 1
ATOM 4972 N N . ALA B 1 150 ? 10.102 -12.664 -0.275 1 98.62 150 ALA B N 1
ATOM 4973 C CA . ALA B 1 150 ? 9.242 -13.133 -1.364 1 98.62 150 ALA B CA 1
ATOM 4974 C C . ALA B 1 150 ? 8.844 -14.586 -1.158 1 98.62 150 ALA B C 1
ATOM 4976 O O . ALA B 1 150 ? 9.695 -15.469 -1.034 1 98.62 150 ALA B O 1
ATOM 4977 N N . GLY B 1 151 ? 7.547 -14.82 -1.062 1 97.5 151 GLY B N 1
ATOM 4978 C CA . GLY B 1 151 ? 7.047 -16.156 -0.755 1 97.5 151 GLY B CA 1
ATOM 4979 C C . GLY B 1 151 ? 5.938 -16.609 -1.689 1 97.5 151 GLY B C 1
ATOM 4980 O O . GLY B 1 151 ? 5.242 -15.773 -2.281 1 97.5 151 GLY B O 1
ATOM 4981 N N . HIS B 1 152 ? 5.793 -17.875 -1.787 1 98.12 152 HIS B N 1
ATOM 4982 C CA . HIS B 1 152 ? 4.82 -18.484 -2.691 1 98.12 152 HIS B CA 1
ATOM 4983 C C . HIS B 1 152 ? 4.332 -19.828 -2.154 1 98.12 152 HIS B C 1
ATOM 4985 O O . HIS B 1 152 ? 5.125 -20.625 -1.648 1 98.12 152 HIS B O 1
ATOM 4991 N N . THR B 1 153 ? 3.072 -20 -2.197 1 97.88 153 THR B N 1
ATOM 4992 C CA . THR B 1 153 ? 2.449 -21.281 -1.927 1 97.88 153 THR B CA 1
ATOM 4993 C C . THR B 1 153 ? 1.723 -21.812 -3.164 1 97.88 153 THR B C 1
ATOM 4995 O O . THR B 1 153 ? 0.801 -21.156 -3.666 1 97.88 153 THR B O 1
ATOM 4998 N N . THR B 1 154 ? 2.125 -22.953 -3.617 1 96.69 154 THR B N 1
ATOM 4999 C CA . THR B 1 154 ? 1.524 -23.578 -4.793 1 96.69 154 THR B CA 1
ATOM 5000 C C . THR B 1 154 ? 0.303 -24.406 -4.402 1 96.69 154 THR B C 1
ATOM 5002 O O . THR B 1 154 ? 0.362 -25.203 -3.471 1 96.69 154 THR B O 1
ATOM 5005 N N . TRP B 1 155 ? -0.749 -24.156 -5.051 1 95.06 155 TRP B N 1
ATOM 5006 C CA . TRP B 1 155 ? -1.913 -25.031 -4.953 1 95.06 155 TRP B CA 1
ATOM 5007 C C . TRP B 1 155 ? -1.99 -25.969 -6.148 1 95.06 155 TRP B C 1
ATOM 5009 O O . TRP B 1 155 ? -1.8 -25.547 -7.293 1 95.06 155 TRP B O 1
ATOM 5019 N N . ALA B 1 156 ? -2.268 -27.219 -5.957 1 93.38 156 ALA B N 1
ATOM 5020 C CA . ALA B 1 156 ? -2.461 -28.219 -7.008 1 93.38 156 ALA B CA 1
ATOM 5021 C C . ALA B 1 156 ? -3.176 -29.453 -6.465 1 93.38 156 ALA B C 1
ATOM 5023 O O . ALA B 1 156 ? -3.385 -29.562 -5.254 1 93.38 156 ALA B O 1
ATOM 5024 N N . ASP B 1 157 ? -3.592 -30.25 -7.414 1 93.12 157 ASP B N 1
ATOM 5025 C CA . ASP B 1 157 ? -4.062 -31.578 -7.004 1 93.12 157 ASP B CA 1
ATOM 5026 C C . ASP B 1 157 ? -2.965 -32.344 -6.273 1 93.12 157 ASP B C 1
ATOM 5028 O O . ASP B 1 157 ? -1.797 -32.312 -6.668 1 93.12 157 ASP B O 1
ATOM 5032 N N . TYR B 1 158 ? -3.395 -33.094 -5.281 1 95.75 158 TYR B N 1
ATOM 5033 C CA . TYR B 1 158 ? -2.406 -33.75 -4.426 1 95.75 158 TYR B CA 1
ATOM 5034 C C . TYR B 1 158 ? -1.675 -34.844 -5.176 1 95.75 158 TYR B C 1
ATOM 5036 O O . TYR B 1 158 ? -0.602 -35.281 -4.754 1 95.75 158 TYR B O 1
ATOM 5044 N N . TYR B 1 159 ? -2.217 -35.312 -6.293 1 94.31 159 TYR B N 1
ATOM 5045 C CA . TYR B 1 159 ? -1.489 -36.344 -7.051 1 94.31 159 TYR B CA 1
ATOM 5046 C C . TYR B 1 159 ? -0.233 -35.75 -7.68 1 94.31 159 TYR B C 1
ATOM 5048 O O . TYR B 1 159 ? 0.655 -36.469 -8.117 1 94.31 159 TYR B O 1
ATOM 5056 N N . ASN B 1 160 ? -0.104 -34.406 -7.672 1 94.25 160 ASN B N 1
ATOM 5057 C CA . ASN B 1 160 ? 1.056 -33.719 -8.234 1 94.25 160 ASN B CA 1
ATOM 5058 C C . ASN B 1 160 ? 2.195 -33.625 -7.223 1 94.25 160 ASN B C 1
ATOM 5060 O O . ASN B 1 160 ? 3.197 -32.938 -7.465 1 94.25 160 ASN B O 1
ATOM 5064 N N . MET B 1 161 ? 2.219 -34.344 -6.176 1 97.06 161 MET B N 1
ATOM 5065 C CA . MET B 1 161 ? 3.168 -34.125 -5.09 1 97.06 161 MET B CA 1
ATOM 5066 C C . MET B 1 161 ? 4.383 -35.031 -5.23 1 97.06 161 MET B C 1
ATOM 5068 O O . MET B 1 161 ? 5.121 -35.25 -4.262 1 97.06 161 MET B O 1
ATOM 5072 N N . VAL B 1 162 ? 4.586 -35.688 -6.453 1 97 162 VAL B N 1
ATOM 5073 C CA . VAL B 1 162 ? 5.914 -36.188 -6.77 1 97 162 VAL B CA 1
ATOM 5074 C C . VAL B 1 162 ? 6.84 -35.031 -7.137 1 97 162 VAL B C 1
ATOM 5076 O O . VAL B 1 162 ? 6.848 -34.562 -8.281 1 97 162 VAL B O 1
ATOM 5079 N N . ARG B 1 163 ? 7.695 -34.688 -6.141 1 93.75 163 ARG B N 1
ATOM 5080 C CA . ARG B 1 163 ? 8.32 -33.375 -6.234 1 93.75 163 ARG B CA 1
ATOM 5081 C C . ARG B 1 163 ? 9.836 -33.5 -6.367 1 93.75 163 ARG B C 1
ATOM 5083 O O . ARG B 1 163 ? 10.438 -34.438 -5.863 1 93.75 163 ARG B O 1
ATOM 5090 N N . VAL B 1 164 ? 10.375 -32.562 -7.059 1 94.75 164 VAL B N 1
ATOM 5091 C CA . VAL B 1 164 ? 11.812 -32.344 -7.094 1 94.75 164 VAL B CA 1
ATOM 5092 C C . VAL B 1 164 ? 12.117 -30.859 -6.996 1 94.75 164 VAL B C 1
ATOM 5094 O O . VAL B 1 164 ? 11.359 -30.031 -7.5 1 94.75 164 VAL B O 1
ATOM 5097 N N . PHE B 1 165 ? 13.07 -30.469 -6.227 1 95.5 165 PHE B N 1
ATOM 5098 C CA . PHE B 1 165 ? 13.617 -29.125 -6.27 1 95.5 165 PHE B CA 1
ATOM 5099 C C . PHE B 1 165 ? 14.883 -29.078 -7.125 1 95.5 165 PHE B C 1
ATOM 5101 O O . PHE B 1 165 ? 15.781 -29.891 -6.957 1 95.5 165 PHE B O 1
ATOM 5108 N N . LYS B 1 166 ? 14.953 -28.156 -8.031 1 95 166 LYS B N 1
ATOM 5109 C CA . LYS B 1 166 ? 16.031 -28.156 -9.016 1 95 166 LYS B CA 1
ATOM 5110 C C . LYS B 1 166 ? 16.922 -26.938 -8.859 1 95 166 LYS B C 1
ATOM 5112 O O . LYS B 1 166 ? 16.453 -25.844 -8.547 1 95 166 LYS B O 1
ATOM 5117 N N . HIS B 1 167 ? 18.203 -27.188 -9.023 1 94.56 167 HIS B N 1
ATOM 5118 C CA . HIS B 1 167 ? 19.234 -26.172 -9.156 1 94.56 167 HIS B CA 1
ATOM 5119 C C . HIS B 1 167 ? 20 -26.344 -10.469 1 94.56 167 HIS B C 1
ATOM 5121 O O . HIS B 1 167 ? 20.859 -27.203 -10.586 1 94.56 167 HIS B O 1
ATOM 5127 N N . TYR B 1 168 ? 19.656 -25.453 -11.406 1 94.38 168 TYR B N 1
ATOM 5128 C CA . TYR B 1 168 ? 20.359 -25.484 -12.68 1 94.38 168 TYR B CA 1
ATOM 5129 C C . TYR B 1 168 ? 21.531 -24.5 -12.672 1 94.38 168 TYR B C 1
ATOM 5131 O O . TYR B 1 168 ? 21.391 -23.359 -12.227 1 94.38 168 TYR B O 1
ATOM 5139 N N . ASP B 1 169 ? 22.641 -24.938 -13.016 1 93.62 169 ASP B N 1
ATOM 5140 C CA . ASP B 1 169 ? 23.844 -24.141 -13.266 1 93.62 169 ASP B CA 1
ATOM 5141 C C . ASP B 1 169 ? 24.406 -24.422 -14.656 1 93.62 169 ASP B C 1
ATOM 5143 O O . ASP B 1 169 ? 25.141 -25.391 -14.852 1 93.62 169 ASP B O 1
ATOM 5147 N N . PHE B 1 170 ? 24.047 -23.547 -15.547 1 91.94 170 PHE B N 1
ATOM 5148 C CA . PHE B 1 170 ? 24.406 -23.766 -16.938 1 91.94 170 PHE B CA 1
ATOM 5149 C C . PHE B 1 170 ? 25.328 -22.656 -17.438 1 91.94 170 PHE B C 1
ATOM 5151 O O . PHE B 1 170 ? 24.922 -21.5 -17.531 1 91.94 170 PHE B O 1
ATOM 5158 N N . PRO B 1 171 ? 26.531 -23 -17.75 1 89.94 171 PRO B N 1
ATOM 5159 C CA . PRO B 1 171 ? 27.422 -22 -18.344 1 89.94 171 PRO B CA 1
ATOM 5160 C C . PRO B 1 171 ? 27.125 -21.766 -19.828 1 89.94 171 PRO B C 1
ATOM 5162 O O . PRO B 1 171 ? 27.984 -22.031 -20.672 1 89.94 171 PRO B O 1
ATOM 5165 N N . LEU B 1 172 ? 26.016 -21.172 -20.047 1 89.88 172 LEU B N 1
ATOM 5166 C CA . LEU B 1 172 ? 25.578 -20.984 -21.422 1 89.88 172 LEU B CA 1
ATOM 5167 C C . LEU B 1 172 ? 26.359 -19.875 -22.094 1 89.88 172 LEU B C 1
ATOM 5169 O O . LEU B 1 172 ? 26.641 -18.828 -21.484 1 89.88 172 LEU B O 1
ATOM 5173 N N . ARG B 1 173 ? 26.75 -20.016 -23.312 1 85 173 ARG B N 1
ATOM 5174 C CA . ARG B 1 173 ? 27.469 -19 -24.094 1 85 173 ARG B CA 1
ATOM 5175 C C . ARG B 1 173 ? 26.531 -18.281 -25.047 1 85 173 ARG B C 1
ATOM 5177 O O . ARG B 1 173 ? 26.938 -17.359 -25.75 1 85 173 ARG B O 1
ATOM 5184 N N . ALA B 1 174 ? 25.391 -18.609 -24.906 1 84.88 174 ALA B N 1
ATOM 5185 C CA . ALA B 1 174 ? 24.406 -17.953 -25.766 1 84.88 174 ALA B CA 1
ATOM 5186 C C . ALA B 1 174 ? 24.359 -16.453 -25.516 1 84.88 174 ALA B C 1
ATOM 5188 O O . ALA B 1 174 ? 24.484 -16.016 -24.359 1 84.88 174 ALA B O 1
ATOM 5189 N N . ALA B 1 175 ? 24.125 -15.758 -26.578 1 84.12 175 ALA B N 1
ATOM 5190 C CA . ALA B 1 175 ? 24.062 -14.297 -26.484 1 84.12 175 ALA B CA 1
ATOM 5191 C C . ALA B 1 175 ? 22.922 -13.859 -25.562 1 84.12 175 ALA B C 1
ATOM 5193 O O . ALA B 1 175 ? 21.859 -14.461 -25.562 1 84.12 175 ALA B O 1
ATOM 5194 N N . GLN B 1 176 ? 23.125 -12.812 -24.797 1 91.31 176 GLN B N 1
ATOM 5195 C CA . GLN B 1 176 ? 22.156 -12.164 -23.922 1 91.31 176 GLN B CA 1
ATOM 5196 C C . GLN B 1 176 ? 21.719 -13.102 -22.797 1 91.31 176 GLN B C 1
ATOM 5198 O O . GLN B 1 176 ? 20.516 -13.219 -22.516 1 91.31 176 GLN B O 1
ATOM 5203 N N . THR B 1 177 ? 22.609 -13.984 -22.406 1 95 177 THR B N 1
ATOM 5204 C CA . THR B 1 177 ? 22.375 -14.75 -21.188 1 95 177 THR B CA 1
ATOM 5205 C C . THR B 1 177 ? 22.75 -13.945 -19.953 1 95 177 THR B C 1
ATOM 5207 O O . THR B 1 177 ? 23.906 -13.531 -19.797 1 95 177 THR B O 1
ATOM 5210 N N . THR B 1 178 ? 21.812 -13.75 -19.094 1 95.88 178 THR B N 1
ATOM 5211 C CA . THR B 1 178 ? 22.031 -12.938 -17.906 1 95.88 178 THR B CA 1
ATOM 5212 C C . THR B 1 178 ? 22.109 -13.812 -16.656 1 95.88 178 THR B C 1
ATOM 5214 O O . THR B 1 178 ? 22.984 -13.625 -15.812 1 95.88 178 THR B O 1
ATOM 5217 N N . ALA B 1 179 ? 21.266 -14.766 -16.531 1 95.5 179 ALA B N 1
ATOM 5218 C CA . ALA B 1 179 ? 21.25 -15.656 -15.375 1 95.5 179 ALA B CA 1
ATOM 5219 C C . ALA B 1 179 ? 21.844 -17.016 -15.719 1 95.5 179 ALA B C 1
ATOM 5221 O O . ALA B 1 179 ? 21.344 -17.719 -16.594 1 95.5 179 ALA B O 1
ATOM 5222 N N . ARG B 1 180 ? 22.812 -17.391 -15.008 1 92 180 ARG B N 1
ATOM 5223 C CA . ARG B 1 180 ? 23.469 -18.672 -15.18 1 92 180 ARG B CA 1
ATOM 5224 C C . ARG B 1 180 ? 22.781 -19.75 -14.344 1 92 180 ARG B C 1
ATOM 5226 O O . ARG B 1 180 ? 22.688 -20.906 -14.773 1 92 180 ARG B O 1
ATOM 5233 N N . THR B 1 181 ? 22.438 -19.328 -13.18 1 93.94 181 THR B N 1
ATOM 5234 C CA . THR B 1 181 ? 21.859 -20.297 -12.242 1 93.94 181 THR B CA 1
ATOM 5235 C C . THR B 1 181 ? 20.391 -19.984 -11.992 1 93.94 181 THR B C 1
ATOM 5237 O O . THR B 1 181 ? 19.984 -18.828 -11.938 1 93.94 181 THR B O 1
ATOM 5240 N N . THR B 1 182 ? 19.625 -21.031 -11.867 1 94.94 182 THR B N 1
ATOM 5241 C CA . THR B 1 182 ? 18.219 -20.938 -11.516 1 94.94 182 THR B CA 1
ATOM 5242 C C . THR B 1 182 ? 17.828 -21.984 -10.484 1 94.94 182 THR B C 1
ATOM 5244 O O . THR B 1 182 ? 18.109 -23.172 -10.664 1 94.94 182 THR B O 1
ATOM 5247 N N . LEU B 1 183 ? 17.219 -21.547 -9.352 1 95.5 183 LEU B N 1
ATOM 5248 C CA . LEU B 1 183 ? 16.609 -22.406 -8.352 1 95.5 183 LEU B CA 1
ATOM 5249 C C . LEU B 1 183 ? 15.086 -22.359 -8.461 1 95.5 183 LEU B C 1
ATOM 5251 O O . LEU B 1 183 ? 14.5 -21.281 -8.594 1 95.5 183 LEU B O 1
ATOM 5255 N N . PHE B 1 184 ? 14.516 -23.531 -8.453 1 96.69 184 PHE B N 1
ATOM 5256 C CA . PHE B 1 184 ? 13.062 -23.5 -8.547 1 96.69 184 PHE B CA 1
ATOM 5257 C C . PHE B 1 184 ? 12.461 -24.828 -8.109 1 96.69 184 PHE B C 1
ATOM 5259 O O . PHE B 1 184 ? 13.102 -25.875 -8.227 1 96.69 184 PHE B O 1
ATOM 5266 N N . SER B 1 185 ? 11.281 -24.734 -7.48 1 95.88 185 SER B N 1
ATOM 5267 C CA . SER B 1 185 ? 10.484 -25.938 -7.238 1 95.88 185 SER B CA 1
ATOM 5268 C C . SER B 1 185 ? 9.938 -26.516 -8.539 1 95.88 185 SER B C 1
ATOM 5270 O O . SER B 1 185 ? 9.562 -25.766 -9.445 1 95.88 185 SER B O 1
ATOM 5272 N N . SER B 1 186 ? 9.906 -27.875 -8.594 1 96.69 186 SER B N 1
ATOM 5273 C CA . SER B 1 186 ? 9.547 -28.484 -9.875 1 96.69 186 SER B CA 1
ATOM 5274 C C . SER B 1 186 ? 9.086 -29.922 -9.695 1 96.69 186 SER B C 1
ATOM 5276 O O . SER B 1 186 ? 8.609 -30.297 -8.617 1 96.69 186 SER B O 1
ATOM 5278 N N . TYR B 1 187 ? 9.117 -30.625 -10.852 1 96.81 187 TYR B N 1
ATOM 5279 C CA . TYR B 1 187 ? 8.664 -32 -10.969 1 96.81 187 TYR B CA 1
ATOM 5280 C C . TYR B 1 187 ? 9.609 -32.812 -11.844 1 96.81 187 TYR B C 1
ATOM 5282 O O . TYR B 1 187 ? 10.375 -32.25 -12.625 1 96.81 187 TYR B O 1
ATOM 5290 N N . PRO B 1 188 ? 9.516 -34.156 -11.656 1 96.5 188 PRO B N 1
ATOM 5291 C CA . PRO B 1 188 ? 10.305 -35 -12.578 1 96.5 188 PRO B CA 1
ATOM 5292 C C . PRO B 1 188 ? 9.906 -34.781 -14.039 1 96.5 188 PRO B C 1
ATOM 5294 O O . PRO B 1 188 ? 8.711 -34.781 -14.359 1 96.5 188 PRO B O 1
ATOM 5297 N N . ALA B 1 189 ? 10.852 -34.531 -14.836 1 96.25 189 ALA B N 1
ATOM 5298 C CA . ALA B 1 189 ? 10.711 -34.406 -16.281 1 96.25 189 ALA B CA 1
ATOM 5299 C C . ALA B 1 189 ? 10.375 -32.969 -16.672 1 96.25 189 ALA B C 1
ATOM 5301 O O . ALA B 1 189 ? 10.344 -32.625 -17.859 1 96.25 189 ALA B O 1
ATOM 5302 N N . PHE B 1 190 ? 10.117 -32.094 -15.68 1 96.62 190 PHE B N 1
ATOM 5303 C CA . PHE B 1 190 ? 9.859 -30.672 -15.992 1 96.62 190 PHE B CA 1
ATOM 5304 C C . PHE B 1 190 ? 11.164 -29.906 -16.156 1 96.62 190 PHE B C 1
ATOM 5306 O O . PHE B 1 190 ? 12.148 -30.203 -15.461 1 96.62 190 PHE B O 1
ATOM 5313 N N . VAL B 1 191 ? 11.211 -29 -17.047 1 96.88 191 VAL B N 1
ATOM 5314 C CA . VAL B 1 191 ? 12.391 -28.156 -17.188 1 96.88 191 VAL B CA 1
ATOM 5315 C C . VAL B 1 191 ? 12.07 -26.734 -16.719 1 96.88 191 VAL B C 1
ATOM 5317 O O . VAL B 1 191 ? 12.891 -25.828 -16.859 1 96.88 191 VAL B O 1
ATOM 5320 N N . SER B 1 192 ? 10.922 -26.531 -16.219 1 96.19 192 SER B N 1
ATOM 5321 C CA . SER B 1 192 ? 10.477 -25.297 -15.562 1 96.19 192 SER B CA 1
ATOM 5322 C C . SER B 1 192 ? 9.797 -25.609 -14.234 1 96.19 192 SER B C 1
ATOM 5324 O O . SER B 1 192 ? 9.625 -26.766 -13.867 1 96.19 192 SER B O 1
ATOM 5326 N N . SER B 1 193 ? 9.5 -24.641 -13.492 1 94.88 193 SER B N 1
ATOM 5327 C CA . SER B 1 193 ? 8.93 -24.812 -12.156 1 94.88 193 SER B CA 1
ATOM 5328 C C . SER B 1 193 ? 7.48 -25.281 -12.234 1 94.88 193 SER B C 1
ATOM 5330 O O . SER B 1 193 ? 7.137 -26.344 -11.719 1 94.88 193 SER B O 1
ATOM 5332 N N . VAL B 1 194 ? 6.695 -24.5 -12.891 1 88.56 194 VAL B N 1
ATOM 5333 C CA . VAL B 1 194 ? 5.25 -24.656 -13 1 88.56 194 VAL B CA 1
ATOM 5334 C C . VAL B 1 194 ? 4.59 -24.344 -11.664 1 88.56 194 VAL B C 1
ATOM 5336 O O . VAL B 1 194 ? 3.398 -24.031 -11.609 1 88.56 194 VAL B O 1
ATOM 5339 N N . ASP B 1 195 ? 5.301 -24.609 -10.477 1 89 195 ASP B N 1
ATOM 5340 C CA . ASP B 1 195 ? 4.91 -24.016 -9.203 1 89 195 ASP B CA 1
ATOM 5341 C C . ASP B 1 195 ? 5.055 -22.484 -9.234 1 89 195 ASP B C 1
ATOM 5343 O O . ASP B 1 195 ? 4.398 -21.781 -8.477 1 89 195 ASP B O 1
ATOM 5347 N N . ASP B 1 196 ? 5.945 -22.141 -10.07 1 87.31 196 ASP B N 1
ATOM 5348 C CA . ASP B 1 196 ? 6.309 -20.797 -10.508 1 87.31 196 ASP B CA 1
ATOM 5349 C C . ASP B 1 196 ? 6.906 -20 -9.352 1 87.31 196 ASP B C 1
ATOM 5351 O O . ASP B 1 196 ? 6.438 -18.891 -9.039 1 87.31 196 ASP B O 1
ATOM 5355 N N . PHE B 1 197 ? 7.926 -20.547 -8.812 1 96.94 197 PHE B N 1
ATOM 5356 C CA . PHE B 1 197 ? 8.914 -19.891 -7.961 1 96.94 197 PHE B CA 1
ATOM 5357 C C . PHE B 1 197 ? 10.32 -20.078 -8.516 1 96.94 197 PHE B C 1
ATOM 5359 O O . PHE B 1 197 ? 10.836 -21.188 -8.555 1 96.94 197 PHE B O 1
ATOM 5366 N N . TYR B 1 198 ? 10.969 -19 -8.961 1 98.06 198 TYR B N 1
ATOM 5367 C CA . TYR B 1 198 ? 12.312 -19.031 -9.523 1 98.06 198 TYR B CA 1
ATOM 5368 C C . TYR B 1 198 ? 13.219 -18.031 -8.805 1 98.06 198 TYR B C 1
ATOM 5370 O O . TYR B 1 198 ? 12.836 -16.875 -8.594 1 98.06 198 TYR B O 1
ATOM 5378 N N . GLN B 1 199 ? 14.305 -18.469 -8.445 1 97.94 199 GLN B N 1
ATOM 5379 C CA . GLN B 1 199 ? 15.375 -17.594 -7.977 1 97.94 199 GLN B CA 1
ATOM 5380 C C . GLN B 1 199 ? 16.562 -17.641 -8.922 1 97.94 199 GLN B C 1
ATOM 5382 O O . GLN B 1 199 ? 17.141 -18.703 -9.172 1 97.94 199 GLN B O 1
ATOM 5387 N N . LEU B 1 200 ? 16.969 -16.516 -9.406 1 97.56 200 LEU B N 1
ATOM 5388 C CA . LEU B 1 200 ? 17.938 -16.438 -10.5 1 97.56 200 LEU B CA 1
ATOM 5389 C C . LEU B 1 200 ? 19.234 -15.758 -10.047 1 97.56 200 LEU B C 1
ATOM 5391 O O . LEU B 1 200 ? 19.203 -14.875 -9.188 1 97.56 200 LEU B O 1
ATOM 5395 N N . SER B 1 201 ? 20.328 -16.109 -10.656 1 96 201 SER B N 1
ATOM 5396 C CA . SER B 1 201 ? 21.625 -15.516 -10.32 1 96 201 SER B CA 1
ATOM 5397 C C . SER B 1 201 ? 21.688 -14.062 -10.766 1 96 201 SER B C 1
ATOM 5399 O O . SER B 1 201 ? 22.594 -13.328 -10.375 1 96 201 SER B O 1
ATOM 5401 N N . SER B 1 202 ? 20.766 -13.609 -11.594 1 97 202 SER B N 1
ATOM 5402 C CA . SER B 1 202 ? 20.672 -12.203 -11.969 1 97 202 SER B CA 1
ATOM 5403 C C . SER B 1 202 ? 20.234 -11.344 -10.789 1 97 202 SER B C 1
ATOM 5405 O O . SER B 1 202 ? 20.344 -10.117 -10.828 1 97 202 SER B O 1
ATOM 5407 N N . GLY B 1 203 ? 19.672 -12.039 -9.797 1 97.81 203 GLY B N 1
ATOM 5408 C CA . GLY B 1 203 ? 19.109 -11.32 -8.664 1 97.81 203 GLY B CA 1
ATOM 5409 C C . GLY B 1 203 ? 17.594 -11.227 -8.719 1 97.81 203 GLY B C 1
ATOM 5410 O O . GLY B 1 203 ? 16.969 -10.711 -7.789 1 97.81 203 GLY B O 1
ATOM 5411 N N . LEU B 1 204 ? 17.016 -11.727 -9.758 1 98.69 204 LEU B N 1
ATOM 5412 C CA . LEU B 1 204 ? 15.555 -11.719 -9.867 1 98.69 204 LEU B CA 1
ATOM 5413 C C . LEU B 1 204 ? 14.953 -12.938 -9.188 1 98.69 204 LEU B C 1
ATOM 5415 O O . LEU B 1 204 ? 15.516 -14.031 -9.242 1 98.69 204 LEU B O 1
ATOM 5419 N N . VAL B 1 205 ? 13.93 -12.711 -8.5 1 98.81 205 VAL B N 1
ATOM 5420 C CA . VAL B 1 205 ? 13.023 -13.766 -8.055 1 98.81 205 VAL B CA 1
ATOM 5421 C C . VAL B 1 205 ? 11.688 -13.625 -8.773 1 98.81 205 VAL B C 1
ATOM 5423 O O . VAL B 1 205 ? 11.07 -12.555 -8.75 1 98.81 205 VAL B O 1
ATOM 5426 N N . VAL B 1 206 ? 11.258 -14.688 -9.43 1 98.69 206 VAL B N 1
ATOM 5427 C CA . VAL B 1 206 ? 10.047 -14.656 -10.25 1 98.69 206 VAL B CA 1
ATOM 5428 C C . VAL B 1 206 ? 9.008 -15.617 -9.672 1 98.69 206 VAL B C 1
ATOM 5430 O O . VAL B 1 206 ? 9.273 -16.812 -9.492 1 98.69 206 VAL B O 1
ATOM 5433 N N . ILE B 1 207 ? 7.828 -15.07 -9.367 1 98 207 ILE B N 1
ATOM 5434 C CA . ILE B 1 207 ? 6.719 -15.797 -8.758 1 98 207 ILE B CA 1
ATOM 5435 C C . ILE B 1 207 ? 5.457 -15.617 -9.602 1 98 207 ILE B C 1
ATOM 5437 O O . ILE B 1 207 ? 5.371 -14.688 -10.406 1 98 207 ILE B O 1
ATOM 5441 N N . GLU B 1 208 ? 4.59 -16.547 -9.461 1 95.38 208 GLU B N 1
ATOM 5442 C CA . GLU B 1 208 ? 3.383 -16.453 -10.273 1 95.38 208 GLU B CA 1
ATOM 5443 C C . GLU B 1 208 ? 2.158 -16.938 -9.5 1 95.38 208 GLU B C 1
ATOM 5445 O O . GLU B 1 208 ? 2.252 -17.875 -8.703 1 95.38 208 GLU B O 1
ATOM 5450 N N . THR B 1 209 ? 1.035 -16.266 -9.656 1 93.88 209 THR B N 1
ATOM 5451 C CA . THR B 1 209 ? -0.277 -16.797 -9.297 1 93.88 209 THR B CA 1
ATOM 5452 C C . THR B 1 209 ? -1.185 -16.859 -10.523 1 93.88 209 THR B C 1
ATOM 5454 O O . THR B 1 209 ? -1.186 -15.953 -11.352 1 93.88 209 THR B O 1
ATOM 5457 N N . THR B 1 210 ? -1.917 -17.891 -10.617 1 90.06 210 THR B N 1
ATOM 5458 C CA . THR B 1 210 ? -2.689 -18.156 -11.82 1 90.06 210 THR B CA 1
ATOM 5459 C C . THR B 1 210 ? -4.027 -17.422 -11.781 1 90.06 210 THR B C 1
ATOM 5461 O O . THR B 1 210 ? -4.738 -17.469 -10.773 1 90.06 210 THR B O 1
ATOM 5464 N N . ASN B 1 211 ? -4.391 -16.797 -12.844 1 90.62 211 ASN B N 1
ATOM 5465 C CA . ASN B 1 211 ? -5.707 -16.188 -13.008 1 90.62 211 ASN B CA 1
ATOM 5466 C C . ASN B 1 211 ? -6.613 -17.047 -13.883 1 90.62 211 ASN B C 1
ATOM 5468 O O . ASN B 1 211 ? -7.648 -17.531 -13.422 1 90.62 211 ASN B O 1
ATOM 5472 N N . GLY B 1 212 ? -6.172 -17.344 -15.023 1 89.25 212 GLY B N 1
ATOM 5473 C CA . GLY B 1 212 ? -7.004 -18.031 -15.992 1 89.25 212 GLY B CA 1
ATOM 5474 C C . GLY B 1 212 ? -7.93 -17.109 -16.766 1 89.25 212 GLY B C 1
ATOM 5475 O O . GLY B 1 212 ? -7.898 -15.898 -16.578 1 89.25 212 GLY B O 1
ATOM 5476 N N . ILE B 1 213 ? -8.711 -17.672 -17.75 1 92 213 ILE B N 1
ATOM 5477 C CA . ILE B 1 213 ? -9.695 -16.906 -18.5 1 92 213 ILE B CA 1
ATOM 5478 C C . ILE B 1 213 ? -10.984 -17.719 -18.641 1 92 213 ILE B C 1
ATOM 5480 O O . ILE B 1 213 ? -10.938 -18.938 -18.812 1 92 213 ILE B O 1
ATOM 5484 N N . THR B 1 214 ? -12.102 -17.047 -18.531 1 89.75 214 THR B N 1
ATOM 5485 C CA . THR B 1 214 ? -13.391 -17.703 -18.734 1 89.75 214 THR B CA 1
ATOM 5486 C C . THR B 1 214 ? -14.141 -17.062 -19.891 1 89.75 214 THR B C 1
ATOM 5488 O O . THR B 1 214 ? -15.156 -17.594 -20.344 1 89.75 214 THR B O 1
ATOM 5491 N N . ASN B 1 215 ? -13.633 -15.992 -20.359 1 93.06 215 ASN B N 1
ATOM 5492 C CA . ASN B 1 215 ? -14.195 -15.367 -21.547 1 93.06 215 ASN B CA 1
ATOM 5493 C C . ASN B 1 215 ? -13.898 -16.188 -22.797 1 93.06 215 ASN B C 1
ATOM 5495 O O . ASN B 1 215 ? -12.828 -16.062 -23.391 1 93.06 215 ASN B O 1
ATOM 5499 N N . GLU B 1 216 ? -14.797 -16.844 -23.344 1 90.56 216 GLU B N 1
ATOM 5500 C CA . GLU B 1 216 ? -14.641 -17.812 -24.438 1 90.56 216 GLU B CA 1
ATOM 5501 C C . GLU B 1 216 ? -14.234 -17.109 -25.719 1 90.56 216 GLU B C 1
ATOM 5503 O O . GLU B 1 216 ? -13.625 -17.719 -26.609 1 90.56 216 GLU B O 1
ATOM 5508 N N . ALA B 1 217 ? -14.586 -15.867 -25.797 1 94.38 217 ALA B N 1
ATOM 5509 C CA . ALA B 1 217 ? -14.266 -15.109 -27 1 94.38 217 ALA B CA 1
ATOM 5510 C C . ALA B 1 217 ? -12.75 -15.039 -27.203 1 94.38 217 ALA B C 1
ATOM 5512 O O . ALA B 1 217 ? -12.289 -14.742 -28.312 1 94.38 217 ALA B O 1
ATOM 5513 N N . LEU B 1 218 ? -12.008 -15.328 -26.188 1 95.56 218 LEU B N 1
ATOM 5514 C CA . LEU B 1 218 ? -10.555 -15.188 -26.25 1 95.56 218 LEU B CA 1
ATOM 5515 C C . LEU B 1 218 ? -9.914 -16.469 -26.766 1 95.56 218 LEU B C 1
ATOM 5517 O O . LEU B 1 218 ? -8.75 -16.469 -27.172 1 95.56 218 LEU B O 1
ATOM 5521 N N . PHE B 1 219 ? -10.578 -17.609 -26.828 1 94.25 219 PHE B N 1
ATOM 5522 C CA . PHE B 1 219 ? -9.992 -18.922 -27.094 1 94.25 219 PHE B CA 1
ATOM 5523 C C . PHE B 1 219 ? -9.57 -19.016 -28.562 1 94.25 219 PHE B C 1
ATOM 5525 O O . PHE B 1 219 ? -8.656 -19.781 -28.891 1 94.25 219 PHE B O 1
ATOM 5532 N N . LYS B 1 220 ? -10.242 -18.266 -29.391 1 94.94 220 LYS B N 1
ATOM 5533 C CA . LYS B 1 220 ? -9.922 -18.297 -30.812 1 94.94 220 LYS B CA 1
ATOM 5534 C C . LYS B 1 220 ? -8.5 -17.812 -31.062 1 94.94 220 LYS B C 1
ATOM 5536 O O . LYS B 1 220 ? -7.918 -18.078 -32.125 1 94.94 220 LYS B O 1
ATOM 5541 N N . TYR B 1 221 ? -7.945 -17.062 -30.125 1 96.56 221 TYR B N 1
ATO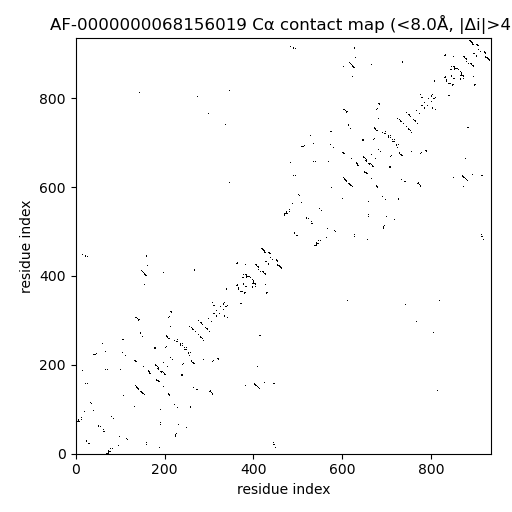M 5542 C CA . TYR B 1 221 ? -6.617 -16.484 -30.297 1 96.56 221 TYR B CA 1
ATOM 5543 C C . TYR B 1 221 ? -5.539 -17.453 -29.828 1 96.56 221 TYR B C 1
ATOM 5545 O O . TYR B 1 221 ? -4.344 -17.203 -30.016 1 96.56 221 TYR B O 1
ATOM 5553 N N . ILE B 1 222 ? -5.914 -18.578 -29.266 1 96.56 222 ILE B N 1
ATOM 5554 C CA . ILE B 1 222 ? -4.98 -19.625 -28.844 1 96.56 222 ILE B CA 1
ATOM 5555 C C . ILE B 1 222 ? -4.668 -20.531 -30.031 1 96.56 222 ILE B C 1
ATOM 5557 O O . ILE B 1 222 ? -5.461 -21.422 -30.375 1 96.56 222 ILE B O 1
ATOM 5561 N N . LYS B 1 223 ? -3.414 -20.312 -30.531 1 96.38 223 LYS B N 1
ATOM 5562 C CA . LYS B 1 223 ? -3.021 -21 -31.75 1 96.38 223 LYS B CA 1
ATOM 5563 C C . LYS B 1 223 ? -1.654 -21.672 -31.594 1 96.38 223 LYS B C 1
ATOM 5565 O O . LYS B 1 223 ? -0.827 -21.203 -30.812 1 96.38 223 LYS B O 1
ATOM 5570 N N . PRO B 1 224 ? -1.385 -22.719 -32.344 1 96.81 224 PRO B N 1
ATOM 5571 C CA . PRO B 1 224 ? -0.111 -23.438 -32.25 1 96.81 224 PRO B CA 1
ATOM 5572 C C . PRO B 1 224 ? 1.086 -22.562 -32.625 1 96.81 224 PRO B C 1
ATOM 5574 O O . PRO B 1 224 ? 2.213 -22.844 -32.219 1 96.81 224 PRO B O 1
ATOM 5577 N N . GLN B 1 225 ? 0.836 -21.5 -33.438 1 97.81 225 GLN B N 1
ATOM 5578 C CA . GLN B 1 225 ? 1.926 -20.609 -33.844 1 97.81 225 GLN B CA 1
ATOM 5579 C C . GLN B 1 225 ? 2.275 -19.641 -32.688 1 97.81 225 GLN B C 1
ATOM 5581 O O . GLN B 1 225 ? 2.156 -18.422 -32.844 1 97.81 225 GLN B O 1
ATOM 5586 N N . SER B 1 226 ? 2.76 -20.172 -31.641 1 97.94 226 SER B N 1
ATOM 5587 C CA . SER B 1 226 ? 3.1 -19.469 -30.406 1 97.94 226 SER B CA 1
ATOM 5588 C C . SER B 1 226 ? 4.148 -20.234 -29.609 1 97.94 226 SER B C 1
ATOM 5590 O O . SER B 1 226 ? 4.57 -21.312 -30 1 97.94 226 SER B O 1
ATOM 5592 N N . VAL B 1 227 ? 4.664 -19.625 -28.562 1 98.25 227 VAL B N 1
ATOM 5593 C CA . VAL B 1 227 ? 5.57 -20.281 -27.641 1 98.25 227 VAL B CA 1
ATOM 5594 C C . VAL B 1 227 ? 4.863 -20.531 -26.312 1 98.25 227 VAL B C 1
ATOM 5596 O O . VAL B 1 227 ? 4.285 -19.609 -25.719 1 98.25 227 VAL B O 1
ATOM 5599 N N . MET B 1 228 ? 4.938 -21.75 -25.812 1 96.56 228 MET B N 1
ATOM 5600 C CA . MET B 1 228 ? 4.25 -22.141 -24.578 1 96.56 228 MET B CA 1
ATOM 5601 C C . MET B 1 228 ? 4.777 -21.344 -23.391 1 96.56 228 MET B C 1
ATOM 5603 O O . MET B 1 228 ? 5.926 -20.891 -23.391 1 96.56 228 MET B O 1
ATOM 5607 N N . SER B 1 229 ? 3.932 -21.219 -22.391 1 95.94 229 SER B N 1
ATOM 5608 C CA . SER B 1 229 ? 4.242 -20.375 -21.25 1 95.94 229 SER B CA 1
ATOM 5609 C C . SER B 1 229 ? 5.48 -20.875 -20.5 1 95.94 229 SER B C 1
ATOM 5611 O O . SER B 1 229 ? 6.297 -20.078 -20.047 1 95.94 229 SER B O 1
ATOM 5613 N N . TRP B 1 230 ? 5.656 -22.219 -20.391 1 96.62 230 TRP B N 1
ATOM 5614 C CA . TRP B 1 230 ? 6.785 -22.766 -19.641 1 96.62 230 TRP B CA 1
ATOM 5615 C C . TRP B 1 230 ? 8.102 -22.469 -20.359 1 96.62 230 TRP B C 1
ATOM 5617 O O . TRP B 1 230 ? 9.148 -22.391 -19.719 1 96.62 230 TRP B O 1
ATOM 5627 N N . ILE B 1 231 ? 8.062 -22.312 -21.625 1 98.19 231 ILE B N 1
ATOM 5628 C CA . ILE B 1 231 ? 9.25 -21.938 -22.375 1 98.19 231 ILE B CA 1
ATOM 5629 C C . ILE B 1 231 ? 9.492 -20.438 -22.25 1 98.19 231 ILE B C 1
ATOM 5631 O O . ILE B 1 231 ? 10.625 -20 -22.016 1 98.19 231 ILE B O 1
ATOM 5635 N N . ARG B 1 232 ? 8.438 -19.625 -22.375 1 98.06 232 ARG B N 1
ATOM 5636 C CA . ARG B 1 232 ? 8.578 -18.172 -22.312 1 98.06 232 ARG B CA 1
ATOM 5637 C C . ARG B 1 232 ? 9.148 -17.734 -20.969 1 98.06 232 ARG B C 1
ATOM 5639 O O . ARG B 1 232 ? 10.008 -16.844 -20.922 1 98.06 232 ARG B O 1
ATOM 5646 N N . VAL B 1 233 ? 8.688 -18.328 -19.891 1 98 233 VAL B N 1
ATOM 5647 C CA . VAL B 1 233 ? 9.18 -17.938 -18.562 1 98 233 VAL B CA 1
ATOM 5648 C C . VAL B 1 233 ? 10.656 -18.328 -18.438 1 98 233 VAL B C 1
ATOM 5650 O O . VAL B 1 233 ? 11.453 -17.562 -17.891 1 98 233 VAL B O 1
ATOM 5653 N N . SER B 1 234 ? 10.992 -19.5 -18.953 1 97.75 234 SER B N 1
ATOM 5654 C CA . SER B 1 234 ? 12.375 -19.969 -18.875 1 97.75 234 SER B CA 1
ATOM 5655 C C . SER B 1 234 ? 13.312 -19.062 -19.656 1 97.75 234 SER B C 1
ATOM 5657 O O . SER B 1 234 ? 14.414 -18.75 -19.203 1 97.75 234 SER B O 1
ATOM 5659 N N . VAL B 1 235 ? 12.844 -18.656 -20.812 1 98.38 235 VAL B N 1
ATOM 5660 C CA . VAL B 1 235 ? 13.641 -17.781 -21.656 1 98.38 235 VAL B CA 1
ATOM 5661 C C . VAL B 1 235 ? 13.789 -16.422 -20.984 1 98.38 235 VAL B C 1
ATOM 5663 O O . VAL B 1 235 ? 14.891 -15.867 -20.922 1 98.38 235 VAL B O 1
ATOM 5666 N N . ALA B 1 236 ? 12.711 -15.883 -20.484 1 98.62 236 ALA B N 1
ATOM 5667 C CA . ALA B 1 236 ? 12.766 -14.602 -19.781 1 98.62 236 ALA B CA 1
ATOM 5668 C C . ALA B 1 236 ? 13.695 -14.688 -18.562 1 98.62 236 ALA B C 1
ATOM 5670 O O . ALA B 1 236 ? 14.477 -13.766 -18.312 1 98.62 236 ALA B O 1
ATOM 5671 N N . ASN B 1 237 ? 13.625 -15.805 -17.828 1 98.31 237 ASN B N 1
ATOM 5672 C CA . ASN B 1 237 ? 14.469 -16.016 -16.656 1 98.31 237 ASN B CA 1
ATOM 5673 C C . ASN B 1 237 ? 15.953 -15.984 -17.031 1 98.31 237 ASN B C 1
ATOM 5675 O O . ASN B 1 237 ? 16.766 -15.43 -16.297 1 98.31 237 ASN B O 1
ATOM 5679 N N . ARG B 1 238 ? 16.266 -16.547 -18.125 1 97.94 238 ARG B N 1
ATOM 5680 C CA . ARG B 1 238 ? 17.672 -16.672 -18.531 1 97.94 238 ARG B CA 1
ATOM 5681 C C . ARG B 1 238 ? 18.203 -15.352 -19.062 1 97.94 238 ARG B C 1
ATOM 5683 O O . ARG B 1 238 ? 19.375 -15.016 -18.859 1 97.94 238 ARG B O 1
ATOM 5690 N N . MET B 1 239 ? 17.344 -14.594 -19.672 1 98.44 239 MET B N 1
ATOM 5691 C CA . MET B 1 239 ? 17.844 -13.492 -20.484 1 98.44 239 MET B CA 1
ATOM 5692 C C . MET B 1 239 ? 17.719 -12.164 -19.734 1 98.44 239 MET B C 1
ATOM 5694 O O . MET B 1 239 ? 18.422 -11.203 -20.047 1 98.44 239 MET B O 1
ATOM 5698 N N . ALA B 1 240 ? 16.844 -12.047 -18.797 1 98.5 240 ALA B N 1
ATOM 5699 C CA . ALA B 1 240 ? 16.5 -10.742 -18.25 1 98.5 240 ALA B CA 1
ATOM 5700 C C . ALA B 1 240 ? 17.359 -10.422 -17.031 1 98.5 240 ALA B C 1
ATOM 5702 O O . ALA B 1 240 ? 17.688 -11.312 -16.234 1 98.5 240 ALA B O 1
ATOM 5703 N N . GLY B 1 241 ? 17.625 -9.156 -16.891 1 98.19 241 GLY B N 1
ATOM 5704 C CA . GLY B 1 241 ? 18.328 -8.664 -15.711 1 98.19 241 GLY B CA 1
ATOM 5705 C C . GLY B 1 241 ? 17.516 -7.684 -14.891 1 98.19 241 GLY B C 1
ATOM 5706 O O . GLY B 1 241 ? 17.969 -7.199 -13.852 1 98.19 241 GLY B O 1
ATOM 5707 N N . SER B 1 242 ? 16.375 -7.371 -15.352 1 98.56 242 SER B N 1
ATOM 5708 C CA . SER B 1 242 ? 15.43 -6.492 -14.664 1 98.56 242 SER B CA 1
ATOM 5709 C C . SER B 1 242 ? 13.992 -6.918 -14.914 1 98.56 242 SER B C 1
ATOM 5711 O O . SER B 1 242 ? 13.727 -7.746 -15.789 1 98.56 242 SER B O 1
ATOM 5713 N N . GLY B 1 243 ? 13.148 -6.355 -14.078 1 98.62 243 GLY B N 1
ATOM 5714 C CA . GLY B 1 243 ? 11.734 -6.648 -14.273 1 98.62 243 GLY B CA 1
ATOM 5715 C C . GLY B 1 243 ? 11.219 -6.211 -15.625 1 98.62 243 GLY B C 1
ATOM 5716 O O . GLY B 1 243 ? 10.438 -6.93 -16.266 1 98.62 243 GLY B O 1
ATOM 5717 N N . GLU B 1 244 ? 11.625 -5.047 -16.078 1 98.44 244 GLU B N 1
ATOM 5718 C CA . GLU B 1 244 ? 11.188 -4.527 -17.359 1 98.44 244 GLU B CA 1
ATOM 5719 C C . GLU B 1 244 ? 11.672 -5.414 -18.516 1 98.44 244 GLU B C 1
ATOM 5721 O O . GLU B 1 244 ? 10.906 -5.723 -19.422 1 98.44 244 GLU B O 1
ATOM 5726 N N . GLU B 1 245 ? 12.898 -5.789 -18.422 1 98.56 245 GLU B N 1
ATOM 5727 C CA . GLU B 1 245 ? 13.453 -6.68 -19.438 1 98.56 245 GLU B CA 1
ATOM 5728 C C . GLU B 1 245 ? 12.742 -8.031 -19.438 1 98.56 245 GLU B C 1
ATOM 5730 O O . GLU B 1 245 ? 12.453 -8.586 -20.5 1 98.56 245 GLU B O 1
ATOM 5735 N N . TRP B 1 246 ? 12.508 -8.523 -18.25 1 98.81 246 TRP B N 1
ATOM 5736 C CA . TRP B 1 246 ? 11.82 -9.805 -18.125 1 98.81 246 TRP B CA 1
ATOM 5737 C C . TRP B 1 246 ? 10.469 -9.773 -18.828 1 98.81 246 TRP B C 1
ATOM 5739 O O . TRP B 1 246 ? 10.141 -10.68 -19.594 1 98.81 246 TRP B O 1
ATOM 5749 N N . ILE B 1 247 ? 9.742 -8.742 -18.625 1 98.75 247 ILE B N 1
ATOM 5750 C CA . ILE B 1 247 ? 8.398 -8.594 -19.188 1 98.75 247 ILE B CA 1
ATOM 5751 C C . ILE B 1 247 ? 8.484 -8.453 -20.703 1 98.75 247 ILE B C 1
ATOM 5753 O O . ILE B 1 247 ? 7.695 -9.055 -21.438 1 98.75 247 ILE B O 1
ATOM 5757 N N . ASP B 1 248 ? 9.445 -7.695 -21.172 1 98.5 248 ASP B N 1
ATOM 5758 C CA . ASP B 1 248 ? 9.625 -7.48 -22.609 1 98.5 248 ASP B CA 1
ATOM 5759 C C . ASP B 1 248 ? 9.922 -8.797 -23.328 1 98.5 248 ASP B C 1
ATOM 5761 O O . ASP B 1 248 ? 9.484 -9 -24.469 1 98.5 248 ASP B O 1
ATOM 5765 N N . ILE B 1 249 ? 10.656 -9.609 -22.688 1 98.69 249 ILE B N 1
ATOM 5766 C CA . ILE B 1 249 ? 10.992 -10.898 -23.281 1 98.69 249 ILE B CA 1
ATOM 5767 C C . ILE B 1 249 ? 9.797 -11.844 -23.188 1 98.69 249 ILE B C 1
ATOM 5769 O O . ILE B 1 249 ? 9.422 -12.492 -24.156 1 98.69 249 ILE B O 1
ATOM 5773 N N . PHE B 1 250 ? 9.172 -11.898 -22.062 1 98.44 250 PHE B N 1
ATOM 5774 C CA . PHE B 1 250 ? 8.102 -12.844 -21.766 1 98.44 250 PHE B CA 1
ATOM 5775 C C . PHE B 1 250 ? 6.902 -12.609 -22.672 1 98.44 250 PHE B C 1
ATOM 5777 O O . PHE B 1 250 ? 6.215 -13.562 -23.062 1 98.44 250 PHE B O 1
ATOM 5784 N N . LYS B 1 251 ? 6.641 -11.359 -22.953 1 97.94 251 LYS B N 1
ATOM 5785 C CA . LYS B 1 251 ? 5.406 -11.047 -23.672 1 97.94 251 LYS B CA 1
ATOM 5786 C C . LYS B 1 251 ? 5.492 -11.484 -25.141 1 97.94 251 LYS B C 1
ATOM 5788 O O . LYS B 1 251 ? 4.477 -11.547 -25.828 1 97.94 251 LYS B O 1
ATOM 5793 N N . GLN B 1 252 ? 6.688 -11.867 -25.562 1 97.88 252 GLN B N 1
ATOM 5794 C CA . GLN B 1 252 ? 6.855 -12.305 -26.953 1 97.88 252 GLN B CA 1
ATOM 5795 C C . GLN B 1 252 ? 6.203 -13.664 -27.172 1 97.88 252 GLN B C 1
ATOM 5797 O O . GLN B 1 252 ? 6.281 -14.547 -26.312 1 97.88 252 GLN B O 1
ATOM 5802 N N . TYR B 1 253 ? 5.559 -13.82 -28.328 1 98 253 TYR B N 1
ATOM 5803 C CA . TYR B 1 253 ? 4.98 -15.07 -28.812 1 98 253 TYR B CA 1
ATOM 5804 C C . TYR B 1 253 ? 4.008 -15.648 -27.781 1 98 253 TYR B C 1
ATOM 5806 O O . TYR B 1 253 ? 4.047 -16.844 -27.484 1 98 253 TYR B O 1
ATOM 5814 N N . ASN B 1 254 ? 3.232 -14.742 -27.234 1 97.12 254 ASN B N 1
ATOM 5815 C CA . ASN B 1 254 ? 2.213 -15.078 -26.25 1 97.12 254 ASN B CA 1
ATOM 5816 C C . ASN B 1 254 ? 1.258 -16.141 -26.766 1 97.12 254 ASN B C 1
ATOM 5818 O O . ASN B 1 254 ? 0.514 -15.914 -27.719 1 97.12 254 ASN B O 1
ATOM 5822 N N . SER B 1 255 ? 1.248 -17.312 -26.062 1 96.38 255 SER B N 1
ATOM 5823 C CA . SER B 1 255 ? 0.409 -18.453 -26.453 1 96.38 255 SER B CA 1
ATOM 5824 C C . SER B 1 255 ? -1.044 -18.219 -26.047 1 96.38 255 SER B C 1
ATOM 5826 O O . SER B 1 255 ? -1.943 -18.906 -26.531 1 96.38 255 SER B O 1
ATOM 5828 N N . GLY B 1 256 ? -1.218 -17.281 -25.125 1 96 256 GLY B N 1
ATOM 5829 C CA . GLY B 1 256 ? -2.557 -17.062 -24.594 1 96 256 GLY B CA 1
ATOM 5830 C C . GLY B 1 256 ? -2.996 -18.141 -23.625 1 96 256 GLY B C 1
ATOM 5831 O O . GLY B 1 256 ? -4.18 -18.25 -23.297 1 96 256 GLY B O 1
ATOM 5832 N N . THR B 1 257 ? -2.084 -19.031 -23.25 1 94 257 THR B N 1
ATOM 5833 C CA . THR B 1 257 ? -2.346 -20.094 -22.281 1 94 257 THR B CA 1
ATOM 5834 C C . THR B 1 257 ? -1.615 -19.812 -20.969 1 94 257 THR B C 1
ATOM 5836 O O . THR B 1 257 ? -0.701 -18.984 -20.922 1 94 257 THR B O 1
ATOM 5839 N N . TYR B 1 258 ? -2.104 -20.469 -19.859 1 93.38 258 TYR B N 1
ATOM 5840 C CA . TYR B 1 258 ? -1.529 -20.266 -18.547 1 93.38 258 TYR B CA 1
ATOM 5841 C C . TYR B 1 258 ? -1.474 -18.781 -18.203 1 93.38 258 TYR B C 1
ATOM 5843 O O . TYR B 1 258 ? -0.397 -18.234 -17.938 1 93.38 258 TYR B O 1
ATOM 5851 N N . ASN B 1 259 ? -2.623 -18.172 -18.234 1 93.19 259 ASN B N 1
ATOM 5852 C CA . ASN B 1 259 ? -2.779 -16.75 -17.969 1 93.19 259 ASN B CA 1
ATOM 5853 C C . ASN B 1 259 ? -2.68 -16.438 -16.469 1 93.19 259 ASN B C 1
ATOM 5855 O O . ASN B 1 259 ? -3.525 -16.875 -15.688 1 93.19 259 ASN B O 1
ATOM 5859 N N . ASN B 1 260 ? -1.627 -15.68 -16.094 1 93.44 260 ASN B N 1
ATOM 5860 C CA . ASN B 1 260 ? -1.187 -15.508 -14.719 1 93.44 260 ASN B CA 1
ATOM 5861 C C . ASN B 1 260 ? -0.905 -14.047 -14.391 1 93.44 260 ASN B C 1
ATOM 5863 O O . ASN B 1 260 ? -0.947 -13.188 -15.281 1 93.44 260 ASN B O 1
ATOM 5867 N N . GLN B 1 261 ? -0.788 -13.773 -13.195 1 96.69 261 GLN B N 1
ATOM 5868 C CA . GLN B 1 261 ? 0.025 -12.648 -12.742 1 96.69 261 GLN B CA 1
ATOM 5869 C C . GLN B 1 261 ? 1.435 -13.102 -12.375 1 96.69 261 GLN B C 1
ATOM 5871 O O . GLN B 1 261 ? 1.608 -13.969 -11.516 1 96.69 261 GLN B O 1
ATOM 5876 N N . TRP B 1 262 ? 2.389 -12.586 -13.094 1 98.25 262 TRP B N 1
ATOM 5877 C CA . TRP B 1 262 ? 3.787 -12.789 -12.727 1 98.25 262 TRP B CA 1
ATOM 5878 C C . TRP B 1 262 ? 4.301 -11.633 -11.875 1 98.25 262 TRP B C 1
ATOM 5880 O O . TRP B 1 262 ? 3.982 -10.469 -12.141 1 98.25 262 TRP B O 1
ATOM 5890 N N . ILE B 1 263 ? 5.012 -11.969 -10.852 1 98.75 263 ILE B N 1
ATOM 5891 C CA . ILE B 1 263 ? 5.621 -11.039 -9.906 1 98.75 263 ILE B CA 1
ATOM 5892 C C . ILE B 1 263 ? 7.141 -11.156 -9.977 1 98.75 263 ILE B C 1
ATOM 5894 O O . ILE B 1 263 ? 7.703 -12.211 -9.664 1 98.75 263 ILE B O 1
ATOM 5898 N N . ILE B 1 264 ? 7.801 -10.109 -10.438 1 98.88 264 ILE B N 1
ATOM 5899 C CA . ILE B 1 264 ? 9.25 -10.109 -10.594 1 98.88 264 ILE B CA 1
ATOM 5900 C C . ILE B 1 264 ? 9.891 -9.211 -9.539 1 98.88 264 ILE B C 1
ATOM 5902 O O . ILE B 1 264 ? 9.742 -7.992 -9.586 1 98.88 264 ILE B O 1
ATOM 5906 N N . VAL B 1 265 ? 10.555 -9.797 -8.625 1 98.94 265 VAL B N 1
ATOM 5907 C CA . VAL B 1 265 ? 11.227 -9.078 -7.555 1 98.94 265 VAL B CA 1
ATOM 5908 C C . VAL B 1 265 ? 12.711 -8.93 -7.887 1 98.94 265 VAL B C 1
ATOM 5910 O O . VAL B 1 265 ? 13.406 -9.922 -8.125 1 98.94 265 VAL B O 1
ATOM 5913 N N . ASN B 1 266 ? 13.242 -7.766 -7.918 1 98.88 266 ASN B N 1
ATOM 5914 C CA . ASN B 1 266 ? 14.633 -7.488 -8.266 1 98.88 266 ASN B CA 1
ATOM 5915 C C . ASN B 1 266 ? 15.477 -7.242 -7.02 1 98.88 266 ASN B C 1
ATOM 5917 O O . ASN B 1 266 ? 15.672 -6.094 -6.609 1 98.88 266 ASN B O 1
ATOM 5921 N N . TYR B 1 267 ? 16.078 -8.242 -6.5 1 98.75 267 TYR B N 1
ATOM 5922 C CA . TYR B 1 267 ? 16.891 -8.156 -5.285 1 98.75 267 TYR B CA 1
ATOM 5923 C C . TYR B 1 267 ? 18.203 -7.41 -5.555 1 98.75 267 TYR B C 1
ATOM 5925 O O . TYR B 1 267 ? 18.859 -6.969 -4.621 1 98.75 267 TYR B O 1
ATOM 5933 N N . ALA B 1 268 ? 18.578 -7.305 -6.797 1 97.94 268 ALA B N 1
ATOM 5934 C CA . ALA B 1 268 ? 19.766 -6.535 -7.141 1 97.94 268 ALA B CA 1
ATOM 5935 C C . ALA B 1 268 ? 19.562 -5.047 -6.879 1 97.94 268 ALA B C 1
ATOM 5937 O O . ALA B 1 268 ? 20.531 -4.301 -6.699 1 97.94 268 ALA B O 1
ATOM 5938 N N . ARG B 1 269 ? 18.312 -4.645 -6.777 1 98.06 269 ARG B N 1
ATOM 5939 C CA . ARG B 1 269 ? 17.984 -3.234 -6.574 1 98.06 269 ARG B CA 1
ATOM 5940 C C . ARG B 1 269 ? 17.625 -2.961 -5.121 1 98.06 269 ARG B C 1
ATOM 5942 O O . ARG B 1 269 ? 17.359 -1.815 -4.746 1 98.06 269 ARG B O 1
ATOM 5949 N N . PHE B 1 270 ? 17.625 -3.963 -4.344 1 98.62 270 PHE B N 1
ATOM 5950 C CA . PHE B 1 270 ? 17.312 -3.818 -2.928 1 98.62 270 PHE B CA 1
ATOM 5951 C C . PHE B 1 270 ? 18.578 -3.766 -2.09 1 98.62 270 PHE B C 1
ATOM 5953 O O . PHE B 1 270 ? 19.391 -4.691 -2.123 1 98.62 270 PHE B O 1
ATOM 5960 N N . THR B 1 271 ? 18.703 -2.742 -1.389 1 98.19 271 THR B N 1
ATOM 5961 C CA . THR B 1 271 ? 19.766 -2.574 -0.417 1 98.19 271 THR B CA 1
ATOM 5962 C C . THR B 1 271 ? 19.203 -2.408 0.991 1 98.19 271 THR B C 1
ATOM 5964 O O . THR B 1 271 ? 18.469 -1.46 1.261 1 98.19 271 THR B O 1
ATOM 5967 N N . PRO B 1 272 ? 19.562 -3.332 1.908 1 97.38 272 PRO B N 1
ATOM 5968 C CA . PRO B 1 272 ? 19.031 -3.256 3.27 1 97.38 272 PRO B CA 1
ATOM 5969 C C . PRO B 1 272 ? 19.25 -1.891 3.916 1 97.38 272 PRO B C 1
ATOM 5971 O O . PRO B 1 272 ? 20.375 -1.366 3.891 1 97.38 272 PRO B O 1
ATOM 5974 N N . GLY B 1 273 ? 18.156 -1.359 4.461 1 96.06 273 GLY B N 1
ATOM 5975 C CA . GLY B 1 273 ? 18.25 -0.123 5.223 1 96.06 273 GLY B CA 1
ATOM 5976 C C . GLY B 1 273 ? 18.234 1.117 4.348 1 96.06 273 GLY B C 1
ATOM 5977 O O . GLY B 1 273 ? 18.422 2.23 4.84 1 96.06 273 GLY B O 1
ATOM 5978 N N . GLU B 1 274 ? 18.031 0.98 3.072 1 97.06 274 GLU B N 1
ATOM 5979 C CA . GLU B 1 274 ? 17.938 2.094 2.131 1 97.06 274 GLU B CA 1
ATOM 5980 C C . GLU B 1 274 ? 16.547 2.184 1.511 1 97.06 274 GLU B C 1
ATOM 5982 O O . GLU B 1 274 ? 15.805 1.203 1.504 1 97.06 274 GLU B O 1
ATOM 5987 N N . PRO B 1 275 ? 16.219 3.408 1.045 1 96.44 275 PRO B N 1
ATOM 5988 C CA . PRO B 1 275 ? 14.938 3.514 0.349 1 96.44 275 PRO B CA 1
ATOM 5989 C C . PRO B 1 275 ? 14.844 2.586 -0.86 1 96.44 275 PRO B C 1
ATOM 5991 O O . PRO B 1 275 ? 15.844 2.355 -1.545 1 96.44 275 PRO B O 1
ATOM 5994 N N . LEU B 1 276 ? 13.641 2.07 -1.133 1 98.38 276 LEU B N 1
ATOM 5995 C CA . LEU B 1 276 ? 13.406 1.263 -2.326 1 98.38 276 LEU B CA 1
ATOM 5996 C C . LEU B 1 276 ? 13.375 2.137 -3.576 1 98.38 276 LEU B C 1
ATOM 5998 O O . LEU B 1 276 ? 12.492 2.982 -3.725 1 98.38 276 LEU B O 1
ATOM 6002 N N . PRO B 1 277 ? 14.344 1.979 -4.457 1 98.06 277 PRO B N 1
ATOM 6003 C CA . PRO B 1 277 ? 14.219 2.668 -5.742 1 98.06 277 PRO B CA 1
ATOM 6004 C C . PRO B 1 277 ? 13.141 2.055 -6.633 1 98.06 277 PRO B C 1
ATOM 6006 O O . PRO B 1 277 ? 12.664 0.95 -6.363 1 98.06 277 PRO B O 1
ATOM 6009 N N . ASP B 1 278 ? 12.766 2.773 -7.648 1 97.94 278 ASP B N 1
ATOM 6010 C CA . ASP B 1 278 ? 11.875 2.184 -8.648 1 97.94 278 ASP B CA 1
ATOM 6011 C C . ASP B 1 278 ? 12.484 0.914 -9.234 1 97.94 278 ASP B C 1
ATOM 6013 O O . ASP B 1 278 ? 13.711 0.768 -9.281 1 97.94 278 ASP B O 1
ATOM 6017 N N . GLY B 1 279 ? 11.633 -0.048 -9.602 1 98.69 279 GLY B N 1
ATOM 6018 C CA . GLY B 1 279 ? 12.078 -1.221 -10.336 1 98.69 279 GLY B CA 1
ATOM 6019 C C . GLY B 1 279 ? 12.375 -2.41 -9.445 1 98.69 279 GLY B C 1
ATOM 6020 O O . GLY B 1 279 ? 12.859 -3.443 -9.914 1 98.69 279 GLY B O 1
ATOM 6021 N N . VAL B 1 280 ? 12.039 -2.289 -8.125 1 98.88 280 VAL B N 1
ATOM 6022 C CA . VAL B 1 280 ? 12.266 -3.404 -7.215 1 98.88 280 VAL B CA 1
ATOM 6023 C C . VAL B 1 280 ? 11.211 -4.484 -7.445 1 98.88 280 VAL B C 1
ATOM 6025 O O . VAL B 1 280 ? 11.492 -5.676 -7.293 1 98.88 280 VAL B O 1
ATOM 6028 N N . LEU B 1 281 ? 10.047 -4.09 -7.793 1 98.94 281 LEU B N 1
ATOM 6029 C CA . LEU B 1 281 ? 8.938 -5.023 -7.945 1 98.94 281 LEU B CA 1
ATOM 6030 C C . LEU B 1 281 ? 8.109 -4.684 -9.18 1 98.94 281 LEU B C 1
ATOM 6032 O O . LEU B 1 281 ? 7.59 -3.572 -9.297 1 98.94 281 LEU B O 1
ATOM 6036 N N . HIS B 1 282 ? 7.988 -5.609 -10.109 1 98.88 282 HIS B N 1
ATOM 6037 C CA . HIS B 1 282 ? 7.125 -5.488 -11.273 1 98.88 282 HIS B CA 1
ATOM 6038 C C . HIS B 1 282 ? 6.062 -6.582 -11.297 1 98.88 282 HIS B C 1
ATOM 6040 O O . HIS B 1 282 ? 6.297 -7.688 -10.805 1 98.88 282 HIS B O 1
ATOM 6046 N N . VAL B 1 283 ? 4.91 -6.273 -11.836 1 98.69 283 VAL B N 1
ATOM 6047 C CA . VAL B 1 283 ? 3.877 -7.273 -12.062 1 98.69 283 VAL B CA 1
ATOM 6048 C C . VAL B 1 283 ? 3.432 -7.234 -13.523 1 98.69 283 VAL B C 1
ATOM 6050 O O . VAL B 1 283 ? 3.434 -6.172 -14.148 1 98.69 283 VAL B O 1
ATOM 6053 N N . VAL B 1 284 ? 3.133 -8.359 -14.055 1 98.69 284 VAL B N 1
ATOM 6054 C CA . VAL B 1 284 ? 2.602 -8.461 -15.414 1 98.69 284 VAL B CA 1
ATOM 6055 C C . VAL B 1 284 ? 1.478 -9.492 -15.453 1 98.69 284 VAL B C 1
ATOM 6057 O O . VAL B 1 284 ? 1.566 -10.539 -14.812 1 98.69 284 VAL B O 1
ATOM 6060 N N . GLU B 1 285 ? 0.423 -9.125 -16.078 1 98.12 285 GLU B N 1
ATOM 6061 C CA . GLU B 1 285 ? -0.707 -10.008 -16.359 1 98.12 285 GLU B CA 1
ATOM 6062 C C . GLU B 1 285 ? -0.959 -10.125 -17.859 1 98.12 285 GLU B C 1
ATOM 6064 O O . GLU B 1 285 ? -0.824 -9.148 -18.594 1 98.12 285 GLU B O 1
ATOM 6069 N N . GLN B 1 286 ? -1.232 -11.359 -18.234 1 96.62 286 GLN B N 1
ATOM 6070 C CA . GLN B 1 286 ? -1.414 -11.594 -19.672 1 96.62 286 GLN B CA 1
ATOM 6071 C C . GLN B 1 286 ? -2.68 -12.398 -19.938 1 96.62 286 GLN B C 1
ATOM 6073 O O . GLN B 1 286 ? -3.035 -13.281 -19.156 1 96.62 286 GLN B O 1
ATOM 6078 N N . ILE B 1 287 ? -3.297 -12.062 -21.047 1 96.5 287 ILE B N 1
ATOM 6079 C CA . ILE B 1 287 ? -4.336 -12.836 -21.719 1 96.5 287 ILE B CA 1
ATOM 6080 C C . ILE B 1 287 ? -4.055 -12.906 -23.203 1 96.5 287 ILE B C 1
ATOM 6082 O O . ILE B 1 287 ? -3.111 -12.281 -23.703 1 96.5 287 ILE B O 1
ATOM 6086 N N . PRO B 1 288 ? -4.656 -13.781 -24.047 1 94.5 288 PRO B N 1
ATOM 6087 C CA . PRO B 1 288 ? -4.309 -13.953 -25.453 1 94.5 288 PRO B CA 1
ATOM 6088 C C . PRO B 1 288 ? -4.172 -12.625 -26.203 1 94.5 288 PRO B C 1
ATOM 6090 O O . PRO B 1 288 ? -3.322 -12.492 -27.078 1 94.5 288 PRO B O 1
ATOM 6093 N N . THR B 1 289 ? -4.793 -11.539 -25.859 1 89.25 289 THR B N 1
ATOM 6094 C CA . THR B 1 289 ? -4.816 -10.336 -26.688 1 89.25 289 THR B CA 1
ATOM 6095 C C . THR B 1 289 ? -4.211 -9.156 -25.938 1 89.25 289 THR B C 1
ATOM 6097 O O . THR B 1 289 ? -4.082 -8.062 -26.484 1 89.25 289 THR B O 1
ATOM 6100 N N . ARG B 1 290 ? -3.723 -9.453 -24.812 1 95.19 290 ARG B N 1
ATOM 6101 C CA . ARG B 1 290 ? -3.346 -8.273 -24.031 1 95.19 290 ARG B CA 1
ATOM 6102 C C . ARG B 1 290 ? -2.352 -8.633 -22.938 1 95.19 290 ARG B C 1
ATOM 6104 O O . ARG B 1 290 ? -2.471 -9.688 -22.312 1 95.19 290 ARG B O 1
ATOM 6111 N N . VAL B 1 291 ? -1.369 -7.797 -22.797 1 97.44 291 VAL B N 1
ATOM 6112 C CA . VAL B 1 291 ? -0.428 -7.859 -21.672 1 97.44 291 VAL B CA 1
ATOM 6113 C C . VAL B 1 291 ? -0.399 -6.516 -20.953 1 97.44 291 VAL B C 1
ATOM 6115 O O . VAL B 1 291 ? -0.225 -5.469 -21.578 1 97.44 291 VAL B O 1
ATOM 6118 N N . GLU B 1 292 ? -0.688 -6.523 -19.672 1 98.06 292 GLU B N 1
ATOM 6119 C CA . GLU B 1 292 ? -0.594 -5.336 -18.828 1 98.06 292 GLU B CA 1
ATOM 6120 C C . GLU B 1 292 ? 0.461 -5.512 -17.734 1 98.06 292 GLU B C 1
ATOM 6122 O O . GLU B 1 292 ? 0.589 -6.594 -17.156 1 98.06 292 GLU B O 1
ATOM 6127 N N . PHE B 1 293 ? 1.283 -4.445 -17.562 1 98.62 293 PHE B N 1
ATOM 6128 C CA . PHE B 1 293 ? 2.334 -4.555 -16.562 1 98.62 293 PHE B CA 1
ATOM 6129 C C . PHE B 1 293 ? 2.594 -3.209 -15.891 1 98.62 293 PHE B C 1
ATOM 6131 O O . PHE B 1 293 ? 2.197 -2.166 -16.422 1 98.62 293 PHE B O 1
ATOM 6138 N N . GLU B 1 294 ? 3.162 -3.217 -14.688 1 98.44 294 GLU B N 1
ATOM 6139 C CA . GLU B 1 294 ? 3.453 -2.01 -13.922 1 98.44 294 GLU B CA 1
ATOM 6140 C C . GLU B 1 294 ? 4.582 -2.252 -12.922 1 98.44 294 GLU B C 1
ATOM 6142 O O . GLU B 1 294 ? 4.73 -3.357 -12.398 1 98.44 294 GLU B O 1
ATOM 6147 N N . ASP B 1 295 ? 5.488 -1.25 -12.797 1 98.69 295 ASP B N 1
ATOM 6148 C CA . ASP B 1 295 ? 6.336 -1.189 -11.609 1 98.69 295 ASP B CA 1
ATOM 6149 C C . ASP B 1 295 ? 5.516 -0.851 -10.367 1 98.69 295 ASP B C 1
ATOM 6151 O O . ASP B 1 295 ? 5.059 0.284 -10.203 1 98.69 295 ASP B O 1
ATOM 6155 N N . VAL B 1 296 ? 5.352 -1.815 -9.461 1 98.5 296 VAL B N 1
ATOM 6156 C CA . VAL B 1 296 ? 4.469 -1.608 -8.32 1 98.5 296 VAL B CA 1
ATOM 6157 C C . VAL B 1 296 ? 5.301 -1.396 -7.055 1 98.5 296 VAL B C 1
ATOM 6159 O O . VAL B 1 296 ? 4.832 -1.658 -5.941 1 98.5 296 VAL B O 1
ATOM 6162 N N . THR B 1 297 ? 6.512 -0.917 -7.172 1 98.69 297 THR B N 1
ATOM 6163 C CA . THR B 1 297 ? 7.395 -0.676 -6.035 1 98.69 297 THR B CA 1
ATOM 6164 C C . THR B 1 297 ? 6.758 0.302 -5.055 1 98.69 297 THR B C 1
ATOM 6166 O O . THR B 1 297 ? 6.973 0.202 -3.844 1 98.69 297 THR B O 1
ATOM 6169 N N . HIS B 1 298 ? 5.953 1.219 -5.551 1 96.44 298 HIS B N 1
ATOM 6170 C CA . HIS B 1 298 ? 5.332 2.219 -4.688 1 96.44 298 HIS B CA 1
ATOM 6171 C C . HIS B 1 298 ? 4.422 1.566 -3.654 1 96.44 298 HIS B C 1
ATOM 6173 O O . HIS B 1 298 ? 4.312 2.049 -2.525 1 96.44 298 HIS B O 1
ATOM 6179 N N . TYR B 1 299 ? 3.781 0.422 -3.961 1 96.75 299 TYR B N 1
ATOM 6180 C CA . TYR B 1 299 ? 2.996 -0.311 -2.975 1 96.75 299 TYR B CA 1
ATOM 6181 C C . TYR B 1 299 ? 3.898 -0.955 -1.93 1 96.75 299 TYR B C 1
ATOM 6183 O O . TYR B 1 299 ? 3.582 -0.949 -0.737 1 96.75 299 TYR B O 1
ATOM 6191 N N . LEU B 1 300 ? 4.957 -1.498 -2.475 1 97.69 300 LEU B N 1
ATOM 6192 C CA . LEU B 1 300 ? 5.879 -2.195 -1.586 1 97.69 300 LEU B CA 1
ATOM 6193 C C . LEU B 1 300 ? 6.457 -1.244 -0.544 1 97.69 300 LEU B C 1
ATOM 6195 O O . LEU B 1 300 ? 6.715 -1.645 0.594 1 97.69 300 LEU B O 1
ATOM 6199 N N . ARG B 1 301 ? 6.637 0.027 -0.899 1 96.69 301 ARG B N 1
ATOM 6200 C CA . ARG B 1 301 ? 7.172 1.041 0.003 1 96.69 301 ARG B CA 1
ATOM 6201 C C . ARG B 1 301 ? 6.273 1.215 1.225 1 96.69 301 ARG B C 1
ATOM 6203 O O . ARG B 1 301 ? 6.723 1.695 2.268 1 96.69 301 ARG B O 1
ATOM 6210 N N . LEU B 1 302 ? 5.023 0.809 1.091 1 93.62 302 LEU B N 1
ATOM 6211 C CA . LEU B 1 302 ? 4.105 0.889 2.221 1 93.62 302 LEU B CA 1
ATOM 6212 C C . LEU B 1 302 ? 4.117 -0.409 3.021 1 93.62 302 LEU B C 1
ATOM 6214 O O . LEU B 1 302 ? 3.617 -0.451 4.148 1 93.62 302 LEU B O 1
ATOM 6218 N N . GLY B 1 303 ? 4.676 -1.469 2.32 1 94.44 303 GLY B N 1
ATOM 6219 C CA . GLY B 1 303 ? 4.848 -2.613 3.201 1 94.44 303 GLY B CA 1
ATOM 6220 C C . GLY B 1 303 ? 4.801 -3.941 2.467 1 94.44 303 GLY B C 1
ATOM 6221 O O . GLY B 1 303 ? 5.52 -4.879 2.82 1 94.44 303 GLY B O 1
ATOM 6222 N N . TYR B 1 304 ? 3.863 -4.109 1.485 1 97.06 304 TYR B N 1
ATOM 6223 C CA . TYR B 1 304 ? 3.771 -5.445 0.909 1 97.06 304 TYR B CA 1
ATOM 6224 C C . TYR B 1 304 ? 2.988 -5.422 -0.398 1 97.06 304 TYR B C 1
ATOM 6226 O O . TYR B 1 304 ? 2.385 -4.406 -0.75 1 97.06 304 TYR B O 1
ATOM 6234 N N . TRP B 1 305 ? 3.074 -6.496 -1.155 1 98.06 305 TRP B N 1
ATOM 6235 C CA . TRP B 1 305 ? 2.281 -6.809 -2.34 1 98.06 305 TRP B CA 1
ATOM 6236 C C . TRP B 1 305 ? 1.7 -8.211 -2.248 1 98.06 305 TRP B C 1
ATOM 6238 O O . TRP B 1 305 ? 2.432 -9.18 -2.029 1 98.06 305 TRP B O 1
ATOM 6248 N N . PRO B 1 306 ? 0.412 -8.344 -2.373 1 97.31 306 PRO B N 1
ATOM 6249 C CA . PRO B 1 306 ? -0.233 -9.656 -2.35 1 97.31 306 PRO B CA 1
ATOM 6250 C C . PRO B 1 306 ? -0.604 -10.164 -3.744 1 97.31 306 PRO B C 1
ATOM 6252 O O . PRO B 1 306 ? -0.77 -9.359 -4.668 1 97.31 306 PRO B O 1
ATOM 6255 N N . SER B 1 307 ? -0.709 -11.406 -3.924 1 97.38 307 SER B N 1
ATOM 6256 C CA . SER B 1 307 ? -1.227 -12.047 -5.133 1 97.38 307 SER B CA 1
ATOM 6257 C C . SER B 1 307 ? -2.016 -13.305 -4.797 1 97.38 307 SER B C 1
ATOM 6259 O O . SER B 1 307 ? -1.541 -14.164 -4.047 1 97.38 307 SER B O 1
ATOM 6261 N N . TYR B 1 308 ? -3.275 -13.406 -5.258 1 95.44 308 TYR B N 1
ATOM 6262 C CA . TYR B 1 308 ? -4.168 -14.5 -4.887 1 95.44 308 TYR B CA 1
ATOM 6263 C C . TYR B 1 308 ? -5.168 -14.789 -6 1 95.44 308 TYR B C 1
ATOM 6265 O O . TYR B 1 308 ? -6.375 -14.852 -5.758 1 95.44 308 TYR B O 1
ATOM 6273 N N . ASN B 1 309 ? -4.711 -14.82 -7.219 1 93.88 309 ASN B N 1
ATOM 6274 C CA . ASN B 1 309 ? -5.355 -15.414 -8.383 1 93.88 309 ASN B CA 1
ATOM 6275 C C . ASN B 1 309 ? -6.5 -14.547 -8.898 1 93.88 309 ASN B C 1
ATOM 6277 O O . ASN B 1 309 ? -7.449 -15.055 -9.492 1 93.88 309 ASN B O 1
ATOM 6281 N N . ILE B 1 310 ? -6.574 -13.367 -8.602 1 95.56 310 ILE B N 1
ATOM 6282 C CA . ILE B 1 310 ? -7.484 -12.383 -9.18 1 95.56 310 ILE B CA 1
ATOM 6283 C C . ILE B 1 310 ? -6.684 -11.273 -9.859 1 95.56 310 ILE B C 1
ATOM 6285 O O . ILE B 1 310 ? -5.797 -10.68 -9.25 1 95.56 310 ILE B O 1
ATOM 6289 N N . PRO B 1 311 ? -7.066 -11.047 -11.117 1 96.44 311 PRO B N 1
ATOM 6290 C CA . PRO B 1 311 ? -6.297 -10.016 -11.812 1 96.44 311 PRO B CA 1
ATOM 6291 C C . PRO B 1 311 ? -6.332 -8.664 -11.094 1 96.44 311 PRO B C 1
ATOM 6293 O O . PRO B 1 311 ? -7.398 -8.219 -10.656 1 96.44 311 PRO B O 1
ATOM 6296 N N . TYR B 1 312 ? -5.25 -8.07 -11.023 1 97.06 312 TYR B N 1
ATOM 6297 C CA . TYR B 1 312 ? -5.09 -6.746 -10.43 1 97.06 312 TYR B CA 1
ATOM 6298 C C . TYR B 1 312 ? -5.523 -5.656 -11.406 1 97.06 312 TYR B C 1
ATOM 6300 O O . TYR B 1 312 ? -6.168 -4.684 -11.008 1 97.06 312 TYR B O 1
ATOM 6308 N N . PHE B 1 313 ? -5.109 -5.785 -12.656 1 97.69 313 PHE B N 1
ATOM 6309 C CA . PHE B 1 313 ? -5.445 -4.789 -13.664 1 97.69 313 PHE B CA 1
ATOM 6310 C C . PHE B 1 313 ? -6.91 -4.898 -14.062 1 97.69 313 PHE B C 1
ATOM 6312 O O . PHE B 1 313 ? -7.359 -5.953 -14.516 1 97.69 313 PHE B O 1
ATOM 6319 N N . GLU B 1 314 ? -7.578 -3.83 -14 1 95.75 314 GLU B N 1
ATOM 6320 C CA . GLU B 1 314 ? -9.016 -3.805 -14.258 1 95.75 314 GLU B CA 1
ATOM 6321 C C . GLU B 1 314 ? -9.328 -4.285 -15.672 1 95.75 314 GLU B C 1
ATOM 6323 O O . GLU B 1 314 ? -10.32 -4.988 -15.891 1 95.75 314 GLU B O 1
ATOM 6328 N N . SER B 1 315 ? -8.555 -3.848 -16.609 1 96.5 315 SER B N 1
ATOM 6329 C CA . SER B 1 315 ? -8.781 -4.258 -18 1 96.5 315 SER B CA 1
ATOM 6330 C C . SER B 1 315 ? -8.672 -5.773 -18.141 1 96.5 315 SER B C 1
ATOM 6332 O O . SER B 1 315 ? -9.508 -6.395 -18.797 1 96.5 315 SER B O 1
ATOM 6334 N N . ILE B 1 316 ? -7.645 -6.398 -17.562 1 97.62 316 ILE B N 1
ATOM 6335 C CA . ILE B 1 316 ? -7.477 -7.844 -17.609 1 97.62 316 ILE B CA 1
ATOM 6336 C C . ILE B 1 316 ? -8.625 -8.523 -16.859 1 97.62 316 ILE B C 1
ATOM 6338 O O . ILE B 1 316 ? -9.18 -9.516 -17.344 1 97.62 316 ILE B O 1
ATOM 6342 N N . PHE B 1 317 ? -8.984 -7.953 -15.688 1 96.88 317 PHE B N 1
ATOM 6343 C CA . PHE B 1 317 ? -10.102 -8.461 -14.891 1 96.88 317 PHE B CA 1
ATOM 6344 C C . PHE B 1 317 ? -11.367 -8.531 -15.727 1 96.88 317 PHE B C 1
ATOM 6346 O O . PHE B 1 317 ? -12.039 -9.57 -15.758 1 96.88 317 PHE B O 1
ATOM 6353 N N . ASN B 1 318 ? -11.656 -7.516 -16.422 1 96.56 318 ASN B N 1
ATOM 6354 C CA . ASN B 1 318 ? -12.883 -7.426 -17.203 1 96.56 318 ASN B CA 1
ATOM 6355 C C . ASN B 1 318 ? -12.82 -8.32 -18.453 1 96.56 318 ASN B C 1
ATOM 6357 O O . ASN B 1 318 ? -13.742 -9.086 -18.703 1 96.56 318 ASN B O 1
ATOM 6361 N N . GLU B 1 319 ? -11.734 -8.266 -19.141 1 96.88 319 GLU B N 1
ATOM 6362 C CA . GLU B 1 319 ? -11.648 -8.93 -20.438 1 96.88 319 GLU B CA 1
ATOM 6363 C C . GLU B 1 319 ? -11.469 -10.438 -20.281 1 96.88 319 GLU B C 1
ATOM 6365 O O . GLU B 1 319 ? -11.828 -11.203 -21.172 1 96.88 319 GLU B O 1
ATOM 6370 N N . SER B 1 320 ? -10.898 -10.891 -19.156 1 95.31 320 SER B N 1
ATOM 6371 C CA . SER B 1 320 ? -10.648 -12.312 -18.953 1 95.31 320 SER B CA 1
ATOM 6372 C C . SER B 1 320 ? -11.914 -13.039 -18.5 1 95.31 320 SER B C 1
ATOM 6374 O O . SER B 1 320 ? -11.977 -14.266 -18.531 1 95.31 320 SER B O 1
ATOM 6376 N N . GLY B 1 321 ? -12.961 -12.273 -18.062 1 94.31 321 GLY B N 1
ATOM 6377 C CA . GLY B 1 321 ? -14.227 -12.875 -17.672 1 94.31 321 GLY B CA 1
ATOM 6378 C C . GLY B 1 321 ? -14.477 -12.844 -16.188 1 94.31 321 GLY B C 1
ATOM 6379 O O . GLY B 1 321 ? -15.523 -13.297 -15.711 1 94.31 321 GLY B O 1
ATOM 6380 N N . PHE B 1 322 ? -13.586 -12.266 -15.406 1 94.19 322 PHE B N 1
ATOM 6381 C CA . PHE B 1 322 ? -13.703 -12.258 -13.953 1 94.19 322 PHE B CA 1
ATOM 6382 C C . PHE B 1 322 ? -14.898 -11.414 -13.508 1 94.19 322 PHE B C 1
ATOM 6384 O O . PHE B 1 322 ? -15.492 -11.672 -12.461 1 94.19 322 PHE B O 1
ATOM 6391 N N . ILE B 1 323 ? -15.25 -10.43 -14.312 1 94.81 323 ILE B N 1
ATOM 6392 C CA . ILE B 1 323 ? -16.391 -9.594 -13.977 1 94.81 323 ILE B CA 1
ATOM 6393 C C . ILE B 1 323 ? -17.656 -10.453 -13.922 1 94.81 323 ILE B C 1
ATOM 6395 O O . ILE B 1 323 ? -18.516 -10.25 -13.062 1 94.81 323 ILE B O 1
ATOM 6399 N N . GLU B 1 324 ? -17.797 -11.391 -14.836 1 93.5 324 GLU B N 1
ATOM 6400 C CA . GLU B 1 324 ? -18.938 -12.297 -14.844 1 93.5 324 GLU B CA 1
ATOM 6401 C C . GLU B 1 324 ? -18.875 -13.281 -13.68 1 93.5 324 GLU B C 1
ATOM 6403 O O . GLU B 1 324 ? -19.906 -13.633 -13.094 1 93.5 324 GLU B O 1
ATOM 6408 N N . LEU B 1 325 ? -17.656 -13.758 -13.391 1 92 325 LEU B N 1
ATOM 6409 C CA . LEU B 1 325 ? -17.484 -14.664 -12.258 1 92 325 LEU B CA 1
ATOM 6410 C C . LEU B 1 325 ? -17.875 -13.977 -10.953 1 92 325 LEU B C 1
ATOM 6412 O O . LEU B 1 325 ? -18.531 -14.594 -10.102 1 92 325 LEU B O 1
ATOM 6416 N N . GLU B 1 326 ? -17.453 -12.766 -10.773 1 93.5 326 GLU B N 1
ATOM 6417 C CA . GLU B 1 326 ? -17.797 -12.016 -9.57 1 93.5 326 GLU B CA 1
ATOM 6418 C C . GLU B 1 326 ? -19.312 -11.836 -9.453 1 93.5 326 GLU B C 1
ATOM 6420 O O . GLU B 1 326 ? -19.875 -11.953 -8.367 1 93.5 326 GLU B O 1
ATOM 6425 N N . ARG B 1 327 ? -19.938 -11.516 -10.578 1 93.31 327 ARG B N 1
ATOM 6426 C CA . ARG B 1 327 ? -21.391 -11.359 -10.586 1 93.31 327 ARG B CA 1
ATOM 6427 C C . ARG B 1 327 ? -22.078 -12.656 -10.164 1 93.31 327 ARG B C 1
ATOM 6429 O O . ARG B 1 327 ? -23.078 -12.633 -9.453 1 93.31 327 ARG B O 1
ATOM 6436 N N . THR B 1 328 ? -21.516 -13.75 -10.562 1 89.81 328 THR B N 1
ATOM 6437 C CA . THR B 1 328 ? -22.156 -15.055 -10.375 1 89.81 328 THR B CA 1
ATOM 6438 C C . THR B 1 328 ? -21.828 -15.625 -9 1 89.81 328 THR B C 1
ATOM 6440 O O . THR B 1 328 ? -22.703 -16.188 -8.336 1 89.81 328 THR B O 1
ATOM 6443 N N . TYR B 1 329 ? -20.531 -15.445 -8.578 1 89.25 329 TYR B N 1
ATOM 6444 C CA . TYR B 1 329 ? -20.094 -16.172 -7.398 1 89.25 329 TYR B CA 1
ATOM 6445 C C . TYR B 1 329 ? -19.688 -15.219 -6.277 1 89.25 329 TYR B C 1
ATOM 6447 O O . TYR B 1 329 ? -19.312 -15.656 -5.188 1 89.25 329 TYR B O 1
ATOM 6455 N N . GLY B 1 330 ? -19.734 -13.977 -6.547 1 91.62 330 GLY B N 1
ATOM 6456 C CA . GLY B 1 330 ? -19.609 -12.969 -5.5 1 91.62 330 GLY B CA 1
ATOM 6457 C C . GLY B 1 330 ? -18.172 -12.703 -5.09 1 91.62 330 GLY B C 1
ATOM 6458 O O . GLY B 1 330 ? -17.266 -12.68 -5.934 1 91.62 330 GLY B O 1
ATOM 6459 N N . ASP B 1 331 ? -17.859 -12.547 -3.801 1 91.56 331 ASP B N 1
ATOM 6460 C CA . ASP B 1 331 ? -16.672 -11.969 -3.203 1 91.56 331 ASP B CA 1
ATOM 6461 C C . ASP B 1 331 ? -15.445 -12.836 -3.477 1 91.56 331 ASP B C 1
ATOM 6463 O O . ASP B 1 331 ? -14.32 -12.336 -3.539 1 91.56 331 ASP B O 1
ATOM 6467 N N . TRP B 1 332 ? -15.688 -14.047 -3.678 1 92.75 332 TRP B N 1
ATOM 6468 C CA . TRP B 1 332 ? -14.57 -14.953 -3.91 1 92.75 332 TRP B CA 1
ATOM 6469 C C . TRP B 1 332 ? -13.797 -14.562 -5.164 1 92.75 332 TRP B C 1
ATOM 6471 O O . TRP B 1 332 ? -12.625 -14.898 -5.312 1 92.75 332 TRP B O 1
ATOM 6481 N N . PHE B 1 333 ? -14.469 -13.781 -6.059 1 93.12 333 PHE B N 1
ATOM 6482 C CA . PHE B 1 333 ? -13.828 -13.367 -7.301 1 93.12 333 PHE B CA 1
ATOM 6483 C C . PHE B 1 333 ? -13.625 -11.852 -7.32 1 93.12 333 PHE B C 1
ATOM 6485 O O . PHE B 1 333 ? -13.359 -11.273 -8.375 1 93.12 333 PHE B O 1
ATOM 6492 N N . ASN B 1 334 ? -13.781 -11.227 -6.195 1 94.81 334 ASN B N 1
ATOM 6493 C CA . ASN B 1 334 ? -13.492 -9.805 -6.059 1 94.81 334 ASN B CA 1
ATOM 6494 C C . ASN B 1 334 ? -12.094 -9.57 -5.492 1 94.81 334 ASN B C 1
ATOM 6496 O O . ASN B 1 334 ? -11.742 -10.117 -4.445 1 94.81 334 ASN B O 1
ATOM 6500 N N . TYR B 1 335 ? -11.344 -8.703 -6.145 1 95.5 335 TYR B N 1
ATOM 6501 C CA . TYR B 1 335 ? -9.945 -8.508 -5.793 1 95.5 335 TYR B CA 1
ATOM 6502 C C . TYR B 1 335 ? -9.805 -8.039 -4.352 1 95.5 335 TYR B C 1
ATOM 6504 O O . TYR B 1 335 ? -8.883 -8.461 -3.641 1 95.5 335 TYR B O 1
ATOM 6512 N N . GLN B 1 336 ? -10.633 -7.152 -3.883 1 96.38 336 GLN B N 1
ATOM 6513 C CA . GLN B 1 336 ? -10.5 -6.566 -2.553 1 96.38 336 GLN B CA 1
ATOM 6514 C C . GLN B 1 336 ? -11.172 -7.441 -1.499 1 96.38 336 GLN B C 1
ATOM 6516 O O . GLN B 1 336 ? -10.75 -7.457 -0.34 1 96.38 336 GLN B O 1
ATOM 6521 N N . MET B 1 337 ? -12.188 -8.203 -1.919 1 96.06 337 MET B N 1
ATOM 6522 C CA . MET B 1 337 ? -13.031 -8.875 -0.934 1 96.06 337 MET B CA 1
ATOM 6523 C C . MET B 1 337 ? -12.656 -10.344 -0.798 1 96.06 337 MET B C 1
ATOM 6525 O O . MET B 1 337 ? -13.148 -11.039 0.096 1 96.06 337 MET B O 1
ATOM 6529 N N . HIS B 1 338 ? -11.773 -10.781 -1.665 1 95.75 338 HIS B N 1
ATOM 6530 C CA . HIS B 1 338 ? -11.352 -12.172 -1.583 1 95.75 338 HIS B CA 1
ATOM 6531 C C . HIS B 1 338 ? -10.867 -12.523 -0.177 1 95.75 338 HIS B C 1
ATOM 6533 O O . HIS B 1 338 ? -10.203 -11.711 0.474 1 95.75 338 HIS B O 1
ATOM 6539 N N . PRO B 1 339 ? -11.219 -13.758 0.335 1 96.12 339 PRO B N 1
ATOM 6540 C CA . PRO B 1 339 ? -10.805 -14.148 1.683 1 96.12 339 PRO B CA 1
ATOM 6541 C C . PRO B 1 339 ? -9.297 -13.984 1.9 1 96.12 339 PRO B C 1
ATOM 6543 O O . PRO B 1 339 ? -8.867 -13.555 2.975 1 96.12 339 PRO B O 1
ATOM 6546 N N . ARG B 1 340 ? -8.523 -14.289 0.971 1 96.88 340 ARG B N 1
ATOM 6547 C CA . ARG B 1 340 ? -7.078 -14.195 1.129 1 96.88 340 ARG B CA 1
ATOM 6548 C C . ARG B 1 340 ? -6.609 -12.75 1.076 1 96.88 340 ARG B C 1
ATOM 6550 O O . ARG B 1 340 ? -5.594 -12.391 1.68 1 96.88 340 ARG B O 1
ATOM 6557 N N . ALA B 1 341 ? -7.344 -11.883 0.281 1 96.44 341 ALA B N 1
ATOM 6558 C CA . ALA B 1 341 ? -7.055 -10.461 0.374 1 96.44 341 ALA B CA 1
ATOM 6559 C C . ALA B 1 341 ? -7.203 -9.961 1.809 1 96.44 341 ALA B C 1
ATOM 6561 O O . ALA B 1 341 ? -6.391 -9.164 2.283 1 96.44 341 ALA B O 1
ATOM 6562 N N . TYR B 1 342 ? -8.281 -10.438 2.436 1 96.31 342 TYR B N 1
ATOM 6563 C CA . TYR B 1 342 ? -8.523 -10.117 3.838 1 96.31 342 TYR B CA 1
ATOM 6564 C C . TYR B 1 342 ? -7.359 -10.578 4.711 1 96.31 342 TYR B C 1
ATOM 6566 O O . TYR B 1 342 ? -6.859 -9.812 5.535 1 96.31 342 TYR B O 1
ATOM 6574 N N . ILE B 1 343 ? -6.887 -11.773 4.559 1 97.38 343 ILE B N 1
ATOM 6575 C CA . ILE B 1 343 ? -5.805 -12.328 5.359 1 97.38 343 ILE B CA 1
ATOM 6576 C C . ILE B 1 343 ? -4.523 -11.531 5.121 1 97.38 343 ILE B C 1
ATOM 6578 O O . ILE B 1 343 ? -3.803 -11.203 6.066 1 97.38 343 ILE B O 1
ATOM 6582 N N . PHE B 1 344 ? -4.207 -11.234 3.879 1 97.12 344 PHE B N 1
ATOM 6583 C CA . PHE B 1 344 ? -2.986 -10.5 3.576 1 97.12 344 PHE B CA 1
ATOM 6584 C C . PHE B 1 344 ? -3.033 -9.102 4.176 1 97.12 344 PHE B C 1
ATOM 6586 O O . PHE B 1 344 ? -2.041 -8.617 4.73 1 97.12 344 PHE B O 1
ATOM 6593 N N . ARG B 1 345 ? -4.152 -8.383 4.039 1 95.19 345 ARG B N 1
ATOM 6594 C CA . ARG B 1 345 ? -4.293 -7.059 4.645 1 95.19 345 ARG B CA 1
ATOM 6595 C C . ARG B 1 345 ? -4.055 -7.125 6.152 1 95.19 345 ARG B C 1
ATOM 6597 O O . ARG B 1 345 ? -3.533 -6.18 6.746 1 95.19 345 ARG B O 1
ATOM 6604 N N . ARG B 1 346 ? -4.438 -8.18 6.711 1 95.06 346 ARG B N 1
ATOM 6605 C CA . ARG B 1 346 ? -4.375 -8.359 8.156 1 95.06 346 ARG B CA 1
ATOM 6606 C C . ARG B 1 346 ? -2.988 -8.812 8.594 1 95.06 346 ARG B C 1
ATOM 6608 O O . ARG B 1 346 ? -2.473 -8.359 9.617 1 95.06 346 ARG B O 1
ATOM 6615 N N . ASP B 1 347 ? -2.389 -9.758 7.848 1 95.75 347 ASP B N 1
ATOM 6616 C CA . ASP B 1 347 ? -1.293 -10.523 8.43 1 95.75 347 ASP B CA 1
ATOM 6617 C C . ASP B 1 347 ? 0.022 -10.25 7.707 1 95.75 347 ASP B C 1
ATOM 6619 O O . ASP B 1 347 ? 1.102 -10.453 8.266 1 95.75 347 ASP B O 1
ATOM 6623 N N . ALA B 1 348 ? 0.036 -9.867 6.418 1 93.69 348 ALA B N 1
ATOM 6624 C CA . ALA B 1 348 ? 1.278 -9.672 5.672 1 93.69 348 ALA B CA 1
ATOM 6625 C C . ALA B 1 348 ? 2.176 -8.648 6.359 1 93.69 348 ALA B C 1
ATOM 6627 O O . ALA B 1 348 ? 3.398 -8.805 6.391 1 93.69 348 ALA B O 1
ATOM 6628 N N . VAL B 1 349 ? 1.577 -7.68 6.941 1 88.88 349 VAL B N 1
ATOM 6629 C CA . VAL B 1 349 ? 2.305 -6.562 7.531 1 88.88 349 VAL B CA 1
ATOM 6630 C C . VAL B 1 349 ? 2.863 -6.973 8.891 1 88.88 349 VAL B C 1
ATOM 6632 O O . VAL B 1 349 ? 3.672 -6.254 9.484 1 88.88 349 VAL B O 1
ATOM 6635 N N . LYS B 1 350 ? 2.455 -8.102 9.359 1 90.19 350 LYS B N 1
ATOM 6636 C CA . LYS B 1 350 ? 2.953 -8.609 10.641 1 90.19 350 LYS B CA 1
ATOM 6637 C C . LYS B 1 350 ? 4.227 -9.43 10.445 1 90.19 350 LYS B C 1
ATOM 6639 O O . LYS B 1 350 ? 4.871 -9.82 11.422 1 90.19 350 LYS B O 1
ATOM 6644 N N . VAL B 1 351 ? 4.582 -9.688 9.242 1 94.44 351 VAL B N 1
ATOM 6645 C CA . VAL B 1 351 ? 5.773 -10.469 8.93 1 94.44 351 VAL B CA 1
ATOM 6646 C C . VAL B 1 351 ? 7.023 -9.617 9.141 1 94.44 351 VAL B C 1
ATOM 6648 O O . VAL B 1 351 ? 7.301 -8.711 8.344 1 94.44 351 VAL B O 1
ATOM 6651 N N . ASN B 1 352 ? 7.82 -9.93 10.172 1 93.44 352 ASN B N 1
ATOM 6652 C CA . ASN B 1 352 ? 9.016 -9.141 10.453 1 93.44 352 ASN B CA 1
ATOM 6653 C C . ASN B 1 352 ? 10.266 -10.008 10.477 1 93.44 352 ASN B C 1
ATOM 6655 O O . ASN B 1 352 ? 11.375 -9.5 10.688 1 93.44 352 ASN B O 1
ATOM 6659 N N . ASP B 1 353 ? 10.109 -11.273 10.328 1 96.12 353 ASP B N 1
ATOM 6660 C CA . ASP B 1 353 ? 11.234 -12.195 10.227 1 96.12 353 ASP B CA 1
ATOM 6661 C C . ASP B 1 353 ? 10.875 -13.406 9.367 1 96.12 353 ASP B C 1
ATOM 6663 O O . ASP B 1 353 ? 9.727 -13.547 8.938 1 96.12 353 ASP B O 1
ATOM 6667 N N . LEU B 1 354 ? 11.844 -14.211 9.125 1 96.56 354 LEU B N 1
ATOM 6668 C CA . LEU B 1 354 ? 11.672 -15.328 8.203 1 96.56 354 LEU B CA 1
ATOM 6669 C C . LEU B 1 354 ? 10.68 -16.344 8.758 1 96.56 354 LEU B C 1
ATOM 6671 O O . LEU B 1 354 ? 9.922 -16.953 8 1 96.56 354 LEU B O 1
ATOM 6675 N N . ALA B 1 355 ? 10.695 -16.578 10.055 1 97 355 ALA B N 1
ATOM 6676 C CA . ALA B 1 355 ? 9.766 -17.516 10.68 1 97 355 ALA B CA 1
ATOM 6677 C C . ALA B 1 355 ? 8.32 -17.062 10.469 1 97 355 ALA B C 1
ATOM 6679 O O . ALA B 1 355 ? 7.461 -17.875 10.125 1 97 355 ALA B O 1
ATOM 6680 N N . ALA B 1 356 ? 8.055 -15.805 10.719 1 96.94 356 ALA B N 1
ATOM 6681 C CA . ALA B 1 356 ? 6.719 -15.258 10.5 1 96.94 356 ALA B CA 1
ATOM 6682 C C . ALA B 1 356 ? 6.316 -15.359 9.031 1 96.94 356 ALA B C 1
ATOM 6684 O O . ALA B 1 356 ? 5.148 -15.609 8.719 1 96.94 356 ALA B O 1
ATOM 6685 N N . ALA B 1 357 ? 7.281 -15.109 8.18 1 96.94 357 ALA B N 1
ATOM 6686 C CA . ALA B 1 357 ? 7.016 -15.211 6.746 1 96.94 357 ALA B CA 1
ATOM 6687 C C . ALA B 1 357 ? 6.613 -16.641 6.363 1 96.94 357 ALA B C 1
ATOM 6689 O O . ALA B 1 357 ? 5.66 -16.828 5.609 1 96.94 357 ALA B O 1
ATOM 6690 N N . ARG B 1 358 ? 7.301 -17.594 6.871 1 97.69 358 ARG B N 1
ATOM 6691 C CA . ARG B 1 358 ? 6.988 -19 6.637 1 97.69 358 ARG B CA 1
ATOM 6692 C C . ARG B 1 358 ? 5.602 -19.344 7.164 1 97.69 358 ARG B C 1
ATOM 6694 O O . ARG B 1 358 ? 4.824 -20.016 6.484 1 97.69 358 ARG B O 1
ATOM 6701 N N . ASN B 1 359 ? 5.355 -18.859 8.32 1 97.69 359 ASN B N 1
ATOM 6702 C CA . ASN B 1 359 ? 4.074 -19.156 8.953 1 97.69 359 ASN B CA 1
ATOM 6703 C C . ASN B 1 359 ? 2.908 -18.641 8.117 1 97.69 359 ASN B C 1
ATOM 6705 O O . ASN B 1 359 ? 1.879 -19.297 7.996 1 97.69 359 ASN B O 1
ATOM 6709 N N . LEU B 1 360 ? 3.057 -17.469 7.602 1 98 360 LEU B N 1
ATOM 6710 C CA . LEU B 1 360 ? 1.989 -16.906 6.785 1 98 360 LEU B CA 1
ATOM 6711 C C . LEU B 1 360 ? 1.761 -17.734 5.527 1 98 360 LEU B C 1
ATOM 6713 O O . LEU B 1 360 ? 0.617 -17.969 5.129 1 98 360 LEU B O 1
ATOM 6717 N N . LEU B 1 361 ? 2.787 -18.234 4.902 1 97.62 361 LEU B N 1
ATOM 6718 C CA . LEU B 1 361 ? 2.691 -19 3.662 1 97.62 361 LEU B CA 1
ATOM 6719 C C . LEU B 1 361 ? 1.974 -20.328 3.895 1 97.62 361 LEU B C 1
ATOM 6721 O O . LEU B 1 361 ? 1.336 -20.859 2.984 1 97.62 361 LEU B O 1
ATOM 6725 N N . ARG B 1 362 ? 2.086 -20.797 5.09 1 98.12 362 ARG B N 1
ATOM 6726 C CA . ARG B 1 362 ? 1.516 -22.094 5.41 1 98.12 362 ARG B CA 1
ATOM 6727 C C . ARG B 1 362 ? 0.184 -21.953 6.137 1 98.12 362 ARG B C 1
ATOM 6729 O O . ARG B 1 362 ? -0.427 -22.953 6.531 1 98.12 362 ARG B O 1
ATOM 6736 N N . TYR B 1 363 ? -0.316 -20.797 6.309 1 98.62 363 TYR B N 1
ATOM 6737 C CA . TYR B 1 363 ? -1.412 -20.484 7.215 1 98.62 363 TYR B CA 1
ATOM 6738 C C . TYR B 1 363 ? -2.713 -21.125 6.746 1 98.62 363 TYR B C 1
ATOM 6740 O O . TYR B 1 363 ? -3.131 -20.922 5.602 1 98.62 363 TYR B O 1
ATOM 6748 N N . ASN B 1 364 ? -3.338 -21.875 7.57 1 98.69 364 ASN B N 1
ATOM 6749 C CA . ASN B 1 364 ? -4.691 -22.406 7.445 1 98.69 364 ASN B CA 1
ATOM 6750 C C . ASN B 1 364 ? -5.301 -22.719 8.805 1 98.69 364 ASN B C 1
ATOM 6752 O O . ASN B 1 364 ? -5.18 -23.844 9.305 1 98.69 364 ASN B O 1
ATOM 6756 N N . ASP B 1 365 ? -5.914 -21.828 9.391 1 98.5 365 ASP B N 1
ATOM 6757 C CA . ASP B 1 365 ? -6.625 -21.969 10.656 1 98.5 365 ASP B CA 1
ATOM 6758 C C . ASP B 1 365 ? -8.133 -21.797 10.461 1 98.5 365 ASP B C 1
ATOM 6760 O O . ASP B 1 365 ? -8.781 -21.078 11.219 1 98.5 365 ASP B O 1
ATOM 6764 N N . TRP B 1 366 ? -8.664 -22.516 9.508 1 97.94 366 TRP B N 1
ATOM 6765 C CA . TRP B 1 366 ? -10 -22.266 8.977 1 97.94 366 TRP B CA 1
ATOM 6766 C C . TRP B 1 366 ? -11.062 -22.438 10.062 1 97.94 366 TRP B C 1
ATOM 6768 O O . TRP B 1 366 ? -12.117 -21.812 10.016 1 97.94 366 TRP B O 1
ATOM 6778 N N . GLN B 1 367 ? -10.82 -23.234 11.062 1 97.75 367 GLN B N 1
ATOM 6779 C CA . GLN B 1 367 ? -11.82 -23.484 12.094 1 97.75 367 GLN B CA 1
ATOM 6780 C C . GLN B 1 367 ? -11.977 -22.281 13.023 1 97.75 367 GLN B C 1
ATOM 6782 O O . GLN B 1 367 ? -13.031 -22.094 13.641 1 97.75 367 GLN B O 1
ATOM 6787 N N . ASN B 1 368 ? -10.945 -21.422 13.086 1 97.88 368 ASN B N 1
ATOM 6788 C CA . ASN B 1 368 ? -10.969 -20.328 14.055 1 97.88 368 ASN B CA 1
ATOM 6789 C C . ASN B 1 368 ? -10.906 -18.969 13.367 1 97.88 368 ASN B C 1
ATOM 6791 O O . ASN B 1 368 ? -11.227 -17.938 13.969 1 97.88 368 ASN B O 1
ATOM 6795 N N . ASP B 1 369 ? -10.469 -18.906 12.211 1 97.5 369 ASP B N 1
ATOM 6796 C CA . ASP B 1 369 ? -10.273 -17.641 11.516 1 97.5 369 ASP B CA 1
ATOM 6797 C C . ASP B 1 369 ? -11.555 -17.188 10.812 1 97.5 369 ASP B C 1
ATOM 6799 O O . ASP B 1 369 ? -12.031 -17.875 9.898 1 97.5 369 ASP B O 1
ATOM 6803 N N . PRO B 1 370 ? -12.039 -16 11.125 1 96.25 370 PRO B N 1
ATOM 6804 C CA . PRO B 1 370 ? -13.242 -15.523 10.438 1 96.25 370 PRO B CA 1
ATOM 6805 C C . PRO B 1 370 ? -13.023 -15.336 8.938 1 96.25 370 PRO B C 1
ATOM 6807 O O . PRO B 1 370 ? -13.977 -15.422 8.156 1 96.25 370 PRO B O 1
ATOM 6810 N N . ALA B 1 371 ? -11.812 -15.211 8.508 1 95.62 371 ALA B N 1
ATOM 6811 C CA . ALA B 1 371 ? -11.516 -14.992 7.094 1 95.62 371 ALA B CA 1
ATOM 6812 C C . ALA B 1 371 ? -11.734 -16.266 6.289 1 95.62 371 ALA B C 1
ATOM 6814 O O . ALA B 1 371 ? -11.797 -16.234 5.059 1 95.62 371 ALA B O 1
ATOM 6815 N N . ALA B 1 372 ? -11.898 -17.391 6.961 1 96.38 372 ALA B N 1
ATOM 6816 C CA . ALA B 1 372 ? -12.125 -18.672 6.277 1 96.38 372 ALA B CA 1
ATOM 6817 C C . ALA B 1 372 ? -13.578 -18.797 5.832 1 96.38 372 ALA B C 1
ATOM 6819 O O . ALA B 1 372 ? -13.898 -19.656 5 1 96.38 372 ALA B O 1
ATOM 6820 N N . TYR B 1 373 ? -14.438 -18 6.477 1 94.69 373 TYR B N 1
ATOM 6821 C CA . TYR B 1 373 ? -15.867 -18.125 6.227 1 94.69 373 TYR B CA 1
ATOM 6822 C C . TYR B 1 373 ? -16.328 -19.578 6.324 1 94.69 373 TYR B C 1
ATOM 6824 O O . TYR B 1 373 ? -17.094 -20.047 5.484 1 94.69 373 TYR B O 1
ATOM 6832 N N . GLY B 1 374 ? -15.68 -20.281 7.188 1 95.19 374 GLY B N 1
ATOM 6833 C CA . GLY B 1 374 ? -16.062 -21.656 7.52 1 95.19 374 GLY B CA 1
ATOM 6834 C C . GLY B 1 374 ? -15.523 -22.672 6.535 1 95.19 374 GLY B C 1
ATOM 6835 O O . GLY B 1 374 ? -15.898 -23.844 6.586 1 95.19 374 GLY B O 1
ATOM 6836 N N . ASN B 1 375 ? -14.68 -22.344 5.598 1 96.75 375 ASN B N 1
ATOM 6837 C CA . ASN B 1 375 ? -14.172 -23.266 4.582 1 96.75 375 ASN B CA 1
ATOM 6838 C C . ASN B 1 375 ? -12.648 -23.266 4.535 1 96.75 375 ASN B C 1
ATOM 6840 O O . ASN B 1 375 ? -12.031 -22.219 4.344 1 96.75 375 ASN B O 1
ATOM 6844 N N . PRO B 1 376 ? -12 -24.422 4.625 1 97.19 376 PRO B N 1
ATOM 6845 C CA . PRO B 1 376 ? -10.531 -24.516 4.617 1 97.19 376 PRO B CA 1
ATOM 6846 C C . PRO B 1 376 ? -9.93 -24.109 3.273 1 97.19 376 PRO B C 1
ATOM 6848 O O . PRO B 1 376 ? -8.727 -23.875 3.184 1 97.19 376 PRO B O 1
ATOM 6851 N N . GLY B 1 377 ? -10.703 -24.031 2.225 1 95.38 377 GLY B N 1
ATOM 6852 C CA . GLY B 1 377 ? -10.242 -23.625 0.908 1 95.38 377 GLY B CA 1
ATOM 6853 C C . GLY B 1 377 ? -10 -22.125 0.801 1 95.38 377 GLY B C 1
ATOM 6854 O O . GLY B 1 377 ? -9.352 -21.672 -0.138 1 95.38 377 GLY B O 1
ATOM 6855 N N . ASN B 1 378 ? -10.414 -21.328 1.771 1 96.12 378 ASN B N 1
ATOM 6856 C CA . ASN B 1 378 ? -10.359 -19.859 1.722 1 96.12 378 ASN B CA 1
ATOM 6857 C C . ASN B 1 378 ? -9.102 -19.328 2.402 1 96.12 378 ASN B C 1
ATOM 6859 O O . ASN B 1 378 ? -8.992 -18.125 2.65 1 96.12 378 ASN B O 1
ATOM 6863 N N . GLN B 1 379 ? -8.148 -20.188 2.721 1 97.62 379 GLN B N 1
ATOM 6864 C CA . GLN B 1 379 ? -6.969 -19.781 3.479 1 97.62 379 GLN B CA 1
ATOM 6865 C C . GLN B 1 379 ? -5.746 -19.672 2.572 1 97.62 379 GLN B C 1
ATOM 6867 O O . GLN B 1 379 ? -5.828 -19.938 1.371 1 97.62 379 GLN B O 1
ATOM 6872 N N . ILE B 1 380 ? -4.566 -19.188 3.102 1 97.94 380 ILE B N 1
ATOM 6873 C CA . ILE B 1 380 ? -3.363 -18.953 2.312 1 97.94 380 ILE B CA 1
ATOM 6874 C C . ILE B 1 380 ? -2.879 -20.266 1.701 1 97.94 380 ILE B C 1
ATOM 6876 O O . ILE B 1 380 ? -2.654 -20.344 0.491 1 97.94 380 ILE B O 1
ATOM 6880 N N . SER B 1 381 ? -2.645 -21.219 2.506 1 98.12 381 SER B N 1
ATOM 6881 C CA . SER B 1 381 ? -2.383 -22.578 2.055 1 98.12 381 SER B CA 1
ATOM 6882 C C . SER B 1 381 ? -3.625 -23.453 2.184 1 98.12 381 SER B C 1
ATOM 6884 O O . SER B 1 381 ? -3.795 -24.172 3.18 1 98.12 381 SER B O 1
ATOM 6886 N N . SER B 1 382 ? -4.43 -23.516 1.207 1 96.5 382 SER B N 1
ATOM 6887 C CA . SER B 1 382 ? -5.754 -24.125 1.247 1 96.5 382 SER B CA 1
ATOM 6888 C C . SER B 1 382 ? -5.664 -25.625 1.514 1 96.5 382 SER B C 1
ATOM 6890 O O . SER B 1 382 ? -4.648 -26.266 1.209 1 96.5 382 SER B O 1
ATOM 6892 N N . ARG B 1 383 ? -6.75 -26.172 2.127 1 97.44 383 ARG B N 1
ATOM 6893 C CA . ARG B 1 383 ? -6.914 -27.594 2.438 1 97.44 383 ARG B CA 1
ATOM 6894 C C . ARG B 1 383 ? -8.305 -28.078 2.059 1 97.44 383 ARG B C 1
ATOM 6896 O O . ARG B 1 383 ? -9.117 -28.406 2.932 1 97.44 383 ARG B O 1
ATOM 6903 N N . PHE B 1 384 ? -8.516 -28.203 0.785 1 95.81 384 PHE B N 1
ATOM 6904 C CA . PHE B 1 384 ? -9.82 -28.625 0.306 1 95.81 384 PHE B CA 1
ATOM 6905 C C . PHE B 1 384 ? -10.141 -30.047 0.783 1 95.81 384 PHE B C 1
ATOM 6907 O O . PHE B 1 384 ? -11.312 -30.422 0.885 1 95.81 384 PHE B O 1
ATOM 6914 N N . ASP B 1 385 ? -9.141 -30.812 1.105 1 96.31 385 ASP B N 1
ATOM 6915 C CA . ASP B 1 385 ? -9.328 -32.188 1.582 1 96.31 385 ASP B CA 1
ATOM 6916 C C . ASP B 1 385 ? -10.031 -32.188 2.939 1 96.31 385 ASP B C 1
ATOM 6918 O O . ASP B 1 385 ? -10.578 -33.219 3.35 1 96.31 385 ASP B O 1
ATOM 6922 N N . LEU B 1 386 ? -10 -31.078 3.602 1 97.12 386 LEU B N 1
ATOM 6923 C CA . LEU B 1 386 ? -10.57 -31.016 4.938 1 97.12 386 LEU B CA 1
ATOM 6924 C C . LEU B 1 386 ? -12.008 -30.516 4.887 1 97.12 386 LEU B C 1
ATOM 6926 O O . LEU B 1 386 ? -12.688 -30.438 5.918 1 97.12 386 LEU B O 1
ATOM 6930 N N . VAL B 1 387 ? -12.477 -30.078 3.709 1 96.25 387 VAL B N 1
ATOM 6931 C CA . VAL B 1 387 ? -13.898 -29.75 3.592 1 96.25 387 VAL B CA 1
ATOM 6932 C C . VAL B 1 387 ? -14.734 -30.969 4.012 1 96.25 387 VAL B C 1
ATOM 6934 O O . VAL B 1 387 ? -14.5 -32.094 3.547 1 96.25 387 VAL B O 1
ATOM 6937 N N . PRO B 1 388 ? -15.711 -30.75 4.895 1 94.44 388 PRO B N 1
ATOM 6938 C CA . PRO B 1 388 ? -16.469 -31.891 5.418 1 94.44 388 PRO B CA 1
ATOM 6939 C C . PRO B 1 388 ? -17.172 -32.688 4.32 1 94.44 388 PRO B C 1
ATOM 6941 O O . PRO B 1 388 ? -17.688 -32.094 3.367 1 94.44 388 PRO B O 1
ATOM 6944 N N . LYS B 1 389 ? -17.219 -34 4.574 1 92.12 389 LYS B N 1
ATOM 6945 C CA . LYS B 1 389 ? -17.922 -34.875 3.637 1 92.12 389 LYS B CA 1
ATOM 6946 C C . LYS B 1 389 ? -19.391 -34.5 3.525 1 92.12 389 LYS B C 1
ATOM 6948 O O . LYS B 1 389 ? -20.062 -34.281 4.535 1 92.12 389 LYS B O 1
ATOM 6953 N N . GLY B 1 390 ? -19.859 -34.375 2.387 1 89.38 390 GLY B N 1
ATOM 6954 C CA . GLY B 1 390 ? -21.266 -34.094 2.158 1 89.38 390 GLY B CA 1
ATOM 6955 C C . GLY B 1 390 ? -21.578 -32.625 2.115 1 89.38 390 GLY B C 1
ATOM 6956 O O . GLY B 1 390 ? -22.688 -32.219 1.754 1 89.38 390 GLY B O 1
ATOM 6957 N N . ASP B 1 391 ? -20.578 -31.828 2.49 1 89.81 391 ASP B N 1
ATOM 6958 C CA . ASP B 1 391 ? -20.797 -30.391 2.395 1 89.81 391 ASP B CA 1
ATOM 6959 C C . ASP B 1 391 ? -20.906 -29.953 0.938 1 89.81 391 ASP B C 1
ATOM 6961 O O . ASP B 1 391 ? -20.172 -30.422 0.077 1 89.81 391 ASP B O 1
ATOM 6965 N N . ASN B 1 392 ? -21.953 -29.156 0.67 1 87.62 392 ASN B N 1
ATOM 6966 C CA . ASN B 1 392 ? -22.172 -28.594 -0.655 1 87.62 392 ASN B CA 1
ATOM 6967 C C . ASN B 1 392 ? -22.25 -27.078 -0.61 1 87.62 392 ASN B C 1
ATOM 6969 O O . ASN B 1 392 ? -23.328 -26.5 -0.731 1 87.62 392 ASN B O 1
ATOM 6973 N N . PRO B 1 393 ? -21.078 -26.5 -0.571 1 86.88 393 PRO B N 1
ATOM 6974 C CA . PRO B 1 393 ? -21.078 -25.047 -0.499 1 86.88 393 PRO B CA 1
ATOM 6975 C C . PRO B 1 393 ? -21.734 -24.391 -1.724 1 86.88 393 PRO B C 1
ATOM 6977 O O . PRO B 1 393 ? -21.641 -24.938 -2.83 1 86.88 393 PRO B O 1
ATOM 6980 N N . PRO B 1 394 ? -22.375 -23.25 -1.483 1 82.81 394 PRO B N 1
ATOM 6981 C CA . PRO B 1 394 ? -22.984 -22.547 -2.619 1 82.81 394 PRO B CA 1
ATOM 6982 C C . PRO B 1 394 ? -21.953 -22.172 -3.695 1 82.81 394 PRO B C 1
ATOM 6984 O O . PRO B 1 394 ? -22.297 -22.141 -4.883 1 82.81 394 PRO B O 1
ATOM 6987 N N . ASN B 1 395 ? -20.797 -21.938 -3.281 1 85.94 395 ASN B N 1
ATOM 6988 C CA . ASN B 1 395 ? -19.719 -21.719 -4.234 1 85.94 395 ASN B CA 1
ATOM 6989 C C . ASN B 1 395 ? -19.078 -23.031 -4.664 1 85.94 395 ASN B C 1
ATOM 6991 O O . ASN B 1 395 ? -18.375 -23.672 -3.875 1 85.94 395 ASN B O 1
ATOM 6995 N N . PRO B 1 396 ? -19.234 -23.344 -5.879 1 85.75 396 PRO B N 1
ATOM 6996 C CA . PRO B 1 396 ? -18.734 -24.641 -6.336 1 85.75 396 PRO B CA 1
ATOM 6997 C C . PRO B 1 396 ? -17.203 -24.734 -6.324 1 85.75 396 PRO B C 1
ATOM 6999 O O . PRO B 1 396 ? -16.641 -25.828 -6.434 1 85.75 396 PRO B O 1
ATOM 7002 N N . ASN B 1 397 ? -16.547 -23.656 -6.133 1 84.88 397 ASN B N 1
ATOM 7003 C CA . ASN B 1 397 ? -15.086 -23.641 -6.082 1 84.88 397 ASN B CA 1
ATOM 7004 C C . ASN B 1 397 ? -14.57 -24.062 -4.711 1 84.88 397 ASN B C 1
ATOM 7006 O O . ASN B 1 397 ? -13.367 -24.203 -4.508 1 84.88 397 ASN B O 1
ATOM 7010 N N . LEU B 1 398 ? -15.461 -24.391 -3.791 1 91.31 398 LEU B N 1
ATOM 7011 C CA . LEU B 1 398 ? -15.055 -24.641 -2.414 1 91.31 398 LEU B CA 1
ATOM 7012 C C . LEU B 1 398 ? -15.422 -26.062 -1.988 1 91.31 398 LEU B C 1
ATOM 7014 O O . LEU B 1 398 ? -15.5 -26.344 -0.793 1 91.31 398 LEU B O 1
ATOM 7018 N N . VAL B 1 399 ? -15.633 -26.906 -2.941 1 92.31 399 VAL B N 1
ATOM 7019 C CA . VAL B 1 399 ? -16.062 -28.281 -2.656 1 92.31 399 VAL B CA 1
ATOM 7020 C C . VAL B 1 399 ? -14.867 -29.109 -2.23 1 92.31 399 VAL B C 1
ATOM 7022 O O . VAL B 1 399 ? -13.719 -28.766 -2.529 1 92.31 399 VAL B O 1
ATOM 7025 N N . ARG B 1 400 ? -15.188 -30.219 -1.564 1 94.06 400 ARG B N 1
ATOM 7026 C CA . ARG B 1 400 ? -14.18 -31.156 -1.079 1 94.06 400 ARG B CA 1
ATOM 7027 C C . ARG B 1 400 ? -13.391 -31.766 -2.236 1 94.06 400 ARG B C 1
ATOM 7029 O O . ARG B 1 400 ? -13.969 -32.156 -3.244 1 94.06 400 ARG B O 1
ATOM 7036 N N . ALA B 1 401 ? -12.062 -31.781 -2.09 1 92.75 401 ALA B N 1
ATOM 7037 C CA . ALA B 1 401 ? -11.172 -32.344 -3.098 1 92.75 401 ALA B CA 1
ATOM 7038 C C . ALA B 1 401 ? -9.789 -32.625 -2.516 1 92.75 401 ALA B C 1
ATOM 7040 O O . ALA B 1 401 ? -9.391 -32 -1.528 1 92.75 401 ALA B O 1
ATOM 7041 N N . ALA B 1 402 ? -9.109 -33.625 -3.105 1 94.44 402 ALA B N 1
ATOM 7042 C CA . ALA B 1 402 ? -7.684 -33.781 -2.803 1 94.44 402 ALA B CA 1
ATOM 7043 C C . ALA B 1 402 ? -6.852 -32.719 -3.512 1 94.44 402 ALA B C 1
ATOM 7045 O O . ALA B 1 402 ? -6.121 -33 -4.457 1 94.44 402 ALA B O 1
ATOM 7046 N N . PHE B 1 403 ? -7.031 -31.547 -3.043 1 94.19 403 PHE B N 1
ATOM 7047 C CA . PHE B 1 403 ? -6.512 -30.344 -3.682 1 94.19 403 PHE B CA 1
ATOM 7048 C C . PHE B 1 403 ? -6.156 -29.281 -2.643 1 94.19 403 PHE B C 1
ATOM 7050 O O . PHE B 1 403 ? -6.773 -29.219 -1.577 1 94.19 403 PHE B O 1
ATOM 7057 N N . GLY B 1 404 ? -5.176 -28.5 -2.883 1 95.62 404 GLY B N 1
ATOM 7058 C CA . GLY B 1 404 ? -4.785 -27.422 -1.998 1 95.62 404 GLY B CA 1
ATOM 7059 C C . GLY B 1 404 ? -3.316 -27.062 -2.111 1 95.62 404 GLY B C 1
ATOM 7060 O O . GLY B 1 404 ? -2.711 -27.219 -3.172 1 95.62 404 GLY B O 1
ATOM 7061 N N . GLY B 1 405 ? -2.811 -26.453 -1.024 1 96.69 405 GLY B N 1
ATOM 7062 C CA . GLY B 1 405 ? -1.392 -26.141 -1.004 1 96.69 405 GLY B CA 1
ATOM 7063 C C . GLY B 1 405 ? -0.507 -27.375 -0.958 1 96.69 405 GLY B C 1
ATOM 7064 O O . GLY B 1 405 ? -0.652 -28.219 -0.068 1 96.69 405 GLY B O 1
ATOM 7065 N N . ILE B 1 406 ? 0.442 -27.438 -1.91 1 97.12 406 ILE B N 1
ATOM 7066 C CA . ILE B 1 406 ? 1.253 -28.656 -1.956 1 97.12 406 ILE B CA 1
ATOM 7067 C C . ILE B 1 406 ? 2.699 -28.328 -1.591 1 97.12 406 ILE B C 1
ATOM 7069 O O . ILE B 1 406 ? 3.527 -29.219 -1.434 1 97.12 406 ILE B O 1
ATOM 7073 N N . ASP B 1 407 ? 3.008 -27.031 -1.51 1 97.25 407 ASP B N 1
ATOM 7074 C CA . ASP B 1 407 ? 4.312 -26.594 -1.01 1 97.25 407 ASP B CA 1
ATOM 7075 C C . ASP B 1 407 ? 4.324 -25.109 -0.717 1 97.25 407 ASP B C 1
ATOM 7077 O O . ASP B 1 407 ? 3.352 -24.406 -0.998 1 97.25 407 ASP B O 1
ATOM 7081 N N . SER B 1 408 ? 5.316 -24.688 -0.03 1 97.94 408 SER B N 1
ATOM 7082 C CA . SER B 1 408 ? 5.621 -23.266 0.172 1 97.94 408 SER B CA 1
ATOM 7083 C C . SER B 1 408 ? 7.109 -23 -0.004 1 97.94 408 SER B C 1
ATOM 7085 O O . SER B 1 408 ? 7.945 -23.797 0.411 1 97.94 408 SER B O 1
ATOM 7087 N N . LYS B 1 409 ? 7.426 -21.953 -0.678 1 97.94 409 LYS B N 1
ATOM 7088 C CA . LYS B 1 409 ? 8.797 -21.484 -0.858 1 97.94 409 LYS B CA 1
ATOM 7089 C C . LYS B 1 409 ? 8.953 -20.031 -0.383 1 97.94 409 LYS B C 1
ATOM 7091 O O . LYS B 1 409 ? 8.023 -19.234 -0.507 1 97.94 409 LYS B O 1
ATOM 7096 N N . ILE B 1 410 ? 10.102 -19.781 0.122 1 98.31 410 ILE B N 1
ATOM 7097 C CA . ILE B 1 410 ? 10.352 -18.422 0.604 1 98.31 410 ILE B CA 1
ATOM 7098 C C . ILE B 1 410 ? 11.836 -18.078 0.443 1 98.31 410 ILE B C 1
ATOM 7100 O O . ILE B 1 410 ? 12.688 -18.984 0.452 1 98.31 410 ILE B O 1
ATOM 7104 N N . THR B 1 411 ? 12.07 -16.828 0.145 1 98.19 411 THR B N 1
ATOM 7105 C CA . THR B 1 411 ? 13.445 -16.328 0.134 1 98.19 411 THR B CA 1
ATOM 7106 C C . THR B 1 411 ? 13.523 -14.953 0.779 1 98.19 411 THR B C 1
ATOM 7108 O O . THR B 1 411 ? 12.508 -14.422 1.234 1 98.19 411 THR B O 1
ATOM 7111 N N . SER B 1 412 ? 14.68 -14.516 1.006 1 97.69 412 SER B N 1
ATOM 7112 C CA . SER B 1 412 ? 15.055 -13.227 1.581 1 97.69 412 SER B CA 1
ATOM 7113 C C . SER B 1 412 ? 16.312 -12.68 0.934 1 97.69 412 SER 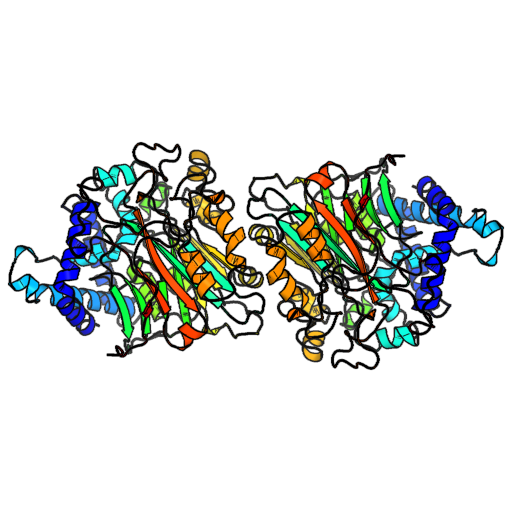B C 1
ATOM 7115 O O . SER B 1 412 ? 16.953 -13.352 0.116 1 97.69 412 SER B O 1
ATOM 7117 N N . LYS B 1 413 ? 16.641 -11.43 1.27 1 97.44 413 LYS B N 1
ATOM 7118 C CA . LYS B 1 413 ? 17.859 -10.852 0.72 1 97.44 413 LYS B CA 1
ATOM 7119 C C . LYS B 1 413 ? 19.078 -11.711 1.069 1 97.44 413 LYS B C 1
ATOM 7121 O O . LYS B 1 413 ? 19.938 -11.961 0.217 1 97.44 413 LYS B O 1
ATOM 7126 N N . ALA B 1 414 ? 19.141 -12.141 2.285 1 94.62 414 ALA B N 1
ATOM 7127 C CA . ALA B 1 414 ? 20.25 -12.969 2.725 1 94.62 414 ALA B CA 1
ATOM 7128 C C . ALA B 1 414 ? 20.297 -14.289 1.957 1 94.62 414 ALA B C 1
ATOM 7130 O O . ALA B 1 414 ? 21.359 -14.75 1.55 1 94.62 414 ALA B O 1
ATOM 7131 N N . LEU B 1 415 ? 19.219 -14.898 1.763 1 96.56 415 LEU B N 1
ATOM 7132 C CA . LEU B 1 415 ? 19.125 -16.172 1.07 1 96.56 415 LEU B CA 1
ATOM 7133 C C . LEU B 1 415 ? 19.469 -16.016 -0.406 1 96.56 415 LEU B C 1
ATOM 7135 O O . LEU B 1 415 ? 20.172 -16.859 -0.977 1 96.56 415 LEU B O 1
ATOM 7139 N N . VAL B 1 416 ? 19 -14.977 -1.035 1 96.88 416 VAL B N 1
ATOM 7140 C CA . VAL B 1 416 ? 19.312 -14.719 -2.438 1 96.88 416 VAL B CA 1
ATOM 7141 C C . VAL B 1 416 ? 20.828 -14.547 -2.609 1 96.88 416 VAL B C 1
ATOM 7143 O O . VAL B 1 416 ? 21.406 -15.062 -3.559 1 96.88 416 VAL B O 1
ATOM 7146 N N . ARG B 1 417 ? 21.391 -13.836 -1.721 1 94.25 417 ARG B N 1
ATOM 7147 C CA . ARG B 1 417 ? 22.844 -13.617 -1.764 1 94.25 417 ARG B CA 1
ATOM 7148 C C . ARG B 1 417 ? 23.594 -14.945 -1.703 1 94.25 417 ARG B C 1
ATOM 7150 O O . ARG B 1 417 ? 24.625 -15.102 -2.355 1 94.25 417 ARG B O 1
ATOM 7157 N N . LEU B 1 418 ? 23.062 -15.867 -0.963 1 93.31 418 LEU B N 1
ATOM 7158 C CA . LEU B 1 418 ? 23.719 -17.156 -0.766 1 93.31 418 LEU B CA 1
ATOM 7159 C C . LEU B 1 418 ? 23.312 -18.141 -1.853 1 93.31 418 LEU B C 1
ATOM 7161 O O . LEU B 1 418 ? 23.844 -19.25 -1.913 1 93.31 418 LEU B O 1
ATOM 7165 N N . GLY B 1 419 ? 22.438 -17.766 -2.701 1 93.5 419 GLY B N 1
ATOM 7166 C CA . GLY B 1 419 ? 21.922 -18.688 -3.699 1 93.5 419 GLY B CA 1
ATOM 7167 C C . GLY B 1 419 ? 21.094 -19.812 -3.104 1 93.5 419 GLY B C 1
ATOM 7168 O O . GLY B 1 419 ? 21.188 -20.953 -3.551 1 93.5 419 GLY B O 1
ATOM 7169 N N . ARG B 1 420 ? 20.375 -19.453 -2.029 1 95.62 420 ARG B N 1
ATOM 7170 C CA . ARG B 1 420 ? 19.547 -20.438 -1.327 1 95.62 420 ARG B CA 1
ATOM 7171 C C . ARG B 1 420 ? 18.125 -19.938 -1.172 1 95.62 420 ARG B C 1
ATOM 7173 O O . ARG B 1 420 ? 17.844 -18.75 -1.384 1 95.62 420 ARG B O 1
ATOM 7180 N N . CYS B 1 421 ? 17.234 -20.828 -0.923 1 97.12 421 CYS B N 1
ATOM 7181 C CA . CYS B 1 421 ? 15.867 -20.562 -0.508 1 97.12 421 CYS B CA 1
ATOM 7182 C C . CYS B 1 421 ? 15.344 -21.656 0.404 1 97.12 421 CYS B C 1
ATOM 7184 O O . CYS B 1 421 ? 16.047 -22.641 0.652 1 97.12 421 CYS B O 1
ATOM 7186 N N . GLN B 1 422 ? 14.211 -21.406 0.991 1 98 422 GLN B N 1
ATOM 7187 C CA . GLN B 1 422 ? 13.602 -22.422 1.844 1 98 422 GLN B CA 1
ATOM 7188 C C . GLN B 1 422 ? 12.281 -22.922 1.258 1 98 422 GLN B C 1
ATOM 7190 O O . GLN B 1 422 ? 11.57 -22.156 0.6 1 98 422 GLN B O 1
ATOM 7195 N N . ALA B 1 423 ? 12.047 -24.203 1.479 1 97.94 423 ALA B N 1
ATOM 7196 C CA . ALA B 1 423 ? 10.812 -24.797 0.968 1 97.94 423 ALA B CA 1
ATOM 7197 C C . ALA B 1 423 ? 10.289 -25.875 1.908 1 97.94 423 ALA B C 1
ATOM 7199 O O . ALA B 1 423 ? 11.055 -26.469 2.662 1 97.94 423 ALA B O 1
ATOM 7200 N N . GLN B 1 424 ? 9.047 -25.969 1.914 1 97.75 424 GLN B N 1
ATOM 7201 C CA . GLN B 1 424 ? 8.359 -27.062 2.6 1 97.75 424 GLN B CA 1
ATOM 7202 C C . GLN B 1 424 ? 7.352 -27.75 1.68 1 97.75 424 GLN B C 1
ATOM 7204 O O . GLN B 1 424 ? 6.508 -27.078 1.073 1 97.75 424 GLN B O 1
ATOM 7209 N N . SER B 1 425 ? 7.5 -29.078 1.578 1 97.44 425 SER B N 1
ATOM 7210 C CA . SER B 1 425 ? 6.617 -29.859 0.71 1 97.44 425 SER B CA 1
ATOM 7211 C C . SER B 1 425 ? 5.371 -30.312 1.459 1 97.44 425 SER B C 1
ATOM 7213 O O . SER B 1 425 ? 5.434 -30.609 2.654 1 97.44 425 SER B O 1
ATOM 7215 N N . GLY B 1 426 ? 4.227 -30.297 0.745 1 97.69 426 GLY B N 1
ATOM 7216 C CA . GLY B 1 426 ? 3.018 -30.922 1.269 1 97.69 426 GLY B CA 1
ATOM 7217 C C . GLY B 1 426 ? 2.004 -29.906 1.779 1 97.69 426 GLY B C 1
ATOM 7218 O O . GLY B 1 426 ? 2.33 -28.734 1.968 1 97.69 426 GLY B O 1
ATOM 7219 N N . PRO B 1 427 ? 0.751 -30.391 1.985 1 98.06 427 PRO B N 1
ATOM 7220 C CA . PRO B 1 427 ? -0.304 -29.531 2.539 1 98.06 427 PRO B CA 1
ATOM 7221 C C . PRO B 1 427 ? 0.034 -29 3.932 1 98.06 427 PRO B C 1
ATOM 7223 O O . PRO B 1 427 ? 0.675 -29.703 4.723 1 98.06 427 PRO B O 1
ATOM 7226 N N . SER B 1 428 ? -0.387 -27.812 4.195 1 98.19 428 SER B N 1
ATOM 7227 C CA . SER B 1 428 ? -0.075 -27.188 5.473 1 98.19 428 SER B CA 1
ATOM 7228 C C . SER B 1 428 ? -0.607 -28 6.641 1 98.19 428 SER B C 1
ATOM 7230 O O . SER B 1 428 ? -1.702 -28.562 6.562 1 98.19 428 SER B O 1
ATOM 7232 N N . HIS B 1 429 ? 0.155 -28.125 7.656 1 98.31 429 HIS B N 1
ATOM 7233 C CA . HIS B 1 429 ? -0.249 -28.828 8.867 1 98.31 429 HIS B CA 1
ATOM 7234 C C . HIS B 1 429 ? 0.249 -28.109 10.117 1 98.31 429 HIS B C 1
ATOM 7236 O O . HIS B 1 429 ? 0.574 -28.75 11.117 1 98.31 429 HIS B O 1
ATOM 7242 N N . ASP B 1 430 ? 0.454 -26.859 9.953 1 97 430 ASP B N 1
ATOM 7243 C CA . ASP B 1 430 ? 0.83 -26.047 11.109 1 97 430 ASP B CA 1
ATOM 7244 C C . ASP B 1 430 ? -0.331 -25.922 12.094 1 97 430 ASP B C 1
ATOM 7246 O O . ASP B 1 430 ? -0.13 -25.984 13.312 1 97 430 ASP B O 1
ATOM 7250 N N . GLN B 1 431 ? -1.545 -25.656 11.586 1 97.69 431 GLN B N 1
ATOM 7251 C CA . GLN B 1 431 ? -2.738 -25.578 12.422 1 97.69 431 GLN B CA 1
ATOM 7252 C C . GLN B 1 431 ? -3.686 -26.734 12.141 1 97.69 431 GLN B C 1
ATOM 7254 O O . GLN B 1 431 ? -4.75 -26.844 12.758 1 97.69 431 GLN B O 1
ATOM 7259 N N . GLN B 1 432 ? -3.312 -27.578 11.188 1 98.19 432 GLN B N 1
ATOM 7260 C CA . GLN B 1 432 ? -4.125 -28.719 10.773 1 98.19 432 GLN B CA 1
ATOM 7261 C C . GLN B 1 432 ? -3.33 -30.016 10.844 1 98.19 432 GLN B C 1
ATOM 7263 O O . GLN B 1 432 ? -2.098 -30 10.867 1 98.19 432 GLN B O 1
ATOM 7268 N N . PRO B 1 433 ? -4.051 -31.188 10.898 1 97.5 433 PRO B N 1
ATOM 7269 C CA . PRO B 1 433 ? -3.307 -32.438 10.82 1 97.5 433 PRO B CA 1
ATOM 7270 C C . PRO B 1 433 ? -2.635 -32.656 9.461 1 97.5 433 PRO B C 1
ATOM 7272 O O . PRO B 1 433 ? -3.141 -32.188 8.438 1 97.5 433 PRO B O 1
ATOM 7275 N N . PRO B 1 434 ? -1.485 -33.344 9.477 1 98.19 434 PRO B N 1
ATOM 7276 C CA . PRO B 1 434 ? -0.88 -33.656 8.18 1 98.19 434 PRO B CA 1
ATOM 7277 C C . PRO B 1 434 ? -1.808 -34.469 7.273 1 98.19 434 PRO B C 1
ATOM 7279 O O . PRO B 1 434 ? -2.619 -35.25 7.762 1 98.19 434 PRO B O 1
ATOM 7282 N N . PHE B 1 435 ? -1.701 -34.25 6.016 1 98.31 435 PHE B N 1
ATOM 7283 C CA . PHE B 1 435 ? -2.492 -35 5.047 1 98.31 435 PHE B CA 1
ATOM 7284 C C . PHE B 1 435 ? -2.023 -36.438 4.973 1 98.31 435 PHE B C 1
ATOM 7286 O O . PHE B 1 435 ? -0.82 -36.719 4.977 1 98.31 435 PHE B O 1
ATOM 7293 N N . GLU B 1 436 ? -2.934 -37.312 4.934 1 97.81 436 GLU B N 1
ATOM 7294 C CA . GLU B 1 436 ? -2.672 -38.75 4.766 1 97.81 436 GLU B CA 1
ATOM 7295 C C . GLU B 1 436 ? -3.541 -39.344 3.658 1 97.81 436 GLU B C 1
ATOM 7297 O O . GLU B 1 436 ? -4.77 -39.219 3.701 1 97.81 436 GLU B O 1
ATOM 7302 N N . TRP B 1 437 ? -2.824 -40 2.666 1 97.31 437 TRP B N 1
ATOM 7303 C CA . TRP B 1 437 ? -3.586 -40.688 1.625 1 97.31 437 TRP B CA 1
ATOM 7304 C C . TRP B 1 437 ? -4.43 -41.812 2.215 1 97.31 437 TRP B C 1
ATOM 7306 O O . TRP B 1 437 ? -3.947 -42.562 3.045 1 97.31 437 TRP B O 1
ATOM 7316 N N . ASN B 1 438 ? -5.676 -41.719 1.915 1 92.44 438 ASN B N 1
ATOM 7317 C CA . ASN B 1 438 ? -6.605 -42.812 2.268 1 92.44 438 ASN B CA 1
ATOM 7318 C C . ASN B 1 438 ? -7.461 -43.219 1.075 1 92.44 438 ASN B C 1
ATOM 7320 O O . ASN B 1 438 ? -8.266 -42.406 0.577 1 92.44 438 ASN B O 1
ATOM 7324 N N . ASP B 1 439 ? -7.461 -44.5 0.778 1 87.12 439 ASP B N 1
ATOM 7325 C CA . ASP B 1 439 ? -8.125 -44.969 -0.429 1 87.12 439 ASP B CA 1
ATOM 7326 C C . ASP B 1 439 ? -9.641 -44.844 -0.305 1 87.12 439 ASP B C 1
ATOM 7328 O O . ASP B 1 439 ? -10.344 -44.719 -1.31 1 87.12 439 ASP B O 1
ATOM 7332 N N . ALA B 1 440 ? -10.164 -44.906 0.81 1 89.94 440 ALA B N 1
ATOM 7333 C CA . ALA B 1 440 ? -11.602 -44.781 1.005 1 89.94 440 ALA B CA 1
ATOM 7334 C C . ALA B 1 440 ? -12.094 -43.375 0.614 1 89.94 440 ALA B C 1
ATOM 7336 O O . ALA B 1 440 ? -13.18 -43.25 0.051 1 89.94 440 ALA B O 1
ATOM 7337 N N . ASP B 1 441 ? -11.289 -42.469 0.799 1 91.75 441 ASP B N 1
ATOM 7338 C CA . ASP B 1 441 ? -11.68 -41.094 0.525 1 91.75 441 ASP B CA 1
ATOM 7339 C C . ASP B 1 441 ? -11.359 -40.688 -0.917 1 91.75 441 ASP B C 1
ATOM 7341 O O . ASP B 1 441 ? -12.039 -39.844 -1.504 1 91.75 441 ASP B O 1
ATOM 7345 N N . TRP B 1 442 ? -10.297 -41.344 -1.477 1 93.69 442 TRP B N 1
ATOM 7346 C CA . TRP B 1 442 ? -9.828 -40.906 -2.785 1 93.69 442 TRP B CA 1
ATOM 7347 C C . TRP B 1 442 ? -9.555 -42.094 -3.695 1 93.69 442 TRP B C 1
ATOM 7349 O O . TRP B 1 442 ? -8.469 -42.219 -4.262 1 93.69 442 TRP B O 1
ATOM 7359 N N . PRO B 1 443 ? -10.508 -42.875 -3.885 1 89.31 443 PRO B N 1
ATOM 7360 C CA . PRO B 1 443 ? -10.297 -44.125 -4.613 1 89.31 443 PRO B CA 1
ATOM 7361 C C . PRO B 1 443 ? -9.875 -43.906 -6.062 1 89.31 443 PRO B C 1
ATOM 7363 O O . PRO B 1 443 ? -9.219 -44.781 -6.66 1 89.31 443 PRO B O 1
ATOM 7366 N N . HIS B 1 444 ? -10.086 -42.844 -6.656 1 86.38 444 HIS B N 1
ATOM 7367 C CA . HIS B 1 444 ? -9.836 -42.688 -8.086 1 86.38 444 HIS B CA 1
ATOM 7368 C C . HIS B 1 444 ? -8.633 -41.75 -8.328 1 86.38 444 HIS B C 1
ATOM 7370 O O . HIS B 1 444 ? -8.383 -41.344 -9.461 1 86.38 444 HIS B O 1
ATOM 7376 N N . ILE B 1 445 ? -7.852 -41.531 -7.344 1 93.5 445 ILE B N 1
ATOM 7377 C CA . ILE B 1 445 ? -6.699 -40.656 -7.504 1 93.5 445 ILE B CA 1
ATOM 7378 C C . ILE B 1 445 ? -5.41 -41.469 -7.395 1 93.5 445 ILE B C 1
ATOM 7380 O O . ILE B 1 445 ? -5.07 -41.969 -6.316 1 93.5 445 ILE B O 1
ATOM 7384 N N . ALA B 1 446 ? -4.762 -41.594 -8.562 1 94.75 446 ALA B N 1
ATOM 7385 C CA . ALA B 1 446 ? -3.467 -42.25 -8.555 1 94.75 446 ALA B CA 1
ATOM 7386 C C . ALA B 1 446 ? -2.416 -41.438 -7.824 1 94.75 446 ALA B C 1
ATOM 7388 O O . ALA B 1 446 ? -2.371 -40.219 -7.977 1 94.75 446 ALA B O 1
ATOM 7389 N N . HIS B 1 447 ? -1.618 -42.094 -6.969 1 96.56 447 HIS B N 1
ATOM 7390 C CA . HIS B 1 447 ? -0.607 -41.375 -6.203 1 96.56 447 HIS B CA 1
ATOM 7391 C C . HIS B 1 447 ? 0.623 -42.219 -5.961 1 96.56 447 HIS B C 1
ATOM 7393 O O . HIS B 1 447 ? 1.199 -42.219 -4.871 1 96.56 447 HIS B O 1
ATOM 7399 N N . ILE B 1 448 ? 0.969 -42.969 -6.965 1 96.19 448 ILE B N 1
ATOM 7400 C CA . ILE B 1 448 ? 2.16 -43.781 -6.832 1 96.19 448 ILE B CA 1
ATOM 7401 C C . ILE B 1 448 ? 3.389 -42.906 -6.648 1 96.19 448 ILE B C 1
ATOM 7403 O O . ILE B 1 448 ? 3.441 -41.781 -7.168 1 96.19 448 ILE B O 1
ATOM 7407 N N . GLY B 1 449 ? 4.418 -43.438 -5.918 1 96.81 449 GLY B N 1
ATOM 7408 C CA . GLY B 1 449 ? 5.66 -42.719 -5.68 1 96.81 449 GLY B CA 1
ATOM 7409 C C . GLY B 1 449 ? 5.562 -41.719 -4.551 1 96.81 449 GLY B C 1
ATOM 7410 O O . GLY B 1 449 ? 6.559 -41.094 -4.176 1 96.81 449 GLY B O 1
ATOM 7411 N N . GLN B 1 450 ? 4.387 -41.594 -3.93 1 97.5 450 GLN B N 1
ATOM 7412 C CA . GLN B 1 450 ? 4.191 -40.625 -2.834 1 97.5 450 GLN B CA 1
ATOM 7413 C C . GLN B 1 450 ? 4.121 -41.375 -1.491 1 97.5 450 GLN B C 1
ATOM 7415 O O . GLN B 1 450 ? 3.674 -42.5 -1.421 1 97.5 450 GLN B O 1
ATOM 7420 N N . PRO B 1 451 ? 4.598 -40.688 -0.465 1 96.94 451 PRO B N 1
ATOM 7421 C CA . PRO B 1 451 ? 4.367 -41.25 0.858 1 96.94 451 PRO B CA 1
ATOM 7422 C C . PRO B 1 451 ? 2.9 -41.188 1.282 1 96.94 451 PRO B C 1
ATOM 7424 O O . PRO B 1 451 ? 2.143 -40.375 0.784 1 96.94 451 PRO B O 1
ATOM 7427 N N . LYS B 1 452 ? 2.592 -42.062 2.195 1 96.69 452 LYS B N 1
ATOM 7428 C CA . LYS B 1 452 ? 1.224 -42.062 2.707 1 96.69 452 LYS B CA 1
ATOM 7429 C C . LYS B 1 452 ? 0.935 -40.812 3.545 1 96.69 452 LYS B C 1
ATOM 7431 O O . LYS B 1 452 ? -0.126 -40.219 3.412 1 96.69 452 LYS B O 1
ATOM 7436 N N . LEU B 1 453 ? 1.891 -40.469 4.406 1 98 453 LEU B N 1
ATOM 7437 C CA . LEU B 1 453 ? 1.739 -39.344 5.312 1 98 453 LEU B CA 1
ATOM 7438 C C . LEU B 1 453 ? 2.65 -38.188 4.902 1 98 453 LEU B C 1
ATOM 7440 O O . LEU B 1 453 ? 3.852 -38.375 4.703 1 98 453 LEU B O 1
ATOM 7444 N N . TRP B 1 454 ? 2.074 -37.031 4.777 1 98 454 TRP B N 1
ATOM 7445 C CA . TRP B 1 454 ? 2.822 -35.844 4.367 1 98 454 TRP B CA 1
ATOM 7446 C C . TRP B 1 454 ? 3.109 -34.938 5.559 1 98 454 TRP B C 1
ATOM 7448 O O . TRP B 1 454 ? 2.447 -33.938 5.742 1 98 454 TRP B O 1
ATOM 7458 N N . ASN B 1 455 ? 4.082 -35.281 6.348 1 97.81 455 ASN B N 1
ATOM 7459 C CA . ASN B 1 455 ? 4.535 -34.562 7.531 1 97.81 455 ASN B CA 1
ATOM 7460 C C . ASN B 1 455 ? 5.984 -34.125 7.387 1 97.81 455 ASN B C 1
ATOM 7462 O O . ASN B 1 455 ? 6.891 -34.719 7.984 1 97.81 455 ASN B O 1
ATOM 7466 N N . PHE B 1 456 ? 6.164 -33.094 6.602 1 97.31 456 PHE B N 1
ATOM 7467 C CA . PHE B 1 456 ? 7.508 -32.594 6.336 1 97.31 456 PHE B CA 1
ATOM 7468 C C . PHE B 1 456 ? 7.68 -31.188 6.91 1 97.31 456 PHE B C 1
ATOM 7470 O O . PHE B 1 456 ? 6.695 -30.484 7.145 1 97.31 456 PHE B O 1
ATOM 7477 N N . GLY B 1 457 ? 8.883 -30.781 7.215 1 96.88 457 GLY B N 1
ATOM 7478 C CA . GLY B 1 457 ? 9.211 -29.438 7.695 1 96.88 457 GLY B CA 1
ATOM 7479 C C . GLY B 1 457 ? 9.93 -28.594 6.664 1 96.88 457 GLY B C 1
ATOM 7480 O O . GLY B 1 457 ? 10.109 -29.016 5.52 1 96.88 457 GLY B O 1
ATOM 7481 N N . TRP B 1 458 ? 10.305 -27.422 7.082 1 97.56 458 TRP B N 1
ATOM 7482 C CA . TRP B 1 458 ? 11.039 -26.516 6.215 1 97.56 458 TRP B CA 1
ATOM 7483 C C . TRP B 1 458 ? 12.461 -27.016 5.969 1 97.56 458 TRP B C 1
ATOM 7485 O O . TRP B 1 458 ? 13.094 -27.562 6.875 1 97.56 458 TRP B O 1
ATOM 7495 N N . PHE B 1 459 ? 12.93 -26.875 4.809 1 96.38 459 PHE B N 1
ATOM 7496 C CA . PHE B 1 459 ? 14.297 -27.219 4.41 1 96.38 459 PHE B CA 1
ATOM 7497 C C . PHE B 1 459 ? 14.922 -26.062 3.619 1 96.38 459 PHE B C 1
ATOM 7499 O O . PHE B 1 459 ? 14.258 -25.438 2.793 1 96.38 459 PHE B O 1
ATOM 7506 N N . GLU B 1 460 ? 16.141 -25.766 3.914 1 95.12 460 GLU B N 1
ATOM 7507 C CA . GLU B 1 460 ? 16.891 -24.781 3.135 1 95.12 460 GLU B CA 1
ATOM 7508 C C . GLU B 1 460 ? 17.609 -25.438 1.959 1 95.12 460 GLU B C 1
ATOM 7510 O O . GLU B 1 460 ? 18.422 -26.328 2.15 1 95.12 460 GLU B O 1
ATOM 7515 N N . MET B 1 461 ? 17.266 -25.047 0.812 1 93.06 461 MET B N 1
ATOM 7516 C CA . MET B 1 461 ? 17.797 -25.656 -0.4 1 93.06 461 MET B CA 1
ATOM 7517 C C . MET B 1 461 ? 19.219 -25.156 -0.681 1 93.06 461 MET B C 1
ATOM 7519 O O . MET B 1 461 ? 19.453 -23.953 -0.707 1 93.06 461 MET B O 1
ATOM 7523 N N . PRO B 1 462 ? 20.172 -26.062 -0.718 1 80.31 462 PRO B N 1
ATOM 7524 C CA . PRO B 1 462 ? 21.578 -25.672 -0.854 1 80.31 462 PRO B CA 1
ATOM 7525 C C . PRO B 1 462 ? 21.906 -25.125 -2.236 1 80.31 462 PRO B C 1
ATOM 7527 O O . PRO B 1 462 ? 21.188 -25.391 -3.203 1 80.31 462 PRO B O 1
ATOM 7530 N N . SER B 1 463 ? 22.859 -24.234 -2.072 1 70.75 463 SER B N 1
ATOM 7531 C CA . SER B 1 463 ? 23.469 -23.781 -3.316 1 70.75 463 SER B CA 1
ATOM 7532 C C . SER B 1 463 ? 24.453 -24.812 -3.85 1 70.75 463 SER B C 1
ATOM 7534 O O . SER B 1 463 ? 25.188 -25.438 -3.078 1 70.75 463 SER B O 1
ATOM 7536 N N . GLY B 1 464 ? 24.266 -25.406 -5.168 1 59.19 464 GLY B N 1
ATOM 7537 C CA . GLY B 1 464 ? 25.125 -26.312 -5.93 1 59.19 464 GLY B CA 1
ATOM 7538 C C . GLY B 1 464 ? 25.594 -27.516 -5.125 1 59.19 464 GLY B C 1
ATOM 7539 O O . GLY B 1 464 ? 25.5 -28.656 -5.586 1 59.19 464 GLY B O 1
ATOM 7540 N N . ARG B 1 465 ? 26.781 -27.391 -4.172 1 49.56 465 ARG B N 1
ATOM 7541 C CA . ARG B 1 465 ? 27.484 -28.594 -3.762 1 49.56 465 ARG B CA 1
ATOM 7542 C C . ARG B 1 465 ? 26.734 -29.312 -2.646 1 49.56 465 ARG B C 1
ATOM 7544 O O . ARG B 1 465 ? 26.453 -28.719 -1.605 1 49.56 465 ARG B O 1
ATOM 7551 N N . PRO B 1 466 ? 25.984 -30.359 -3.127 1 44.41 466 PRO B N 1
ATOM 7552 C CA . PRO B 1 466 ? 25.375 -31.141 -2.043 1 44.41 466 PRO B CA 1
ATOM 7553 C C . PRO B 1 466 ? 26.281 -31.234 -0.814 1 44.41 466 PRO B C 1
ATOM 7555 O O . PRO B 1 466 ? 27.5 -31.344 -0.947 1 44.41 466 PRO B O 1
ATOM 7558 N N . VAL B 1 467 ? 25.922 -30.594 0.273 1 34.09 467 VAL B N 1
ATOM 7559 C CA . VAL B 1 467 ? 26.656 -30.922 1.483 1 34.09 467 VAL B CA 1
ATOM 7560 C C . VAL B 1 467 ? 26.516 -32.406 1.794 1 34.09 467 VAL B C 1
ATOM 7562 O O . VAL B 1 467 ? 25.406 -32.906 2 1 34.09 467 VAL B O 1
ATOM 7565 N N . ASN B 1 468 ? 27.266 -33.219 1.277 1 29.27 468 ASN B N 1
ATOM 7566 C CA . ASN B 1 468 ? 27.359 -34.531 1.895 1 29.27 468 ASN B CA 1
ATOM 7567 C C . ASN B 1 468 ? 27.484 -34.438 3.414 1 29.27 468 ASN B C 1
ATOM 7569 O O . ASN B 1 468 ? 28.234 -33.625 3.93 1 29.27 468 ASN B O 1
#

Solvent-accessible surface area (backbone atoms only — not comparable to full-atom values): 47511 Å² total; per-residue (Å²): 85,35,64,62,17,22,53,51,17,38,77,37,35,68,51,30,49,29,45,49,50,15,47,36,42,47,60,41,69,65,51,78,52,66,54,47,51,50,46,52,51,50,17,52,51,43,46,52,50,49,28,74,73,34,27,90,80,34,52,69,34,33,47,51,43,44,51,51,37,18,52,51,13,21,48,53,19,28,60,69,18,69,73,23,68,74,34,72,86,62,60,73,61,69,65,55,49,53,50,62,46,33,56,59,34,40,67,48,44,38,60,75,38,59,48,73,53,27,84,73,40,20,56,40,62,79,26,63,83,35,79,52,56,27,28,27,34,41,37,35,36,28,52,73,35,57,46,45,37,44,37,39,13,29,42,43,54,56,51,67,63,49,68,37,76,46,76,48,75,48,91,68,80,57,65,70,61,50,24,47,32,41,36,29,46,30,35,56,77,37,91,45,33,88,56,33,44,36,41,32,67,45,32,39,34,40,34,48,22,29,36,53,70,70,36,68,85,50,53,81,61,49,50,45,88,33,43,53,56,55,54,31,52,52,42,18,55,29,41,23,74,44,40,68,48,24,49,64,50,35,62,51,52,59,28,43,34,52,24,29,39,39,38,29,36,26,54,73,60,56,51,69,62,44,75,81,49,86,58,31,26,26,40,37,36,44,48,51,87,47,74,51,71,46,71,49,28,74,48,36,74,60,29,43,46,80,43,66,28,49,59,80,52,63,67,58,23,51,66,28,28,40,55,60,46,21,72,73,64,35,46,76,54,31,66,69,58,13,36,47,44,28,47,43,41,53,46,53,68,66,35,77,47,69,68,47,45,52,49,54,40,36,31,39,50,28,93,76,38,76,57,17,74,78,33,36,51,34,34,50,15,14,35,17,60,68,34,58,87,86,56,74,53,91,51,76,64,57,42,59,36,69,32,25,15,45,28,31,40,40,40,32,58,69,31,54,76,61,52,30,38,35,39,28,60,34,42,41,42,84,73,37,73,54,50,59,76,48,60,89,82,42,71,74,56,41,51,61,88,49,72,53,64,39,82,61,64,79,43,73,45,71,48,84,69,75,80,123,83,34,67,62,16,21,52,50,17,37,78,38,34,68,52,28,49,29,44,49,49,14,45,36,42,50,61,40,69,65,52,78,52,66,54,48,54,50,45,52,51,48,18,50,51,44,46,51,52,49,28,75,73,32,26,92,80,35,50,70,33,32,45,51,45,43,51,52,37,18,52,52,14,21,49,50,18,27,60,70,18,71,71,24,70,74,34,70,86,62,61,74,61,69,65,57,49,54,50,60,47,33,57,60,35,41,67,47,44,38,60,75,39,60,46,73,52,29,85,77,42,19,56,41,64,81,28,62,84,36,79,51,56,26,27,26,36,39,36,35,36,27,51,74,35,58,45,45,36,45,37,38,14,31,40,41,53,56,51,66,64,48,70,38,76,46,76,48,76,48,91,70,81,56,66,70,60,52,25,48,33,41,35,28,46,30,35,55,76,38,92,46,32,86,57,33,42,39,42,33,67,42,32,38,33,40,36,48,24,27,37,53,72,71,36,68,85,51,52,82,61,50,49,43,89,33,42,53,55,54,55,30,52,52,42,17,53,29,42,22,73,44,41,68,49,24,49,64,50,35,62,51,52,59,28,43,34,52,22,28,40,38,38,30,36,25,53,72,60,56,51,68,63,44,76,81,49,86,59,30,27,26,39,37,36,44,48,51,88,46,74,49,72,47,72,48,28,74,49,34,76,59,26,43,46,80,43,68,27,52,59,80,52,64,68,59,25,51,68,28,28,41,55,59,47,21,73,75,63,35,46,76,54,30,67,71,58,14,36,48,44,29,46,43,41,54,46,52,68,67,35,76,48,70,68,48,45,51,48,53,41,35,31,39,50,28,93,77,38,77,56,18,75,78,32,35,52,35,34,50,14,15,35,16,60,68,35,58,88,86,57,75,53,90,50,76,63,57,41,60,36,70,32,24,14,45,28,32,40,38,41,34,59,70,30,54,74,62,51,30,39,34,38,27,60,34,42,43,42,83,72,38,72,54,50,58,75,46,59,88,82,43,72,77,56,40,50,61,89,48,72,55,64,39,80,61,64,79,43,72,47,71,46,89,65,76,80,124

Nearest PDB structures (foldseek):
  3fgw-assembly1_A  TM=9.032E-01  e=5.599E-43  Mus musculus
  3fbx-assembly1_A  TM=8.975E-01  e=5.223E-41  Mus musculus
  3fgt-assembly1_B  TM=9.709E-01  e=2.026E-35  Mus musculus
  4bwc-assembly1_B-2  TM=9.735E-01  e=8.415E-35  Bos taurus
  7q05-assembly1_E  TM=2.095E-01  e=2.769E+00  Comamonas sp.

InterPro domains:
  IPR007000 Phospholipase B-like [PF04916] (2-461)
  IPR007000 Phospholipase B-like [PTHR12370] (4-461)

Secondary structure (DSSP, 8-state):
-HHHHHHHHHHTHHHHHHHHHHHIIIIITT---HHHHHHHHHHHHHHHHHHHHHTTT-HHHHHHHHHHHHHHHHHHHHHTSHHHHT-GGG---HHHHHHHHTTTTHHHHHHHTT----TTTHHHHTS-S-TT---EEEEEE-TTS--EEEEEEEEEEGGG---EEEEEE----STT----EEEEEE-TT-SS-SS-EEEETTSEEEEEEE-----GGGGGG--SSSB-HHHHHHHHHHH-SSHHHHHHHHTTTB-S-S-EEEEEEEGGG--TTS---TTSEEEEEEETTEEEEEE-HHHHTTTEEEE-SS-SSHHHHHHHTHHHHHHHHGGGG-TTTSHHHHHHHHHGGG--SHHHHHHHHT---TTT-GGGTT-GGGSTT-BGGGSPTT---SSGGG---SEEEEEEEEE-HHHHHHT-EEEEESS--SSSPPEE--TTT-TT---TTS-SEE----EEEPSSS---/-HHHHHHHHHHTHHHHHHHHHHHIIIIITT---HHHHHHHHHHHHHHHHHHHHHTTT-HHHHHHHHHHHHHHHHHHHHHTSHHHHT-GGG---HHHHHHHHTTTTHHHHHHHTT----HHHHHHHTS-S-TT---EEEEEE-TTS--EEEEEEEEEEGGG---EEEEEE-----TT----EEEEEE-TT-SS-SS-EEEETTSEEEEEEE-----GGGGGG--SSSB-HHHHHHHHHHH-SSHHHHHHHHTTTB-S-S-EEEEEEEGGG--TTS---TTSEEEEEEETTEEEEEE-HHHHTTTEEEE-SS-SSHHHHHHHTHHHHHHHHGGGG-TTTSHHHHHHHHHGGG--SHHHHHHHHT---TTT-GGGTT-GGGSTT-BGGGSPTT---SSGGGS--SEEEEEEEEEEHHHHHHT-EEEEESS--SSSPPEE--TTT-TT---TTS-SEE----EEEPPSS---